Protein AF-A0A8H7D3N2-F1 (afdb_monomer_lite)

Foldseek 3Di:
DPPPVVVVVVVVVVVVVVVVPPPPDDLWWKAFQEFFAKWWDDPVQADDPPQPPPWFHQAQKKKKFKTFTLAWAQKKKFKFDLQAAPAWAKFPAKKKFAAVVQFFQGPHGDVVRIDTWAFVNHRIDTAGHNGMGMTDMDRRTDHHRTMMMMMTGGNGHGGDNTFIWGAFAGWIDIVNDTHGTDGGTGTMIHIDNQAAEEEEEEECQQSAPQEDHRPLLFLLSLLSVVLCVDPLRVRYGYYYHYWYLEAQADDDDIHDHCLVCLCPRAVPHIRHAEYEYEDDCNLLQVDDLDLVSLVVSLVVLLVSVLSSLLVCLLVLHAYEYEQHAAQADPPPDCLRVSHDPSSLVSSVSSSVCNVPVPSHPYYQHLLVQQADPVGSNFGHPQQDSPSRRHGHSSSSNSSSVRDDPCVCVVQVVGHDRPDDDDDDDDDDDDDDDDDDDDDDDDDDDDDDDDVVVVVVLLVVLLLCLLCLVVVVVVPCVVVVVVVVVVPPDDDDDDDDDPPPPPPDDDDDDDDDPDPDDDDDDDDDDDDDDDDDDDDDDDDDDDDDDDDDDDDDDPVVVVVVVVVVVVVVVVVVVVVVVVVVVVVVVVVVVVVVVVVVVSVVVCVVVVVDPLVSLLVSLLSSLPDFDDDDDDPSVVVVCVPPNDDRDHLVVSLVSQLPNDVVSVVSSVVNLSSCQAAEQDPPPVPDDPVVLVVVCVVCCVVCLVSLLSYQAYAHEHADDPPQQPDDECSNQNHQEYAYEAYDDDDAERNHALNHPNHAEYYYYYDPDADLLLRYNHQQQRYAYEHYEQHAVVSVVNSLLNHARHQEYEDHHQDAHPPVVDDDDDAAREHARHAEYAYEYPNDPQARLQVSVLVNLLRYAYQNYAYYEYHYDDADHDAHDLPSVLVSCVRHVRHQYYAYHNDCHALVRVQSNQQSNLNHAEYHYENNQHNQALVSLVLLADDPPDDDRRNQNHAYYHYEDDHLHYDLVSNVRNLVRQADAPPPDPDDDSHHHHAEHAYHYDPPPRDFDPPVSVVVCVVSVVSRHRYHGD

pLDDT: mean 71.09, std 23.99, range [22.64, 98.75]

Structure (mmCIF, N/CA/C/O backbone):
data_AF-A0A8H7D3N2-F1
#
_entry.id   AF-A0A8H7D3N2-F1
#
loop_
_atom_site.group_PDB
_atom_site.id
_atom_site.type_symbol
_atom_site.label_atom_id
_atom_site.label_alt_id
_atom_site.label_comp_id
_atom_site.label_asym_id
_atom_site.label_entity_id
_atom_site.label_seq_id
_atom_site.pdbx_PDB_ins_code
_atom_site.Cartn_x
_atom_site.Cartn_y
_atom_site.Cartn_z
_atom_site.occupancy
_atom_site.B_iso_or_equiv
_atom_site.auth_seq_id
_atom_site.auth_comp_id
_atom_site.auth_asym_id
_atom_site.auth_atom_id
_atom_site.pdbx_PDB_model_num
ATOM 1 N N . MET A 1 1 ? -32.401 -38.636 13.674 1.00 36.03 1 MET A N 1
ATOM 2 C CA . MET A 1 1 ? -32.809 -37.409 12.949 1.00 36.03 1 MET A CA 1
ATOM 3 C C . MET A 1 1 ? -31.724 -36.327 13.052 1.00 36.03 1 MET A C 1
ATOM 5 O O . MET A 1 1 ? -31.994 -35.237 13.523 1.00 36.03 1 MET A O 1
ATOM 9 N N . GLY A 1 2 ? -30.487 -36.609 12.626 1.00 30.80 2 GLY A N 1
ATOM 10 C CA . GLY A 1 2 ? -29.357 -35.678 12.810 1.00 30.80 2 GLY A CA 1
ATOM 11 C C . GLY A 1 2 ? -28.347 -35.682 11.664 1.00 30.80 2 GLY A C 1
ATOM 12 O O . GLY A 1 2 ? -27.210 -35.278 11.848 1.00 30.80 2 GLY A O 1
ATOM 13 N N . SER A 1 3 ? -28.742 -36.173 10.487 1.00 26.67 3 SER A N 1
ATOM 14 C CA . SER A 1 3 ? -27.810 -36.411 9.370 1.00 26.67 3 SER A CA 1
ATOM 15 C C . SER A 1 3 ? -28.340 -35.909 8.023 1.00 26.67 3 SER A C 1
ATOM 17 O O . SER A 1 3 ? -27.703 -36.121 7.002 1.00 26.67 3 SER A O 1
ATOM 19 N N . PHE A 1 4 ? -29.494 -35.231 8.012 1.00 27.12 4 PHE A N 1
ATOM 20 C CA . PHE A 1 4 ? -30.150 -34.748 6.787 1.00 27.12 4 PHE A CA 1
ATOM 21 C C . PHE A 1 4 ? -30.115 -33.217 6.609 1.00 27.12 4 PHE A C 1
ATOM 23 O O . PHE A 1 4 ? -30.433 -32.730 5.529 1.00 27.12 4 PHE A O 1
ATOM 30 N N . GLN A 1 5 ? -29.670 -32.442 7.609 1.00 32.38 5 GLN A N 1
ATOM 31 C CA . GLN A 1 5 ? -29.605 -30.972 7.507 1.00 32.38 5 GLN A CA 1
ATOM 32 C C . GLN A 1 5 ? -28.268 -30.423 6.970 1.00 32.38 5 GLN A C 1
ATOM 34 O O . GLN A 1 5 ? -28.254 -29.323 6.426 1.00 32.38 5 GLN A O 1
ATOM 39 N N . MET A 1 6 ? -27.168 -31.189 7.001 1.00 30.22 6 MET A N 1
ATOM 40 C CA . MET A 1 6 ? -25.884 -30.748 6.416 1.00 30.22 6 MET A CA 1
ATOM 41 C C . MET A 1 6 ? -25.867 -30.757 4.879 1.00 30.22 6 MET A C 1
ATOM 43 O O . MET A 1 6 ? -25.118 -29.999 4.271 1.00 30.22 6 MET A O 1
ATOM 47 N N . VAL A 1 7 ? -26.721 -31.558 4.237 1.00 31.61 7 VAL A N 1
ATOM 48 C CA . VAL A 1 7 ? -26.795 -31.624 2.764 1.00 31.61 7 VAL A CA 1
ATOM 49 C C . VAL A 1 7 ? -27.603 -30.450 2.187 1.00 31.61 7 VAL A C 1
ATOM 51 O O . VAL A 1 7 ? -27.397 -30.051 1.045 1.00 31.61 7 VAL A O 1
ATOM 54 N N . SER A 1 8 ? -28.457 -29.814 2.996 1.00 30.59 8 SER A N 1
ATOM 55 C CA . SER A 1 8 ? -29.285 -28.685 2.546 1.00 30.59 8 SER A CA 1
ATOM 56 C C . SER A 1 8 ? -28.495 -27.371 2.429 1.00 30.59 8 SER A C 1
ATOM 58 O O . SER A 1 8 ? -28.801 -26.556 1.566 1.00 30.59 8 SER A O 1
ATOM 60 N N . VAL A 1 9 ? -27.433 -27.181 3.224 1.00 35.06 9 VAL A N 1
ATOM 61 C CA . VAL A 1 9 ? -26.585 -25.970 3.166 1.00 35.06 9 VAL A CA 1
ATOM 62 C C . VAL A 1 9 ? -25.590 -26.026 1.998 1.00 35.06 9 VAL A C 1
ATOM 64 O O . VAL A 1 9 ? -25.320 -25.005 1.370 1.00 35.06 9 VAL A O 1
ATOM 67 N N . PHE A 1 10 ? -25.133 -27.222 1.610 1.00 31.75 10 PHE A N 1
ATOM 68 C CA . PHE A 1 10 ? -24.345 -27.393 0.383 1.00 31.75 10 PHE A CA 1
ATOM 69 C C . PHE A 1 10 ? -25.177 -27.163 -0.888 1.00 31.75 10 PHE A C 1
ATOM 71 O O . PHE A 1 10 ? -24.660 -26.618 -1.861 1.00 31.75 10 PHE A O 1
ATOM 78 N N . ALA A 1 11 ? -26.472 -27.495 -0.872 1.00 32.72 11 ALA A N 1
ATOM 79 C CA . ALA A 1 11 ? -27.364 -27.248 -2.005 1.00 32.72 11 ALA A CA 1
ATOM 80 C C . ALA A 1 11 ? -27.676 -25.752 -2.207 1.00 32.72 11 ALA A C 1
ATOM 82 O O . ALA A 1 11 ? -27.772 -25.303 -3.345 1.00 32.72 11 ALA A O 1
ATOM 83 N N . VAL A 1 12 ? -27.758 -24.950 -1.137 1.00 33.75 12 VAL A N 1
ATOM 84 C CA . VAL A 1 12 ? -27.983 -23.494 -1.256 1.00 33.75 12 VAL A CA 1
ATOM 85 C C . VAL A 1 12 ? -26.744 -22.772 -1.804 1.00 33.75 12 VAL A C 1
ATOM 87 O O . VAL A 1 12 ? -26.889 -21.883 -2.641 1.00 33.75 12 VAL A O 1
ATOM 90 N N . CYS A 1 13 ? -25.527 -23.209 -1.458 1.00 31.30 13 CYS A N 1
ATOM 91 C CA . CYS A 1 13 ? -24.305 -22.681 -2.080 1.00 31.30 13 CYS A CA 1
ATOM 92 C C . CYS A 1 13 ? -24.124 -23.132 -3.542 1.00 31.30 13 CYS A C 1
ATOM 94 O O . CYS A 1 13 ? -23.560 -22.380 -4.331 1.00 31.30 13 CYS A O 1
ATOM 96 N N . LEU A 1 14 ? -24.635 -24.306 -3.934 1.00 29.20 14 LEU A N 1
ATOM 97 C CA . LEU A 1 14 ? -24.616 -24.759 -5.335 1.00 29.20 14 LEU A CA 1
ATOM 98 C C . LEU A 1 14 ? -25.711 -24.118 -6.206 1.00 29.20 14 LEU A C 1
ATOM 100 O O . LEU A 1 14 ? -25.518 -23.964 -7.408 1.00 29.20 14 LEU A O 1
ATOM 104 N N . ILE A 1 15 ? -26.832 -23.689 -5.621 1.00 32.09 15 ILE A N 1
ATOM 105 C CA . ILE A 1 15 ? -27.876 -22.944 -6.347 1.00 32.09 15 ILE A CA 1
ATOM 106 C C . ILE A 1 15 ? -27.530 -21.442 -6.422 1.00 32.09 15 ILE A C 1
ATOM 108 O O . ILE A 1 15 ? -27.881 -20.778 -7.399 1.00 32.09 15 ILE A O 1
ATOM 112 N N . ALA A 1 16 ? -26.754 -20.908 -5.470 1.00 29.08 16 ALA A N 1
ATOM 113 C CA . ALA A 1 16 ? -26.210 -19.548 -5.547 1.00 29.08 16 ALA A CA 1
ATOM 114 C C . ALA A 1 16 ? -25.047 -19.407 -6.552 1.00 29.08 16 ALA A C 1
ATOM 116 O O . ALA A 1 16 ? -24.840 -18.319 -7.085 1.00 29.08 16 ALA A O 1
ATOM 117 N N . THR A 1 17 ? -24.327 -20.486 -6.881 1.00 30.50 17 THR A N 1
ATOM 118 C CA . THR A 1 17 ? -23.308 -20.461 -7.948 1.00 30.50 17 THR A CA 1
ATOM 119 C C . THR A 1 17 ? -23.880 -20.678 -9.351 1.00 30.50 17 THR A C 1
ATOM 121 O O . THR A 1 17 ? -23.206 -20.347 -10.324 1.00 30.50 17 THR A O 1
ATOM 124 N N . GLN A 1 18 ? -25.130 -21.135 -9.492 1.00 32.16 18 GLN A N 1
ATOM 125 C CA . GLN A 1 18 ? -25.783 -21.273 -10.804 1.00 32.16 18 GLN A CA 1
ATOM 126 C C . GLN A 1 18 ? -26.563 -20.028 -11.263 1.00 32.16 18 GLN A C 1
ATOM 128 O O . GLN A 1 18 ? -26.853 -19.915 -12.449 1.00 32.16 18 GLN A O 1
ATOM 133 N N . ASN A 1 19 ? -26.824 -19.050 -10.386 1.00 29.14 19 ASN A N 1
ATOM 134 C CA . ASN A 1 19 ? -27.532 -17.809 -10.749 1.00 29.14 19 ASN A CA 1
ATOM 135 C C . ASN A 1 19 ? -26.635 -16.565 -10.906 1.00 29.14 19 ASN A C 1
ATOM 137 O O . ASN A 1 19 ? -27.148 -15.468 -11.101 1.00 29.14 19 ASN A O 1
ATOM 141 N N . VAL A 1 20 ? -25.305 -16.715 -10.908 1.00 33.47 20 VAL A N 1
ATOM 142 C CA . VAL A 1 20 ? -24.390 -15.647 -11.379 1.00 33.47 20 VAL A CA 1
ATOM 143 C C . VAL A 1 20 ? -24.170 -15.716 -12.902 1.00 33.47 20 VAL A C 1
ATOM 145 O O . VAL A 1 20 ? -23.639 -14.790 -13.504 1.00 33.47 20 VAL A O 1
ATOM 148 N N . TRP A 1 21 ? -24.676 -16.754 -13.574 1.00 31.75 21 TRP A N 1
ATOM 149 C CA . TRP A 1 21 ? -24.583 -16.911 -15.033 1.00 31.75 21 TRP A CA 1
ATOM 150 C C . TRP A 1 21 ? -25.870 -16.498 -15.756 1.00 31.75 21 TRP A C 1
ATOM 152 O O . TRP A 1 21 ? -26.300 -17.132 -16.717 1.00 31.75 21 TRP A O 1
ATOM 162 N N . ALA A 1 22 ? -26.476 -15.403 -15.300 1.00 27.92 22 ALA A N 1
ATOM 163 C CA . ALA A 1 22 ? -27.526 -14.706 -16.033 1.00 27.92 22 ALA A CA 1
ATOM 164 C C . ALA A 1 22 ? -27.280 -13.188 -16.074 1.00 27.92 22 ALA A C 1
ATOM 166 O O . ALA A 1 22 ? -28.214 -12.399 -15.980 1.00 27.92 22 ALA A O 1
ATOM 167 N N . PHE A 1 23 ? -26.029 -12.761 -16.284 1.00 28.88 23 PHE A N 1
ATOM 168 C CA . PHE A 1 23 ? -25.829 -11.595 -17.143 1.00 28.88 23 PHE A CA 1
ATOM 169 C C . PHE A 1 23 ? -26.012 -12.084 -18.576 1.00 28.88 23 PHE A C 1
ATOM 171 O O . PHE A 1 23 ? -25.144 -12.751 -19.139 1.00 28.88 23 PHE A O 1
ATOM 178 N N . GLN A 1 24 ? -27.170 -11.793 -19.164 1.00 31.69 24 GLN A N 1
ATOM 179 C CA . GLN A 1 24 ? -27.292 -11.847 -20.611 1.00 31.69 24 GLN A CA 1
ATOM 180 C C . GLN A 1 24 ? -26.331 -10.811 -21.212 1.00 31.69 24 GLN A C 1
ATOM 182 O O . GLN A 1 24 ? -26.632 -9.627 -21.270 1.00 31.69 24 GLN A O 1
ATOM 187 N N . GLY A 1 25 ? -25.159 -11.293 -21.627 1.00 33.25 25 GLY A N 1
ATOM 188 C CA . GLY A 1 25 ? -24.578 -10.977 -22.927 1.00 33.25 25 GLY A CA 1
ATOM 189 C C . GLY A 1 25 ? -23.984 -9.588 -23.133 1.00 33.25 25 GLY A C 1
ATOM 190 O O . GLY A 1 25 ? -24.424 -8.882 -24.028 1.00 33.25 25 GLY A O 1
ATOM 191 N N . HIS A 1 26 ? -22.871 -9.293 -22.467 1.00 36.41 26 HIS A N 1
ATOM 192 C CA . HIS A 1 26 ? -21.740 -8.710 -23.190 1.00 36.41 26 HIS A CA 1
ATOM 193 C C . HIS A 1 26 ? -20.531 -9.612 -22.938 1.00 36.41 26 HIS A C 1
ATOM 195 O O . HIS A 1 26 ? -19.899 -9.538 -21.890 1.00 36.41 26 HIS A O 1
ATOM 201 N N . ASN A 1 27 ? -20.254 -10.532 -23.867 1.00 49.59 27 ASN A N 1
ATOM 202 C CA . ASN A 1 27 ? -19.016 -11.313 -23.869 1.00 49.59 27 ASN A CA 1
ATOM 203 C C . ASN A 1 27 ? -17.853 -10.342 -24.123 1.00 49.59 27 ASN A C 1
ATOM 205 O O . ASN A 1 27 ? -17.472 -10.196 -25.272 1.00 49.59 27 ASN A O 1
ATOM 209 N N . GLY A 1 28 ? -17.343 -9.632 -23.112 1.00 68.56 28 GLY A N 1
ATOM 210 C CA . GLY A 1 28 ? -16.212 -8.713 -23.265 1.00 68.56 28 GLY A CA 1
ATOM 211 C C . GLY A 1 28 ? -15.802 -7.969 -22.000 1.00 68.56 28 GLY A C 1
ATOM 212 O O . GLY A 1 28 ? -16.473 -8.041 -20.973 1.00 68.56 28 GLY A O 1
ATOM 213 N N . GLY A 1 29 ? -14.663 -7.284 -22.072 1.00 90.06 29 GLY A N 1
ATOM 214 C CA . GLY A 1 29 ? -14.077 -6.515 -20.980 1.00 90.06 29 GLY A CA 1
ATOM 215 C C . GLY A 1 29 ? -13.378 -5.252 -21.477 1.00 90.06 29 GLY A C 1
ATOM 216 O O . GLY A 1 29 ? -13.181 -5.051 -22.674 1.00 90.06 29 GLY A O 1
ATOM 217 N N . TRP A 1 30 ? -13.001 -4.382 -20.541 1.00 95.69 30 TRP A N 1
ATOM 218 C CA . TRP A 1 30 ? -12.192 -3.208 -20.857 1.00 95.69 30 TRP A CA 1
ATOM 219 C C . TRP A 1 30 ? -10.754 -3.624 -21.155 1.00 95.69 30 TRP A C 1
ATOM 221 O O . TRP A 1 30 ? -10.151 -4.398 -20.409 1.00 95.69 30 TRP A O 1
ATOM 231 N N . VAL A 1 31 ? -10.201 -3.066 -22.224 1.00 96.75 31 VAL A N 1
ATOM 232 C CA . VAL A 1 31 ? -8.812 -3.244 -22.642 1.00 96.75 31 VAL A CA 1
ATOM 233 C C . VAL A 1 31 ? -8.228 -1.865 -22.886 1.00 96.75 31 VAL A C 1
ATOM 235 O O . VAL A 1 31 ? -8.863 -1.006 -23.495 1.00 96.75 31 VAL A O 1
ATOM 238 N N . ASN A 1 32 ? -7.018 -1.621 -22.401 1.00 97.12 32 ASN A N 1
ATOM 239 C CA . ASN A 1 32 ? -6.323 -0.382 -22.727 1.00 97.12 32 ASN A CA 1
ATOM 240 C C . ASN A 1 32 ? -6.055 -0.318 -24.242 1.00 97.12 32 ASN A C 1
ATOM 242 O O . ASN A 1 32 ? -5.350 -1.169 -24.786 1.00 97.12 32 ASN A O 1
ATOM 246 N N . ALA A 1 33 ? -6.589 0.707 -24.901 1.00 96.25 33 ALA A N 1
ATOM 247 C CA . ALA A 1 33 ? -6.266 1.060 -26.278 1.00 96.25 33 ALA A CA 1
ATOM 248 C C . ALA A 1 33 ? -5.045 1.983 -26.348 1.00 96.25 33 ALA A C 1
ATOM 250 O O . ALA A 1 33 ? -4.346 1.996 -27.349 1.00 96.25 33 ALA A O 1
ATOM 251 N N . TRP A 1 34 ? -4.757 2.734 -25.288 1.00 96.50 34 TRP A N 1
ATOM 252 C CA . TRP A 1 34 ? -3.544 3.533 -25.162 1.00 96.50 34 TRP A CA 1
ATOM 253 C C . TRP A 1 34 ? -3.182 3.690 -23.691 1.00 96.50 34 TRP A C 1
ATOM 255 O O . TRP A 1 34 ? -4.069 3.805 -22.842 1.00 96.50 34 TRP A O 1
ATOM 265 N N . THR A 1 35 ? -1.889 3.725 -23.384 1.00 94.19 35 THR A N 1
ATOM 266 C CA . THR A 1 35 ? -1.385 3.996 -22.036 1.00 94.19 35 THR A CA 1
ATOM 267 C C . THR A 1 35 ? -0.157 4.872 -22.085 1.00 94.19 35 THR A C 1
ATOM 269 O O . THR A 1 35 ? 0.583 4.857 -23.065 1.00 94.19 35 THR A O 1
ATOM 272 N N . SER A 1 36 ? 0.105 5.533 -20.966 1.00 88.31 36 SER A N 1
ATOM 273 C CA . SER A 1 36 ? 1.416 6.081 -20.678 1.00 88.31 36 SER A CA 1
ATOM 274 C C . SER A 1 36 ? 1.669 6.083 -19.175 1.00 88.31 36 SER A C 1
ATOM 276 O O . SER A 1 36 ? 0.747 6.265 -18.375 1.00 88.31 36 SER A O 1
ATOM 278 N N . MET A 1 37 ? 2.931 5.901 -18.797 1.00 86.44 37 MET A N 1
ATOM 279 C CA . MET A 1 37 ? 3.371 5.885 -17.405 1.00 86.44 37 MET A CA 1
ATOM 280 C C . MET A 1 37 ? 3.227 7.287 -16.787 1.00 86.44 37 MET A C 1
ATOM 282 O O . MET A 1 37 ? 3.793 8.239 -17.325 1.00 86.44 37 MET A O 1
ATOM 286 N N . PRO A 1 38 ? 2.485 7.466 -15.675 1.00 84.06 38 PRO A N 1
ATOM 287 C CA . PRO A 1 38 ? 2.454 8.754 -14.985 1.00 84.06 38 PRO A CA 1
ATOM 288 C C . PRO A 1 38 ? 3.803 9.035 -14.312 1.00 84.06 38 PRO A C 1
ATOM 290 O O . PRO A 1 38 ? 4.242 8.227 -13.488 1.00 84.06 38 PRO A O 1
ATOM 293 N N . GLN A 1 39 ? 4.414 10.186 -14.601 1.00 76.25 39 GLN A N 1
ATOM 294 C CA . GLN A 1 39 ? 5.689 10.630 -14.025 1.00 76.25 39 GLN A CA 1
ATOM 295 C C . GLN A 1 39 ? 5.617 12.056 -13.458 1.00 76.25 39 GLN A C 1
ATOM 297 O O . GLN A 1 39 ? 4.784 12.868 -13.872 1.00 76.25 39 GLN A O 1
ATOM 302 N N . LEU A 1 40 ? 6.525 12.366 -12.525 1.00 72.62 40 LEU A N 1
ATOM 303 C CA . LEU A 1 40 ? 6.734 13.728 -12.030 1.00 72.62 40 LEU A CA 1
ATOM 304 C C . LEU A 1 40 ? 7.298 14.617 -13.146 1.00 72.62 40 LEU A C 1
ATOM 306 O O . LEU A 1 40 ? 8.223 14.228 -13.855 1.00 72.62 40 LEU A O 1
ATOM 310 N N . THR A 1 41 ? 6.760 15.825 -13.290 1.00 69.00 41 THR A N 1
ATOM 311 C CA . THR A 1 41 ? 7.247 16.806 -14.262 1.00 69.00 41 THR A CA 1
ATOM 312 C C . THR A 1 41 ? 8.521 17.486 -13.775 1.00 69.00 41 THR A C 1
ATOM 314 O O . THR A 1 41 ? 8.529 18.147 -12.737 1.00 69.00 41 THR A O 1
ATOM 317 N N . GLU A 1 42 ? 9.588 17.394 -14.563 1.00 68.69 42 GLU A N 1
ATOM 318 C CA . GLU A 1 42 ? 10.781 18.217 -14.364 1.00 68.69 42 GLU A CA 1
ATOM 319 C C . GLU A 1 42 ? 10.521 19.686 -14.724 1.00 68.69 42 GLU A C 1
ATOM 321 O O . GLU A 1 42 ? 9.701 19.993 -15.591 1.00 68.69 42 GLU A O 1
ATOM 326 N N . SER A 1 43 ? 11.285 20.610 -14.128 1.00 67.19 43 SER A N 1
ATOM 327 C CA . SER A 1 43 ? 11.127 22.053 -14.363 1.00 67.19 43 SER A CA 1
ATOM 328 C C . SER A 1 43 ? 11.232 22.456 -15.839 1.00 67.19 43 SER A C 1
ATOM 330 O O . SER A 1 43 ? 10.567 23.398 -16.257 1.00 67.19 43 SER A O 1
ATOM 332 N N . ALA A 1 44 ? 12.037 21.742 -16.635 1.00 64.88 44 ALA A N 1
ATOM 333 C CA . ALA A 1 44 ? 12.192 21.991 -18.071 1.00 64.88 44 ALA A CA 1
ATOM 334 C C . ALA A 1 44 ? 10.997 21.508 -18.915 1.00 64.88 44 ALA A C 1
ATOM 336 O O . ALA A 1 44 ? 10.822 21.972 -20.037 1.00 64.88 44 ALA A O 1
ATOM 337 N N . SER A 1 45 ? 10.182 20.601 -18.371 1.00 71.31 45 SER A N 1
ATOM 338 C CA . SER A 1 45 ? 9.008 20.018 -19.036 1.00 71.31 45 SER A CA 1
ATOM 339 C C . SER A 1 45 ? 7.685 20.607 -18.517 1.00 71.31 45 SER A C 1
ATOM 341 O O . SER A 1 45 ? 6.592 20.167 -18.893 1.00 71.31 45 SER A O 1
ATOM 343 N N . LEU A 1 46 ? 7.774 21.618 -17.642 1.00 75.19 46 LEU A N 1
ATOM 344 C CA . LEU A 1 46 ? 6.641 22.461 -17.277 1.00 75.19 46 LEU A CA 1
ATOM 345 C C . LEU A 1 46 ? 6.112 23.180 -18.520 1.00 75.19 46 LEU A C 1
ATOM 347 O O . LEU A 1 46 ? 6.895 23.540 -19.405 1.00 75.19 46 LEU A O 1
ATOM 351 N N . PRO A 1 47 ? 4.800 23.453 -18.585 1.00 78.69 47 PRO A N 1
ATOM 352 C CA . PRO A 1 47 ? 4.292 24.301 -19.647 1.00 78.69 47 PRO A CA 1
ATOM 353 C C . PRO A 1 47 ? 4.958 25.691 -19.563 1.00 78.69 47 PRO A C 1
ATOM 355 O O . PRO A 1 47 ? 5.326 26.137 -18.479 1.00 78.69 47 PRO A O 1
ATOM 358 N N . PRO A 1 48 ? 5.167 26.397 -20.681 1.00 80.31 48 PRO A N 1
ATOM 359 C CA . PRO A 1 48 ? 5.806 27.704 -20.671 1.00 80.31 48 PRO A CA 1
ATOM 360 C C . PRO A 1 48 ? 4.880 28.756 -20.054 1.00 80.31 48 PRO A C 1
ATOM 362 O O . PRO A 1 48 ? 3.662 28.577 -19.987 1.00 80.31 48 PRO A O 1
ATOM 365 N N . ALA A 1 49 ? 5.449 29.894 -19.654 1.00 76.56 49 ALA A N 1
ATOM 366 C CA . ALA A 1 49 ? 4.659 31.042 -19.217 1.00 76.56 49 ALA A CA 1
ATOM 367 C C . ALA A 1 49 ? 3.644 31.453 -20.309 1.00 76.56 49 ALA A C 1
ATOM 369 O O . ALA A 1 49 ? 3.996 31.432 -21.492 1.00 76.56 49 ALA A O 1
ATOM 370 N N . PRO A 1 50 ? 2.402 31.834 -19.946 1.00 77.94 50 PRO A N 1
ATOM 371 C CA . PRO A 1 50 ? 1.893 32.069 -18.587 1.00 77.94 50 PRO A CA 1
ATOM 372 C C . PRO A 1 50 ? 1.330 30.822 -17.876 1.00 77.94 50 PRO A C 1
ATOM 374 O O . PRO A 1 50 ? 0.786 30.940 -16.783 1.00 77.94 50 PRO A O 1
ATOM 377 N N . PHE A 1 51 ? 1.440 29.633 -18.470 1.00 80.50 51 PHE A N 1
ATOM 378 C CA . PHE A 1 51 ? 0.791 28.417 -17.975 1.00 80.50 51 PHE A CA 1
ATOM 379 C C . PHE A 1 51 ? 1.526 27.742 -16.805 1.00 80.50 51 PHE A C 1
ATOM 381 O O . PHE A 1 51 ? 0.979 26.813 -16.220 1.00 80.50 51 PHE A O 1
ATOM 388 N N . ASN A 1 52 ? 2.724 28.207 -16.437 1.00 79.56 52 ASN A N 1
ATOM 389 C CA . ASN A 1 52 ? 3.486 27.790 -15.251 1.00 79.56 52 ASN A CA 1
ATOM 390 C C . ASN A 1 52 ? 3.528 28.872 -14.156 1.00 79.56 52 ASN A C 1
ATOM 392 O O . ASN A 1 52 ? 4.601 29.254 -13.684 1.00 79.56 52 ASN A O 1
ATOM 396 N N . GLY A 1 53 ? 2.361 29.395 -13.773 1.00 68.69 53 GLY A N 1
ATOM 397 C CA . GLY A 1 53 ? 2.241 30.428 -12.743 1.00 68.69 53 GLY A CA 1
ATOM 398 C C . GLY A 1 53 ? 2.883 30.044 -11.402 1.00 68.69 53 GLY A C 1
ATOM 399 O O . GLY A 1 53 ? 3.075 28.873 -11.084 1.00 68.69 53 GLY A O 1
ATOM 400 N N . SER A 1 54 ? 3.203 31.052 -10.585 1.00 63.78 54 SER A N 1
ATOM 401 C CA . SER A 1 54 ? 3.881 30.864 -9.292 1.00 63.78 54 SER A CA 1
ATOM 402 C C . SER A 1 54 ? 3.028 30.165 -8.227 1.00 63.78 54 SER A C 1
ATOM 404 O O . SER A 1 54 ? 3.585 29.638 -7.266 1.00 63.78 54 SER A O 1
ATOM 406 N N . SER A 1 55 ? 1.700 30.179 -8.375 1.00 68.38 55 SER A N 1
ATOM 407 C CA . SER A 1 55 ? 0.747 29.539 -7.459 1.00 68.38 55 SER A CA 1
ATOM 408 C C . SER A 1 55 ? 0.100 28.285 -8.047 1.00 68.38 55 SER A C 1
ATOM 410 O O . SER A 1 55 ? -0.097 27.309 -7.325 1.00 68.38 55 SER A O 1
ATOM 412 N N . SER A 1 56 ? -0.200 28.297 -9.346 1.00 76.62 56 SER A N 1
ATOM 413 C CA . SER A 1 56 ? -0.875 27.201 -10.035 1.00 76.62 56 SER A CA 1
ATOM 414 C C . SER A 1 56 ? -0.423 27.082 -11.487 1.00 76.62 56 SER A C 1
ATOM 416 O O . SER A 1 56 ? -0.096 28.065 -12.159 1.00 76.62 56 SER A O 1
ATOM 418 N N . VAL A 1 57 ? -0.412 25.844 -11.970 1.00 83.31 57 VAL A N 1
ATOM 419 C CA . VAL A 1 57 ? -0.063 25.493 -13.348 1.00 83.31 57 VAL A CA 1
ATOM 420 C C . VAL A 1 57 ? -1.327 25.117 -14.100 1.00 83.31 57 VAL A C 1
ATOM 422 O O . VAL A 1 57 ? -2.243 24.527 -13.532 1.00 83.31 57 VAL A O 1
ATOM 425 N N . PHE A 1 58 ? -1.395 25.491 -15.377 1.00 86.25 58 PHE A N 1
ATOM 426 C CA . PHE A 1 58 ? -2.600 25.393 -16.203 1.00 86.25 58 PHE A CA 1
ATOM 427 C C . PHE A 1 58 ? -3.809 26.147 -15.629 1.00 86.25 58 PHE A C 1
ATOM 429 O O . PHE A 1 58 ? -4.952 25.737 -15.832 1.00 86.25 58 PHE A O 1
ATOM 436 N N . PHE A 1 59 ? -3.575 27.255 -14.919 1.00 86.62 59 PHE A N 1
ATOM 437 C CA . PHE A 1 59 ? -4.653 28.133 -14.468 1.00 86.62 59 PHE A CA 1
ATOM 438 C C . PHE A 1 59 ? -5.474 28.619 -15.665 1.00 86.62 59 PHE A C 1
ATOM 440 O O . PHE A 1 59 ? -4.909 29.128 -16.635 1.00 86.62 59 PHE A O 1
ATOM 447 N N . ASN A 1 60 ? -6.796 28.455 -15.596 1.00 86.31 60 ASN A N 1
ATOM 448 C CA . ASN A 1 60 ? -7.737 28.815 -16.653 1.00 86.31 60 ASN A CA 1
ATOM 449 C C . ASN A 1 60 ? -7.268 28.393 -18.060 1.00 86.31 60 ASN A C 1
ATOM 451 O O . ASN A 1 60 ? -7.188 29.216 -18.971 1.00 86.31 60 ASN A O 1
ATOM 455 N N . SER A 1 61 ? -6.885 27.124 -18.214 1.00 87.31 61 SER A N 1
ATOM 456 C CA . SER A 1 61 ? -6.237 26.624 -19.431 1.00 87.31 61 SER A CA 1
ATOM 457 C C . SER A 1 61 ? -6.980 25.447 -20.050 1.00 87.31 61 SER A C 1
ATOM 459 O O . SER A 1 61 ? -7.433 24.539 -19.348 1.00 87.31 61 SER A O 1
ATOM 461 N N . THR A 1 62 ? -7.039 25.432 -21.382 1.00 88.44 62 THR A N 1
ATOM 462 C CA . THR A 1 62 ? -7.519 24.288 -22.164 1.00 88.44 62 THR A CA 1
ATOM 463 C C . THR A 1 62 ? -6.343 23.488 -22.709 1.00 88.44 62 THR A C 1
ATOM 465 O O . THR A 1 62 ? -5.559 24.003 -23.496 1.00 88.44 62 THR A O 1
ATOM 468 N N . ILE A 1 63 ? -6.233 22.215 -22.338 1.00 89.38 63 ILE A N 1
ATOM 469 C CA . ILE A 1 63 ? -5.189 21.288 -22.779 1.00 89.38 63 ILE A CA 1
ATOM 470 C C . ILE A 1 63 ? -5.780 20.321 -23.799 1.00 89.38 63 ILE A C 1
ATOM 472 O O . ILE A 1 63 ? -6.527 19.412 -23.441 1.00 89.38 63 ILE A O 1
ATOM 476 N N . ARG A 1 64 ? -5.445 20.499 -25.077 1.00 89.81 64 ARG A N 1
ATOM 477 C CA . ARG A 1 64 ? -5.850 19.588 -26.156 1.00 89.81 64 ARG A CA 1
ATOM 478 C C . ARG A 1 64 ? -4.704 18.677 -26.546 1.00 89.81 64 ARG A C 1
ATOM 480 O O . ARG A 1 64 ? -3.662 19.203 -26.905 1.00 89.81 64 ARG A O 1
ATOM 487 N N . GLN A 1 65 ? -4.916 17.365 -26.534 1.00 90.81 65 GLN A N 1
ATOM 488 C CA . GLN A 1 65 ? -3.857 16.361 -26.672 1.00 90.81 65 GLN A CA 1
ATOM 489 C C . GLN A 1 65 ? -4.296 15.240 -27.613 1.00 90.81 65 GLN A C 1
ATOM 491 O O . GLN A 1 65 ? -5.461 14.840 -27.570 1.00 90.81 65 GLN A O 1
ATOM 496 N N . THR A 1 66 ? -3.388 14.724 -28.444 1.00 93.38 66 THR A N 1
ATOM 497 C CA . THR A 1 66 ? -3.695 13.626 -29.378 1.00 93.38 66 THR A CA 1
ATOM 498 C C . THR A 1 66 ? -3.116 12.299 -28.906 1.00 93.38 66 THR A C 1
ATOM 500 O O . THR A 1 66 ? -1.990 12.265 -28.419 1.00 93.38 66 THR A O 1
ATOM 503 N N . PHE A 1 67 ? -3.839 11.202 -29.108 1.00 94.56 67 PHE A N 1
ATOM 504 C CA . PHE A 1 67 ? -3.448 9.864 -28.666 1.00 94.56 67 PHE A CA 1
ATOM 505 C C . PHE A 1 67 ? -3.614 8.875 -29.817 1.00 94.56 67 PHE A C 1
ATOM 507 O O . PHE A 1 67 ? -4.683 8.820 -30.422 1.00 94.56 67 PHE A O 1
ATOM 514 N N . HIS A 1 68 ? -2.566 8.110 -30.120 1.00 94.75 68 HIS A N 1
ATOM 515 C CA . HIS A 1 68 ? -2.574 7.095 -31.173 1.00 94.75 68 HIS A CA 1
ATOM 516 C C . HIS A 1 68 ? -3.046 5.757 -30.591 1.00 94.75 68 HIS A C 1
ATOM 518 O O . HIS A 1 68 ? -2.360 5.180 -29.751 1.00 94.75 68 HIS A O 1
ATOM 524 N N . MET A 1 69 ? -4.242 5.303 -30.965 1.00 96.00 69 MET A N 1
ATOM 525 C CA . MET A 1 69 ? -4.872 4.122 -30.370 1.00 96.00 69 MET A CA 1
ATOM 526 C C . MET A 1 69 ? -4.260 2.833 -30.911 1.00 96.00 69 MET A C 1
ATOM 528 O O . MET A 1 69 ? -4.181 2.639 -32.117 1.00 96.00 69 MET A O 1
ATOM 532 N N . SER A 1 70 ? -3.897 1.906 -30.032 1.00 96.25 70 SER A N 1
ATOM 533 C CA . SER A 1 70 ? -3.389 0.587 -30.405 1.00 96.25 70 SER A CA 1
ATOM 534 C C . SER A 1 70 ? -4.467 -0.305 -31.019 1.00 96.25 70 SER A C 1
ATOM 536 O O . SER A 1 70 ? -4.235 -0.945 -32.043 1.00 96.25 70 SER A O 1
ATOM 538 N N . ILE A 1 71 ? -5.658 -0.329 -30.419 1.00 95.44 71 ILE A N 1
ATOM 539 C CA . ILE A 1 71 ? -6.799 -1.142 -30.860 1.00 95.44 71 ILE A CA 1
ATOM 540 C C . ILE A 1 71 ? -8.066 -0.295 -30.955 1.00 95.44 71 ILE A C 1
ATOM 542 O O . ILE A 1 71 ? -8.204 0.703 -30.246 1.00 95.44 71 ILE A O 1
ATOM 546 N N . GLY A 1 72 ? -8.980 -0.722 -31.823 1.00 93.25 72 GLY A N 1
ATOM 547 C CA . GLY A 1 72 ? -10.311 -0.142 -31.959 1.00 93.25 72 GLY A CA 1
ATOM 548 C C . GLY A 1 72 ? -11.371 -0.764 -31.042 1.00 93.25 72 GLY A C 1
ATOM 549 O O . GLY A 1 72 ? -11.146 -1.800 -30.413 1.00 93.25 72 GLY A O 1
ATOM 550 N N . GLY A 1 73 ? -12.548 -0.144 -31.030 1.00 93.50 73 GLY A N 1
ATOM 551 C CA . GLY A 1 73 ? -13.756 -0.617 -30.354 1.00 93.50 73 GLY A CA 1
ATOM 552 C C . GLY A 1 73 ? -14.869 0.433 -30.368 1.00 93.50 73 GLY A C 1
ATOM 553 O O . GLY A 1 73 ? -14.641 1.584 -30.740 1.00 93.50 73 GLY A O 1
ATOM 554 N N . ASP A 1 74 ? -16.086 0.025 -30.002 1.00 92.56 74 ASP A N 1
ATOM 555 C CA . ASP A 1 74 ? -17.300 0.846 -30.161 1.00 92.56 74 ASP A CA 1
ATOM 556 C C . ASP A 1 74 ? -17.522 1.843 -29.014 1.00 92.56 74 ASP A C 1
ATOM 558 O O . ASP A 1 74 ? -18.143 2.898 -29.184 1.00 92.56 74 ASP A O 1
ATOM 562 N N . GLU A 1 75 ? -17.000 1.508 -27.836 1.00 95.69 75 GLU A N 1
ATOM 563 C CA . GLU A 1 75 ? -17.072 2.330 -26.635 1.00 95.69 75 GLU A CA 1
ATOM 564 C C . GLU A 1 75 ? -15.677 2.594 -26.093 1.00 95.69 75 GLU A C 1
ATOM 566 O O . GLU A 1 75 ? -14.825 1.699 -26.070 1.00 95.69 75 GLU A O 1
ATOM 571 N N . ILE A 1 76 ? -15.464 3.817 -25.611 1.00 97.75 76 ILE A N 1
ATOM 572 C CA . ILE A 1 76 ? -14.232 4.199 -24.927 1.00 97.75 76 ILE A CA 1
ATOM 573 C C . ILE A 1 76 ? -14.521 4.841 -23.575 1.00 97.75 76 ILE A C 1
ATOM 575 O O . ILE A 1 76 ? -15.600 5.383 -23.332 1.00 97.75 76 ILE A O 1
ATOM 579 N N . ARG A 1 77 ? -13.509 4.841 -22.713 1.00 97.75 77 ARG A N 1
ATOM 580 C CA . ARG A 1 77 ? -13.436 5.684 -21.518 1.00 97.75 77 ARG A CA 1
ATOM 581 C C . ARG A 1 77 ? -12.006 6.160 -21.294 1.00 97.75 77 ARG A C 1
ATOM 583 O O . ARG A 1 77 ? -11.048 5.508 -21.711 1.00 97.75 77 ARG A O 1
ATOM 590 N N . VAL A 1 78 ? -11.857 7.307 -20.644 1.00 98.12 78 VAL A N 1
ATOM 591 C CA . VAL A 1 78 ? -10.561 7.970 -20.454 1.00 98.12 78 VAL A CA 1
ATOM 592 C C . VAL A 1 78 ? -10.187 7.955 -18.980 1.00 98.12 78 VAL A C 1
ATOM 594 O O . VAL A 1 78 ? -10.994 8.307 -18.121 1.00 98.12 78 VAL A O 1
ATOM 597 N N . ARG A 1 79 ? -8.950 7.557 -18.682 1.00 96.88 79 ARG A N 1
ATOM 598 C CA . ARG A 1 79 ? -8.395 7.542 -17.330 1.00 96.88 79 ARG A CA 1
ATOM 599 C C . ARG A 1 79 ? -7.483 8.745 -17.117 1.00 96.88 79 ARG A C 1
ATOM 601 O O . ARG A 1 79 ? -6.514 8.939 -17.853 1.00 96.88 79 ARG A O 1
ATOM 608 N N . PHE A 1 80 ? -7.772 9.504 -16.068 1.00 94.75 80 PHE A N 1
ATOM 609 C CA . PHE A 1 80 ? -6.974 10.631 -15.599 1.00 94.75 80 PHE A CA 1
ATOM 610 C C . PHE A 1 80 ? -6.267 10.256 -14.293 1.00 94.75 80 PHE A C 1
ATOM 612 O O . PHE A 1 80 ? -6.839 9.588 -13.431 1.00 94.75 80 PHE A O 1
ATOM 619 N N . SER A 1 81 ? -5.016 10.678 -14.137 1.00 91.38 81 SER A N 1
ATOM 620 C CA . SER A 1 81 ? -4.159 10.334 -13.004 1.00 91.38 81 SER A CA 1
ATOM 621 C C . SER A 1 81 ? -3.739 11.577 -12.229 1.00 91.38 81 SER A C 1
ATOM 623 O O . SER A 1 81 ? -3.187 12.513 -12.802 1.00 91.38 81 SER A O 1
ATOM 625 N N . ASN A 1 82 ? -3.930 11.525 -10.910 1.00 89.06 82 ASN A N 1
ATOM 626 C CA . ASN A 1 82 ? -3.355 12.441 -9.932 1.00 89.06 82 ASN A CA 1
ATOM 627 C C . ASN A 1 82 ? -2.369 11.719 -8.980 1.00 89.06 82 ASN A C 1
ATOM 629 O O . ASN A 1 82 ? -2.126 12.171 -7.864 1.00 89.06 82 ASN A O 1
ATOM 633 N N . ALA A 1 83 ? -1.771 10.603 -9.422 1.00 83.69 83 ALA A N 1
ATOM 634 C CA . ALA A 1 83 ? -0.950 9.702 -8.598 1.00 83.69 83 ALA A CA 1
ATOM 635 C C . ALA A 1 83 ? 0.241 10.367 -7.872 1.00 83.69 83 ALA A C 1
ATOM 637 O O . ALA A 1 83 ? 0.629 9.918 -6.798 1.00 83.69 83 ALA A O 1
ATOM 638 N N . PHE A 1 84 ? 0.811 11.431 -8.442 1.00 78.44 84 PHE A N 1
ATOM 639 C CA . PHE A 1 84 ? 1.900 12.222 -7.850 1.00 78.44 84 PHE A CA 1
ATOM 640 C C . PHE A 1 84 ? 1.479 13.627 -7.393 1.00 78.44 84 PHE A C 1
ATOM 642 O O . PHE A 1 84 ? 2.322 14.414 -6.965 1.00 78.44 84 PHE A O 1
ATOM 649 N N . GLY A 1 85 ? 0.193 13.968 -7.505 1.00 75.81 85 GLY A N 1
ATOM 650 C CA . GLY A 1 85 ? -0.292 15.283 -7.120 1.00 75.81 85 GLY A CA 1
ATOM 651 C C . GLY A 1 85 ? -0.302 15.413 -5.610 1.00 75.81 85 GLY A C 1
ATOM 652 O O . GLY A 1 85 ? -0.811 14.540 -4.910 1.00 75.81 85 GLY A O 1
ATOM 653 N N . VAL A 1 86 ? 0.251 16.514 -5.111 1.00 75.62 86 VAL A N 1
ATOM 654 C CA . VAL A 1 86 ? 0.215 16.853 -3.681 1.00 75.62 86 VAL A CA 1
ATOM 655 C C . VAL A 1 86 ? -1.112 17.499 -3.268 1.00 75.62 86 VAL A C 1
ATOM 657 O O . VAL A 1 86 ? -1.445 17.484 -2.087 1.00 75.62 86 VAL A O 1
ATOM 660 N N . ASN A 1 87 ? -1.877 17.995 -4.246 1.00 84.12 87 ASN A N 1
ATOM 661 C CA . ASN A 1 87 ? -3.197 18.606 -4.101 1.00 84.12 87 ASN A CA 1
ATOM 662 C C . ASN A 1 87 ? -4.209 17.928 -5.036 1.00 84.12 87 ASN A C 1
ATOM 664 O O . ASN A 1 87 ? -3.829 17.211 -5.970 1.00 84.12 87 ASN A O 1
ATOM 668 N N . ASP A 1 88 ? -5.491 18.188 -4.804 1.00 90.31 88 ASP A N 1
ATOM 669 C CA . ASP A 1 88 ? -6.573 17.692 -5.649 1.00 90.31 88 ASP A CA 1
ATOM 670 C C . ASP A 1 88 ? -6.512 18.298 -7.061 1.00 90.31 88 ASP A C 1
ATOM 672 O O . ASP A 1 88 ? -6.325 19.503 -7.235 1.00 90.31 88 ASP A O 1
ATOM 676 N N . LEU A 1 89 ? -6.693 17.463 -8.087 1.00 90.06 89 LEU A N 1
ATOM 677 C CA . LEU A 1 89 ? -6.768 17.898 -9.482 1.00 90.06 89 LEU A CA 1
ATOM 678 C C . LEU A 1 89 ? -8.226 18.176 -9.858 1.00 90.06 89 LEU A C 1
ATOM 680 O O . LEU A 1 89 ? -9.044 17.258 -9.919 1.00 90.06 89 LEU A O 1
ATOM 684 N N . GLN A 1 90 ? -8.545 19.435 -10.154 1.00 92.19 90 GLN A N 1
ATOM 685 C CA . GLN A 1 90 ? -9.900 19.857 -10.515 1.00 92.19 90 GLN A CA 1
ATOM 686 C C . GLN A 1 90 ? -10.118 19.824 -12.031 1.00 92.19 90 GLN A C 1
ATOM 688 O O . GLN A 1 90 ? -9.855 20.801 -12.736 1.00 92.19 90 GLN A O 1
ATOM 693 N N . ILE A 1 91 ? -10.651 18.715 -12.542 1.00 94.69 91 ILE A N 1
ATOM 694 C CA . ILE A 1 91 ? -11.100 18.625 -13.934 1.00 94.69 91 ILE A CA 1
ATOM 695 C C . ILE A 1 91 ? -12.411 19.402 -14.049 1.00 94.69 91 ILE A C 1
ATOM 697 O O . ILE A 1 91 ? -13.436 18.981 -13.513 1.00 94.69 91 ILE A O 1
ATOM 701 N N . THR A 1 92 ? -12.382 20.550 -14.732 1.00 95.44 92 THR A N 1
ATOM 702 C CA . THR A 1 92 ? -13.573 21.400 -14.891 1.00 95.44 92 THR A CA 1
ATOM 703 C C . THR A 1 92 ? -14.477 20.891 -16.007 1.00 95.44 92 THR A C 1
ATOM 705 O O . THR A 1 92 ? -15.690 20.868 -15.840 1.00 95.44 92 THR A O 1
ATOM 708 N N . ALA A 1 93 ? -13.888 20.480 -17.129 1.00 94.94 93 ALA A N 1
ATOM 709 C CA . ALA A 1 93 ? -14.585 19.804 -18.217 1.00 94.94 93 ALA A CA 1
ATOM 710 C C . ALA A 1 93 ? -13.592 18.966 -19.028 1.00 94.94 93 ALA A C 1
ATOM 712 O O . ALA A 1 93 ? -12.410 19.313 -19.119 1.00 94.94 93 ALA A O 1
ATOM 713 N N . ALA A 1 94 ? -14.063 17.892 -19.658 1.00 97.44 94 ALA A N 1
ATOM 714 C CA . ALA A 1 94 ? -13.265 17.125 -20.605 1.00 97.44 94 ALA A CA 1
ATOM 715 C C . ALA A 1 94 ? -14.107 16.663 -21.803 1.00 97.44 94 ALA A C 1
ATOM 717 O O . ALA A 1 94 ? -15.301 16.399 -21.685 1.00 97.44 94 ALA A O 1
ATOM 718 N N . THR A 1 95 ? -13.488 16.578 -22.979 1.00 97.50 95 THR A N 1
ATOM 719 C CA . THR A 1 95 ? -14.140 16.159 -24.230 1.00 97.50 95 THR A CA 1
ATOM 720 C C . THR A 1 95 ? -13.220 15.263 -25.049 1.00 97.50 95 THR A C 1
ATOM 722 O O . THR A 1 95 ? -11.996 15.332 -24.913 1.00 97.50 95 THR A O 1
ATOM 725 N N . VAL A 1 96 ? -13.804 14.457 -25.932 1.00 97.94 96 VAL A N 1
ATOM 726 C CA . VAL A 1 96 ? -13.093 13.705 -26.971 1.00 97.94 96 VAL A CA 1
ATOM 727 C C . VAL A 1 96 ? -13.615 14.087 -28.356 1.00 97.94 96 VAL A C 1
ATOM 729 O O . VAL A 1 96 ? -14.793 14.409 -28.513 1.00 97.94 96 VAL A O 1
ATOM 732 N N . ALA A 1 97 ? -12.745 14.071 -29.361 1.00 97.00 97 ALA A N 1
ATOM 733 C CA . ALA A 1 97 ? -13.099 14.264 -30.765 1.00 97.00 97 ALA A CA 1
ATOM 734 C C . ALA A 1 97 ? -12.050 13.617 -31.682 1.00 97.00 97 ALA A C 1
ATOM 736 O O . ALA A 1 97 ? -10.944 13.295 -31.246 1.00 97.00 97 ALA A O 1
ATOM 737 N N . LEU A 1 98 ? -12.363 13.478 -32.970 1.00 96.44 98 LEU A N 1
ATOM 738 C CA . LEU A 1 98 ? -11.368 13.113 -33.977 1.00 96.44 98 LEU A CA 1
ATOM 739 C C . LEU A 1 98 ? -10.575 14.355 -34.431 1.00 96.44 98 LEU A C 1
ATOM 741 O O . LEU A 1 98 ? -11.178 15.412 -34.649 1.00 96.44 98 LEU A O 1
ATOM 745 N N . PRO A 1 99 ? -9.243 14.264 -34.597 1.00 94.44 99 PRO A N 1
ATOM 746 C CA . PRO A 1 99 ? -8.436 15.340 -35.162 1.00 94.44 99 PRO A CA 1
ATOM 747 C C . PRO A 1 99 ? -8.683 15.510 -36.666 1.00 94.44 99 PRO A C 1
ATOM 749 O O . PRO A 1 99 ? -8.872 14.536 -37.400 1.00 94.44 99 PRO A O 1
ATOM 752 N N . VAL A 1 100 ? -8.608 16.749 -37.158 1.00 91.44 100 VAL A N 1
ATOM 753 C CA . VAL A 1 100 ? -8.618 17.018 -38.604 1.00 91.44 100 VAL A CA 1
ATOM 754 C C . VAL A 1 100 ? -7.400 16.357 -39.252 1.00 91.44 100 VAL A C 1
ATOM 756 O O . VAL A 1 100 ? -6.271 16.493 -38.783 1.00 91.44 100 VAL A O 1
ATOM 759 N N . GLY A 1 101 ? -7.635 15.615 -40.335 1.00 89.81 101 GLY A N 1
ATOM 760 C CA . GLY A 1 101 ? -6.593 14.877 -41.051 1.00 89.81 101 GLY A CA 1
ATOM 761 C C . GLY A 1 101 ? -6.129 13.586 -40.369 1.00 89.81 101 GLY A C 1
ATOM 762 O O . GLY A 1 101 ? -5.299 12.895 -40.946 1.00 89.81 101 GLY A O 1
ATOM 763 N N . GLY A 1 102 ? -6.649 13.238 -39.183 1.00 90.06 102 GLY A N 1
ATOM 764 C CA . GLY A 1 102 ? -6.341 11.964 -38.519 1.00 90.06 102 GLY A CA 1
ATOM 765 C C . GLY A 1 102 ? -4.895 11.820 -38.029 1.00 90.06 102 GLY A C 1
ATOM 766 O O . GLY A 1 102 ? -4.446 10.704 -37.792 1.00 90.06 102 GLY A O 1
ATOM 767 N N . VAL A 1 103 ? -4.147 12.920 -37.902 1.00 87.06 103 VAL A N 1
ATOM 768 C CA . VAL A 1 103 ? -2.714 12.900 -37.558 1.00 87.06 103 VAL A CA 1
ATOM 769 C C . VAL A 1 103 ? -2.458 13.283 -36.100 1.00 87.06 103 VAL A C 1
ATOM 771 O O . VAL A 1 103 ? -3.149 14.135 -35.536 1.00 87.06 103 VAL A O 1
ATOM 774 N N . SER A 1 104 ? -1.428 12.681 -35.497 1.00 88.69 104 SER A N 1
ATOM 775 C CA . SER A 1 104 ? -0.910 13.106 -34.192 1.00 88.69 104 SER A CA 1
ATOM 776 C C . SER A 1 104 ? -0.445 14.565 -34.247 1.00 88.69 104 SER A C 1
ATOM 778 O O . SER A 1 104 ? 0.105 15.032 -35.246 1.00 88.69 104 SER A O 1
ATOM 780 N N . GLY A 1 105 ? -0.710 15.304 -33.174 1.00 83.94 105 GLY A N 1
ATOM 781 C CA . GLY A 1 105 ? -0.339 16.704 -33.026 1.00 83.94 105 GLY A CA 1
ATOM 782 C C . GLY A 1 105 ? -1.190 17.718 -33.801 1.00 83.94 105 GLY A C 1
ATOM 783 O O . GLY A 1 105 ? -0.841 18.905 -33.852 1.00 83.94 105 GLY A O 1
ATOM 784 N N . ALA A 1 106 ? -2.303 17.284 -34.401 1.00 86.12 106 ALA A N 1
ATOM 785 C CA . ALA A 1 106 ? -3.277 18.172 -35.028 1.00 86.12 106 ALA A CA 1
ATOM 786 C C . ALA A 1 106 ? -3.909 19.136 -34.005 1.00 86.12 106 ALA A C 1
ATOM 788 O O . ALA A 1 106 ? -4.290 18.747 -32.901 1.00 86.12 106 ALA A O 1
ATOM 789 N N . SER A 1 107 ? -4.051 20.410 -34.384 1.00 82.38 107 SER A N 1
ATOM 790 C CA . SER A 1 107 ? -4.658 21.435 -33.522 1.00 82.38 107 SER A CA 1
ATOM 791 C C . SER A 1 107 ? -6.167 21.541 -33.633 1.00 82.38 107 SER A C 1
ATOM 793 O O . SER A 1 107 ? -6.840 21.940 -32.675 1.00 82.38 107 SER A O 1
ATOM 795 N N . GLU A 1 108 ? -6.687 21.181 -34.797 1.00 87.44 108 GLU A N 1
ATOM 796 C CA . GLU A 1 108 ? -8.101 21.241 -35.121 1.00 87.44 108 GLU A CA 1
ATOM 797 C C . GLU A 1 108 ? -8.753 19.878 -34.906 1.00 87.44 108 GLU A C 1
ATOM 799 O O . GLU A 1 108 ? -8.154 18.826 -35.140 1.00 87.44 108 GLU A O 1
ATOM 804 N N . ILE A 1 109 ? -10.006 19.915 -34.467 1.00 92.25 109 ILE A N 1
ATOM 805 C CA . ILE A 1 109 ? -10.863 18.743 -34.295 1.00 92.25 109 ILE A CA 1
ATOM 806 C C . ILE A 1 109 ? -12.003 18.799 -35.304 1.00 92.25 109 ILE A C 1
ATOM 808 O O . ILE A 1 109 ? -12.372 19.879 -35.760 1.00 92.25 109 ILE A O 1
ATOM 812 N N . ILE A 1 110 ? -12.593 17.651 -35.615 1.00 94.38 110 ILE A N 1
ATOM 813 C CA . ILE A 1 110 ? -13.811 17.552 -36.416 1.00 94.38 110 ILE A CA 1
ATOM 814 C C . ILE A 1 110 ? -15.003 17.819 -35.478 1.00 94.38 110 ILE A C 1
ATOM 816 O O . ILE A 1 110 ? -15.338 16.939 -34.678 1.00 94.38 110 ILE A O 1
ATOM 820 N N . PRO A 1 111 ? -15.672 18.991 -35.535 1.00 91.62 111 PRO A N 1
ATOM 821 C CA . PRO A 1 111 ? -16.619 19.399 -34.489 1.00 91.62 111 PRO A CA 1
ATOM 822 C C . PRO A 1 111 ? -17.827 18.470 -34.351 1.00 91.62 111 PRO A C 1
ATOM 824 O O . PRO A 1 111 ? -18.348 18.287 -33.257 1.00 91.62 111 PRO A O 1
ATOM 827 N N . THR A 1 112 ? -18.246 17.833 -35.447 1.00 94.94 112 THR A N 1
ATOM 828 C CA . THR A 1 112 ? -19.364 16.877 -35.465 1.00 94.94 112 THR A CA 1
ATOM 829 C C . THR A 1 112 ? -19.079 15.587 -34.697 1.00 94.94 112 THR A C 1
ATOM 831 O O . THR A 1 112 ? -20.011 14.854 -34.381 1.00 94.94 112 THR A O 1
ATOM 834 N N . THR A 1 113 ? -17.811 15.306 -34.385 1.00 96.00 113 THR A N 1
ATOM 835 C CA . THR A 1 113 ? -17.396 14.134 -33.601 1.00 96.00 113 THR A CA 1
ATOM 836 C C . THR A 1 113 ? -17.257 14.441 -32.113 1.00 96.00 113 THR A C 1
ATOM 838 O O . THR A 1 113 ? -17.055 13.525 -31.330 1.00 96.00 113 THR A O 1
ATOM 841 N N . LEU A 1 114 ? -17.372 15.705 -31.695 1.00 96.75 114 LEU A N 1
ATOM 842 C CA . LEU A 1 114 ? -17.133 16.091 -30.309 1.00 96.75 114 LEU A CA 1
ATOM 843 C C . LEU A 1 114 ? -18.141 15.433 -29.355 1.00 96.75 114 LEU A C 1
ATOM 845 O O . LEU A 1 114 ? -19.357 15.520 -29.546 1.00 96.75 114 LEU A O 1
ATOM 849 N N . LYS A 1 115 ? -17.621 14.804 -28.301 1.00 97.38 115 LYS A N 1
ATOM 850 C CA . LYS A 1 115 ? -18.388 14.216 -27.199 1.00 97.38 115 LYS A CA 1
ATOM 851 C C . LYS A 1 115 ? -17.850 14.709 -25.862 1.00 97.38 115 LYS A C 1
ATOM 853 O O . LYS A 1 115 ? -16.638 14.752 -25.654 1.00 97.38 115 LYS A O 1
ATOM 858 N N . THR A 1 116 ? -18.756 15.052 -24.953 1.00 97.38 116 THR A N 1
ATOM 859 C CA . THR A 1 116 ? -18.422 15.388 -23.565 1.00 97.38 116 THR A CA 1
ATOM 860 C C . THR A 1 116 ? -18.118 14.119 -22.778 1.00 97.38 116 THR A C 1
ATOM 862 O O . THR A 1 116 ? -18.838 13.128 -22.896 1.00 97.38 116 THR A O 1
ATOM 865 N N . LEU A 1 117 ? -17.052 14.155 -21.980 1.00 98.06 117 LEU A N 1
ATOM 866 C CA . LEU A 1 117 ? -16.736 13.123 -21.001 1.00 98.06 117 LEU A CA 1
ATOM 867 C C . LEU A 1 117 ? -17.409 13.481 -19.677 1.00 98.06 117 LEU A C 1
ATOM 869 O O . LEU A 1 117 ? -17.377 14.634 -19.252 1.00 98.06 117 LEU A O 1
ATOM 873 N N . THR A 1 118 ? -18.003 12.485 -19.030 1.00 97.75 118 THR A N 1
ATOM 874 C CA . THR A 1 118 ? -18.644 12.633 -17.719 1.00 97.75 118 THR A CA 1
ATOM 875 C C . THR A 1 118 ? -18.010 11.684 -16.707 1.00 97.75 118 THR A C 1
ATOM 877 O O . THR A 1 118 ? -17.271 10.774 -17.081 1.00 97.75 118 THR A O 1
ATOM 880 N N . PHE A 1 119 ? -18.240 11.934 -15.424 1.00 96.62 119 PHE A N 1
ATOM 881 C CA . PHE A 1 119 ? -17.721 11.178 -14.293 1.00 96.62 119 PHE A CA 1
ATOM 882 C C . PHE A 1 119 ? -18.865 10.942 -13.313 1.00 96.62 119 PHE A C 1
ATOM 884 O O . PHE A 1 119 ? -19.283 11.865 -12.609 1.00 96.62 119 PHE A O 1
ATOM 891 N N . SER A 1 120 ? -19.402 9.721 -13.275 1.00 93.75 120 SER A N 1
ATOM 892 C CA . SER A 1 120 ? -20.617 9.412 -12.508 1.00 93.75 120 SER A CA 1
ATOM 893 C C . SER A 1 120 ? -21.786 10.359 -12.840 1.00 93.75 120 SER A C 1
ATOM 895 O O . SER A 1 120 ? -22.520 10.796 -11.955 1.00 93.75 120 SER A O 1
ATOM 897 N N . GLY A 1 121 ? -21.935 10.713 -14.120 1.00 94.81 121 GLY A N 1
ATOM 898 C CA . GLY A 1 121 ? -22.951 11.626 -14.646 1.00 94.81 121 GLY A CA 1
ATOM 899 C C . GLY A 1 121 ? -22.621 13.123 -14.551 1.00 94.81 121 GLY A C 1
ATOM 900 O O . GLY A 1 121 ? -23.395 13.932 -15.059 1.00 94.81 121 GLY A O 1
ATOM 901 N N . SER A 1 122 ? -21.499 13.515 -13.936 1.00 96.44 122 SER A N 1
ATOM 902 C CA . SER A 1 122 ? -21.055 14.918 -13.824 1.00 96.44 122 SER A CA 1
ATOM 903 C C . SER A 1 122 ? -20.044 15.291 -14.913 1.00 96.44 122 SER A C 1
ATOM 905 O O . SER A 1 122 ? -19.160 14.501 -15.217 1.00 96.44 122 SER A O 1
ATOM 907 N N . GLU A 1 123 ? -20.102 16.501 -15.477 1.00 93.94 123 GLU A N 1
ATOM 908 C CA . GLU A 1 123 ? -19.101 16.986 -16.456 1.00 93.94 123 GLU A CA 1
ATOM 909 C C . GLU A 1 123 ? -17.754 17.373 -15.816 1.00 93.94 123 GLU A C 1
ATOM 911 O O . GLU A 1 123 ? -16.745 17.515 -16.510 1.00 93.94 123 GLU A O 1
ATOM 916 N N . SER A 1 124 ? -17.728 17.527 -14.491 1.00 94.38 124 SER A N 1
ATOM 917 C CA . SER A 1 124 ? -16.541 17.879 -13.710 1.00 94.38 124 SER A CA 1
ATOM 918 C C . SER A 1 124 ? -16.246 16.836 -12.637 1.00 94.38 124 SER A C 1
ATOM 920 O O . SER A 1 124 ? -17.147 16.135 -12.160 1.00 94.38 124 SER A O 1
ATOM 922 N N . PHE A 1 125 ? -14.975 16.742 -12.242 1.00 96.62 125 PHE A N 1
ATOM 923 C CA . PHE A 1 125 ? -14.533 15.844 -11.180 1.00 96.62 125 PHE A CA 1
ATOM 924 C C . PHE A 1 125 ? -13.300 16.388 -10.457 1.00 96.62 125 PHE A C 1
ATOM 926 O O . PHE A 1 125 ? -12.383 16.931 -11.076 1.00 96.62 125 PHE A O 1
ATOM 933 N N . ILE A 1 126 ? -13.260 16.200 -9.139 1.00 95.38 126 ILE A N 1
ATOM 934 C CA . ILE A 1 126 ? -12.099 16.512 -8.304 1.00 95.38 126 ILE A CA 1
ATOM 935 C C . ILE A 1 126 ? -11.366 15.201 -8.037 1.00 95.38 126 ILE A C 1
ATOM 937 O O . ILE A 1 126 ? -11.864 14.363 -7.289 1.00 95.38 126 ILE A O 1
ATOM 941 N N . VAL A 1 127 ? -10.208 15.000 -8.668 1.00 94.19 127 VAL A N 1
ATOM 942 C CA . VAL A 1 127 ? -9.384 13.802 -8.466 1.00 94.19 127 VAL A CA 1
ATOM 943 C C . VAL A 1 127 ? -8.555 13.996 -7.198 1.00 94.19 127 VAL A C 1
ATOM 945 O O . VAL A 1 127 ? -7.678 14.868 -7.202 1.00 94.19 127 VAL A O 1
ATOM 948 N N . PRO A 1 128 ? -8.773 13.198 -6.134 1.00 93.62 128 PRO A N 1
ATOM 949 C CA . PRO A 1 128 ? -8.013 13.347 -4.901 1.00 93.62 128 PRO A CA 1
ATOM 950 C C . PRO A 1 128 ? -6.509 13.200 -5.122 1.00 93.62 128 PRO A C 1
ATOM 952 O O . PRO A 1 128 ? -6.059 12.559 -6.081 1.00 93.62 128 PRO A O 1
ATOM 955 N N . ASN A 1 129 ? -5.720 13.780 -4.227 1.00 87.56 129 ASN A N 1
ATOM 956 C CA . ASN A 1 129 ? -4.275 13.579 -4.215 1.00 87.56 129 ASN A CA 1
ATOM 957 C C . ASN A 1 129 ? -3.895 12.080 -4.197 1.00 87.56 129 ASN A C 1
ATOM 959 O O . ASN A 1 129 ? -4.474 11.265 -3.479 1.00 87.56 129 ASN A O 1
ATOM 963 N N . GLY A 1 130 ? -2.937 11.684 -5.037 1.00 86.44 130 GLY A N 1
ATOM 964 C CA . GLY A 1 130 ? -2.504 10.287 -5.154 1.00 86.44 130 GLY A CA 1
ATOM 965 C C . GLY A 1 130 ? -3.501 9.332 -5.829 1.00 86.44 130 GLY A C 1
ATOM 966 O O . GLY A 1 130 ? -3.205 8.142 -5.947 1.00 86.44 130 GLY A O 1
ATOM 967 N N . ALA A 1 131 ? -4.660 9.816 -6.287 1.00 90.62 131 ALA A N 1
ATOM 968 C CA . ALA A 1 131 ? -5.714 8.986 -6.867 1.00 90.62 131 ALA A CA 1
ATOM 969 C C . ALA A 1 131 ? -5.724 9.003 -8.406 1.00 90.62 131 ALA A C 1
ATOM 971 O O . ALA A 1 131 ? -4.974 9.721 -9.068 1.00 90.62 131 ALA A O 1
ATOM 972 N N . LEU A 1 132 ? -6.611 8.198 -8.986 1.00 91.88 132 LEU A N 1
ATOM 973 C CA . LEU A 1 132 ? -6.958 8.203 -10.405 1.00 91.88 132 LEU A CA 1
ATOM 974 C C . LEU A 1 132 ? -8.481 8.219 -10.550 1.00 91.88 132 LEU A C 1
ATOM 976 O O . LEU A 1 132 ? -9.191 7.762 -9.655 1.00 91.88 132 LEU A O 1
ATOM 980 N N . VAL A 1 133 ? -8.975 8.715 -11.682 1.00 95.38 133 VAL A N 1
ATOM 981 C CA . VAL A 1 133 ? -10.396 8.666 -12.047 1.00 95.38 133 VAL A CA 1
ATOM 982 C C . VAL A 1 133 ? -10.547 8.146 -13.471 1.00 95.38 133 VAL A C 1
ATOM 984 O O . VAL A 1 133 ? -9.672 8.345 -14.314 1.00 95.38 133 VAL A O 1
ATOM 987 N N . VAL A 1 134 ? -11.663 7.482 -13.746 1.00 96.00 134 VAL A N 1
ATOM 988 C CA . VAL A 1 134 ? -12.046 7.026 -15.083 1.00 96.00 134 VAL A CA 1
ATOM 989 C C . VAL A 1 134 ? -13.356 7.711 -15.458 1.00 96.00 134 VAL A C 1
ATOM 991 O O . VAL A 1 134 ? -14.237 7.833 -14.608 1.00 96.00 134 VAL A O 1
ATOM 994 N N . SER A 1 135 ? -13.469 8.183 -16.699 1.00 98.19 135 SER A N 1
ATOM 995 C CA . SER A 1 135 ? -14.726 8.723 -17.217 1.00 98.19 135 SER A CA 1
ATOM 996 C C . SER A 1 135 ? -15.784 7.629 -17.352 1.00 98.19 135 SER A C 1
ATOM 998 O O . SER A 1 135 ? -15.470 6.442 -17.484 1.00 98.19 135 SER A O 1
ATOM 1000 N N . ASP A 1 136 ? -17.045 8.033 -17.405 1.00 97.75 136 ASP A N 1
ATOM 1001 C CA . ASP A 1 136 ? -18.126 7.153 -17.817 1.00 97.75 136 ASP A CA 1
ATOM 1002 C C . ASP A 1 136 ? -17.883 6.677 -19.268 1.00 97.75 136 ASP A C 1
ATOM 1004 O O . ASP A 1 136 ? -17.265 7.404 -20.063 1.00 97.75 136 ASP A O 1
ATOM 1008 N N . PRO A 1 137 ? -18.319 5.453 -19.623 1.00 97.19 137 PRO A N 1
ATOM 1009 C CA . PRO A 1 137 ? -18.251 4.950 -20.990 1.00 97.19 137 PRO A CA 1
ATOM 1010 C C . PRO A 1 137 ? -19.003 5.849 -21.969 1.00 97.19 137 PRO A C 1
ATOM 1012 O O . PRO A 1 137 ? -20.121 6.289 -21.695 1.00 97.19 137 PRO A O 1
ATOM 1015 N N . ILE A 1 138 ? -18.409 6.080 -23.136 1.00 96.62 138 ILE A N 1
ATOM 1016 C CA . ILE A 1 138 ? -19.041 6.812 -24.231 1.00 96.62 138 ILE A CA 1
ATOM 1017 C C . ILE A 1 138 ? -19.019 5.984 -25.513 1.00 96.62 138 ILE A C 1
ATOM 1019 O O . ILE A 1 138 ? -17.998 5.404 -25.880 1.00 96.62 138 ILE A O 1
ATOM 1023 N N . ALA A 1 139 ? -20.145 5.981 -26.228 1.00 96.12 139 ALA A N 1
ATOM 1024 C CA . ALA A 1 139 ? -20.225 5.444 -27.581 1.00 96.12 139 ALA A CA 1
ATOM 1025 C C . ALA A 1 139 ? -19.459 6.374 -28.534 1.00 96.12 139 ALA A C 1
ATOM 1027 O O . ALA A 1 139 ? -19.960 7.424 -28.960 1.00 96.12 139 ALA A O 1
ATOM 1028 N N . PHE A 1 140 ? -18.218 6.001 -28.816 1.00 96.31 140 PHE A N 1
ATOM 1029 C CA . PHE A 1 140 ? -17.298 6.721 -29.683 1.00 96.31 140 PHE A CA 1
ATOM 1030 C C . PHE A 1 140 ? -16.445 5.676 -30.410 1.00 96.31 140 PHE A C 1
ATOM 1032 O O . PHE A 1 140 ? -15.371 5.319 -29.923 1.00 96.31 140 PHE A O 1
ATOM 1039 N N . PRO A 1 141 ? -16.950 5.145 -31.539 1.00 94.81 141 PRO A N 1
ATOM 1040 C CA . PRO A 1 141 ? -16.262 4.097 -32.273 1.00 94.81 141 PRO A CA 1
ATOM 1041 C C . PRO A 1 141 ? -14.905 4.578 -32.776 1.00 94.81 141 PRO A C 1
ATOM 1043 O O . PRO A 1 141 ? -14.813 5.637 -33.403 1.00 94.81 141 PRO A O 1
ATOM 1046 N N . ILE A 1 142 ? -13.872 3.785 -32.505 1.00 94.56 142 ILE A N 1
ATOM 1047 C CA . ILE A 1 142 ? -12.502 4.026 -32.957 1.00 94.56 142 ILE A CA 1
ATOM 1048 C C . ILE A 1 142 ? -11.949 2.812 -33.700 1.00 94.56 142 ILE A C 1
ATOM 1050 O O . ILE A 1 142 ? -12.245 1.668 -33.360 1.00 94.56 142 ILE A O 1
ATOM 1054 N N . GLU A 1 143 ? -11.114 3.060 -34.701 1.00 94.69 143 GLU A N 1
ATOM 1055 C CA . GLU A 1 143 ? -10.369 2.033 -35.430 1.00 94.69 143 GLU A CA 1
ATOM 1056 C C . GLU A 1 143 ? -8.986 1.795 -34.794 1.00 94.69 143 GLU A C 1
ATOM 1058 O O . GLU A 1 143 ? -8.420 2.669 -34.130 1.00 94.69 143 GLU A O 1
ATOM 1063 N N . SER A 1 144 ? -8.402 0.612 -35.012 1.00 93.69 144 SER A N 1
ATOM 1064 C CA . SER A 1 144 ? -7.009 0.349 -34.625 1.00 93.69 144 SER A CA 1
ATOM 1065 C C . SER A 1 144 ? -6.058 1.309 -35.346 1.00 93.69 144 SER A C 1
ATOM 1067 O O . SER A 1 144 ? -6.225 1.569 -36.536 1.00 93.69 144 SER A O 1
ATOM 1069 N N . GLN A 1 145 ? -5.036 1.809 -34.648 1.00 94.50 145 GLN A N 1
ATOM 1070 C CA . GLN A 1 145 ? -4.110 2.851 -35.128 1.00 94.50 145 GLN A CA 1
ATOM 1071 C C . GLN A 1 145 ? -4.776 4.201 -35.447 1.00 94.50 145 GLN A C 1
ATOM 1073 O O . GLN A 1 145 ? -4.148 5.077 -36.048 1.00 94.50 145 GLN A O 1
ATOM 1078 N N . GLN A 1 146 ? -6.025 4.427 -35.030 1.00 95.38 146 GLN A N 1
ATOM 1079 C CA . GLN A 1 146 ? -6.655 5.732 -35.185 1.00 95.38 146 GLN A CA 1
ATOM 1080 C C . GLN A 1 146 ? -6.152 6.709 -34.120 1.00 95.38 146 GLN A C 1
ATOM 1082 O O . GLN A 1 146 ? -6.029 6.373 -32.943 1.00 95.38 146 GLN A O 1
ATOM 1087 N N . THR A 1 147 ? -5.892 7.952 -34.517 1.00 95.81 147 THR A N 1
ATOM 1088 C CA . THR A 1 147 ? -5.591 9.022 -33.564 1.00 95.81 147 THR A CA 1
ATOM 1089 C C . THR A 1 147 ? -6.877 9.705 -33.105 1.00 95.81 147 THR A C 1
ATOM 1091 O O . THR A 1 147 ? -7.695 10.112 -33.930 1.00 95.81 147 THR A O 1
ATOM 1094 N N . ILE A 1 148 ? -7.025 9.890 -31.794 1.00 96.69 148 ILE A N 1
ATOM 1095 C CA . ILE A 1 148 ? -8.100 10.683 -31.181 1.00 96.69 148 ILE A CA 1
ATOM 1096 C C . ILE A 1 148 ? -7.533 11.910 -30.474 1.00 96.69 148 ILE A C 1
ATOM 1098 O O . ILE A 1 148 ? -6.342 11.969 -30.173 1.00 96.69 148 ILE A O 1
ATOM 1102 N N . THR A 1 149 ? -8.398 12.864 -30.151 1.00 95.88 149 THR A N 1
ATOM 1103 C CA . THR A 1 149 ? -8.056 14.065 -29.392 1.00 95.88 149 THR A CA 1
ATOM 1104 C C . THR A 1 149 ? -8.857 14.116 -28.099 1.00 95.88 149 THR A C 1
ATOM 1106 O O . THR A 1 149 ? -10.083 14.145 -28.157 1.00 95.88 149 THR A O 1
ATOM 1109 N N . VAL A 1 150 ? -8.189 14.211 -26.947 1.00 96.31 150 VAL A N 1
ATOM 1110 C CA . VAL A 1 150 ? -8.830 14.537 -25.660 1.00 96.31 150 VAL A CA 1
ATOM 1111 C C . VAL A 1 150 ? -8.505 15.983 -25.306 1.00 96.31 150 VAL A C 1
ATOM 1113 O O . VAL A 1 150 ? -7.344 16.394 -25.329 1.00 96.31 150 VAL A O 1
ATOM 1116 N N . THR A 1 151 ? -9.533 16.766 -24.991 1.00 94.50 151 THR A N 1
ATOM 1117 C CA . THR A 1 151 ? -9.389 18.149 -24.527 1.00 94.50 151 THR A CA 1
ATOM 1118 C C . THR A 1 151 ? -9.848 18.252 -23.079 1.00 94.50 151 THR A C 1
ATOM 1120 O O . THR A 1 151 ? -10.966 17.851 -22.774 1.00 94.50 151 THR A O 1
ATOM 1123 N N . VAL A 1 152 ? -9.008 18.803 -22.206 1.00 94.38 152 VAL A N 1
ATOM 1124 C CA . VAL A 1 152 ? -9.276 19.003 -20.775 1.00 94.38 152 VAL A CA 1
ATOM 1125 C C . VAL A 1 152 ? -9.248 20.492 -20.472 1.00 94.38 152 VAL A C 1
ATOM 1127 O O . VAL A 1 152 ? -8.311 21.175 -20.870 1.00 94.38 152 VAL A O 1
ATOM 1130 N N . TYR A 1 153 ? -10.245 20.997 -19.758 1.00 92.38 153 TYR A N 1
ATOM 1131 C CA . TYR A 1 153 ? -10.271 22.368 -19.263 1.00 92.38 153 TYR A CA 1
ATOM 1132 C C . TYR A 1 153 ? -10.083 22.386 -17.745 1.00 92.38 153 TYR A C 1
ATOM 1134 O O . TYR A 1 153 ? -10.771 21.665 -17.014 1.00 92.38 153 TYR A O 1
ATOM 1142 N N . LEU A 1 154 ? -9.148 23.218 -17.284 1.00 91.69 154 LEU A N 1
ATOM 1143 C CA . LEU A 1 154 ? -8.832 23.426 -15.874 1.00 91.69 154 LEU A CA 1
ATOM 1144 C C . LEU A 1 154 ? -9.053 24.903 -15.535 1.00 91.69 154 LEU A C 1
ATOM 1146 O O . LEU A 1 154 ? -8.212 25.747 -15.838 1.00 91.69 154 LEU A O 1
ATOM 1150 N N . ALA A 1 155 ? -10.180 25.235 -14.900 1.00 89.06 155 ALA A N 1
ATOM 1151 C CA . ALA A 1 155 ? -10.474 26.615 -14.513 1.00 89.06 155 ALA A CA 1
ATOM 1152 C C . ALA A 1 155 ? -9.508 27.123 -13.431 1.00 89.06 155 ALA A C 1
ATOM 1154 O O . ALA A 1 155 ? -8.989 28.230 -13.539 1.00 89.06 155 ALA A O 1
ATOM 1155 N N . GLN A 1 156 ? -9.232 26.296 -12.418 1.00 86.44 156 GLN A N 1
ATOM 1156 C CA . GLN A 1 156 ? -8.333 26.639 -11.307 1.00 86.44 156 GLN A CA 1
ATOM 1157 C C . GLN A 1 156 ? -6.883 26.180 -11.532 1.00 86.44 156 GLN A C 1
ATOM 1159 O O . GLN A 1 156 ? -5.987 26.583 -10.796 1.00 86.44 156 GLN A O 1
ATOM 1164 N N . GLY A 1 157 ? -6.628 25.374 -12.568 1.00 84.31 157 GLY A N 1
ATOM 1165 C CA . GLY A 1 157 ? -5.338 24.708 -12.740 1.00 84.31 157 GLY A CA 1
ATOM 1166 C C . GLY A 1 157 ? -5.066 23.668 -11.648 1.00 84.31 157 GLY A C 1
ATOM 1167 O O . GLY A 1 157 ? -5.985 23.160 -11.006 1.00 84.31 157 GLY A O 1
ATOM 1168 N N . GLN A 1 158 ? -3.791 23.338 -11.463 1.00 82.31 158 GLN A N 1
ATOM 1169 C CA . GLN A 1 158 ? -3.298 22.485 -10.385 1.00 82.31 158 GLN A CA 1
ATOM 1170 C C . GLN A 1 158 ? -2.329 23.286 -9.505 1.00 82.31 158 GLN A C 1
ATOM 1172 O O . GLN A 1 158 ? -1.355 23.851 -10.011 1.00 82.31 158 GLN A O 1
ATOM 1177 N N . ASP A 1 159 ? -2.589 23.317 -8.198 1.00 71.44 159 ASP A N 1
ATOM 1178 C CA . ASP A 1 159 ? -1.771 24.041 -7.220 1.00 71.44 159 ASP A CA 1
ATOM 1179 C C . ASP A 1 159 ? -0.450 23.310 -6.913 1.00 71.44 159 ASP A C 1
ATOM 1181 O O . ASP A 1 159 ? -0.444 22.098 -6.669 1.00 71.44 159 ASP A O 1
ATOM 1185 N N . GLY A 1 160 ? 0.654 24.063 -6.823 1.00 55.78 160 GLY A N 1
ATOM 1186 C CA . GLY A 1 160 ? 1.987 23.576 -6.419 1.00 55.78 160 GLY A CA 1
ATOM 1187 C C . GLY A 1 160 ? 2.838 22.966 -7.546 1.00 55.78 160 GLY A C 1
ATOM 1188 O O . GLY A 1 160 ? 2.304 22.472 -8.521 1.00 55.78 160 GLY A O 1
ATOM 1189 N N . PHE A 1 161 ? 4.173 22.979 -7.400 1.00 48.34 161 PHE A N 1
ATOM 1190 C CA . PHE A 1 161 ? 5.176 22.692 -8.454 1.00 48.34 161 PHE A CA 1
ATOM 1191 C C . PHE A 1 161 ? 5.364 21.209 -8.868 1.00 48.34 161 PHE A C 1
ATOM 1193 O O . PHE A 1 161 ? 6.340 20.887 -9.549 1.00 48.34 161 PHE A O 1
ATOM 1200 N N . PHE A 1 162 ? 4.490 20.286 -8.452 1.00 46.25 162 PHE A N 1
ATOM 1201 C CA . PHE A 1 162 ? 4.620 18.849 -8.745 1.00 46.25 162 PHE A CA 1
ATOM 1202 C C . PHE A 1 162 ? 3.548 18.421 -9.743 1.00 46.25 162 PHE A C 1
ATOM 1204 O O . PHE A 1 162 ? 2.404 18.160 -9.371 1.00 46.25 162 PHE A O 1
ATOM 1211 N N . HIS A 1 163 ? 3.922 18.377 -11.019 1.00 51.53 163 HIS A N 1
ATOM 1212 C CA . HIS A 1 163 ? 2.979 18.137 -12.109 1.00 51.53 163 HIS A CA 1
ATOM 1213 C C . HIS A 1 163 ? 3.125 16.734 -12.691 1.00 51.53 163 HIS A C 1
ATOM 1215 O O . HIS A 1 163 ? 4.085 16.016 -12.399 1.00 51.53 163 HIS A O 1
ATOM 1221 N N . HIS A 1 164 ? 2.138 16.354 -13.502 1.00 51.59 164 HIS A N 1
ATOM 1222 C CA . HIS A 1 164 ? 2.078 15.067 -14.183 1.00 51.59 164 HIS A CA 1
ATOM 1223 C C . HIS A 1 164 ? 2.526 15.226 -15.623 1.00 51.59 164 HIS A C 1
ATOM 1225 O O . HIS A 1 164 ? 1.933 16.006 -16.365 1.00 51.59 164 HIS A O 1
ATOM 1231 N N . LEU A 1 165 ? 3.500 14.429 -16.038 1.00 45.66 165 LEU A N 1
ATOM 1232 C CA . LEU A 1 165 ? 3.664 14.102 -17.446 1.00 45.66 165 LEU A CA 1
ATOM 1233 C C . LEU A 1 165 ? 3.253 12.653 -17.659 1.00 45.66 165 LEU A C 1
ATOM 1235 O O . LEU A 1 165 ? 3.433 11.799 -16.793 1.00 45.66 165 LEU A O 1
ATOM 1239 N N . ALA A 1 166 ? 2.728 12.387 -18.836 1.00 42.69 166 ALA A N 1
ATOM 1240 C CA . ALA A 1 166 ? 2.986 11.148 -19.527 1.00 42.69 166 ALA A CA 1
ATOM 1241 C C . ALA A 1 166 ? 4.138 11.437 -20.524 1.00 42.69 166 ALA A C 1
ATOM 1243 O O . ALA A 1 166 ? 4.198 12.561 -21.041 1.00 42.69 166 ALA A O 1
ATOM 1244 N N . PRO A 1 167 ? 5.097 10.513 -20.710 1.00 40.41 167 PRO A N 1
ATOM 1245 C CA . PRO A 1 167 ? 6.268 10.701 -21.563 1.00 40.41 167 PRO A CA 1
ATOM 1246 C C . PRO A 1 167 ? 6.021 11.135 -23.020 1.00 40.41 167 PRO A C 1
ATOM 1248 O O . PRO A 1 167 ? 4.914 11.417 -23.444 1.00 40.41 167 PRO A O 1
ATOM 1251 N N . TRP A 1 168 ? 7.094 11.289 -23.787 1.00 40.88 168 TRP A N 1
ATOM 1252 C CA . TRP A 1 168 ? 7.150 12.136 -24.976 1.00 40.88 168 TRP A CA 1
ATOM 1253 C C . TRP A 1 168 ? 6.263 11.708 -26.163 1.00 40.88 168 TRP A C 1
ATOM 1255 O O . TRP A 1 168 ? 5.936 10.542 -26.373 1.00 40.88 168 TRP A O 1
ATOM 1265 N N . GLN A 1 169 ? 5.991 12.704 -27.016 1.00 40.66 169 GLN A N 1
ATOM 1266 C CA . GLN A 1 169 ? 5.411 12.624 -28.367 1.00 40.66 169 GLN A CA 1
ATOM 1267 C C . GLN A 1 169 ? 3.885 12.574 -28.492 1.00 40.66 169 GLN A C 1
ATOM 1269 O O . GLN A 1 169 ? 3.317 11.693 -29.136 1.00 40.66 169 GLN A O 1
ATOM 1274 N N . SER A 1 170 ? 3.240 13.652 -28.052 1.00 38.03 170 SER A N 1
ATOM 1275 C CA . SER A 1 170 ? 2.261 14.295 -28.931 1.00 38.03 170 SER A CA 1
ATOM 1276 C C . SER A 1 170 ? 2.271 15.811 -28.758 1.00 38.03 170 SER A C 1
ATOM 1278 O O . SER A 1 170 ? 2.572 16.299 -27.665 1.00 38.03 170 SER A O 1
ATOM 1280 N N . ARG A 1 171 ? 1.965 16.571 -29.819 1.00 40.50 171 ARG A N 1
ATOM 1281 C CA . ARG A 1 171 ? 1.718 18.013 -29.676 1.00 40.50 171 ARG A CA 1
ATOM 1282 C C . ARG A 1 171 ? 0.391 18.284 -28.982 1.00 40.50 171 ARG A C 1
ATOM 1284 O O . ARG A 1 171 ? -0.672 17.947 -29.502 1.00 40.50 171 ARG A O 1
ATOM 1291 N N . ASN A 1 172 ? 0.469 19.056 -27.908 1.00 44.78 172 ASN A N 1
ATOM 1292 C CA . ASN A 1 172 ? -0.688 19.676 -27.290 1.00 44.78 172 ASN A CA 1
ATOM 1293 C C . ASN A 1 172 ? -0.956 21.059 -27.863 1.00 44.78 172 ASN A C 1
ATOM 1295 O O . ASN A 1 172 ? -0.017 21.744 -28.256 1.00 44.78 172 ASN A O 1
ATOM 1299 N N . ASN A 1 173 ? -2.209 21.512 -27.842 1.00 47.59 173 ASN A N 1
ATOM 1300 C CA . ASN A 1 173 ? -2.512 22.938 -27.959 1.00 47.59 173 ASN A CA 1
ATOM 1301 C C . ASN A 1 173 ? -3.085 23.448 -26.643 1.00 47.59 173 ASN A C 1
ATOM 1303 O O . ASN A 1 173 ? -4.143 22.991 -26.211 1.00 47.59 173 ASN A O 1
ATOM 1307 N N . LEU A 1 174 ? -2.364 24.398 -26.049 1.00 56.03 174 LEU A N 1
ATOM 1308 C CA . LEU A 1 174 ? -2.785 25.218 -24.917 1.00 56.03 174 LEU A CA 1
ATOM 1309 C C . LEU A 1 174 ? -3.173 26.581 -25.454 1.00 56.03 174 LEU A C 1
ATOM 1311 O O . LEU A 1 174 ? -2.261 27.356 -25.712 1.00 56.03 174 LEU A O 1
ATOM 1315 N N . ASP A 1 175 ? -4.454 26.831 -25.733 1.00 49.19 175 ASP A N 1
ATOM 1316 C CA . ASP A 1 175 ? -4.966 28.114 -26.254 1.00 49.19 175 ASP A CA 1
ATOM 1317 C C . ASP A 1 175 ? -3.921 28.901 -27.090 1.00 49.19 175 ASP A C 1
ATOM 1319 O O . ASP A 1 175 ? -3.606 30.048 -26.794 1.00 49.19 175 ASP A O 1
ATOM 1323 N N . PHE A 1 176 ? -3.356 28.226 -28.116 1.00 56.28 176 PHE A N 1
ATOM 1324 C CA . PHE A 1 176 ? -2.323 28.666 -29.083 1.00 56.28 176 PHE A CA 1
ATOM 1325 C C . PHE A 1 176 ? -0.813 28.384 -28.819 1.00 56.28 176 PHE A C 1
ATOM 1327 O O . PHE A 1 176 ? 0.005 28.769 -29.656 1.00 56.28 176 PHE A O 1
ATOM 1334 N N . VAL A 1 177 ? -0.405 27.630 -27.785 1.00 61.19 177 VAL A N 1
ATOM 1335 C CA . VAL A 1 177 ? 0.996 27.174 -27.569 1.00 61.19 177 VAL A CA 1
ATOM 1336 C C . VAL A 1 177 ? 1.147 25.658 -27.743 1.00 61.19 177 VAL A C 1
ATOM 1338 O O . VAL A 1 177 ? 0.356 24.884 -27.202 1.00 61.19 177 VAL A O 1
ATOM 1341 N N . ARG A 1 178 ? 2.177 25.235 -28.497 1.00 69.00 178 ARG A N 1
ATOM 1342 C CA . ARG A 1 178 ? 2.454 23.824 -28.822 1.00 69.00 178 ARG A CA 1
ATOM 1343 C C . ARG A 1 178 ? 3.534 23.217 -27.926 1.00 69.00 178 ARG A C 1
ATOM 1345 O O . ARG A 1 178 ? 4.637 23.752 -27.890 1.00 69.00 178 ARG A O 1
ATOM 1352 N N . LEU A 1 179 ? 3.241 22.081 -27.286 1.00 71.56 179 LEU A N 1
ATOM 1353 C CA . LEU A 1 179 ? 4.168 21.333 -26.411 1.00 71.56 179 LEU A CA 1
ATOM 1354 C C . LEU A 1 179 ? 4.182 19.846 -26.748 1.00 71.56 179 LEU A C 1
ATOM 1356 O O . LEU A 1 179 ? 3.139 19.326 -27.109 1.00 71.56 179 LEU A O 1
ATOM 1360 N N . ALA A 1 180 ? 5.318 19.167 -26.592 1.00 74.81 180 ALA A N 1
ATOM 1361 C CA . ALA A 1 180 ? 5.499 17.761 -26.973 1.00 74.81 180 ALA A CA 1
ATOM 1362 C C . ALA A 1 180 ? 5.346 16.774 -25.791 1.00 74.81 180 ALA A C 1
ATOM 1364 O O . ALA A 1 180 ? 6.217 15.933 -25.572 1.00 74.81 180 ALA A O 1
ATOM 1365 N N . HIS A 1 181 ? 4.252 16.873 -25.031 1.00 78.19 181 HIS A N 1
ATOM 1366 C CA . HIS A 1 181 ? 4.024 16.110 -23.794 1.00 78.19 181 HIS A CA 1
ATOM 1367 C C . HIS A 1 181 ? 2.560 15.709 -23.636 1.00 78.19 181 HIS A C 1
ATOM 1369 O O . HIS A 1 181 ? 1.703 16.405 -24.157 1.00 78.19 181 HIS A O 1
ATOM 1375 N N . TRP A 1 182 ? 2.248 14.678 -22.851 1.00 85.94 182 TRP A N 1
ATOM 1376 C CA . TRP A 1 182 ? 0.887 14.471 -22.344 1.00 85.94 182 TRP A CA 1
ATOM 1377 C C . TRP A 1 182 ? 0.793 14.902 -20.876 1.00 85.94 182 TRP A C 1
ATOM 1379 O O . TRP A 1 182 ? 1.708 14.673 -20.094 1.00 85.94 182 TRP A O 1
ATOM 1389 N N . TYR A 1 183 ? -0.329 15.493 -20.484 1.00 86.62 183 TYR A N 1
ATOM 1390 C CA . TYR A 1 183 ? -0.652 15.915 -19.126 1.00 86.62 183 TYR A CA 1
ATOM 1391 C C . TYR A 1 183 ? -1.937 15.217 -18.669 1.00 86.62 183 TYR A C 1
ATOM 1393 O O . TYR A 1 183 ? -2.929 15.165 -19.404 1.00 86.62 183 TYR A O 1
ATOM 1401 N N . PHE A 1 184 ? -1.925 14.713 -17.433 1.00 89.19 184 PHE A N 1
ATOM 1402 C CA . PHE A 1 184 ? -3.055 14.133 -16.686 1.00 89.19 184 PHE A CA 1
ATOM 1403 C C . PHE A 1 184 ? -3.692 12.842 -17.226 1.00 89.19 184 PHE A C 1
ATOM 1405 O O . PHE A 1 184 ? -4.111 12.016 -16.420 1.00 89.19 184 PHE A O 1
ATOM 1412 N N . VAL A 1 185 ? -3.783 12.627 -18.540 1.00 93.50 185 VAL A N 1
ATOM 1413 C CA . VAL A 1 185 ? -4.340 11.392 -19.123 1.00 93.50 185 VAL A CA 1
ATOM 1414 C C . VAL A 1 185 ? -3.308 10.270 -19.015 1.00 93.50 185 VAL A C 1
ATOM 1416 O O . VAL A 1 185 ? -2.193 10.409 -19.510 1.00 93.50 185 VAL A O 1
ATOM 1419 N N . SER A 1 186 ? -3.679 9.154 -18.386 1.00 93.19 186 SER A N 1
ATOM 1420 C CA . SER A 1 186 ? -2.803 7.983 -18.223 1.00 93.19 186 SER A CA 1
ATOM 1421 C C . SER A 1 186 ? -3.238 6.774 -19.046 1.00 93.19 186 SER A C 1
ATOM 1423 O O . SER A 1 186 ? -2.423 5.885 -19.295 1.00 93.19 186 SER A O 1
ATOM 1425 N N . ALA A 1 187 ? -4.500 6.722 -19.489 1.00 95.94 187 ALA A N 1
ATOM 1426 C CA . ALA A 1 187 ? -4.943 5.729 -20.461 1.00 95.94 187 ALA A CA 1
ATOM 1427 C C . ALA A 1 187 ? -6.235 6.103 -21.188 1.00 95.94 187 ALA A C 1
ATOM 1429 O O . ALA A 1 187 ? -7.056 6.872 -20.685 1.00 95.94 187 ALA A O 1
ATOM 1430 N N . VAL A 1 188 ? -6.432 5.454 -22.331 1.00 97.88 188 VAL A N 1
ATOM 1431 C CA . VAL A 1 188 ? -7.716 5.339 -23.020 1.00 97.88 188 VAL A CA 1
ATOM 1432 C C . VAL A 1 188 ? -8.043 3.855 -23.103 1.00 97.88 188 VAL A C 1
ATOM 1434 O O . VAL A 1 188 ? -7.221 3.057 -23.552 1.00 97.88 188 VAL A O 1
ATOM 1437 N N . GLU A 1 189 ? -9.221 3.477 -22.629 1.00 97.75 189 GLU A N 1
ATOM 1438 C CA . GLU A 1 189 ? -9.695 2.096 -22.594 1.00 97.75 189 GLU A CA 1
ATOM 1439 C C . GLU A 1 189 ? -10.853 1.937 -23.568 1.00 97.75 189 GLU A C 1
ATOM 1441 O O . GLU A 1 189 ? -11.691 2.829 -23.671 1.00 97.75 189 GLU A O 1
ATOM 1446 N N . THR A 1 190 ? -10.913 0.799 -24.252 1.00 96.69 190 THR A N 1
ATOM 1447 C CA . THR A 1 190 ? -12.034 0.420 -25.109 1.00 96.69 190 THR A CA 1
ATOM 1448 C C . THR A 1 190 ? -12.636 -0.900 -24.650 1.00 96.69 190 THR A C 1
ATOM 1450 O O . THR A 1 190 ? -11.939 -1.748 -24.084 1.00 96.69 190 THR A O 1
ATOM 1453 N N . PHE A 1 191 ? -13.942 -1.062 -24.834 1.00 93.69 191 PHE A N 1
ATOM 1454 C CA . PHE A 1 191 ? -14.624 -2.305 -24.503 1.00 93.69 191 PHE A CA 1
ATOM 1455 C C . PHE A 1 191 ? -14.516 -3.286 -25.673 1.00 93.69 191 PHE A C 1
ATOM 1457 O O . PHE A 1 191 ? -14.887 -2.961 -26.799 1.00 93.69 191 PHE A O 1
ATOM 1464 N N . SER A 1 192 ? -14.018 -4.496 -25.416 1.00 90.00 192 SER A N 1
ATOM 1465 C CA . SER A 1 192 ? -13.855 -5.518 -26.450 1.00 90.00 192 SER A CA 1
ATOM 1466 C C . SER A 1 192 ? -14.088 -6.928 -25.920 1.00 90.00 192 SER A C 1
ATOM 1468 O O . SER A 1 192 ? -13.746 -7.268 -24.788 1.00 90.00 192 SER A O 1
ATOM 1470 N N . ALA A 1 193 ? -14.661 -7.766 -26.781 1.00 85.38 193 ALA A N 1
ATOM 1471 C CA . ALA A 1 193 ? -14.895 -9.185 -26.536 1.00 85.38 193 ALA A CA 1
ATOM 1472 C C . ALA A 1 193 ? -13.630 -10.040 -26.600 1.00 85.38 193 ALA A C 1
ATOM 1474 O O . ALA A 1 193 ? -13.519 -11.067 -25.932 1.00 85.38 193 ALA A O 1
ATOM 1475 N N . THR A 1 194 ? -12.712 -9.637 -27.471 1.00 88.50 194 THR A N 1
ATOM 1476 C CA . THR A 1 194 ? -11.635 -10.489 -27.979 1.00 88.50 194 THR A CA 1
ATOM 1477 C C . THR A 1 194 ? -10.264 -9.867 -27.796 1.00 88.50 194 THR A C 1
ATOM 1479 O O . THR A 1 194 ? -9.264 -10.574 -27.912 1.00 88.50 194 THR A O 1
ATOM 1482 N N . ALA A 1 195 ? -10.199 -8.557 -27.545 1.00 94.00 195 ALA A N 1
ATOM 1483 C CA . ALA A 1 195 ? -8.927 -7.878 -27.425 1.00 94.00 195 ALA A CA 1
ATOM 1484 C C . ALA A 1 195 ? -8.221 -8.193 -26.102 1.00 94.00 195 ALA A C 1
ATOM 1486 O O . ALA A 1 195 ? -8.835 -8.513 -25.085 1.00 94.00 195 ALA A O 1
ATOM 1487 N N . SER A 1 196 ? -6.900 -8.078 -26.124 1.00 95.88 196 SER A N 1
ATOM 1488 C CA . SER A 1 196 ? -6.038 -8.189 -24.947 1.00 95.88 196 SER A CA 1
ATOM 1489 C C . SER A 1 196 ? -4.902 -7.179 -25.041 1.00 95.88 196 SER A C 1
ATOM 1491 O O . SER A 1 196 ? -4.735 -6.544 -26.077 1.00 95.88 196 SER A O 1
ATOM 1493 N N . ALA A 1 197 ? -4.128 -7.013 -23.974 1.00 97.25 197 ALA A N 1
ATOM 1494 C CA . ALA A 1 197 ? -3.064 -6.026 -23.900 1.00 97.25 197 ALA A CA 1
ATOM 1495 C C . ALA A 1 197 ? -1.689 -6.648 -23.635 1.00 97.25 197 ALA A C 1
ATOM 1497 O O . ALA A 1 197 ? -1.518 -7.516 -22.772 1.00 97.25 197 ALA A O 1
ATOM 1498 N N . PHE A 1 198 ? -0.697 -6.130 -24.352 1.00 98.50 198 PHE A N 1
ATOM 1499 C CA . PHE A 1 198 ? 0.726 -6.363 -24.172 1.00 98.50 198 PHE A CA 1
ATOM 1500 C C . PHE A 1 198 ? 1.368 -5.125 -23.544 1.00 98.50 198 PHE A C 1
ATOM 1502 O O . PHE A 1 198 ? 1.448 -4.072 -24.173 1.00 98.50 198 PHE A O 1
ATOM 1509 N N . VAL A 1 199 ? 1.811 -5.238 -22.292 1.00 98.38 199 VAL A N 1
ATOM 1510 C CA . VAL A 1 199 ? 2.440 -4.137 -21.552 1.00 98.38 199 VAL A CA 1
ATOM 1511 C C . VAL A 1 199 ? 3.950 -4.177 -21.712 1.00 98.38 199 VAL A C 1
ATOM 1513 O O . VAL A 1 199 ? 4.577 -5.200 -21.445 1.00 98.38 199 VAL A O 1
ATOM 1516 N N . VAL A 1 200 ? 4.541 -3.041 -22.073 1.00 97.62 200 VAL A N 1
ATOM 1517 C CA . VAL A 1 200 ? 5.992 -2.880 -22.175 1.00 97.62 200 VAL A CA 1
ATOM 1518 C C . VAL A 1 200 ? 6.483 -1.958 -21.062 1.00 97.62 200 VAL A C 1
ATOM 1520 O O . VAL A 1 200 ? 6.189 -0.764 -21.057 1.00 97.62 200 VAL A O 1
ATOM 1523 N N . LEU A 1 201 ? 7.233 -2.519 -20.116 1.00 96.06 201 LEU A N 1
ATOM 1524 C CA . LEU A 1 201 ? 7.985 -1.779 -19.105 1.00 96.06 201 LEU A CA 1
ATOM 1525 C C . LEU A 1 201 ? 9.348 -1.405 -19.685 1.00 96.06 201 LEU A C 1
ATOM 1527 O O . LEU A 1 201 ? 10.065 -2.280 -20.181 1.00 96.06 201 LEU A O 1
ATOM 1531 N N . GLY A 1 202 ? 9.698 -0.125 -19.628 1.00 93.69 202 GLY A N 1
ATOM 1532 C CA . GLY A 1 202 ? 10.859 0.396 -20.331 1.00 93.69 202 GLY A CA 1
ATOM 1533 C C . GLY A 1 202 ? 11.403 1.709 -19.780 1.00 93.69 202 GLY A C 1
ATOM 1534 O O . GLY A 1 202 ? 10.759 2.421 -19.009 1.00 93.69 202 GLY A O 1
ATOM 1535 N N . ASP A 1 203 ? 12.603 2.043 -20.232 1.00 92.06 203 ASP A N 1
ATOM 1536 C CA . ASP A 1 203 ? 13.229 3.344 -20.026 1.00 92.06 203 ASP A CA 1
ATOM 1537 C C . ASP A 1 203 ? 13.129 4.201 -21.308 1.00 92.06 203 ASP A C 1
ATOM 1539 O O . ASP A 1 203 ? 12.307 3.916 -22.185 1.00 92.06 203 ASP A O 1
ATOM 1543 N N . SER A 1 204 ? 13.958 5.243 -21.447 1.00 91.25 204 SER A N 1
ATOM 1544 C CA . SER A 1 204 ? 13.961 6.146 -22.610 1.00 91.25 204 SER A CA 1
ATOM 1545 C C . SER A 1 204 ? 14.112 5.426 -23.956 1.00 91.25 204 SER A C 1
ATOM 1547 O O . SER A 1 204 ? 13.591 5.897 -24.969 1.00 91.25 204 SER A O 1
ATOM 1549 N N . LEU A 1 205 ? 14.742 4.243 -23.981 1.00 93.94 205 LEU A N 1
ATOM 1550 C CA . LEU A 1 205 ? 14.870 3.446 -25.198 1.00 93.94 205 LEU A CA 1
ATOM 1551 C C . LEU A 1 205 ? 13.520 2.910 -25.678 1.00 93.94 205 LEU A C 1
ATOM 1553 O O . LEU A 1 205 ? 13.324 2.742 -26.876 1.00 93.94 205 LEU A O 1
ATOM 1557 N N . THR A 1 206 ? 12.580 2.650 -24.774 1.00 94.69 206 THR A N 1
ATOM 1558 C CA . THR A 1 206 ? 11.211 2.244 -25.130 1.00 94.69 206 THR A CA 1
ATOM 1559 C C . THR A 1 206 ? 10.258 3.425 -25.189 1.00 94.69 206 THR A C 1
ATOM 1561 O O . THR A 1 206 ? 9.323 3.422 -25.991 1.00 94.69 206 THR A O 1
ATOM 1564 N N . ASP A 1 207 ? 10.520 4.446 -24.380 1.00 89.50 207 ASP A N 1
ATOM 1565 C CA . ASP A 1 207 ? 9.758 5.685 -24.369 1.00 89.50 207 ASP A CA 1
ATOM 1566 C C . ASP A 1 207 ? 9.745 6.372 -25.736 1.00 89.50 207 ASP A C 1
ATOM 1568 O O . ASP A 1 207 ? 8.701 6.840 -26.198 1.00 89.50 207 ASP A O 1
ATOM 1572 N N . GLY A 1 208 ? 10.898 6.332 -26.417 1.00 89.12 208 GLY A N 1
ATOM 1573 C CA . GLY A 1 208 ? 11.040 6.760 -27.802 1.00 89.12 208 GLY A CA 1
ATOM 1574 C C . GLY A 1 208 ? 12.087 7.837 -28.062 1.00 89.12 208 GLY A C 1
ATOM 1575 O O . GLY A 1 208 ? 12.013 8.465 -29.121 1.00 89.12 208 GLY A O 1
ATOM 1576 N N . ASP A 1 209 ? 13.025 8.090 -27.150 1.00 88.25 209 ASP A N 1
ATOM 1577 C CA . ASP A 1 209 ? 14.087 9.075 -27.382 1.00 88.25 209 ASP A CA 1
ATOM 1578 C C . ASP A 1 209 ? 14.891 8.713 -28.644 1.00 88.25 209 ASP A C 1
ATOM 1580 O O . ASP A 1 209 ? 15.348 7.589 -28.810 1.00 88.25 209 ASP A O 1
ATOM 1584 N N . GLY A 1 210 ? 15.038 9.660 -29.574 1.00 84.44 210 GLY A N 1
ATOM 1585 C CA . GLY A 1 210 ? 15.652 9.413 -30.890 1.00 84.44 210 GLY A CA 1
ATOM 1586 C C . GLY A 1 210 ? 14.670 9.066 -32.021 1.00 84.44 210 GLY A C 1
ATOM 1587 O O . GLY A 1 210 ? 15.095 8.905 -33.168 1.00 84.44 210 GLY A O 1
ATOM 1588 N N . SER A 1 211 ? 13.365 8.999 -31.734 1.00 90.00 211 SER A N 1
ATOM 1589 C CA . SER A 1 211 ? 12.298 8.926 -32.746 1.00 90.00 211 SER A CA 1
ATOM 1590 C C . SER A 1 211 ? 11.760 10.316 -33.136 1.00 90.00 211 SER A C 1
ATOM 1592 O O . SER A 1 211 ? 12.071 11.321 -32.492 1.00 90.00 211 SER A O 1
ATOM 1594 N N . ASP A 1 212 ? 10.954 10.398 -34.199 1.00 89.38 212 ASP A N 1
ATOM 1595 C CA . ASP A 1 212 ? 10.456 11.675 -34.721 1.00 89.38 212 ASP A CA 1
ATOM 1596 C C . ASP A 1 212 ? 9.145 12.093 -34.039 1.00 89.38 212 ASP A C 1
ATOM 1598 O O . ASP A 1 212 ? 8.171 11.339 -33.988 1.00 89.38 212 ASP A O 1
ATOM 1602 N N . THR A 1 213 ? 9.071 13.351 -33.597 1.00 84.75 213 THR A N 1
ATOM 1603 C CA . THR A 1 213 ? 7.869 13.904 -32.955 1.00 84.75 213 THR A CA 1
ATOM 1604 C C . THR A 1 213 ? 6.618 13.738 -33.826 1.00 84.75 213 THR A C 1
ATOM 1606 O O . THR A 1 213 ? 6.616 14.100 -35.004 1.00 84.75 213 THR A O 1
ATOM 1609 N N . ASP A 1 214 ? 5.536 13.238 -33.219 1.00 85.12 214 ASP A N 1
ATOM 1610 C CA . ASP A 1 214 ? 4.226 12.987 -33.841 1.00 85.12 214 ASP A CA 1
ATOM 1611 C C . ASP A 1 214 ? 4.229 11.957 -34.992 1.00 85.12 214 ASP A C 1
ATOM 1613 O O . ASP A 1 214 ? 3.237 11.844 -35.715 1.00 85.12 214 ASP A O 1
ATOM 1617 N N . LYS A 1 215 ? 5.319 11.204 -35.205 1.00 90.56 215 LYS A N 1
ATOM 1618 C CA . LYS A 1 215 ? 5.387 10.191 -36.276 1.00 90.56 215 LYS A CA 1
ATOM 1619 C C . LYS A 1 215 ? 5.012 8.783 -35.839 1.00 90.56 215 LYS A C 1
ATOM 1621 O O . LYS A 1 215 ? 4.854 7.940 -36.718 1.00 90.56 215 LYS A O 1
ATOM 1626 N N . ASN A 1 216 ? 4.854 8.542 -34.534 1.00 90.94 216 ASN A N 1
ATOM 1627 C CA . ASN A 1 216 ? 4.578 7.217 -33.965 1.00 90.94 216 ASN A CA 1
ATOM 1628 C C . ASN A 1 216 ? 5.553 6.161 -34.530 1.00 90.94 216 ASN A C 1
ATOM 1630 O O . ASN A 1 216 ? 5.148 5.119 -35.039 1.00 90.94 216 ASN A O 1
ATOM 1634 N N . ASN A 1 217 ? 6.852 6.483 -34.547 1.00 93.44 217 ASN A N 1
ATOM 1635 C CA . ASN A 1 217 ? 7.908 5.628 -35.101 1.00 93.44 217 ASN A CA 1
ATOM 1636 C C . ASN A 1 217 ? 8.889 5.133 -34.026 1.00 93.44 217 ASN A C 1
ATOM 1638 O O . ASN A 1 217 ? 10.059 4.858 -34.304 1.00 93.44 217 ASN A O 1
ATOM 1642 N N . ARG A 1 218 ? 8.384 4.983 -32.799 1.00 94.06 218 ARG A N 1
ATOM 1643 C CA . ARG A 1 218 ? 9.039 4.264 -31.702 1.00 94.06 218 ARG A CA 1
ATOM 1644 C C . ARG A 1 218 ? 8.938 2.765 -31.952 1.00 94.06 218 ARG A C 1
ATOM 1646 O O . ARG A 1 218 ? 8.031 2.309 -32.647 1.00 94.06 218 ARG A O 1
ATOM 1653 N N . TRP A 1 219 ? 9.820 1.962 -31.361 1.00 97.12 219 TRP A N 1
ATOM 1654 C CA . TRP A 1 219 ? 9.763 0.515 -31.592 1.00 97.12 219 TRP A CA 1
ATOM 1655 C C . TRP A 1 219 ? 8.430 -0.144 -31.168 1.00 97.12 219 TRP A C 1
ATOM 1657 O O . TRP A 1 219 ? 7.998 -1.031 -31.907 1.00 97.12 219 TRP A O 1
ATOM 1667 N N . PRO A 1 220 ? 7.723 0.272 -30.087 1.00 97.06 220 PRO A N 1
ATOM 1668 C CA . PRO A 1 220 ? 6.416 -0.300 -29.759 1.00 97.06 220 PRO A CA 1
ATOM 1669 C C . PRO A 1 220 ? 5.341 0.074 -30.789 1.00 97.06 220 PRO A C 1
ATOM 1671 O O . PRO A 1 220 ? 4.527 -0.776 -31.144 1.00 97.06 220 PRO A O 1
ATOM 1674 N N . ASP A 1 221 ? 5.381 1.297 -31.333 1.00 96.19 221 ASP A N 1
ATOM 1675 C CA . ASP A 1 221 ? 4.458 1.754 -32.385 1.00 96.19 221 ASP A CA 1
ATOM 1676 C C . ASP A 1 221 ? 4.694 0.985 -33.700 1.00 96.19 221 ASP A C 1
ATOM 1678 O O . ASP A 1 221 ? 3.764 0.518 -34.358 1.00 96.19 221 ASP A O 1
ATOM 1682 N N . LEU A 1 222 ? 5.963 0.784 -34.072 1.00 97.81 222 LEU A N 1
ATOM 1683 C CA . LEU A 1 222 ? 6.344 0.013 -35.258 1.00 97.81 222 LEU A CA 1
ATOM 1684 C C . LEU A 1 222 ? 6.013 -1.480 -35.100 1.00 97.81 222 LEU A C 1
ATOM 1686 O O . LEU A 1 222 ? 5.614 -2.135 -36.068 1.00 97.81 222 LEU A O 1
ATOM 1690 N N . LEU A 1 223 ? 6.151 -2.021 -33.884 1.00 98.06 223 LEU A N 1
ATOM 1691 C CA . LEU A 1 223 ? 5.721 -3.376 -33.549 1.00 98.06 223 LEU A CA 1
ATOM 1692 C C . LEU A 1 223 ? 4.201 -3.506 -33.684 1.00 98.06 223 LEU A C 1
ATOM 1694 O O . LEU A 1 223 ? 3.741 -4.437 -34.345 1.00 98.06 223 LEU A O 1
ATOM 1698 N N . LEU A 1 224 ? 3.438 -2.560 -33.133 1.00 97.81 224 LEU A N 1
ATOM 1699 C CA . LEU A 1 224 ? 1.985 -2.502 -33.271 1.00 97.81 224 LEU A CA 1
ATOM 1700 C C . LEU A 1 224 ? 1.569 -2.484 -34.749 1.00 97.81 224 LEU A C 1
ATOM 1702 O O . LEU A 1 224 ? 0.762 -3.312 -35.168 1.00 97.81 224 LEU A O 1
ATOM 1706 N N . ALA A 1 225 ? 2.156 -1.604 -35.564 1.00 96.69 225 ALA A N 1
ATOM 1707 C CA . ALA A 1 225 ? 1.848 -1.514 -36.992 1.00 96.69 225 ALA A CA 1
ATOM 1708 C C . ALA A 1 225 ? 2.114 -2.831 -37.745 1.00 96.69 225 ALA A C 1
ATOM 1710 O O . ALA A 1 225 ? 1.459 -3.131 -38.747 1.00 96.69 225 ALA A O 1
ATOM 1711 N N . ARG A 1 226 ? 3.076 -3.633 -37.270 1.00 97.19 226 ARG A N 1
ATOM 1712 C CA . ARG A 1 226 ? 3.337 -4.982 -37.778 1.00 97.19 226 ARG A CA 1
ATOM 1713 C C . ARG A 1 226 ? 2.319 -5.999 -37.255 1.00 97.19 226 ARG A C 1
ATOM 1715 O O . ARG A 1 226 ? 1.832 -6.788 -38.056 1.00 97.19 226 ARG A O 1
ATOM 1722 N N . MET A 1 227 ? 1.973 -5.960 -35.968 1.00 97.56 227 MET A N 1
ATOM 1723 C CA . MET A 1 227 ? 0.964 -6.835 -35.351 1.00 97.56 227 MET A CA 1
ATOM 1724 C C . MET A 1 227 ? -0.410 -6.678 -36.010 1.00 97.56 227 MET A C 1
ATOM 1726 O O . MET A 1 227 ? -1.090 -7.657 -36.291 1.00 97.56 227 MET A O 1
ATOM 1730 N N . GLN A 1 228 ? -0.793 -5.452 -36.368 1.00 96.38 228 GLN A N 1
ATOM 1731 C CA . GLN A 1 228 ? -2.067 -5.175 -37.040 1.00 96.38 228 GLN A CA 1
ATOM 1732 C C . GLN A 1 228 ? -2.183 -5.799 -38.444 1.00 96.38 228 GLN A C 1
ATOM 1734 O O . GLN A 1 228 ? -3.286 -5.915 -38.972 1.00 96.38 228 GLN A O 1
ATOM 1739 N N . LYS A 1 229 ? -1.071 -6.233 -39.054 1.00 95.75 229 LYS A N 1
ATOM 1740 C CA . LYS A 1 229 ? -1.071 -6.942 -40.348 1.00 95.75 229 LYS A CA 1
ATOM 1741 C C . LYS A 1 229 ? -1.270 -8.453 -40.208 1.00 95.75 229 LYS A C 1
ATOM 1743 O O . LYS A 1 229 ? -1.437 -9.125 -41.222 1.00 95.75 229 LYS A O 1
ATOM 1748 N N . ASP A 1 230 ? -1.236 -8.980 -38.987 1.00 93.50 230 ASP A N 1
ATOM 1749 C CA . ASP A 1 230 ? -1.390 -10.399 -38.686 1.00 93.50 230 ASP A CA 1
ATOM 1750 C C . ASP A 1 230 ? -2.675 -10.624 -37.880 1.00 93.50 230 ASP A C 1
ATOM 1752 O O . ASP A 1 230 ? -2.842 -10.098 -36.779 1.00 93.50 230 ASP A O 1
ATOM 1756 N N . SER A 1 231 ? -3.589 -11.443 -38.403 1.00 90.81 231 SER A N 1
ATOM 1757 C CA . SER A 1 231 ? -4.855 -11.752 -37.735 1.00 90.81 231 SER A CA 1
ATOM 1758 C C . SER A 1 231 ? -4.673 -12.315 -36.322 1.00 90.81 231 SER A C 1
ATOM 1760 O O . SER A 1 231 ? -5.494 -12.010 -35.461 1.00 90.81 231 SER A O 1
ATOM 1762 N N . ALA A 1 232 ? -3.596 -13.067 -36.059 1.00 90.19 232 ALA A N 1
ATOM 1763 C CA . ALA A 1 232 ? -3.326 -13.664 -34.749 1.00 90.19 232 ALA A CA 1
ATOM 1764 C C . ALA A 1 232 ? -2.954 -12.624 -33.677 1.00 90.19 232 ALA A C 1
ATOM 1766 O O . ALA A 1 232 ? -3.117 -12.879 -32.485 1.00 90.19 232 ALA A O 1
ATOM 1767 N N . THR A 1 233 ? -2.478 -11.444 -34.087 1.00 95.88 233 THR A N 1
ATOM 1768 C CA . THR A 1 233 ? -1.996 -10.399 -33.164 1.00 95.88 233 THR A CA 1
ATOM 1769 C C . THR A 1 233 ? -2.716 -9.057 -33.314 1.00 95.88 233 THR A C 1
ATOM 1771 O O . THR A 1 233 ? -2.571 -8.190 -32.457 1.00 95.88 233 THR A O 1
ATOM 1774 N N . SER A 1 234 ? -3.571 -8.901 -34.331 1.00 94.88 234 SER A N 1
ATOM 1775 C CA . SER A 1 234 ? -4.362 -7.687 -34.599 1.00 94.88 234 SER A CA 1
ATOM 1776 C C . SER A 1 234 ? -5.293 -7.258 -33.454 1.00 94.88 234 SER A C 1
ATOM 1778 O O . SER A 1 234 ? -5.664 -6.090 -33.360 1.00 94.88 234 SER A O 1
ATOM 1780 N N . GLN A 1 235 ? -5.645 -8.182 -32.556 1.00 94.56 235 GLN A N 1
ATOM 1781 C CA . GLN A 1 235 ? -6.481 -7.937 -31.374 1.00 94.56 235 GLN A CA 1
ATOM 1782 C C . GLN A 1 235 ? -5.661 -7.725 -30.088 1.00 94.56 235 GLN A C 1
ATOM 1784 O O . GLN A 1 235 ? -6.211 -7.728 -28.990 1.00 94.56 235 GLN A O 1
ATOM 1789 N N . ILE A 1 236 ? -4.341 -7.566 -30.191 1.00 97.56 236 ILE A N 1
ATOM 1790 C CA . ILE A 1 236 ? -3.467 -7.330 -29.041 1.00 97.56 236 ILE A CA 1
ATOM 1791 C C . ILE A 1 236 ? -3.016 -5.870 -29.071 1.00 97.56 236 ILE A C 1
ATOM 1793 O O . ILE A 1 236 ? -2.322 -5.443 -29.994 1.00 97.56 236 ILE A O 1
ATOM 1797 N N . SER A 1 237 ? -3.409 -5.097 -28.062 1.00 97.56 237 SER A N 1
ATOM 1798 C CA . SER A 1 237 ? -2.944 -3.725 -27.894 1.00 97.56 237 SER A CA 1
ATOM 1799 C C . SER A 1 237 ? -1.518 -3.690 -27.368 1.00 97.56 237 SER A C 1
ATOM 1801 O O . SER A 1 237 ? -1.118 -4.532 -26.566 1.00 97.56 237 SER A O 1
ATOM 1803 N N . VAL A 1 238 ? -0.740 -2.704 -27.812 1.00 98.00 238 VAL A N 1
ATOM 1804 C CA . VAL A 1 238 ? 0.584 -2.420 -27.257 1.00 98.00 238 VAL A CA 1
ATOM 1805 C C . VAL A 1 238 ? 0.446 -1.249 -26.291 1.00 98.00 238 VAL A C 1
ATOM 1807 O O . VAL A 1 238 ? 0.055 -0.151 -26.686 1.00 98.00 238 VAL A O 1
ATOM 1810 N N . ASN A 1 239 ? 0.751 -1.496 -25.022 1.00 96.62 239 ASN A N 1
ATOM 1811 C CA . ASN A 1 239 ? 0.662 -0.533 -23.934 1.00 96.62 239 ASN A CA 1
ATOM 1812 C C . ASN A 1 239 ? 2.070 -0.132 -23.508 1.00 96.62 239 ASN A C 1
ATOM 1814 O O . ASN A 1 239 ? 2.745 -0.871 -22.784 1.00 96.62 239 ASN A O 1
ATOM 1818 N N . ASN A 1 240 ? 2.516 1.039 -23.955 1.00 94.94 240 ASN A N 1
ATOM 1819 C CA . ASN A 1 240 ? 3.805 1.570 -23.547 1.00 94.94 240 ASN A CA 1
ATOM 1820 C C . ASN A 1 240 ? 3.707 2.133 -22.117 1.00 94.94 240 ASN A C 1
ATOM 1822 O O . ASN A 1 240 ? 2.990 3.101 -21.867 1.00 94.94 240 ASN A O 1
ATOM 1826 N N . GLN A 1 241 ? 4.388 1.488 -21.169 1.00 93.31 241 GLN A N 1
ATOM 1827 C CA . GLN A 1 241 ? 4.512 1.905 -19.765 1.00 93.31 241 GLN A CA 1
ATOM 1828 C C . GLN A 1 241 ? 5.965 2.281 -19.429 1.00 93.31 241 GLN A C 1
ATOM 1830 O O . GLN A 1 241 ? 6.396 2.225 -18.264 1.00 93.31 241 GLN A O 1
ATOM 1835 N N . ALA A 1 242 ? 6.727 2.638 -20.466 1.00 90.81 242 ALA A N 1
ATOM 1836 C CA . ALA A 1 242 ? 8.067 3.162 -20.331 1.00 90.81 242 ALA A CA 1
ATOM 1837 C C . ALA A 1 242 ? 8.066 4.599 -19.807 1.00 90.81 242 ALA A C 1
ATOM 1839 O O . ALA A 1 242 ? 7.055 5.296 -19.879 1.00 90.81 242 ALA A O 1
ATOM 1840 N N . ALA A 1 243 ? 9.198 5.005 -19.241 1.00 85.44 243 ALA A N 1
ATOM 1841 C CA . ALA A 1 243 ? 9.446 6.385 -18.855 1.00 85.44 243 ALA A CA 1
ATOM 1842 C C . ALA A 1 243 ? 10.917 6.743 -19.070 1.00 85.44 243 ALA A C 1
ATOM 1844 O O . ALA A 1 243 ? 11.818 5.954 -18.766 1.00 85.44 243 ALA A O 1
ATOM 1845 N N . ALA A 1 244 ? 11.174 7.945 -19.581 1.00 82.56 244 ALA A N 1
ATOM 1846 C CA . ALA A 1 244 ? 12.532 8.433 -19.782 1.00 82.56 244 ALA A CA 1
ATOM 1847 C C . ALA A 1 244 ? 13.342 8.372 -18.474 1.00 82.56 244 ALA A C 1
ATOM 1849 O O . ALA A 1 244 ? 12.834 8.664 -17.396 1.00 82.56 244 ALA A O 1
ATOM 1850 N N . GLY A 1 245 ? 14.607 7.944 -18.546 1.00 81.25 245 GLY A N 1
ATOM 1851 C CA . GLY A 1 245 ? 15.488 7.852 -17.373 1.00 81.25 245 GLY A CA 1
ATOM 1852 C C . GLY A 1 245 ? 15.046 6.877 -16.265 1.00 81.25 245 GLY A C 1
ATOM 1853 O O . GLY A 1 245 ? 15.672 6.861 -15.200 1.00 81.25 245 GLY A O 1
ATOM 1854 N N . ASN A 1 246 ? 14.003 6.067 -16.493 1.00 88.06 246 ASN A N 1
ATOM 1855 C CA . ASN A 1 246 ? 13.468 5.151 -15.493 1.00 88.06 246 ASN A CA 1
ATOM 1856 C C . ASN A 1 246 ? 14.477 4.064 -15.087 1.00 88.06 246 ASN A C 1
ATOM 1858 O O . ASN A 1 246 ? 15.373 3.701 -15.853 1.00 88.06 246 ASN A O 1
ATOM 1862 N N . ARG A 1 247 ? 14.340 3.576 -13.849 1.00 91.12 247 ARG A N 1
ATOM 1863 C CA . ARG A 1 247 ? 15.220 2.579 -13.229 1.00 91.12 247 ARG A CA 1
ATOM 1864 C C . ARG A 1 247 ? 14.424 1.468 -12.554 1.00 91.12 247 ARG A C 1
ATOM 1866 O O . ARG A 1 247 ? 13.331 1.698 -12.027 1.00 91.12 247 ARG A O 1
ATOM 1873 N N . LEU A 1 248 ? 15.031 0.289 -12.423 1.00 93.19 248 LEU A N 1
ATOM 1874 C CA . LEU A 1 248 ? 14.449 -0.809 -11.643 1.00 93.19 248 LEU A CA 1
ATOM 1875 C C . LEU A 1 248 ? 14.570 -0.596 -10.134 1.00 93.19 248 LEU A C 1
ATOM 1877 O O . LEU A 1 248 ? 13.691 -1.039 -9.393 1.00 93.19 248 LEU A O 1
ATOM 1881 N N . LEU A 1 249 ? 15.681 -0.010 -9.672 1.00 92.62 249 LEU A N 1
ATOM 1882 C CA . LEU A 1 249 ? 16.110 -0.119 -8.271 1.00 92.62 249 LEU A CA 1
ATOM 1883 C C . LEU A 1 249 ? 15.939 1.141 -7.425 1.00 92.62 249 LEU A C 1
ATOM 1885 O O . LEU A 1 249 ? 15.980 1.035 -6.195 1.00 92.62 249 LEU A O 1
ATOM 1889 N N . ALA A 1 250 ? 15.856 2.313 -8.049 1.00 86.50 250 ALA A N 1
ATOM 1890 C CA . ALA A 1 250 ? 15.933 3.593 -7.356 1.00 86.50 250 ALA A CA 1
ATOM 1891 C C . ALA A 1 250 ? 14.956 4.609 -7.938 1.00 86.50 250 ALA A C 1
ATOM 1893 O O . ALA A 1 250 ? 14.796 4.692 -9.154 1.00 86.50 250 ALA A O 1
ATOM 1894 N N . ASP A 1 251 ? 14.358 5.403 -7.056 1.00 83.94 251 ASP A N 1
ATOM 1895 C CA . ASP A 1 251 ? 13.571 6.571 -7.438 1.00 83.94 251 ASP A CA 1
ATOM 1896 C C . ASP A 1 251 ? 14.531 7.704 -7.799 1.00 83.94 251 ASP A C 1
ATOM 1898 O O . ASP A 1 251 ? 15.457 7.998 -7.036 1.00 83.94 251 ASP A O 1
ATOM 1902 N N . ARG A 1 252 ? 14.332 8.362 -8.944 1.00 64.31 252 ARG A N 1
ATOM 1903 C CA . ARG A 1 252 ? 15.052 9.602 -9.267 1.00 64.31 252 ARG A CA 1
ATOM 1904 C C . ARG A 1 252 ? 14.376 10.353 -10.405 1.00 64.31 252 ARG A C 1
ATOM 1906 O O . ARG A 1 252 ? 13.992 9.696 -11.357 1.00 64.31 252 ARG A O 1
ATOM 1913 N N . HIS A 1 253 ? 14.327 11.689 -10.289 1.00 52.28 253 HIS A N 1
ATOM 1914 C CA . HIS A 1 253 ? 13.979 12.778 -11.239 1.00 52.28 253 HIS A CA 1
ATOM 1915 C C . HIS A 1 253 ? 12.822 12.582 -12.250 1.00 52.28 253 HIS A C 1
ATOM 1917 O O . HIS A 1 253 ? 12.072 13.528 -12.452 1.00 52.28 253 HIS A O 1
ATOM 1923 N N . LEU A 1 254 ? 12.615 11.388 -12.803 1.00 59.44 254 LEU A N 1
ATOM 1924 C CA . LEU A 1 254 ? 11.656 11.052 -13.853 1.00 59.44 254 LEU A CA 1
ATOM 1925 C C . LEU A 1 254 ? 10.681 9.917 -13.469 1.00 59.44 254 LEU A C 1
ATOM 1927 O O . LEU A 1 254 ? 9.858 9.520 -14.283 1.00 59.44 254 LEU A O 1
ATOM 1931 N N . GLY A 1 255 ? 10.709 9.388 -12.237 1.00 67.12 255 GLY A N 1
ATOM 1932 C CA . GLY A 1 255 ? 9.686 8.429 -11.795 1.00 67.12 255 GLY A CA 1
ATOM 1933 C C . GLY A 1 255 ? 10.058 7.548 -10.604 1.00 67.12 255 GLY A C 1
ATOM 1934 O O . GLY A 1 255 ? 11.198 7.540 -10.134 1.00 67.12 255 GLY A O 1
ATOM 1935 N N . ALA A 1 256 ? 9.061 6.810 -10.108 1.00 82.19 256 ALA A N 1
ATOM 1936 C CA . ALA A 1 256 ? 9.243 5.760 -9.108 1.00 82.19 256 ALA A CA 1
ATOM 1937 C C . ALA A 1 256 ? 9.847 4.500 -9.750 1.00 82.19 256 ALA A C 1
ATOM 1939 O O . ALA A 1 256 ? 9.513 4.152 -10.883 1.00 82.19 256 ALA A O 1
ATOM 1940 N N . ASN A 1 257 ? 10.693 3.788 -9.007 1.00 90.12 257 ASN A N 1
ATOM 1941 C CA . ASN A 1 257 ? 11.356 2.574 -9.479 1.00 90.12 257 ASN A CA 1
ATOM 1942 C C . ASN A 1 257 ? 10.359 1.489 -9.940 1.00 90.12 257 ASN A C 1
ATOM 1944 O O . ASN A 1 257 ? 9.294 1.324 -9.332 1.00 90.12 257 ASN A O 1
ATOM 1948 N N . VAL A 1 258 ? 10.719 0.700 -10.966 1.00 91.19 258 VAL A N 1
ATOM 1949 C CA . VAL A 1 258 ? 9.835 -0.341 -11.546 1.00 91.19 258 VAL A CA 1
ATOM 1950 C C . VAL A 1 258 ? 9.293 -1.293 -10.485 1.00 91.19 258 VAL A C 1
ATOM 1952 O O . VAL A 1 258 ? 8.100 -1.594 -10.485 1.00 91.19 258 VAL A O 1
ATOM 1955 N N . LEU A 1 259 ? 10.140 -1.744 -9.550 1.00 90.62 259 LEU A N 1
ATOM 1956 C CA . LEU A 1 259 ? 9.739 -2.693 -8.506 1.00 90.62 259 LEU A CA 1
ATOM 1957 C C . LEU A 1 259 ? 8.554 -2.186 -7.675 1.00 90.62 259 LEU A C 1
ATOM 1959 O O . LEU A 1 259 ? 7.701 -2.986 -7.288 1.00 90.62 259 LEU A O 1
ATOM 1963 N N . SER A 1 260 ? 8.480 -0.882 -7.422 1.00 89.62 260 SER A N 1
ATOM 1964 C CA . SER A 1 260 ? 7.383 -0.267 -6.674 1.00 89.62 260 SER A CA 1
ATOM 1965 C C . SER A 1 260 ? 6.091 -0.104 -7.481 1.00 89.62 260 SER A C 1
ATOM 1967 O O . SER A 1 260 ? 5.018 -0.045 -6.886 1.00 89.62 260 SER A O 1
ATOM 1969 N N . ARG A 1 261 ? 6.173 -0.063 -8.821 1.00 88.31 261 ARG A N 1
ATOM 1970 C CA . ARG A 1 261 ? 5.045 0.273 -9.708 1.00 88.31 261 ARG A CA 1
ATOM 1971 C C . ARG A 1 261 ? 4.489 -0.893 -10.532 1.00 88.31 261 ARG A C 1
ATOM 1973 O O . ARG A 1 261 ? 3.525 -0.681 -11.257 1.00 88.31 261 ARG A O 1
ATOM 1980 N N . ILE A 1 262 ? 5.010 -2.120 -10.388 1.00 92.12 262 ILE A N 1
ATOM 1981 C CA . ILE A 1 262 ? 4.490 -3.312 -11.101 1.00 92.12 262 ILE A CA 1
ATOM 1982 C C . ILE A 1 262 ? 2.977 -3.495 -10.920 1.00 92.12 262 ILE A C 1
ATOM 1984 O O . ILE A 1 262 ? 2.287 -3.789 -11.893 1.00 92.12 262 ILE A O 1
ATOM 1988 N N . ASP A 1 263 ? 2.429 -3.319 -9.712 1.00 90.19 263 ASP A N 1
ATOM 1989 C CA . ASP A 1 263 ? 0.986 -3.520 -9.515 1.00 90.19 263 ASP A CA 1
ATOM 1990 C C . ASP A 1 263 ? 0.180 -2.492 -10.302 1.00 90.19 263 ASP A C 1
ATOM 1992 O O . ASP A 1 263 ? -0.825 -2.834 -10.912 1.00 90.19 263 ASP A O 1
ATOM 1996 N N . ARG A 1 264 ? 0.629 -1.235 -10.305 1.00 89.00 264 ARG A N 1
ATOM 1997 C CA . ARG A 1 264 ? -0.049 -0.123 -10.972 1.00 89.00 264 ARG A CA 1
ATOM 1998 C C . ARG A 1 264 ? 0.070 -0.220 -12.492 1.00 89.00 264 ARG A C 1
ATOM 2000 O O . ARG A 1 264 ? -0.928 -0.074 -13.190 1.00 89.00 264 ARG A O 1
ATOM 2007 N N . ASP A 1 265 ? 1.276 -0.470 -12.991 1.00 90.75 265 ASP A N 1
ATOM 2008 C CA . ASP A 1 265 ? 1.604 -0.340 -14.416 1.00 90.75 265 ASP A CA 1
ATOM 2009 C C . ASP A 1 265 ? 1.442 -1.645 -15.187 1.00 90.75 265 ASP A C 1
ATOM 2011 O O . ASP A 1 265 ? 1.409 -1.623 -16.411 1.00 90.75 265 ASP A O 1
ATOM 2015 N N . VAL A 1 266 ? 1.281 -2.770 -14.485 1.00 94.88 266 VAL A N 1
ATOM 2016 C CA . VAL A 1 266 ? 0.981 -4.070 -15.091 1.00 94.88 266 VAL A CA 1
ATOM 2017 C C . VAL A 1 266 ? -0.312 -4.644 -14.528 1.00 94.88 266 VAL A C 1
ATOM 2019 O O . VAL A 1 266 ? -1.290 -4.767 -15.253 1.00 94.88 266 VAL A O 1
ATOM 2022 N N . LEU A 1 267 ? -0.342 -4.996 -13.240 1.00 92.69 267 LEU A N 1
ATOM 2023 C CA . LEU A 1 267 ? -1.408 -5.857 -12.702 1.00 92.69 267 LEU A CA 1
ATOM 2024 C C . LEU A 1 267 ? -2.781 -5.169 -12.631 1.00 92.69 267 LEU A C 1
ATOM 2026 O O . LEU A 1 267 ? -3.807 -5.840 -12.649 1.00 92.69 267 LEU A O 1
ATOM 2030 N N . SER A 1 268 ? -2.799 -3.840 -12.557 1.00 91.19 268 SER A N 1
ATOM 2031 C CA . SER A 1 268 ? -4.014 -3.015 -12.496 1.00 91.19 268 SER A CA 1
ATOM 2032 C C . SER A 1 268 ? -4.412 -2.444 -13.860 1.00 91.19 268 SER A C 1
ATOM 2034 O O . SER A 1 268 ? -5.342 -1.642 -13.944 1.00 91.19 268 SER A O 1
ATOM 2036 N N . GLN A 1 269 ? -3.693 -2.801 -14.926 1.00 93.44 269 GLN A N 1
ATOM 2037 C CA . GLN A 1 269 ? -4.005 -2.364 -16.281 1.00 93.44 269 GLN A CA 1
ATOM 2038 C C . GLN A 1 269 ? -5.085 -3.257 -16.903 1.00 93.44 269 GLN A C 1
ATOM 2040 O O . GLN A 1 269 ? -5.144 -4.464 -16.670 1.00 93.44 269 GLN A O 1
ATOM 2045 N N . SER A 1 270 ? -5.952 -2.653 -17.711 1.00 94.75 270 SER A N 1
ATOM 2046 C CA . SER A 1 270 ? -7.116 -3.333 -18.275 1.00 94.75 270 SER A CA 1
ATOM 2047 C C . SER A 1 270 ? -6.715 -4.251 -19.432 1.00 94.75 270 SER A C 1
ATOM 2049 O O . SER A 1 270 ? -6.064 -3.819 -20.387 1.00 94.75 270 SER A O 1
ATOM 2051 N N . GLY A 1 271 ? -7.122 -5.520 -19.341 1.00 94.75 271 GLY A N 1
ATOM 2052 C CA . GLY A 1 271 ? -6.954 -6.523 -20.395 1.00 94.75 271 GLY A CA 1
ATOM 2053 C C . GLY A 1 271 ? -5.548 -7.114 -20.537 1.00 94.75 271 GLY A C 1
ATOM 2054 O O . GLY A 1 271 ? -5.270 -7.722 -21.568 1.00 94.75 271 GLY A O 1
ATOM 2055 N N . VAL A 1 272 ? -4.647 -6.936 -19.560 1.00 96.94 272 VAL A N 1
ATOM 2056 C CA . VAL A 1 272 ? -3.259 -7.425 -19.673 1.00 96.94 272 VAL A CA 1
ATOM 2057 C C . VAL A 1 272 ? -3.202 -8.938 -19.802 1.00 96.94 272 VAL A C 1
ATOM 2059 O O . VAL A 1 272 ? -3.715 -9.671 -18.961 1.00 96.94 272 VAL A O 1
ATOM 2062 N N . LYS A 1 273 ? -2.510 -9.383 -20.850 1.00 96.12 273 LYS A N 1
ATOM 2063 C CA . LYS A 1 273 ? -2.255 -10.792 -21.145 1.00 96.12 273 LYS A CA 1
ATOM 2064 C C . LYS A 1 273 ? -0.774 -11.098 -21.350 1.00 96.12 273 LYS A C 1
ATOM 2066 O O . LYS A 1 273 ? -0.366 -12.232 -21.149 1.00 96.12 273 LYS A O 1
ATOM 2071 N N . TYR A 1 274 ? 0.036 -10.100 -21.700 1.00 98.38 274 TYR A N 1
ATOM 2072 C CA . TYR A 1 274 ? 1.471 -10.267 -21.928 1.00 98.38 274 TYR A CA 1
ATOM 2073 C C . TYR A 1 274 ? 2.245 -9.093 -21.340 1.00 98.38 274 TYR A C 1
ATOM 2075 O O . TYR A 1 274 ? 1.769 -7.955 -21.368 1.00 98.38 274 TYR A O 1
ATOM 2083 N N . VAL A 1 275 ? 3.456 -9.352 -20.850 1.00 98.56 275 VAL A N 1
ATOM 2084 C CA . VAL A 1 275 ? 4.360 -8.322 -20.324 1.00 98.56 275 VAL A CA 1
ATOM 2085 C C . VAL A 1 275 ? 5.725 -8.458 -20.973 1.00 98.56 275 VAL A C 1
ATOM 2087 O O . VAL A 1 275 ? 6.203 -9.564 -21.196 1.00 98.56 275 VAL A O 1
ATOM 2090 N N . MET A 1 276 ? 6.385 -7.340 -21.238 1.00 98.19 276 MET A N 1
ATOM 2091 C CA . MET A 1 276 ? 7.802 -7.300 -21.568 1.00 98.19 276 MET A CA 1
ATOM 2092 C C . MET A 1 276 ? 8.521 -6.293 -20.685 1.00 98.19 276 MET A C 1
ATOM 2094 O O . MET A 1 276 ? 7.991 -5.219 -20.413 1.00 98.19 276 MET A O 1
ATOM 2098 N N . ILE A 1 277 ? 9.740 -6.629 -20.269 1.00 98.00 277 ILE A N 1
ATOM 2099 C CA . ILE A 1 277 ? 10.653 -5.698 -19.611 1.00 98.00 277 ILE A CA 1
ATOM 2100 C C . ILE A 1 277 ? 11.881 -5.435 -20.485 1.00 98.00 277 ILE A C 1
ATOM 2102 O O . ILE A 1 277 ? 12.580 -6.361 -20.901 1.00 98.00 277 ILE A O 1
ATOM 2106 N N . PHE A 1 278 ? 12.144 -4.161 -20.756 1.00 97.56 278 PHE A N 1
ATOM 2107 C CA . PHE A 1 278 ? 13.334 -3.685 -21.450 1.00 97.56 278 PHE A CA 1
ATOM 2108 C C . PHE A 1 278 ? 13.918 -2.489 -20.692 1.00 97.56 278 PHE A C 1
ATOM 2110 O O . PHE A 1 278 ? 13.678 -1.337 -21.037 1.00 97.56 278 PHE A O 1
ATOM 2117 N N . GLU A 1 279 ? 14.646 -2.787 -19.615 1.00 94.88 279 GLU A N 1
ATOM 2118 C CA . GLU A 1 279 ? 15.195 -1.786 -18.700 1.00 94.88 279 GLU A CA 1
ATOM 2119 C C . GLU A 1 279 ? 16.518 -2.235 -18.061 1.00 94.88 279 GLU A C 1
ATOM 2121 O O . GLU A 1 279 ? 16.903 -3.406 -18.110 1.00 94.88 279 GLU A O 1
ATOM 2126 N N . GLY A 1 280 ? 17.189 -1.287 -17.402 1.00 94.94 280 GLY A N 1
ATOM 2127 C CA . GLY A 1 280 ? 18.393 -1.498 -16.595 1.00 94.94 280 GLY A CA 1
ATOM 2128 C C . GLY A 1 280 ? 19.582 -0.658 -17.054 1.00 94.94 280 GLY A C 1
ATOM 2129 O O . GLY A 1 280 ? 20.593 -0.601 -16.351 1.00 94.94 280 GLY A O 1
ATOM 2130 N N . VAL A 1 281 ? 19.472 0.032 -18.198 1.00 95.69 281 VAL A N 1
ATOM 2131 C CA . VAL A 1 281 ? 20.554 0.884 -18.713 1.00 95.69 281 VAL A CA 1
ATOM 2132 C C . VAL A 1 281 ? 20.848 2.039 -17.757 1.00 95.69 281 VAL A C 1
ATOM 2134 O O . VAL A 1 281 ? 22.010 2.343 -17.505 1.00 95.69 281 VAL A O 1
ATOM 2137 N N . ASN A 1 282 ? 19.814 2.634 -17.157 1.00 94.12 282 ASN A N 1
ATOM 2138 C CA . ASN A 1 282 ? 19.945 3.785 -16.265 1.00 94.12 282 ASN A CA 1
ATOM 2139 C C . ASN A 1 282 ? 20.467 3.395 -14.881 1.00 94.12 282 ASN A C 1
ATOM 2141 O O . ASN A 1 282 ? 21.220 4.163 -14.280 1.00 94.12 282 ASN A O 1
ATOM 2145 N N . ASP A 1 283 ? 20.116 2.204 -14.384 1.00 95.12 283 ASP A N 1
ATOM 2146 C CA . ASP A 1 283 ? 20.678 1.654 -13.146 1.00 95.12 283 ASP A CA 1
ATOM 2147 C C . ASP A 1 283 ? 22.200 1.470 -13.266 1.00 95.12 283 ASP A C 1
ATOM 2149 O O . ASP A 1 283 ? 22.934 1.776 -12.330 1.00 95.12 283 ASP A O 1
ATOM 2153 N N . ILE A 1 284 ? 22.689 1.019 -14.428 1.00 96.44 284 ILE A N 1
ATOM 2154 C CA . ILE A 1 284 ? 24.125 0.837 -14.694 1.00 96.44 284 ILE A CA 1
ATOM 2155 C C . ILE A 1 284 ? 24.798 2.180 -15.022 1.00 96.44 284 ILE A C 1
ATOM 2157 O O . ILE A 1 284 ? 25.858 2.511 -14.480 1.00 96.44 284 ILE A O 1
ATOM 2161 N N . GLY A 1 285 ? 24.191 2.945 -15.929 1.00 92.62 285 GLY A N 1
ATOM 2162 C CA . GLY A 1 285 ? 24.757 4.130 -16.565 1.00 92.62 285 GLY A CA 1
ATOM 2163 C C . GLY A 1 285 ? 24.909 5.324 -15.634 1.00 92.62 285 GLY A C 1
ATOM 2164 O O . GLY A 1 285 ? 25.881 6.060 -15.751 1.00 92.62 285 GLY A O 1
ATOM 2165 N N . LEU A 1 286 ? 24.002 5.507 -14.676 1.00 90.38 286 LEU A N 1
ATOM 2166 C CA . LEU A 1 286 ? 23.980 6.712 -13.841 1.00 90.38 286 LEU A CA 1
ATOM 2167 C C . LEU A 1 286 ? 24.653 6.541 -12.471 1.00 90.38 286 LEU A C 1
ATOM 2169 O O . LEU A 1 286 ? 24.797 7.517 -11.734 1.00 90.38 286 LEU A O 1
ATOM 2173 N N . GLU A 1 287 ? 25.045 5.323 -12.111 1.00 91.38 287 GLU A N 1
ATOM 2174 C CA . GLU A 1 287 ? 25.750 5.029 -10.863 1.00 91.38 287 GLU A CA 1
ATOM 2175 C C . GLU A 1 287 ? 27.266 5.037 -11.052 1.00 91.38 287 GLU A C 1
ATOM 2177 O O . GLU A 1 287 ? 27.764 4.891 -12.170 1.00 91.38 287 GLU A O 1
ATOM 2182 N N . ALA A 1 288 ? 28.022 5.189 -9.961 1.00 92.94 288 ALA A N 1
ATOM 2183 C CA . ALA A 1 288 ? 29.480 5.278 -10.023 1.00 92.94 288 ALA A CA 1
ATOM 2184 C C . ALA A 1 288 ? 30.098 4.097 -10.794 1.00 92.94 288 ALA A C 1
ATOM 2186 O O . ALA A 1 288 ? 29.720 2.940 -10.611 1.00 92.94 288 ALA A O 1
ATOM 2187 N N . ALA A 1 289 ? 31.075 4.389 -11.654 1.00 94.44 289 ALA A N 1
ATOM 2188 C CA . ALA A 1 289 ? 31.743 3.402 -12.502 1.00 94.44 289 ALA A CA 1
ATOM 2189 C C . ALA A 1 289 ? 32.873 2.636 -11.776 1.00 94.44 289 ALA A C 1
ATOM 2191 O O . ALA A 1 289 ? 33.862 2.264 -12.403 1.00 94.44 289 ALA A O 1
ATOM 2192 N N . THR A 1 290 ? 32.758 2.427 -10.460 1.00 97.12 290 THR A N 1
ATOM 2193 C CA . THR A 1 290 ? 33.711 1.617 -9.684 1.00 97.12 290 THR A CA 1
ATOM 2194 C C . THR A 1 290 ? 33.273 0.158 -9.662 1.00 97.12 290 THR A C 1
ATOM 2196 O O . THR A 1 290 ? 32.077 -0.139 -9.684 1.00 97.12 290 THR A O 1
ATOM 2199 N N . THR A 1 291 ? 34.231 -0.769 -9.610 1.00 96.44 291 THR A N 1
ATOM 2200 C CA . THR A 1 291 ? 33.960 -2.214 -9.637 1.00 96.44 291 THR A CA 1
ATOM 2201 C C . THR A 1 291 ? 33.025 -2.641 -8.507 1.00 96.44 291 THR A C 1
ATOM 2203 O O . THR A 1 291 ? 32.127 -3.452 -8.725 1.00 96.44 291 THR A O 1
ATOM 2206 N N . GLU A 1 292 ? 33.192 -2.076 -7.312 1.00 96.94 292 GLU A N 1
ATOM 2207 C CA . GLU A 1 292 ? 32.398 -2.405 -6.129 1.00 96.94 292 GLU A CA 1
ATOM 2208 C C . GLU A 1 292 ? 30.926 -2.019 -6.322 1.00 96.94 292 GLU A C 1
ATOM 2210 O O . GLU A 1 292 ? 30.028 -2.840 -6.120 1.00 96.94 292 GLU A O 1
ATOM 2215 N N . VAL A 1 293 ? 30.674 -0.782 -6.768 1.00 96.31 293 VAL A N 1
ATOM 2216 C CA . VAL A 1 293 ? 29.318 -0.258 -6.989 1.00 96.31 293 VAL A CA 1
ATOM 2217 C C . VAL A 1 293 ? 28.641 -1.005 -8.133 1.00 96.31 293 VAL A C 1
ATOM 2219 O O . VAL A 1 293 ? 27.508 -1.460 -8.002 1.00 96.31 293 VAL A O 1
ATOM 2222 N N . GLN A 1 294 ? 29.361 -1.209 -9.230 1.00 97.88 294 GLN A N 1
ATOM 2223 C CA . GLN A 1 294 ? 28.857 -1.884 -10.420 1.00 97.88 294 GLN A CA 1
ATOM 2224 C C . GLN A 1 294 ? 28.557 -3.373 -10.174 1.00 97.88 294 GLN A C 1
ATOM 2226 O O . GLN A 1 294 ? 27.538 -3.884 -10.642 1.00 97.88 294 GLN A O 1
ATOM 2231 N N . THR A 1 295 ? 29.358 -4.053 -9.347 1.00 97.06 295 THR A N 1
ATOM 2232 C CA . THR A 1 295 ? 29.067 -5.425 -8.897 1.00 97.06 295 THR A CA 1
ATOM 2233 C C . THR A 1 295 ? 27.775 -5.477 -8.083 1.00 97.06 295 THR A C 1
ATOM 2235 O O . THR A 1 295 ? 26.907 -6.305 -8.368 1.00 97.06 295 THR A O 1
ATOM 2238 N N . MET A 1 296 ? 27.615 -4.558 -7.124 1.00 97.44 296 MET A N 1
ATOM 2239 C CA . MET A 1 296 ? 26.414 -4.461 -6.292 1.00 97.44 296 MET A CA 1
ATOM 2240 C C . MET A 1 296 ? 25.156 -4.178 -7.128 1.00 97.44 296 MET A C 1
ATOM 2242 O O . MET A 1 296 ? 24.114 -4.792 -6.903 1.00 97.44 296 MET A O 1
ATOM 2246 N N . ILE A 1 297 ? 25.236 -3.274 -8.107 1.00 96.69 297 ILE A N 1
ATOM 2247 C CA . ILE A 1 297 ? 24.115 -2.956 -9.003 1.00 96.69 297 ILE A CA 1
ATOM 2248 C C . ILE A 1 297 ? 23.734 -4.169 -9.838 1.00 96.69 297 ILE A C 1
ATOM 2250 O O . ILE A 1 297 ? 22.552 -4.499 -9.908 1.00 96.69 297 ILE A O 1
ATOM 2254 N N . GLY A 1 298 ? 24.716 -4.872 -10.410 1.00 97.88 298 GLY A N 1
ATOM 2255 C CA . GLY A 1 298 ? 24.469 -6.112 -11.142 1.00 97.88 298 GLY A CA 1
ATOM 2256 C C . GLY A 1 298 ? 23.728 -7.151 -10.294 1.00 97.88 298 GLY A C 1
ATOM 2257 O O . GLY A 1 298 ? 22.738 -7.723 -10.749 1.00 97.88 298 GLY A O 1
ATOM 2258 N N . ASP A 1 299 ? 24.142 -7.346 -9.037 1.00 97.75 299 ASP A N 1
ATOM 2259 C CA . ASP A 1 299 ? 23.474 -8.265 -8.103 1.00 97.75 299 ASP A CA 1
ATOM 2260 C C . ASP A 1 299 ? 22.028 -7.840 -7.815 1.00 97.75 299 ASP A C 1
ATOM 2262 O O . ASP A 1 299 ? 21.107 -8.665 -7.821 1.00 97.75 299 ASP A O 1
ATOM 2266 N N . ARG A 1 300 ? 21.817 -6.541 -7.583 1.00 97.88 300 ARG A N 1
ATOM 2267 C CA . ARG A 1 300 ? 20.496 -5.983 -7.282 1.00 97.88 300 ARG A CA 1
ATOM 2268 C C . ARG A 1 300 ? 19.559 -6.033 -8.485 1.00 97.88 300 ARG A C 1
ATOM 2270 O O . ARG A 1 300 ? 18.398 -6.380 -8.294 1.00 97.88 300 ARG A O 1
ATOM 2277 N N . LEU A 1 301 ? 20.043 -5.759 -9.697 1.00 98.19 301 LEU A N 1
ATOM 2278 C CA . LEU A 1 301 ? 19.264 -5.877 -10.934 1.00 98.19 301 LEU A CA 1
ATOM 2279 C C . LEU A 1 301 ? 18.796 -7.316 -11.152 1.00 98.19 301 LEU A C 1
ATOM 2281 O O . LEU A 1 301 ? 17.612 -7.557 -11.368 1.00 98.19 301 LEU A O 1
ATOM 2285 N N . ILE A 1 302 ? 19.697 -8.290 -11.005 1.00 98.19 302 ILE A N 1
ATOM 2286 C CA . ILE A 1 302 ? 19.356 -9.716 -11.110 1.00 98.19 302 ILE A CA 1
ATOM 2287 C C . ILE A 1 302 ? 18.290 -10.104 -10.075 1.00 98.19 302 ILE A C 1
ATOM 2289 O O . ILE A 1 302 ? 17.337 -10.820 -10.394 1.00 98.19 302 ILE A O 1
ATOM 2293 N N . ALA A 1 303 ? 18.426 -9.636 -8.832 1.00 97.50 303 ALA A N 1
ATOM 2294 C CA . ALA A 1 303 ? 17.428 -9.876 -7.794 1.00 97.50 303 ALA A CA 1
ATOM 2295 C C . ALA A 1 303 ? 16.077 -9.210 -8.119 1.00 97.50 303 ALA A C 1
ATOM 2297 O O . ALA A 1 303 ? 15.033 -9.830 -7.913 1.00 97.50 303 ALA A O 1
ATOM 2298 N N . ALA A 1 304 ? 16.089 -7.987 -8.655 1.00 96.81 304 ALA A N 1
ATOM 2299 C CA . ALA A 1 304 ? 14.893 -7.257 -9.059 1.00 96.81 304 ALA A CA 1
ATOM 2300 C C . ALA A 1 304 ? 14.145 -7.972 -10.187 1.00 96.81 304 ALA A C 1
ATOM 2302 O O . ALA A 1 304 ? 12.951 -8.223 -10.046 1.00 96.81 304 ALA A O 1
ATOM 2303 N N . PHE A 1 305 ? 14.844 -8.399 -11.244 1.00 98.19 305 PHE A N 1
ATOM 2304 C CA . PHE A 1 305 ? 14.244 -9.184 -12.324 1.00 98.19 305 PHE A CA 1
ATOM 2305 C C . PHE A 1 305 ? 13.540 -10.436 -11.792 1.00 98.19 305 PHE A C 1
ATOM 2307 O O . PHE A 1 305 ? 12.381 -10.668 -12.122 1.00 98.19 305 PHE A O 1
ATOM 2314 N N . LYS A 1 306 ? 14.176 -11.190 -10.885 1.00 97.00 306 LYS A N 1
ATOM 2315 C CA . LYS A 1 306 ? 13.546 -12.362 -10.248 1.00 97.00 306 LYS A CA 1
ATOM 2316 C C . LYS A 1 306 ? 12.252 -12.008 -9.510 1.00 97.00 306 LYS A C 1
ATOM 2318 O O . LYS A 1 306 ? 11.286 -12.763 -9.585 1.00 97.00 306 LYS A O 1
ATOM 2323 N N . GLN A 1 307 ? 12.221 -10.883 -8.794 1.00 95.56 307 GLN A N 1
ATOM 2324 C CA . GLN A 1 307 ? 11.022 -10.432 -8.079 1.00 95.56 307 GLN A CA 1
ATOM 2325 C C . GLN A 1 307 ? 9.911 -9.982 -9.031 1.00 95.56 307 GLN A C 1
ATOM 2327 O O . GLN A 1 307 ? 8.752 -10.311 -8.797 1.00 95.56 307 GLN A O 1
ATOM 2332 N N . ILE A 1 308 ? 10.254 -9.271 -10.108 1.00 96.06 308 ILE A N 1
ATOM 2333 C CA . ILE A 1 308 ? 9.290 -8.848 -11.131 1.00 96.06 308 ILE A CA 1
ATOM 2334 C C . ILE A 1 308 ? 8.651 -10.080 -11.772 1.00 96.06 308 ILE A C 1
ATOM 2336 O O . ILE A 1 308 ? 7.429 -10.206 -11.736 1.00 96.06 308 ILE A O 1
ATOM 2340 N N . VAL A 1 309 ? 9.466 -11.026 -12.249 1.00 96.44 309 VAL A N 1
ATOM 2341 C CA . VAL A 1 309 ? 8.983 -12.289 -12.826 1.00 96.44 309 VAL A CA 1
ATOM 2342 C C . VAL A 1 309 ? 8.068 -13.026 -11.849 1.00 96.44 309 VAL A C 1
ATOM 2344 O O . VAL A 1 309 ? 6.946 -13.363 -12.204 1.00 96.44 309 VAL A O 1
ATOM 2347 N N . THR A 1 310 ? 8.492 -13.183 -10.588 1.00 93.81 310 THR A N 1
ATOM 2348 C CA . THR A 1 310 ? 7.693 -13.866 -9.553 1.00 93.81 310 THR A CA 1
ATOM 2349 C C . THR A 1 310 ? 6.290 -13.267 -9.417 1.00 93.81 310 THR A C 1
ATOM 2351 O O . THR A 1 310 ? 5.318 -13.997 -9.246 1.00 93.81 310 THR A O 1
ATOM 2354 N N . ARG A 1 311 ? 6.170 -11.937 -9.474 1.00 93.31 311 ARG A N 1
ATOM 2355 C CA . ARG A 1 311 ? 4.894 -11.233 -9.289 1.00 93.31 311 ARG A CA 1
ATOM 2356 C C . ARG A 1 311 ? 4.007 -11.289 -10.526 1.00 93.31 311 ARG A C 1
ATOM 2358 O O . ARG A 1 311 ? 2.798 -11.416 -10.381 1.00 93.31 311 ARG A O 1
ATOM 2365 N N . VAL A 1 312 ? 4.599 -11.218 -11.716 1.00 94.75 312 VAL A N 1
ATOM 2366 C CA . VAL A 1 312 ? 3.862 -11.306 -12.984 1.00 94.75 312 VAL A CA 1
ATOM 2367 C C . VAL A 1 312 ? 3.371 -12.741 -13.224 1.00 94.75 312 VAL A C 1
ATOM 2369 O O . VAL A 1 312 ? 2.192 -12.943 -13.507 1.00 94.75 312 VAL A O 1
ATOM 2372 N N . HIS A 1 313 ? 4.206 -13.750 -12.952 1.00 94.56 313 HIS A N 1
ATOM 2373 C CA . HIS A 1 313 ? 3.810 -15.167 -12.982 1.00 94.56 313 HIS A CA 1
ATOM 2374 C C . HIS A 1 313 ? 2.752 -15.522 -11.936 1.00 94.56 313 HIS A C 1
ATOM 2376 O O . HIS A 1 313 ? 1.898 -16.366 -12.192 1.00 94.56 313 HIS A O 1
ATOM 2382 N N . ALA A 1 314 ? 2.749 -14.864 -10.772 1.00 90.06 314 ALA A N 1
ATOM 2383 C CA . ALA A 1 314 ? 1.690 -15.053 -9.776 1.00 90.06 314 ALA A CA 1
ATOM 2384 C C . ALA A 1 314 ? 0.300 -14.613 -10.280 1.00 90.06 314 ALA A C 1
ATOM 2386 O O . ALA A 1 314 ? -0.704 -15.045 -9.720 1.00 90.06 314 ALA A O 1
ATOM 2387 N N . ALA A 1 315 ? 0.240 -13.787 -11.328 1.00 88.62 315 ALA A N 1
ATOM 2388 C CA . ALA A 1 315 ? -0.991 -13.418 -12.022 1.00 88.62 315 ALA A CA 1
ATOM 2389 C C . ALA A 1 315 ? -1.275 -14.293 -13.264 1.00 88.62 315 ALA A C 1
ATOM 2391 O O . ALA A 1 315 ? -2.216 -14.008 -13.996 1.00 88.62 315 ALA A O 1
ATOM 2392 N N . GLY A 1 316 ? -0.471 -15.336 -13.519 1.00 92.56 316 GLY A N 1
ATOM 2393 C CA . GLY A 1 316 ? -0.588 -16.207 -14.698 1.00 92.56 316 GLY A CA 1
ATOM 2394 C C . GLY A 1 316 ? -0.158 -15.547 -16.013 1.00 92.56 316 GLY A C 1
ATOM 2395 O O . GLY A 1 316 ? -0.442 -16.073 -17.089 1.00 92.56 316 GLY A O 1
ATOM 2396 N N . ILE A 1 317 ? 0.508 -14.390 -15.943 1.00 96.81 317 ILE A N 1
ATOM 2397 C CA . ILE A 1 317 ? 0.866 -13.591 -17.114 1.00 96.81 317 ILE A CA 1
ATOM 2398 C C . ILE A 1 317 ? 2.289 -13.960 -17.575 1.00 96.81 317 ILE A C 1
ATOM 2400 O O . ILE A 1 317 ? 3.208 -13.917 -16.755 1.00 96.81 317 ILE A O 1
ATOM 2404 N N . PRO A 1 318 ? 2.513 -14.294 -18.859 1.00 97.62 318 PRO A N 1
ATOM 2405 C CA . PRO A 1 318 ? 3.851 -14.450 -19.426 1.00 97.62 318 PRO A CA 1
ATOM 2406 C C . PRO A 1 318 ? 4.626 -13.126 -19.423 1.00 97.62 318 PRO A C 1
ATOM 2408 O O . PRO A 1 318 ? 4.098 -12.072 -19.796 1.00 97.62 318 PRO A O 1
ATOM 2411 N N . ILE A 1 319 ? 5.908 -13.195 -19.064 1.00 98.19 319 ILE A N 1
ATOM 2412 C CA . ILE A 1 319 ? 6.850 -12.078 -19.085 1.00 98.19 319 ILE A CA 1
ATOM 2413 C C . ILE A 1 319 ? 8.049 -12.352 -19.998 1.00 98.19 319 ILE A C 1
ATOM 2415 O O . ILE A 1 319 ? 8.842 -13.277 -19.804 1.00 98.19 319 ILE A O 1
ATOM 2419 N N . PHE A 1 320 ? 8.212 -11.477 -20.983 1.00 98.56 320 PHE A N 1
ATOM 2420 C CA . PHE A 1 320 ? 9.343 -11.437 -21.899 1.00 98.56 320 PHE A CA 1
ATOM 2421 C C . PHE A 1 320 ? 10.396 -10.440 -21.406 1.00 98.56 320 PHE A C 1
ATOM 2423 O O . PHE A 1 320 ? 10.079 -9.470 -20.716 1.00 98.56 320 PHE A O 1
ATOM 2430 N N . ALA A 1 321 ? 11.654 -10.634 -21.787 1.00 98.38 321 ALA A N 1
ATOM 2431 C CA . ALA A 1 321 ? 12.724 -9.681 -21.500 1.00 98.38 321 ALA A CA 1
ATOM 2432 C C . ALA A 1 321 ? 13.510 -9.315 -22.756 1.00 98.38 321 ALA A C 1
ATOM 2434 O O . ALA A 1 321 ? 13.763 -10.169 -23.606 1.00 98.38 321 ALA A O 1
ATOM 2435 N N . ALA A 1 322 ? 13.960 -8.066 -22.844 1.00 98.44 322 ALA A N 1
ATOM 2436 C CA . ALA A 1 322 ? 15.020 -7.680 -23.765 1.00 98.44 322 ALA A CA 1
ATOM 2437 C C . ALA A 1 322 ? 16.354 -7.517 -23.038 1.00 98.44 322 ALA A C 1
ATOM 2439 O O . ALA A 1 322 ? 16.425 -7.043 -21.906 1.00 98.44 322 ALA A O 1
ATOM 2440 N N . THR A 1 323 ? 17.434 -7.892 -23.715 1.00 98.62 323 THR A N 1
ATOM 2441 C CA . THR A 1 323 ? 18.797 -7.564 -23.277 1.00 98.62 323 THR A CA 1
ATOM 2442 C C . THR A 1 323 ? 19.046 -6.057 -23.371 1.00 98.62 323 THR A C 1
ATOM 2444 O O . THR A 1 323 ? 18.654 -5.436 -24.357 1.00 98.62 323 THR A O 1
ATOM 2447 N N . ILE A 1 324 ? 19.771 -5.497 -22.405 1.00 98.44 324 ILE A N 1
ATOM 2448 C CA . ILE A 1 324 ? 20.172 -4.086 -22.354 1.00 98.44 324 ILE A CA 1
ATOM 2449 C C . ILE A 1 324 ? 21.103 -3.783 -23.535 1.00 98.44 324 ILE A C 1
ATOM 2451 O O . ILE A 1 324 ? 22.140 -4.437 -23.672 1.00 98.44 324 ILE A O 1
ATOM 2455 N N . THR A 1 325 ? 20.772 -2.806 -24.376 1.00 97.81 325 THR A N 1
ATOM 2456 C CA . THR A 1 325 ? 21.563 -2.459 -25.570 1.00 97.81 325 THR A CA 1
ATOM 2457 C C . THR A 1 325 ? 22.904 -1.807 -25.216 1.00 97.81 325 THR A C 1
ATOM 2459 O O . THR A 1 325 ? 23.083 -1.329 -24.091 1.00 97.81 325 THR A O 1
ATOM 2462 N N . PRO A 1 326 ? 23.882 -1.800 -26.137 1.00 97.50 326 PRO A N 1
ATOM 2463 C CA . PRO A 1 326 ? 25.160 -1.143 -25.896 1.00 97.50 326 PRO A CA 1
ATOM 2464 C C . PRO A 1 326 ? 24.998 0.370 -25.729 1.00 97.50 326 PRO A C 1
ATOM 2466 O O . PRO A 1 326 ? 24.178 0.978 -26.413 1.00 97.50 326 PRO A O 1
ATOM 2469 N N . PHE A 1 327 ? 25.799 0.967 -24.841 1.00 95.94 327 PHE A N 1
ATOM 2470 C CA . PHE A 1 327 ? 25.773 2.413 -24.591 1.00 95.94 327 PHE A CA 1
ATOM 2471 C C . PHE A 1 327 ? 27.162 3.053 -24.411 1.00 95.94 327 PHE A C 1
ATOM 2473 O O . PHE A 1 327 ? 27.285 4.137 -23.836 1.00 95.94 327 PHE A O 1
ATOM 2480 N N . ASN A 1 328 ? 28.238 2.402 -24.872 1.00 95.19 328 ASN A N 1
ATOM 2481 C CA . ASN A 1 328 ? 29.544 3.061 -24.917 1.00 95.19 328 ASN A CA 1
ATOM 2482 C C . ASN A 1 328 ? 29.686 3.902 -26.188 1.00 95.19 328 ASN A C 1
ATOM 2484 O O . ASN A 1 328 ? 29.201 3.548 -27.262 1.00 95.19 328 ASN A O 1
ATOM 2488 N N . ALA A 1 329 ? 30.450 4.982 -26.064 1.00 93.62 329 ALA A N 1
ATOM 2489 C CA . ALA A 1 329 ? 30.934 5.778 -27.183 1.00 93.62 329 ALA A CA 1
ATOM 2490 C C . ALA A 1 329 ? 32.444 5.557 -27.405 1.00 93.62 329 ALA A C 1
ATOM 2492 O O . ALA A 1 329 ? 33.136 5.074 -26.497 1.00 93.62 329 ALA A O 1
ATOM 2493 N N . PRO A 1 330 ? 32.983 5.917 -28.585 1.00 90.31 330 PRO A N 1
ATOM 2494 C CA . PRO A 1 330 ? 34.417 5.907 -28.847 1.00 90.31 330 PRO A CA 1
ATOM 2495 C C . PRO A 1 330 ? 35.211 6.667 -27.775 1.00 90.31 330 PRO A C 1
ATOM 2497 O O . PRO A 1 330 ? 34.800 7.724 -27.308 1.00 90.31 330 PRO A O 1
ATOM 2500 N N . ALA A 1 331 ? 36.389 6.157 -27.406 1.00 83.62 331 ALA A N 1
ATOM 2501 C CA . ALA A 1 331 ? 37.197 6.727 -26.319 1.00 83.62 331 ALA A CA 1
ATOM 2502 C C . ALA A 1 331 ? 37.659 8.182 -26.561 1.00 83.62 331 ALA A C 1
ATOM 2504 O O . ALA A 1 331 ? 38.114 8.846 -25.636 1.00 83.62 331 ALA A O 1
ATOM 2505 N N . ASN A 1 332 ? 37.563 8.676 -27.798 1.00 84.50 332 ASN A N 1
ATOM 2506 C CA . ASN A 1 332 ? 37.914 10.041 -28.188 1.00 84.50 332 ASN A CA 1
ATOM 2507 C C . ASN A 1 332 ? 36.735 11.031 -28.123 1.00 84.50 332 ASN A C 1
ATOM 2509 O O . ASN A 1 332 ? 36.897 12.173 -28.552 1.00 84.50 332 ASN A O 1
ATOM 2513 N N . THR A 1 333 ? 35.566 10.624 -27.617 1.00 84.75 333 THR A N 1
ATOM 2514 C CA . THR A 1 333 ? 34.401 11.501 -27.448 1.00 84.75 333 THR A CA 1
ATOM 2515 C C . THR A 1 333 ? 33.864 11.470 -26.019 1.00 84.75 333 THR A C 1
ATOM 2517 O O . THR A 1 333 ? 33.945 10.464 -25.319 1.00 84.75 333 THR A O 1
ATOM 2520 N N . THR A 1 334 ? 33.295 12.594 -25.589 1.00 83.75 334 THR A N 1
ATOM 2521 C CA . THR A 1 334 ? 32.601 12.758 -24.304 1.00 83.75 334 THR A CA 1
ATOM 2522 C C . THR A 1 334 ? 31.084 12.866 -24.466 1.00 83.75 334 THR A C 1
ATOM 2524 O O . THR A 1 334 ? 30.394 13.131 -23.486 1.00 83.75 334 THR A O 1
ATOM 2527 N N . ILE A 1 335 ? 30.562 12.666 -25.687 1.00 88.12 335 ILE A N 1
ATOM 2528 C CA . ILE A 1 335 ? 29.129 12.787 -26.013 1.00 88.12 335 ILE A CA 1
ATOM 2529 C C . ILE A 1 335 ? 28.282 11.865 -25.126 1.00 88.12 335 ILE A C 1
ATOM 2531 O O . ILE A 1 335 ? 27.236 12.282 -24.640 1.00 88.12 335 ILE A O 1
ATOM 2535 N N . GLN A 1 336 ? 28.765 10.646 -24.867 1.00 89.94 336 GLN A N 1
ATOM 2536 C CA . GLN A 1 336 ? 28.117 9.713 -23.952 1.00 89.94 336 GLN A CA 1
ATOM 2537 C C . GLN A 1 336 ? 28.853 9.680 -22.615 1.00 89.94 336 GLN A C 1
ATOM 2539 O O . GLN A 1 336 ? 29.800 8.915 -22.419 1.00 89.94 336 GLN A O 1
ATOM 2544 N N . THR A 1 337 ? 28.404 10.515 -21.682 1.00 86.81 337 THR A N 1
ATOM 2545 C CA . THR A 1 337 ? 29.007 10.660 -20.348 1.00 86.81 337 THR A CA 1
ATOM 2546 C C . THR A 1 337 ? 28.932 9.382 -19.518 1.00 86.81 337 THR A C 1
ATOM 2548 O O . THR A 1 337 ? 29.732 9.196 -18.597 1.00 86.81 337 THR A O 1
ATOM 2551 N N . ASN A 1 338 ? 28.013 8.472 -19.858 1.00 90.31 338 ASN A N 1
ATOM 2552 C CA . ASN A 1 338 ? 27.862 7.215 -19.145 1.00 90.31 338 ASN A CA 1
ATOM 2553 C C . ASN A 1 338 ? 28.763 6.081 -19.674 1.00 90.31 338 ASN A C 1
ATOM 2555 O O . ASN A 1 338 ? 28.814 5.019 -19.048 1.00 90.31 338 ASN A O 1
ATOM 2559 N N . SER A 1 339 ? 29.521 6.312 -20.752 1.00 93.25 339 SER A N 1
ATOM 2560 C CA . SER A 1 339 ? 30.449 5.336 -21.340 1.00 93.25 339 SER A CA 1
ATOM 2561 C C . SER A 1 339 ? 31.528 4.908 -20.336 1.00 93.25 339 SER A C 1
ATOM 2563 O O . SER A 1 339 ? 32.221 5.744 -19.752 1.00 93.25 339 SER A O 1
ATOM 2565 N N . SER A 1 340 ? 31.679 3.600 -20.102 1.00 94.50 340 SER A N 1
ATOM 2566 C CA . SER A 1 340 ? 32.721 3.065 -19.216 1.00 94.50 340 SER A CA 1
ATOM 2567 C C . SER A 1 340 ? 32.980 1.573 -19.452 1.00 94.50 340 SER A C 1
ATOM 2569 O O . SER A 1 340 ? 32.033 0.781 -19.456 1.00 94.50 340 SER A O 1
ATOM 2571 N N . PRO A 1 341 ? 34.255 1.139 -19.521 1.00 94.19 341 PRO A N 1
ATOM 2572 C CA . PRO A 1 341 ? 34.596 -0.282 -19.544 1.00 94.19 341 PRO A CA 1
ATOM 2573 C C . PRO A 1 341 ? 34.067 -1.059 -18.329 1.00 94.19 341 PRO A C 1
ATOM 2575 O O . PRO A 1 341 ? 33.678 -2.214 -18.465 1.00 94.19 341 PRO A O 1
ATOM 2578 N N . VAL A 1 342 ? 34.009 -0.435 -17.144 1.00 96.44 342 VAL A N 1
ATOM 2579 C CA . VAL A 1 342 ? 33.523 -1.093 -15.915 1.00 96.44 342 VAL A CA 1
ATOM 2580 C C . VAL A 1 342 ? 32.012 -1.324 -15.982 1.00 96.44 342 VAL A C 1
ATOM 2582 O O . VAL A 1 342 ? 31.527 -2.393 -15.619 1.00 96.44 342 VAL A O 1
ATOM 2585 N N . ARG A 1 343 ? 31.263 -0.345 -16.501 1.00 97.69 343 ARG A N 1
ATOM 2586 C CA . ARG A 1 343 ? 29.813 -0.469 -16.714 1.00 97.69 343 ARG A CA 1
ATOM 2587 C C . ARG A 1 343 ? 29.482 -1.508 -17.784 1.00 97.69 343 ARG A C 1
ATOM 2589 O O . ARG A 1 343 ? 28.520 -2.254 -17.621 1.00 97.69 343 ARG A O 1
ATOM 2596 N N . GLU A 1 344 ? 30.307 -1.620 -18.826 1.00 97.50 344 GLU A N 1
ATOM 2597 C CA . GLU A 1 344 ? 30.146 -2.648 -19.862 1.00 97.50 344 GLU A CA 1
ATOM 2598 C C . GLU A 1 344 ? 30.274 -4.067 -19.296 1.00 97.50 344 GLU A C 1
ATOM 2600 O O . GLU A 1 344 ? 29.480 -4.938 -19.647 1.00 97.50 344 GLU A O 1
ATOM 2605 N N . VAL A 1 345 ? 31.206 -4.302 -18.363 1.00 97.94 345 VAL A N 1
ATOM 2606 C CA . VAL A 1 345 ? 31.317 -5.599 -17.670 1.00 97.94 345 VAL A CA 1
ATOM 2607 C C . VAL A 1 345 ? 30.010 -5.945 -16.945 1.00 97.94 345 VAL A C 1
ATOM 2609 O O . VAL A 1 345 ? 29.518 -7.070 -17.060 1.00 97.94 345 VAL A O 1
ATOM 2612 N N . THR A 1 346 ? 29.403 -4.983 -16.246 1.00 98.38 346 THR A N 1
ATOM 2613 C CA . THR A 1 346 ? 28.108 -5.179 -15.573 1.00 98.38 346 THR A CA 1
ATOM 2614 C C . THR A 1 346 ? 26.978 -5.421 -16.560 1.00 98.38 346 THR A C 1
ATOM 2616 O O . THR A 1 346 ? 26.196 -6.350 -16.361 1.00 98.38 346 THR A O 1
ATOM 2619 N N . ARG A 1 347 ? 26.901 -4.639 -17.642 1.00 98.50 347 ARG A N 1
ATOM 2620 C CA . ARG A 1 347 ? 25.882 -4.808 -18.683 1.00 98.50 347 ARG A CA 1
ATOM 2621 C C . ARG A 1 347 ? 25.949 -6.203 -19.298 1.00 98.50 347 ARG A C 1
ATOM 2623 O O . ARG A 1 347 ? 24.932 -6.889 -19.355 1.00 98.50 347 ARG A O 1
ATOM 2630 N N . GLN A 1 348 ? 27.143 -6.664 -19.670 1.00 98.56 348 GLN A N 1
ATOM 2631 C CA . GLN A 1 348 ? 27.350 -8.012 -20.206 1.00 98.56 348 GLN A CA 1
ATOM 2632 C C . GLN A 1 348 ? 26.976 -9.097 -19.197 1.00 98.56 348 GLN A C 1
ATOM 2634 O O . GLN A 1 348 ? 26.328 -10.078 -19.560 1.00 98.56 348 GLN A O 1
ATOM 2639 N N . ARG A 1 349 ? 27.315 -8.911 -17.916 1.00 98.56 349 ARG A N 1
ATOM 2640 C CA . ARG A 1 349 ? 26.928 -9.831 -16.839 1.00 98.56 349 ARG A CA 1
ATOM 2641 C C . ARG A 1 349 ? 25.407 -9.928 -16.684 1.00 98.56 349 ARG A C 1
ATOM 2643 O O . ARG A 1 349 ? 24.874 -11.034 -16.589 1.00 98.56 349 ARG A O 1
ATOM 2650 N N . VAL A 1 350 ? 24.704 -8.795 -16.666 1.00 98.69 350 VAL A N 1
ATOM 2651 C CA . VAL A 1 350 ? 23.237 -8.754 -16.561 1.00 98.69 350 VAL A CA 1
ATOM 2652 C C . VAL A 1 350 ? 22.589 -9.335 -17.820 1.00 98.69 350 VAL A C 1
ATOM 2654 O O . VAL A 1 350 ? 21.689 -10.162 -17.705 1.00 98.69 350 VAL A O 1
ATOM 2657 N N . ASN A 1 351 ? 23.090 -9.018 -19.016 1.00 98.75 351 ASN A N 1
ATOM 2658 C CA . ASN A 1 351 ? 22.590 -9.606 -20.259 1.00 98.75 351 ASN A CA 1
ATOM 2659 C C . ASN A 1 351 ? 22.835 -11.117 -20.333 1.00 98.75 351 ASN A C 1
ATOM 2661 O O . ASN A 1 351 ? 21.977 -11.853 -20.815 1.00 98.75 351 ASN A O 1
ATOM 2665 N N . ALA A 1 352 ? 23.973 -11.610 -19.837 1.00 98.69 352 ALA A N 1
ATOM 2666 C CA . ALA A 1 352 ? 24.224 -13.043 -19.724 1.00 98.69 352 ALA A CA 1
ATOM 2667 C C . ALA A 1 352 ? 23.186 -13.716 -18.817 1.00 98.69 352 ALA A C 1
ATOM 2669 O O . ALA A 1 352 ? 22.650 -14.759 -19.188 1.00 98.69 352 ALA A O 1
ATOM 2670 N N . PHE A 1 353 ? 22.844 -13.101 -17.679 1.00 98.62 353 PHE A N 1
ATOM 2671 C CA . PHE A 1 353 ? 21.746 -13.564 -16.828 1.00 98.62 353 PHE A CA 1
ATOM 2672 C C . PHE A 1 353 ? 20.397 -13.545 -17.563 1.00 98.62 353 PHE A C 1
ATOM 2674 O O . PHE A 1 353 ? 19.701 -14.559 -17.552 1.00 98.62 353 PHE A O 1
ATOM 2681 N N . ILE A 1 354 ? 20.040 -12.446 -18.239 1.00 98.56 354 ILE A N 1
ATOM 2682 C CA . ILE A 1 354 ? 18.785 -12.344 -19.004 1.00 98.56 354 ILE A CA 1
ATOM 2683 C C . ILE A 1 354 ? 18.688 -13.493 -20.017 1.00 98.56 354 ILE A C 1
ATOM 2685 O O . ILE A 1 354 ? 17.684 -14.193 -20.041 1.00 98.56 354 ILE A O 1
ATOM 2689 N N . ARG A 1 355 ? 19.760 -13.763 -20.771 1.00 98.00 355 ARG A N 1
ATOM 2690 C CA . ARG A 1 355 ? 19.801 -14.820 -21.797 1.00 98.00 355 ARG A CA 1
ATOM 2691 C C . ARG A 1 355 ? 19.735 -16.245 -21.251 1.00 98.00 355 ARG A C 1
ATOM 2693 O O . ARG A 1 355 ? 19.215 -17.117 -21.936 1.00 98.00 355 ARG A O 1
ATOM 2700 N N . THR A 1 356 ? 20.326 -16.511 -20.085 1.00 96.56 356 THR A N 1
ATOM 2701 C CA . THR A 1 356 ? 20.614 -17.895 -19.647 1.00 96.56 356 THR A CA 1
ATOM 2702 C C . THR A 1 356 ? 19.846 -18.346 -18.411 1.00 96.56 356 THR A C 1
ATOM 2704 O O . THR A 1 356 ? 19.803 -19.538 -18.130 1.00 96.56 356 THR A O 1
ATOM 2707 N N . SER A 1 357 ? 19.234 -17.424 -17.666 1.00 96.31 357 SER A N 1
ATOM 2708 C CA . SER A 1 357 ? 18.588 -17.734 -16.384 1.00 96.31 357 SER A CA 1
ATOM 2709 C C . SER A 1 357 ? 17.375 -18.656 -16.491 1.00 96.31 357 SER A C 1
ATOM 2711 O O . SER A 1 357 ? 17.065 -19.342 -15.520 1.00 96.31 357 SER A O 1
ATOM 2713 N N . GLY A 1 358 ? 16.673 -18.637 -17.629 1.00 92.75 358 GLY A N 1
ATOM 2714 C CA . GLY A 1 358 ? 15.438 -19.393 -17.845 1.00 92.75 358 GLY A CA 1
ATOM 2715 C C . GLY A 1 358 ? 14.244 -18.912 -17.014 1.00 92.75 358 GLY A C 1
ATOM 2716 O O . GLY A 1 358 ? 13.248 -19.620 -16.950 1.00 92.75 358 GLY A O 1
ATOM 2717 N N . ILE A 1 359 ? 14.335 -17.746 -16.357 1.00 94.88 359 ILE A N 1
ATOM 2718 C CA . ILE A 1 359 ? 13.225 -17.216 -15.543 1.00 94.88 359 ILE A CA 1
ATOM 2719 C C . ILE A 1 359 ? 12.189 -16.462 -16.385 1.00 94.88 359 ILE A C 1
ATOM 2721 O O . ILE A 1 359 ? 11.053 -16.319 -15.958 1.00 94.88 359 ILE A O 1
ATOM 2725 N N . PHE A 1 360 ? 12.590 -15.945 -17.547 1.00 97.50 360 PHE A N 1
ATOM 2726 C CA . PHE A 1 360 ? 11.701 -15.259 -18.480 1.00 97.50 360 PHE A CA 1
ATOM 2727 C C . PHE A 1 360 ? 11.135 -16.258 -19.482 1.00 97.50 360 PHE A C 1
ATOM 2729 O O . PHE A 1 360 ? 11.852 -17.149 -19.939 1.00 97.50 360 PHE A O 1
ATOM 2736 N N . ASP A 1 361 ? 9.886 -16.055 -19.885 1.00 97.75 361 ASP A N 1
ATOM 2737 C CA . ASP A 1 361 ? 9.183 -16.951 -20.807 1.00 97.75 361 ASP A CA 1
ATOM 2738 C C . ASP A 1 361 ? 9.708 -16.823 -22.246 1.00 97.75 361 ASP A C 1
ATOM 2740 O O . ASP A 1 361 ? 9.678 -17.766 -23.043 1.00 97.75 361 ASP A O 1
ATOM 2744 N N . ALA A 1 362 ? 10.238 -15.646 -22.584 1.00 97.75 362 ALA A N 1
ATOM 2745 C CA . ALA A 1 362 ? 10.986 -15.402 -23.807 1.00 97.75 362 ALA A CA 1
ATOM 2746 C C . ALA A 1 362 ? 12.020 -14.290 -23.605 1.00 97.75 362 ALA A C 1
ATOM 2748 O O . ALA A 1 362 ? 11.829 -13.378 -22.801 1.00 97.75 362 ALA A O 1
ATOM 2749 N N . VAL A 1 363 ? 13.105 -14.350 -24.375 1.00 98.44 363 VAL A N 1
ATOM 2750 C CA . VAL A 1 363 ? 14.160 -13.333 -24.371 1.00 98.44 363 VAL A CA 1
ATOM 2751 C C . VAL A 1 363 ? 14.414 -12.867 -25.796 1.00 98.44 363 VAL A C 1
ATOM 2753 O O . VAL A 1 363 ? 14.631 -13.690 -26.684 1.00 98.44 363 VAL A O 1
ATOM 2756 N N . ILE A 1 364 ? 14.424 -11.552 -25.999 1.00 98.44 364 ILE A N 1
ATOM 2757 C CA . ILE A 1 364 ? 14.746 -10.916 -27.273 1.00 98.44 364 ILE A CA 1
ATOM 2758 C C . ILE A 1 364 ? 16.102 -10.214 -27.134 1.00 98.44 364 ILE A C 1
ATOM 2760 O O . ILE A 1 364 ? 16.298 -9.338 -26.293 1.00 98.44 364 ILE A O 1
ATOM 2764 N N . ASP A 1 365 ? 17.075 -10.621 -27.948 1.00 97.94 365 ASP A N 1
ATOM 2765 C CA . ASP A 1 365 ? 18.463 -10.155 -27.851 1.00 97.94 365 ASP A CA 1
ATOM 2766 C C . ASP A 1 365 ? 18.667 -8.815 -28.583 1.00 97.94 365 ASP A C 1
ATOM 2768 O O . ASP A 1 365 ? 19.394 -8.731 -29.572 1.00 97.94 365 ASP A O 1
ATOM 2772 N N . PHE A 1 366 ? 17.986 -7.764 -28.115 1.00 98.50 366 PHE A N 1
ATOM 2773 C CA . PHE A 1 366 ? 18.100 -6.405 -28.658 1.00 98.50 366 PHE A CA 1
ATOM 2774 C C . PHE A 1 366 ? 19.536 -5.872 -28.655 1.00 98.50 366 PHE A C 1
ATOM 2776 O O . PHE A 1 366 ? 19.900 -5.128 -29.558 1.00 98.50 366 PHE A O 1
ATOM 2783 N N . ASP A 1 367 ? 20.373 -6.315 -27.718 1.00 98.00 367 ASP A N 1
ATOM 2784 C CA . ASP A 1 367 ? 21.801 -6.007 -27.665 1.00 98.00 367 ASP A CA 1
ATOM 2785 C C . ASP A 1 367 ? 22.491 -6.399 -28.975 1.00 98.00 367 ASP A C 1
ATOM 2787 O O . ASP A 1 367 ? 23.083 -5.554 -29.640 1.00 98.00 367 ASP A O 1
ATOM 2791 N N . LYS A 1 368 ? 22.311 -7.646 -29.426 1.00 97.12 368 LYS A N 1
ATOM 2792 C CA . LYS A 1 368 ? 22.870 -8.101 -30.707 1.00 97.12 368 LYS A CA 1
ATOM 2793 C C . LYS A 1 368 ? 22.250 -7.434 -31.930 1.00 97.12 368 LYS A C 1
ATOM 2795 O O . LYS A 1 368 ? 22.924 -7.341 -32.949 1.00 97.12 368 LYS A O 1
ATOM 2800 N N . VAL A 1 369 ? 20.982 -7.025 -31.858 1.00 97.94 369 VAL A N 1
ATOM 2801 C CA . VAL A 1 369 ? 20.275 -6.419 -33.000 1.00 97.94 369 VAL A CA 1
ATOM 2802 C C . VAL A 1 369 ? 20.900 -5.083 -33.377 1.00 97.94 369 VAL A C 1
ATOM 2804 O O . VAL A 1 369 ? 21.062 -4.810 -34.565 1.00 97.94 369 VAL A O 1
ATOM 2807 N N . VAL A 1 370 ? 21.245 -4.259 -32.381 1.00 97.69 370 VAL A N 1
ATOM 2808 C CA . VAL A 1 370 ? 21.710 -2.886 -32.628 1.00 97.69 370 VAL A CA 1
ATOM 2809 C C . VAL A 1 370 ? 23.204 -2.663 -32.402 1.00 97.69 370 VAL A C 1
ATOM 2811 O O . VAL A 1 370 ? 23.700 -1.583 -32.725 1.00 97.69 370 VAL A O 1
ATOM 2814 N N . ALA A 1 371 ? 23.929 -3.651 -31.876 1.00 97.56 371 ALA A N 1
ATOM 2815 C CA . ALA A 1 371 ? 25.369 -3.560 -31.666 1.00 97.56 371 ALA A CA 1
ATOM 2816 C C . ALA A 1 371 ? 26.153 -3.377 -32.972 1.00 97.56 371 ALA A C 1
ATOM 2818 O O . ALA A 1 371 ? 25.833 -3.956 -34.013 1.00 97.56 371 ALA A O 1
ATOM 2819 N N . ASP A 1 372 ? 27.232 -2.601 -32.903 1.00 97.00 372 ASP A N 1
ATOM 2820 C CA . ASP A 1 372 ? 28.229 -2.561 -33.964 1.00 97.00 372 ASP A CA 1
ATOM 2821 C C . ASP A 1 372 ? 28.947 -3.929 -34.040 1.00 97.00 372 ASP A C 1
ATOM 2823 O O . ASP A 1 372 ? 29.493 -4.396 -33.035 1.00 97.00 372 ASP A O 1
ATOM 2827 N N . PRO A 1 373 ? 28.978 -4.599 -35.207 1.00 94.19 373 PRO A N 1
ATOM 2828 C CA . PRO A 1 373 ? 29.601 -5.915 -35.339 1.00 94.19 373 PRO A CA 1
ATOM 2829 C C . PRO A 1 373 ? 31.124 -5.896 -35.136 1.00 94.19 373 PRO A C 1
ATOM 2831 O O . PRO A 1 373 ? 31.701 -6.921 -34.776 1.00 94.19 373 PRO A O 1
ATOM 2834 N N . ALA A 1 374 ? 31.784 -4.758 -35.364 1.00 95.00 374 ALA A N 1
ATOM 2835 C CA . ALA A 1 374 ? 33.207 -4.573 -35.108 1.00 95.00 374 ALA A CA 1
ATOM 2836 C C . ALA A 1 374 ? 33.481 -4.135 -33.661 1.00 95.00 374 ALA A C 1
ATOM 2838 O O . ALA A 1 374 ? 34.517 -4.500 -33.102 1.00 95.00 374 ALA A O 1
ATOM 2839 N N . ILE A 1 375 ? 32.566 -3.376 -33.044 1.00 94.75 375 ILE A N 1
ATOM 2840 C CA . ILE A 1 375 ? 32.704 -2.886 -31.664 1.00 94.75 375 ILE A CA 1
ATOM 2841 C C . ILE A 1 375 ? 31.407 -3.132 -30.868 1.00 94.75 375 ILE A C 1
ATOM 2843 O O . ILE A 1 375 ? 30.650 -2.195 -30.619 1.00 94.75 375 ILE A O 1
ATOM 2847 N N . PRO A 1 376 ? 31.162 -4.364 -30.374 1.00 95.25 376 PRO A N 1
ATOM 2848 C CA . PRO A 1 376 ? 29.864 -4.745 -29.794 1.00 95.25 376 PRO A CA 1
ATOM 2849 C C . PRO A 1 376 ? 29.428 -3.993 -28.528 1.00 95.25 376 PRO A C 1
ATOM 2851 O O . PRO A 1 376 ? 28.304 -4.163 -28.064 1.00 95.25 376 PRO A O 1
ATOM 2854 N N . SER A 1 377 ? 30.308 -3.181 -27.936 1.00 95.38 377 SER A N 1
ATOM 2855 C CA . SER A 1 377 ? 29.973 -2.301 -26.812 1.00 95.38 377 SER A CA 1
ATOM 2856 C C . SER A 1 377 ? 29.359 -0.962 -27.245 1.00 95.38 377 SER A C 1
ATOM 2858 O O . SER A 1 377 ? 28.936 -0.190 -26.385 1.00 95.38 377 SER A O 1
ATOM 2860 N N . GLN A 1 378 ? 29.263 -0.695 -28.551 1.00 96.56 378 GLN A N 1
ATOM 2861 C CA . GLN A 1 378 ? 28.678 0.517 -29.129 1.00 96.56 378 GLN A CA 1
ATOM 2862 C C . GLN A 1 378 ? 27.478 0.181 -30.018 1.00 96.56 378 GLN A C 1
ATOM 2864 O O . GLN A 1 378 ? 27.379 -0.920 -30.564 1.00 96.56 378 GLN A O 1
ATOM 2869 N N . LEU A 1 379 ? 26.574 1.148 -30.188 1.00 96.81 379 LEU A N 1
ATOM 2870 C CA . LEU A 1 379 ? 25.533 1.070 -31.211 1.00 96.81 379 LEU A CA 1
ATOM 2871 C C . LEU A 1 379 ? 26.158 1.141 -32.607 1.00 96.81 379 LEU A C 1
ATOM 2873 O O . LEU A 1 379 ? 27.041 1.964 -32.854 1.00 96.81 379 LEU A O 1
ATOM 2877 N N . SER A 1 380 ? 25.646 0.329 -33.534 1.00 97.19 380 SER A N 1
ATOM 2878 C CA . SER A 1 380 ? 25.987 0.436 -34.951 1.00 97.19 380 SER A CA 1
ATOM 2879 C C . SER A 1 380 ? 25.705 1.859 -35.450 1.00 97.19 380 SER A C 1
ATOM 2881 O O . SER A 1 380 ? 24.638 2.401 -35.141 1.00 97.19 380 SER A O 1
ATOM 2883 N N . PRO A 1 381 ? 26.585 2.468 -36.268 1.00 95.19 381 PRO A N 1
ATOM 2884 C CA . PRO A 1 381 ? 26.386 3.823 -36.779 1.00 95.19 381 PRO A CA 1
ATOM 2885 C C . PRO A 1 381 ? 25.032 4.052 -37.464 1.00 95.19 381 PRO A C 1
ATOM 2887 O O . PRO A 1 381 ? 24.474 5.137 -37.362 1.00 95.19 381 PRO A O 1
ATOM 2890 N N . THR A 1 382 ? 24.469 3.035 -38.126 1.00 95.62 382 THR A N 1
ATOM 2891 C CA . THR A 1 382 ? 23.141 3.114 -38.764 1.00 95.62 382 THR A CA 1
ATOM 2892 C C . THR A 1 382 ? 22.006 3.246 -37.747 1.00 95.62 382 THR A C 1
ATOM 2894 O O . THR A 1 382 ? 20.986 3.880 -38.020 1.00 95.62 382 THR A O 1
ATOM 2897 N N . PHE A 1 383 ? 22.174 2.643 -36.573 1.00 97.31 383 PHE A N 1
ATOM 2898 C CA . PHE A 1 383 ? 21.161 2.582 -35.525 1.00 97.31 383 PHE A CA 1
ATOM 2899 C C . PHE A 1 383 ? 21.381 3.609 -34.420 1.00 97.31 383 PHE A C 1
ATOM 2901 O O . PHE A 1 383 ? 20.541 3.711 -33.541 1.00 97.31 383 PHE A O 1
ATOM 2908 N N . ASN A 1 384 ? 22.468 4.375 -34.450 1.00 94.06 384 ASN A N 1
ATOM 2909 C CA . ASN A 1 384 ? 22.768 5.393 -33.454 1.00 94.06 384 ASN A CA 1
ATOM 2910 C C . ASN A 1 384 ? 22.087 6.725 -33.815 1.00 94.06 384 ASN A C 1
ATOM 2912 O O . ASN A 1 384 ? 22.272 7.234 -34.919 1.00 94.06 384 ASN A O 1
ATOM 2916 N N . SER A 1 385 ? 21.331 7.311 -32.884 1.00 93.25 385 SER A N 1
ATOM 2917 C CA . SER A 1 385 ? 20.745 8.655 -33.040 1.00 93.25 385 SER A CA 1
ATOM 2918 C C . SER A 1 385 ? 21.784 9.789 -32.974 1.00 93.25 385 SER A C 1
ATOM 2920 O O . SER A 1 385 ? 21.505 10.917 -33.374 1.00 93.25 385 SER A O 1
ATOM 2922 N N . GLY A 1 386 ? 22.999 9.480 -32.509 1.00 92.50 386 GLY A N 1
ATOM 2923 C CA . GLY A 1 386 ? 24.136 10.395 -32.406 1.00 92.50 386 GLY A CA 1
ATOM 2924 C C . GLY A 1 386 ? 24.729 10.476 -30.998 1.00 92.50 386 GLY A C 1
ATOM 2925 O O . GLY A 1 386 ? 25.845 10.970 -30.839 1.00 92.50 386 GLY A O 1
ATOM 2926 N N . ASP A 1 387 ? 24.030 9.957 -29.988 1.00 92.31 387 ASP A N 1
ATOM 2927 C CA . ASP A 1 387 ? 24.432 10.022 -28.581 1.00 92.31 387 ASP A CA 1
ATOM 2928 C C . ASP A 1 387 ? 25.011 8.710 -28.023 1.00 92.31 387 ASP A C 1
ATOM 2930 O O . ASP A 1 387 ? 25.417 8.655 -26.861 1.00 92.31 387 ASP A O 1
ATOM 2934 N N . PHE A 1 388 ? 25.078 7.665 -28.854 1.00 94.06 388 PHE A N 1
ATOM 2935 C CA . PHE A 1 388 ? 25.556 6.325 -28.505 1.00 94.06 388 PHE A CA 1
ATOM 2936 C C . PHE A 1 388 ? 24.745 5.617 -27.409 1.00 94.06 388 PHE A C 1
ATOM 2938 O O . PHE A 1 388 ? 25.249 4.661 -26.834 1.00 94.06 388 PHE A O 1
ATOM 2945 N N . LEU A 1 389 ? 23.512 6.044 -27.130 1.00 95.00 389 LEU A N 1
ATOM 2946 C CA . LEU A 1 389 ? 22.595 5.394 -26.186 1.00 95.00 389 LEU A CA 1
ATOM 2947 C C . LEU A 1 389 ? 21.238 5.112 -26.832 1.00 95.00 389 LEU A C 1
ATOM 2949 O O . LEU A 1 389 ? 20.724 3.999 -26.724 1.00 95.00 389 LEU A O 1
ATOM 2953 N N . HIS A 1 390 ? 20.675 6.102 -27.518 1.00 96.06 390 HIS A N 1
ATOM 2954 C CA . HIS A 1 390 ? 19.338 6.020 -28.079 1.00 96.06 390 HIS A CA 1
ATOM 2955 C C . HIS A 1 390 ? 19.356 5.528 -29.532 1.00 96.06 390 HIS A C 1
ATOM 2957 O O . HIS A 1 390 ? 20.120 6.059 -30.356 1.00 96.06 390 HIS A O 1
ATOM 2963 N N . PRO A 1 391 ? 18.505 4.544 -29.883 1.00 96.19 391 PRO A N 1
ATOM 2964 C CA . PRO A 1 391 ? 18.335 4.130 -31.264 1.00 96.19 391 PRO A CA 1
ATOM 2965 C C . PRO A 1 391 ? 17.799 5.263 -32.153 1.00 96.19 391 PRO A C 1
ATOM 2967 O O . PRO A 1 391 ? 16.921 6.024 -31.762 1.00 96.19 391 PRO A O 1
ATOM 2970 N N . SER A 1 392 ? 18.285 5.347 -33.389 1.00 95.94 392 SER A N 1
ATOM 2971 C CA . SER A 1 392 ? 17.637 6.120 -34.451 1.00 95.94 392 SER A CA 1
ATOM 2972 C C . SER A 1 392 ? 16.332 5.439 -34.885 1.00 95.94 392 SER A C 1
ATOM 2974 O O . SER A 1 392 ? 16.095 4.271 -34.572 1.00 95.94 392 SER A O 1
ATOM 2976 N N . VAL A 1 393 ? 15.517 6.101 -35.713 1.00 95.44 393 VAL A N 1
ATOM 2977 C CA . VAL A 1 393 ? 14.327 5.481 -36.338 1.00 95.44 393 VAL A CA 1
ATOM 2978 C C . VAL A 1 393 ? 14.665 4.163 -37.056 1.00 95.44 393 VAL A C 1
ATOM 2980 O O . VAL A 1 393 ? 13.890 3.204 -37.005 1.00 95.44 393 VAL A O 1
ATOM 2983 N N . ALA A 1 394 ? 15.843 4.065 -37.683 1.00 97.31 394 ALA A N 1
ATOM 2984 C CA . ALA A 1 394 ? 16.311 2.819 -38.291 1.00 97.31 394 ALA A CA 1
ATOM 2985 C C . ALA A 1 394 ? 16.604 1.739 -37.233 1.00 97.31 394 ALA A C 1
ATOM 2987 O O . ALA A 1 394 ? 16.248 0.577 -37.429 1.00 97.31 394 ALA A O 1
ATOM 2988 N N . GLY A 1 395 ? 17.194 2.123 -36.097 1.00 97.31 395 GLY A N 1
ATOM 2989 C CA . GLY A 1 395 ? 17.394 1.240 -34.947 1.00 97.31 395 GLY A CA 1
ATOM 2990 C C . GLY A 1 395 ? 16.071 0.755 -34.356 1.00 97.31 395 GLY A C 1
ATOM 2991 O O . GLY A 1 395 ? 15.888 -0.445 -34.170 1.00 97.31 395 GLY A O 1
ATOM 2992 N N . TYR A 1 396 ? 15.098 1.646 -34.159 1.00 98.06 396 TYR A N 1
ATOM 2993 C CA . TYR A 1 396 ? 13.759 1.272 -33.698 1.00 98.06 396 TYR A CA 1
ATOM 2994 C C . TYR A 1 396 ? 13.016 0.356 -34.662 1.00 98.06 396 TYR A C 1
ATOM 2996 O O . TYR A 1 396 ? 12.363 -0.594 -34.225 1.00 98.06 396 TYR A O 1
ATOM 3004 N N . THR A 1 397 ? 13.176 0.574 -35.967 1.00 98.06 397 THR A N 1
ATOM 3005 C CA . THR A 1 397 ? 12.656 -0.337 -36.992 1.00 98.06 397 THR A CA 1
ATOM 3006 C C . THR A 1 397 ? 13.287 -1.725 -36.866 1.00 98.06 397 THR A C 1
ATOM 3008 O O . THR A 1 397 ? 12.576 -2.726 -36.946 1.00 98.06 397 THR A O 1
ATOM 3011 N N . ALA A 1 398 ? 14.598 -1.803 -36.613 1.00 98.19 398 ALA A N 1
ATOM 3012 C CA . ALA A 1 398 ? 15.293 -3.071 -36.406 1.00 98.19 398 ALA A CA 1
ATOM 3013 C C . ALA A 1 398 ? 14.830 -3.794 -35.127 1.00 98.19 398 ALA A C 1
ATOM 3015 O O . ALA A 1 398 ? 14.577 -4.997 -35.173 1.00 98.19 398 ALA A O 1
ATOM 3016 N N . LEU A 1 399 ? 14.648 -3.076 -34.010 1.00 98.25 399 LEU A N 1
ATOM 3017 C CA . LEU A 1 399 ? 14.123 -3.648 -32.761 1.00 98.25 399 LEU A CA 1
ATOM 3018 C C . LEU A 1 399 ? 12.704 -4.203 -32.942 1.00 98.25 399 LEU A C 1
ATOM 3020 O O . LEU A 1 399 ? 12.436 -5.351 -32.584 1.00 98.25 399 LEU A O 1
ATOM 3024 N N . ALA A 1 400 ? 11.814 -3.423 -33.563 1.00 98.12 400 ALA A N 1
ATOM 3025 C CA . ALA A 1 400 ? 10.455 -3.860 -33.866 1.00 98.12 400 ALA A CA 1
ATOM 3026 C C . ALA A 1 400 ? 10.451 -5.098 -34.775 1.00 98.12 400 ALA A C 1
ATOM 3028 O O . ALA A 1 400 ? 9.708 -6.043 -34.519 1.00 98.12 400 ALA A O 1
ATOM 3029 N N . ALA A 1 401 ? 11.312 -5.130 -35.799 1.00 97.62 401 ALA A N 1
ATOM 3030 C CA . ALA A 1 401 ? 11.450 -6.268 -36.705 1.00 97.62 401 ALA A CA 1
ATOM 3031 C C . ALA A 1 401 ? 11.985 -7.534 -36.009 1.00 97.62 401 ALA A C 1
ATOM 3033 O O . ALA A 1 401 ? 11.581 -8.638 -36.372 1.00 97.62 401 ALA A O 1
ATOM 3034 N N . ALA A 1 402 ? 12.847 -7.389 -35.000 1.00 97.88 402 ALA A N 1
ATOM 3035 C CA . ALA A 1 402 ? 13.452 -8.508 -34.279 1.00 97.88 402 ALA A CA 1
ATOM 3036 C C . ALA A 1 402 ? 12.510 -9.198 -33.276 1.00 97.88 402 ALA A C 1
ATOM 3038 O O . ALA A 1 402 ? 12.771 -10.335 -32.881 1.00 97.88 402 ALA A O 1
ATOM 3039 N N . PHE A 1 403 ? 11.426 -8.544 -32.848 1.00 98.25 403 PHE A N 1
ATOM 3040 C CA . PHE A 1 403 ? 10.468 -9.156 -31.926 1.00 98.25 403 PHE A CA 1
ATOM 3041 C C . PHE A 1 403 ? 9.719 -10.322 -32.618 1.00 98.25 403 PHE A C 1
ATOM 3043 O O . PHE A 1 403 ? 9.201 -10.112 -33.717 1.00 98.25 403 PHE A O 1
ATOM 3050 N N . PRO A 1 404 ? 9.606 -11.525 -32.032 1.00 96.69 404 PRO A N 1
ATOM 3051 C CA . PRO A 1 404 ? 8.857 -12.636 -32.629 1.00 96.69 404 PRO A CA 1
ATOM 3052 C C . PRO A 1 404 ? 7.356 -12.553 -32.310 1.00 96.69 404 PRO A C 1
ATOM 3054 O O . PRO A 1 404 ? 6.973 -12.537 -31.142 1.00 96.69 404 PRO A O 1
ATOM 3057 N N . LEU A 1 405 ? 6.489 -12.503 -33.329 1.00 97.62 405 LEU A N 1
ATOM 3058 C CA . LEU A 1 405 ? 5.032 -12.417 -33.121 1.00 97.62 405 LEU A CA 1
ATOM 3059 C C . LEU A 1 405 ? 4.402 -13.742 -32.659 1.00 97.62 405 LEU A C 1
ATOM 3061 O O . LEU A 1 405 ? 3.386 -13.720 -31.967 1.00 97.62 405 LEU A O 1
ATOM 3065 N N . ASP A 1 406 ? 5.032 -14.879 -32.964 1.00 95.81 406 ASP A N 1
ATOM 3066 C CA . ASP A 1 406 ? 4.588 -16.216 -32.548 1.00 95.81 406 ASP A CA 1
ATOM 3067 C C . ASP A 1 406 ? 4.601 -16.406 -31.022 1.00 95.81 406 ASP A C 1
ATOM 3069 O O . ASP A 1 406 ? 3.934 -17.300 -30.504 1.00 95.81 406 ASP A O 1
ATOM 3073 N N . LEU A 1 407 ? 5.291 -15.532 -30.276 1.00 96.31 407 LEU A N 1
ATOM 3074 C CA . LEU A 1 407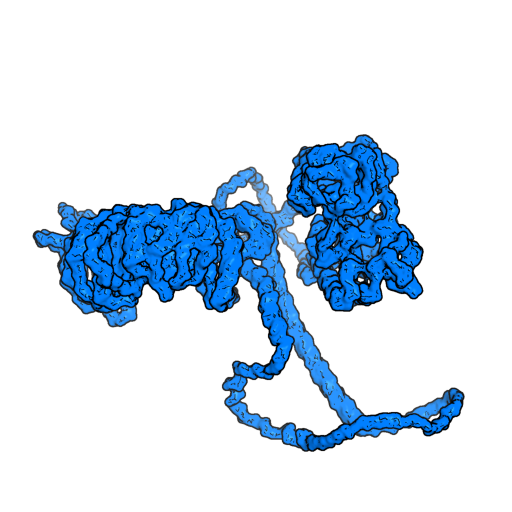 ? 5.245 -15.523 -28.812 1.00 96.31 407 LEU A CA 1
ATOM 3075 C C . LEU A 1 407 ? 3.819 -15.360 -28.274 1.00 96.31 407 LEU A C 1
ATOM 3077 O O . LEU A 1 407 ? 3.475 -15.979 -27.267 1.00 96.31 407 LEU A O 1
ATOM 3081 N N . PHE A 1 408 ? 2.990 -14.551 -28.937 1.00 96.31 408 PHE A N 1
ATOM 3082 C CA . PHE A 1 408 ? 1.614 -14.322 -28.503 1.00 96.31 408 PHE A CA 1
ATOM 3083 C C . PHE A 1 408 ? 0.731 -15.555 -28.708 1.00 96.31 408 PHE A C 1
ATOM 3085 O O . PHE A 1 408 ? -0.148 -15.822 -27.897 1.00 96.31 408 PHE A O 1
ATOM 3092 N N . GLU A 1 409 ? 0.986 -16.346 -29.749 1.00 93.25 409 GLU A N 1
ATOM 3093 C CA . GLU A 1 409 ? 0.304 -17.626 -29.945 1.00 93.25 409 GLU A CA 1
ATOM 3094 C C . GLU A 1 409 ? 0.813 -18.668 -28.940 1.00 93.25 409 GLU A C 1
ATOM 3096 O O . GLU A 1 409 ? 0.019 -19.322 -28.262 1.00 93.25 409 GLU A O 1
ATOM 3101 N N . ARG A 1 410 ? 2.140 -18.756 -28.769 1.00 93.44 410 ARG A N 1
ATOM 3102 C CA . ARG A 1 410 ? 2.800 -19.709 -27.866 1.00 93.44 410 ARG A CA 1
ATOM 3103 C C . ARG A 1 410 ? 2.347 -19.577 -26.413 1.00 93.44 410 ARG A C 1
ATOM 3105 O O . ARG A 1 410 ? 2.238 -20.588 -25.728 1.00 93.44 410 ARG A O 1
ATOM 3112 N N . PHE A 1 411 ? 2.099 -18.353 -25.949 1.00 94.31 411 PHE A N 1
ATOM 3113 C CA . PHE A 1 411 ? 1.654 -18.065 -24.581 1.00 94.31 411 PHE A CA 1
ATOM 3114 C C . PHE A 1 411 ? 0.204 -17.577 -24.508 1.00 94.31 411 PHE A C 1
ATOM 3116 O O . PHE A 1 411 ? -0.186 -16.902 -23.555 1.00 94.31 411 PHE A O 1
ATOM 3123 N N . SER A 1 412 ? -0.610 -17.913 -25.510 1.00 90.12 412 SER A N 1
ATOM 3124 C CA . SER A 1 412 ? -2.023 -17.525 -25.567 1.00 90.12 412 SER A CA 1
ATOM 3125 C C . SER A 1 412 ? -2.854 -18.048 -24.391 1.00 90.12 412 SER A C 1
ATOM 3127 O O . SER A 1 412 ? -3.837 -17.409 -24.021 1.00 90.12 412 SER A O 1
ATOM 3129 N N . GLU A 1 413 ? -2.431 -19.138 -23.755 1.00 87.38 413 GLU A N 1
ATOM 3130 C CA . GLU A 1 413 ? -3.075 -19.718 -22.569 1.00 87.38 413 GLU A CA 1
ATOM 3131 C C . GLU A 1 413 ? -2.464 -19.223 -21.242 1.00 87.38 413 GLU A C 1
ATOM 3133 O O . GLU A 1 413 ? -2.804 -19.718 -20.170 1.00 87.38 413 GLU A O 1
ATOM 3138 N N . GLY A 1 414 ? -1.566 -18.234 -21.296 1.00 90.00 414 GLY A N 1
ATOM 3139 C CA . GLY A 1 414 ? -0.825 -17.751 -20.134 1.00 90.00 414 GLY A CA 1
ATOM 3140 C C . GLY A 1 414 ? 0.345 -18.664 -19.756 1.00 90.00 414 GLY A C 1
ATOM 3141 O O . GLY A 1 414 ? 0.852 -19.433 -20.574 1.00 90.00 414 GLY A O 1
ATOM 3142 N N . VAL A 1 415 ? 0.799 -18.553 -18.508 1.00 87.38 415 VAL A N 1
ATOM 3143 C CA . VAL A 1 415 ? 1.823 -19.433 -17.921 1.00 87.38 415 VAL A CA 1
ATOM 3144 C C . VAL A 1 415 ? 1.279 -20.081 -16.660 1.00 87.38 415 VAL A C 1
ATOM 3146 O O . VAL A 1 415 ? 0.482 -19.472 -15.942 1.00 87.38 415 VAL A O 1
ATOM 3149 N N . GLU A 1 416 ? 1.701 -21.318 -16.387 1.00 65.62 416 GLU A N 1
ATOM 3150 C CA . GLU A 1 416 ? 1.307 -22.006 -15.162 1.00 65.62 416 GLU A CA 1
ATOM 3151 C C . GLU A 1 416 ? 1.714 -21.150 -13.962 1.00 65.62 416 GLU A C 1
ATOM 3153 O O . GLU A 1 416 ? 2.895 -20.905 -13.699 1.00 65.62 416 GLU A O 1
ATOM 3158 N N . SER A 1 417 ? 0.703 -20.686 -13.225 1.00 47.62 417 SER A N 1
ATOM 3159 C CA . SER A 1 417 ? 0.909 -20.194 -11.874 1.00 47.62 417 SER A CA 1
ATOM 3160 C C . SER A 1 417 ? 1.696 -21.281 -11.146 1.00 47.62 417 SER A C 1
ATOM 3162 O O . SER A 1 417 ? 1.304 -22.444 -11.147 1.00 47.62 417 SER A O 1
ATOM 3164 N N . ILE A 1 418 ? 2.789 -20.910 -10.484 1.00 40.41 418 ILE A N 1
ATOM 3165 C CA . ILE A 1 418 ? 3.638 -21.819 -9.688 1.00 40.41 418 ILE A CA 1
ATOM 3166 C C . ILE A 1 418 ? 2.875 -22.463 -8.495 1.00 40.41 418 ILE A C 1
ATOM 3168 O O . ILE A 1 418 ? 3.474 -23.090 -7.621 1.00 40.41 418 ILE A O 1
ATOM 3172 N N . TYR A 1 419 ? 1.552 -22.281 -8.451 1.00 34.19 419 TYR A N 1
ATOM 3173 C CA . TYR A 1 419 ? 0.554 -22.990 -7.670 1.00 34.19 419 TYR A CA 1
ATOM 3174 C C . TYR A 1 419 ? -0.387 -23.733 -8.639 1.00 34.19 419 TYR A C 1
ATOM 3176 O O . TYR A 1 419 ? -1.202 -23.100 -9.313 1.00 34.19 419 TYR A O 1
ATOM 3184 N N . GLU A 1 420 ? -0.280 -25.063 -8.709 1.00 30.08 420 GLU A N 1
ATOM 3185 C CA . GLU A 1 420 ? -1.264 -25.910 -9.396 1.00 30.08 420 GLU A CA 1
ATOM 3186 C C . GLU A 1 420 ? -2.640 -25.780 -8.716 1.00 30.08 420 GLU A C 1
ATOM 3188 O O . GLU A 1 420 ? -2.777 -26.053 -7.519 1.00 30.08 420 GLU A O 1
ATOM 3193 N N . GLU A 1 421 ? -3.679 -25.434 -9.480 1.00 26.59 421 GLU A N 1
ATOM 3194 C CA . GLU A 1 421 ? -5.047 -25.843 -9.146 1.00 26.59 421 GLU A CA 1
ATOM 3195 C C . GLU A 1 421 ? -5.258 -27.307 -9.582 1.00 26.59 421 GLU A C 1
ATOM 3197 O O . GLU A 1 421 ? -4.846 -27.690 -10.682 1.00 26.59 421 GLU A O 1
ATOM 3202 N N . PRO A 1 422 ? -5.914 -28.158 -8.772 1.00 29.08 422 PRO A N 1
ATOM 3203 C CA . PRO A 1 422 ? -6.208 -29.525 -9.179 1.00 29.08 422 PRO A CA 1
ATOM 3204 C C . PRO A 1 422 ? -7.261 -29.538 -10.299 1.00 29.08 422 PRO A C 1
ATOM 3206 O O . PRO A 1 422 ? -8.379 -29.052 -10.124 1.00 29.08 422 PRO A O 1
ATOM 3209 N N . LYS A 1 423 ? -6.924 -30.143 -11.448 1.00 27.16 423 LYS A N 1
ATOM 3210 C CA . LYS A 1 423 ? -7.856 -30.357 -12.572 1.00 27.16 423 LYS A CA 1
ATOM 3211 C C . LYS A 1 423 ? -9.126 -31.099 -12.113 1.00 27.16 423 LYS A C 1
ATOM 3213 O O . LYS A 1 423 ? -9.009 -32.117 -11.425 1.00 27.16 423 LYS A O 1
ATOM 3218 N N . PRO A 1 424 ? -10.334 -30.680 -12.540 1.00 28.70 424 PRO A N 1
ATOM 3219 C CA . PRO A 1 424 ? -11.555 -31.410 -12.231 1.00 28.70 424 PRO A CA 1
ATOM 3220 C C . PRO A 1 424 ? -11.611 -32.732 -13.010 1.00 28.70 424 PRO A C 1
ATOM 3222 O O . PRO A 1 424 ? -11.399 -32.779 -14.222 1.00 28.70 424 PRO A O 1
ATOM 3225 N N . LEU A 1 425 ? -11.912 -33.821 -12.299 1.00 26.52 425 LEU A N 1
ATOM 3226 C CA . LEU A 1 425 ? -12.194 -35.129 -12.894 1.00 26.52 425 LEU A CA 1
ATOM 3227 C C . LEU A 1 425 ? -13.516 -35.088 -13.690 1.00 26.52 425 LEU A C 1
ATOM 3229 O O . LEU A 1 425 ? -14.456 -34.404 -13.276 1.00 26.52 425 LEU A O 1
ATOM 3233 N N . PRO A 1 426 ? -13.637 -35.837 -14.803 1.00 26.03 426 PRO A N 1
ATOM 3234 C CA . PRO A 1 426 ? -14.851 -35.850 -15.610 1.00 26.03 426 PRO A CA 1
ATOM 3235 C C . PRO A 1 426 ? -15.987 -36.565 -14.866 1.00 26.03 426 PRO A C 1
ATOM 3237 O O . PRO A 1 426 ? -15.878 -37.742 -14.525 1.00 26.03 426 PRO A O 1
ATOM 3240 N N . VAL A 1 427 ? -17.099 -35.862 -14.636 1.00 29.17 427 VAL A N 1
ATOM 3241 C CA . VAL A 1 427 ? -18.313 -36.436 -14.037 1.00 29.17 427 VAL A CA 1
ATOM 3242 C C . VAL A 1 427 ? -19.249 -36.915 -15.147 1.00 29.17 427 VAL A C 1
ATOM 3244 O O . VAL A 1 427 ? -19.723 -36.128 -15.967 1.00 29.17 427 VAL A O 1
ATOM 3247 N N . SER A 1 428 ? -19.537 -38.217 -15.172 1.00 25.11 428 SER A N 1
ATOM 3248 C CA . SER A 1 428 ? -20.569 -38.806 -16.027 1.00 25.11 428 SER A CA 1
ATOM 3249 C C . SER A 1 428 ? -21.967 -38.430 -15.525 1.00 25.11 428 SER A C 1
ATOM 3251 O O . SER A 1 428 ? -22.297 -38.674 -14.365 1.00 25.11 428 SER A O 1
ATOM 3253 N N . ARG A 1 429 ? -22.799 -37.883 -16.419 1.00 32.59 429 ARG A N 1
ATOM 3254 C CA . ARG A 1 429 ? -24.234 -37.625 -16.208 1.00 32.59 429 ARG A CA 1
ATOM 3255 C C . ARG A 1 429 ? -24.967 -38.884 -15.755 1.00 32.59 429 ARG A C 1
ATOM 3257 O O . ARG A 1 429 ? -24.929 -39.862 -16.495 1.00 32.59 429 ARG A O 1
ATOM 3264 N N . HIS A 1 430 ? -25.743 -38.800 -14.676 1.00 26.36 430 HIS A N 1
ATOM 3265 C CA . HIS A 1 430 ? -26.986 -39.559 -14.507 1.00 26.36 430 HIS A CA 1
ATOM 3266 C C . HIS A 1 430 ? -28.073 -38.646 -13.919 1.00 26.36 430 HIS A C 1
ATOM 3268 O O . HIS A 1 430 ? -27.842 -37.933 -12.944 1.00 26.36 430 HIS A O 1
ATOM 3274 N N . ASP A 1 431 ? -29.223 -38.660 -14.594 1.00 34.16 431 ASP A N 1
ATOM 3275 C CA . ASP A 1 431 ? -30.478 -37.983 -14.266 1.00 34.16 431 ASP A CA 1
ATOM 3276 C C . ASP A 1 431 ? -31.016 -38.376 -12.888 1.00 34.16 431 ASP A C 1
ATOM 3278 O O . ASP A 1 431 ? -30.898 -39.532 -12.508 1.00 34.16 431 ASP A O 1
ATOM 3282 N N . TYR A 1 432 ? -31.693 -37.442 -12.210 1.00 26.12 432 TYR A N 1
ATOM 3283 C CA . TYR A 1 432 ? -33.084 -37.594 -11.753 1.00 26.12 432 TYR A CA 1
ATOM 3284 C C . TYR A 1 432 ? -33.628 -36.212 -11.363 1.00 26.12 432 TYR A C 1
ATOM 3286 O O . TYR A 1 432 ? -33.125 -35.554 -10.454 1.00 26.12 432 TYR A O 1
ATOM 3294 N N . GLY A 1 433 ? -34.660 -35.758 -12.075 1.00 31.39 433 GLY A N 1
ATOM 3295 C CA . GLY A 1 433 ? -35.368 -34.520 -11.770 1.00 31.39 433 GLY A CA 1
ATOM 3296 C C . GLY A 1 433 ? -36.429 -34.697 -10.686 1.00 31.39 433 GLY A C 1
ATOM 3297 O O . GLY A 1 433 ? -37.020 -35.763 -10.578 1.00 31.39 433 GLY A O 1
ATOM 3298 N N . THR A 1 434 ? -36.742 -33.618 -9.960 1.00 26.83 434 THR A N 1
ATOM 3299 C CA . THR A 1 434 ? -38.117 -33.330 -9.514 1.00 26.83 434 THR A CA 1
ATOM 3300 C C . THR A 1 434 ? -38.302 -31.859 -9.110 1.00 26.83 434 THR A C 1
ATOM 3302 O O . THR A 1 434 ? -37.463 -31.261 -8.452 1.00 26.83 434 THR A O 1
ATOM 3305 N N . ARG A 1 435 ? -39.440 -31.328 -9.570 1.00 29.06 435 ARG A N 1
ATOM 3306 C CA . ARG A 1 435 ? -40.112 -30.022 -9.406 1.00 29.06 435 ARG A CA 1
ATOM 3307 C C . ARG A 1 435 ? -39.867 -29.227 -8.104 1.00 29.06 435 ARG A C 1
ATOM 3309 O O . ARG A 1 435 ? -40.053 -29.762 -7.017 1.00 29.06 435 ARG A O 1
ATOM 3316 N N . TYR A 1 436 ? -39.678 -27.907 -8.245 1.00 23.70 436 TYR A N 1
ATOM 3317 C CA . TYR A 1 436 ? -39.860 -26.894 -7.186 1.00 23.70 436 TYR A CA 1
ATOM 3318 C C . TYR A 1 436 ? -41.100 -26.015 -7.449 1.00 23.70 436 TYR A C 1
ATOM 3320 O O . TYR A 1 436 ? -41.388 -25.720 -8.613 1.00 23.70 436 TYR A O 1
ATOM 3328 N N . PRO A 1 437 ? -41.825 -25.560 -6.406 1.00 26.25 437 PRO A N 1
ATOM 3329 C CA . PRO A 1 437 ? -42.834 -24.515 -6.522 1.00 26.25 437 PRO A CA 1
ATOM 3330 C C . PRO A 1 437 ? -42.203 -23.115 -6.414 1.00 26.25 437 PRO A C 1
ATOM 3332 O O . PRO A 1 437 ? -41.265 -22.886 -5.653 1.00 26.25 437 PRO A O 1
ATOM 3335 N N . VAL A 1 438 ? -42.757 -22.178 -7.182 1.00 29.36 438 VAL A N 1
ATOM 3336 C CA . VAL A 1 438 ? -42.398 -20.754 -7.228 1.00 29.36 438 VAL A CA 1
ATOM 3337 C C . VAL A 1 438 ? -42.812 -20.055 -5.928 1.00 29.36 438 VAL A C 1
ATOM 3339 O O . VAL A 1 438 ? -43.978 -20.142 -5.544 1.00 29.36 438 VAL A O 1
ATOM 3342 N N . PHE A 1 439 ? -41.902 -19.305 -5.296 1.00 23.81 439 PHE A N 1
ATOM 3343 C CA . PHE A 1 439 ? -42.238 -18.330 -4.251 1.00 23.81 439 PHE A CA 1
ATOM 3344 C C . PHE A 1 439 ? -41.679 -16.939 -4.582 1.00 23.81 439 PHE A C 1
ATOM 3346 O O . PHE A 1 439 ? -40.546 -16.796 -5.031 1.00 23.81 439 PHE A O 1
ATOM 3353 N N . LYS A 1 440 ? -42.551 -15.940 -4.396 1.00 28.17 440 LYS A N 1
ATOM 3354 C CA . LYS A 1 440 ? -42.392 -14.505 -4.680 1.00 28.17 440 LYS A CA 1
ATOM 3355 C C . LYS A 1 440 ? -41.317 -13.833 -3.815 1.00 28.17 440 LYS A C 1
ATOM 3357 O O . LYS A 1 440 ? -41.163 -14.180 -2.647 1.00 28.17 440 LYS A O 1
ATOM 3362 N N . GLU A 1 441 ? -40.683 -12.810 -4.388 1.00 33.47 441 GLU A N 1
ATOM 3363 C CA . GLU A 1 441 ? -39.824 -11.824 -3.712 1.00 33.47 441 GLU A CA 1
ATOM 3364 C C . GLU A 1 441 ? -40.483 -11.184 -2.478 1.00 33.47 441 GLU A C 1
ATOM 3366 O O . GLU A 1 441 ? -41.702 -10.963 -2.464 1.00 33.47 441 GLU A O 1
ATOM 3371 N N . PRO A 1 442 ? -39.660 -10.750 -1.504 1.00 29.67 442 PRO A N 1
ATOM 3372 C CA . PRO A 1 442 ? -39.938 -9.473 -0.863 1.00 29.67 442 PRO A CA 1
ATOM 3373 C C . PRO A 1 442 ? -38.720 -8.542 -0.750 1.00 29.67 442 PRO A C 1
ATOM 3375 O O . PRO A 1 442 ? -37.564 -8.947 -0.639 1.00 29.67 442 PRO A O 1
ATOM 3378 N N . ALA A 1 443 ? -39.067 -7.258 -0.765 1.00 30.42 443 ALA A N 1
ATOM 3379 C CA . ALA A 1 443 ? -38.235 -6.069 -0.745 1.00 30.42 443 ALA A CA 1
ATOM 3380 C C . ALA A 1 443 ? -37.478 -5.807 0.574 1.00 30.42 443 ALA A C 1
ATOM 3382 O O . ALA A 1 443 ? -37.885 -6.254 1.643 1.00 30.42 443 ALA A O 1
ATOM 3383 N N . SER A 1 444 ? -36.434 -4.973 0.447 1.00 36.12 444 SER A N 1
ATOM 3384 C CA . SER A 1 444 ? -35.819 -4.068 1.441 1.00 36.12 444 SER A CA 1
ATOM 3385 C C . SER A 1 444 ? -35.597 -4.596 2.867 1.00 36.12 444 SER A C 1
ATOM 3387 O O . SER A 1 444 ? -36.536 -4.688 3.657 1.00 36.12 444 SER A O 1
ATOM 3389 N N . LEU A 1 445 ? -34.331 -4.785 3.260 1.00 27.09 445 LEU A N 1
ATOM 3390 C CA . LEU A 1 445 ? -33.952 -5.055 4.650 1.00 27.09 445 LEU A CA 1
ATOM 3391 C C . LEU A 1 445 ? -33.000 -3.987 5.197 1.00 27.09 445 LEU A C 1
ATOM 3393 O O . LEU A 1 445 ? -31.853 -3.852 4.778 1.00 27.09 445 LEU A O 1
ATOM 3397 N N . SER A 1 446 ? -33.531 -3.234 6.159 1.00 25.27 446 SER A N 1
ATOM 3398 C CA . SER A 1 446 ? -32.805 -2.390 7.097 1.00 25.27 446 SER A CA 1
ATOM 3399 C C . SER A 1 446 ? -32.032 -3.247 8.104 1.00 25.27 446 SER A C 1
ATOM 3401 O O . SER A 1 446 ? -32.465 -4.327 8.509 1.00 25.27 446 SER A O 1
ATOM 3403 N N . VAL A 1 447 ? -30.870 -2.748 8.525 1.00 30.58 447 VAL A N 1
ATOM 3404 C CA . VAL A 1 447 ? -29.981 -3.399 9.492 1.00 30.58 447 VAL A CA 1
ATOM 3405 C C . VAL A 1 447 ? -30.625 -3.378 10.884 1.00 30.58 447 VAL A C 1
ATOM 3407 O O . VAL A 1 447 ? -30.516 -2.407 11.629 1.00 30.58 447 VAL A O 1
ATOM 3410 N N . ARG A 1 448 ? -31.291 -4.473 11.259 1.00 28.31 448 ARG A N 1
ATOM 3411 C CA . ARG A 1 448 ? -31.497 -4.865 12.661 1.00 28.31 448 ARG A CA 1
ATOM 3412 C C . ARG A 1 448 ? -30.849 -6.228 12.884 1.00 28.31 448 ARG A C 1
ATOM 3414 O O . ARG A 1 448 ? -31.095 -7.170 12.139 1.00 28.31 448 ARG A O 1
ATOM 3421 N N . ALA A 1 449 ? -29.986 -6.271 13.897 1.00 39.66 449 ALA A N 1
ATOM 3422 C CA . ALA A 1 449 ? -29.087 -7.363 14.245 1.00 39.66 449 ALA A CA 1
ATOM 3423 C C . ALA A 1 449 ? -29.778 -8.736 14.285 1.00 39.66 449 ALA A C 1
ATOM 3425 O O . ALA A 1 449 ? -30.650 -8.978 15.118 1.00 39.66 449 ALA A O 1
ATOM 3426 N N . GLN A 1 450 ? -29.333 -9.643 13.413 1.00 32.53 450 GLN A N 1
ATOM 3427 C CA . GLN A 1 450 ? -29.629 -11.067 13.533 1.00 32.53 450 GLN A CA 1
ATOM 3428 C C . GLN A 1 450 ? -28.538 -11.756 14.380 1.00 32.53 450 GLN A C 1
ATOM 3430 O O . GLN A 1 450 ? -27.351 -11.495 14.154 1.00 32.53 450 GLN A O 1
ATOM 3435 N N . PRO A 1 451 ? -28.893 -12.645 15.330 1.00 35.41 451 PRO A N 1
ATOM 3436 C CA . PRO A 1 451 ? -27.935 -13.374 16.175 1.00 35.41 451 PRO A CA 1
ATOM 3437 C C . PRO A 1 451 ? -26.890 -14.164 15.375 1.00 35.41 451 PRO A C 1
ATOM 3439 O O . PRO A 1 451 ? -25.746 -14.304 15.803 1.00 35.41 451 PRO A O 1
ATOM 3442 N N . GLU A 1 452 ? -27.273 -14.631 14.188 1.00 34.75 452 GLU A N 1
ATOM 3443 C CA . GLU A 1 452 ? -26.432 -15.402 13.270 1.00 34.75 452 GLU A CA 1
ATOM 3444 C C . GLU A 1 452 ? -25.304 -14.552 12.668 1.00 34.75 452 GLU A C 1
ATOM 3446 O O . GLU A 1 452 ? -24.168 -15.013 12.588 1.00 34.75 452 GLU A O 1
ATOM 3451 N N . VAL A 1 453 ? -25.577 -13.279 12.353 1.00 36.47 453 VAL A N 1
ATOM 3452 C CA . VAL A 1 453 ? -24.574 -12.308 11.878 1.00 36.47 453 VAL A CA 1
ATOM 3453 C C . VAL A 1 453 ? -23.601 -11.954 13.002 1.00 36.47 453 VAL A C 1
ATOM 3455 O O . VAL A 1 453 ? -22.398 -11.870 12.780 1.00 36.47 453 VAL A O 1
ATOM 3458 N N . TYR A 1 454 ? -24.093 -11.820 14.236 1.00 39.41 454 TYR A N 1
ATOM 3459 C CA . TYR A 1 454 ? -23.252 -11.531 15.399 1.00 39.41 454 TYR A CA 1
ATOM 3460 C C . TYR A 1 454 ? -22.347 -12.718 15.779 1.00 39.41 454 TYR A C 1
ATOM 3462 O O . TYR A 1 454 ? -21.187 -12.522 16.146 1.00 39.41 454 TYR A O 1
ATOM 3470 N N . ALA A 1 455 ? -22.836 -13.955 15.637 1.00 37.88 455 ALA A N 1
ATOM 3471 C CA . ALA A 1 455 ? -22.035 -15.169 15.800 1.00 37.88 455 ALA A CA 1
ATOM 3472 C C . ALA A 1 455 ? -20.960 -15.298 14.706 1.00 37.88 455 ALA A C 1
ATOM 3474 O O . ALA A 1 455 ? -19.813 -15.629 15.009 1.00 37.88 455 ALA A O 1
ATOM 3475 N N . TRP A 1 456 ? -21.302 -14.955 13.461 1.00 39.09 456 TRP A N 1
ATOM 3476 C CA . TRP A 1 456 ? -20.363 -14.908 12.338 1.00 39.09 456 TRP A CA 1
ATOM 3477 C C . TRP A 1 456 ? -19.266 -13.854 12.526 1.00 39.09 456 TRP A C 1
ATOM 3479 O O . TRP A 1 456 ? -18.087 -14.144 12.332 1.00 39.09 456 TRP A O 1
ATOM 3489 N N . ILE A 1 457 ? -19.635 -12.647 12.962 1.00 40.25 457 ILE A N 1
ATOM 3490 C CA . ILE A 1 457 ? -18.694 -11.554 13.238 1.00 40.25 457 ILE A CA 1
ATOM 3491 C C . ILE A 1 457 ? -17.757 -11.922 14.400 1.00 40.25 457 ILE A C 1
ATOM 3493 O O . ILE A 1 457 ? -16.552 -11.686 14.313 1.00 40.25 457 ILE A O 1
ATOM 3497 N N . LYS A 1 458 ? -18.271 -12.562 15.460 1.00 40.91 458 LYS A N 1
ATOM 3498 C CA . LYS A 1 458 ? -17.446 -13.081 16.566 1.00 40.91 458 LYS A CA 1
ATOM 3499 C C . LYS A 1 458 ? -16.478 -14.175 16.115 1.00 40.91 458 LYS A C 1
ATOM 3501 O O . LYS A 1 458 ? -15.312 -14.142 16.502 1.00 40.91 458 LYS A O 1
ATOM 3506 N N . PHE A 1 459 ? -16.937 -15.116 15.289 1.00 43.47 459 PHE A N 1
ATOM 3507 C CA . PHE A 1 459 ? -16.096 -16.177 14.732 1.00 43.47 459 PHE A CA 1
ATOM 3508 C C . PHE A 1 459 ? -14.966 -15.603 13.868 1.00 43.47 459 PHE A C 1
ATOM 3510 O O . PHE A 1 459 ? -13.809 -15.984 14.038 1.00 43.47 459 PHE A O 1
ATOM 3517 N N . LEU A 1 460 ? -15.277 -14.629 13.008 1.00 45.81 460 LEU A N 1
ATOM 3518 C CA . LEU A 1 460 ? -14.296 -13.965 12.152 1.00 45.81 460 LEU A CA 1
ATOM 3519 C C . LEU A 1 460 ? -13.284 -13.140 12.968 1.00 45.81 460 LEU A C 1
ATOM 3521 O O . LEU A 1 460 ? -12.088 -13.200 12.696 1.00 45.81 460 LEU A O 1
ATOM 3525 N N . GLY A 1 461 ? -13.736 -12.427 14.006 1.00 42.53 461 GLY A N 1
ATOM 3526 C CA . GLY A 1 461 ? -12.863 -11.676 14.917 1.00 42.53 461 GLY A CA 1
ATOM 3527 C C . GLY A 1 461 ? -11.884 -12.569 15.692 1.00 42.53 461 GLY A C 1
ATOM 3528 O O . GLY A 1 461 ? -10.697 -12.253 15.779 1.00 42.53 461 GLY A O 1
ATOM 3529 N N . LEU A 1 462 ? -12.351 -13.721 16.191 1.00 46.59 462 LEU A N 1
ATOM 3530 C CA . LEU A 1 462 ? -11.502 -14.737 16.827 1.00 46.59 462 LEU A CA 1
ATOM 3531 C C . LEU A 1 462 ? -10.520 -15.361 15.825 1.00 46.59 462 LEU A C 1
ATOM 3533 O O . LEU A 1 462 ? -9.336 -15.492 16.126 1.00 46.59 462 LEU A O 1
ATOM 3537 N N . PHE A 1 463 ? -10.979 -15.689 14.616 1.00 45.84 463 PHE A N 1
ATOM 3538 C CA . PHE A 1 463 ? -10.145 -16.254 13.556 1.00 45.84 463 PHE A CA 1
ATOM 3539 C C . PHE A 1 463 ? -9.005 -15.305 13.142 1.00 45.84 463 PHE A C 1
ATOM 3541 O O . PHE A 1 463 ? -7.852 -15.725 13.050 1.00 45.84 463 PHE A O 1
ATOM 3548 N N . ILE A 1 464 ? -9.291 -14.009 12.974 1.00 51.12 464 ILE A N 1
ATOM 3549 C CA . ILE A 1 464 ? -8.277 -12.991 12.654 1.00 51.12 464 ILE A CA 1
ATOM 3550 C C . ILE A 1 464 ? -7.229 -12.893 13.771 1.00 51.12 464 ILE A C 1
ATOM 3552 O O . ILE A 1 464 ? -6.039 -12.857 13.477 1.00 51.12 464 ILE A O 1
ATOM 3556 N N . LEU A 1 465 ? -7.632 -12.901 15.045 1.00 49.44 465 LEU A N 1
ATOM 3557 C CA . LEU A 1 465 ? -6.698 -12.803 16.175 1.00 49.44 465 LEU A CA 1
ATOM 3558 C C . LEU A 1 465 ? -5.794 -14.028 16.342 1.00 49.44 465 LEU A C 1
ATOM 3560 O O . LEU A 1 465 ? -4.631 -13.872 16.702 1.00 49.44 465 LEU A O 1
ATOM 3564 N N . PHE A 1 466 ? -6.296 -15.233 16.063 1.00 46.78 466 PHE A N 1
ATOM 3565 C CA . PHE A 1 466 ? -5.494 -16.457 16.161 1.00 46.78 466 PHE A CA 1
ATOM 3566 C C . PHE A 1 466 ? -4.456 -16.586 15.033 1.00 46.78 466 PHE A C 1
ATOM 3568 O O . PHE A 1 466 ? -3.395 -17.172 15.251 1.00 46.78 466 PHE A O 1
ATOM 3575 N N . PHE A 1 467 ? -4.726 -16.031 13.846 1.00 44.34 467 PHE A N 1
ATOM 3576 C CA . PHE A 1 467 ? -3.868 -16.194 12.664 1.00 44.34 467 PHE A CA 1
ATOM 3577 C C . PHE A 1 467 ? -3.099 -14.929 12.240 1.00 44.34 467 PHE A C 1
ATOM 3579 O O . PHE A 1 467 ? -2.102 -15.044 11.526 1.00 44.34 467 PHE A O 1
ATOM 3586 N N . ALA A 1 468 ? -3.473 -13.732 12.705 1.00 41.78 468 ALA A N 1
ATOM 3587 C CA . ALA A 1 468 ? -2.715 -12.500 12.452 1.00 41.78 468 ALA A CA 1
ATOM 3588 C C . ALA A 1 468 ? -1.278 -12.542 13.018 1.00 41.78 468 ALA A C 1
ATOM 3590 O O . ALA A 1 468 ? -0.361 -12.102 12.324 1.00 41.78 468 ALA A O 1
ATOM 3591 N N . PRO A 1 469 ? -1.008 -13.143 14.192 1.00 40.12 469 PRO A N 1
ATOM 3592 C CA . PRO A 1 469 ? 0.362 -13.308 14.680 1.00 40.12 469 PRO A CA 1
ATOM 3593 C C . PRO A 1 469 ? 1.175 -14.269 13.812 1.00 40.12 469 PRO A C 1
ATOM 3595 O O . PRO A 1 469 ? 2.343 -14.005 13.559 1.00 40.12 469 PRO A O 1
ATOM 3598 N N . ALA A 1 470 ? 0.559 -15.310 13.238 1.00 37.41 470 ALA A N 1
ATOM 3599 C CA . ALA A 1 470 ? 1.223 -16.174 12.259 1.00 37.41 470 ALA A CA 1
ATOM 3600 C C . ALA A 1 470 ? 1.596 -15.419 10.966 1.00 37.41 470 ALA A C 1
ATOM 3602 O O . ALA A 1 470 ? 2.594 -15.759 10.343 1.00 37.41 470 ALA A O 1
ATOM 3603 N N . LEU A 1 471 ? 0.861 -14.363 10.593 1.00 36.41 471 LEU A N 1
ATOM 3604 C CA . LEU A 1 471 ? 1.225 -13.458 9.492 1.00 36.41 471 LEU A CA 1
ATOM 3605 C C . LEU A 1 471 ? 2.377 -12.504 9.868 1.00 36.41 471 LEU A C 1
ATOM 3607 O O . LEU A 1 471 ? 3.200 -12.183 9.013 1.00 36.41 471 LEU A O 1
ATOM 3611 N N . VAL A 1 472 ? 2.479 -12.099 11.140 1.00 36.12 472 VAL A N 1
ATOM 3612 C CA . VAL A 1 472 ? 3.552 -11.227 11.659 1.00 36.12 472 VAL A CA 1
ATOM 3613 C C . VAL A 1 472 ? 4.855 -12.000 11.923 1.00 36.12 472 VAL A C 1
ATOM 3615 O O . VAL A 1 472 ? 5.930 -11.467 11.661 1.00 36.12 472 VAL A O 1
ATOM 3618 N N . VAL A 1 473 ? 4.797 -13.271 12.347 1.00 35.22 473 VAL A N 1
ATOM 3619 C CA . VAL A 1 473 ? 5.966 -14.135 12.655 1.00 35.22 473 VAL A CA 1
ATOM 3620 C C . VAL A 1 473 ? 6.860 -14.402 11.431 1.00 35.22 473 VAL A C 1
ATOM 3622 O O . VAL A 1 473 ? 8.044 -14.702 11.585 1.00 35.22 473 VAL A O 1
ATOM 3625 N N . PHE A 1 474 ? 6.372 -14.192 10.206 1.00 34.69 474 PHE A N 1
ATOM 3626 C CA . PHE A 1 474 ? 7.209 -14.294 9.004 1.00 34.69 474 PHE A CA 1
ATOM 3627 C C . PHE A 1 474 ? 8.012 -13.027 8.675 1.00 34.69 474 PHE A C 1
ATOM 3629 O O . PHE A 1 474 ? 8.848 -13.067 7.770 1.00 34.69 474 PHE A O 1
ATOM 3636 N N . TRP A 1 475 ? 7.843 -11.928 9.423 1.00 28.41 475 TRP A N 1
ATOM 3637 C CA . TRP A 1 475 ? 8.619 -10.700 9.216 1.00 28.41 475 TRP A CA 1
ATOM 3638 C C . TRP A 1 475 ? 9.885 -10.554 10.096 1.00 28.41 475 TRP A C 1
ATOM 3640 O O . TRP A 1 475 ? 10.900 -10.088 9.566 1.00 28.41 475 TRP A O 1
ATOM 3650 N N . PRO A 1 476 ? 9.949 -11.020 11.366 1.00 31.12 476 PRO A N 1
ATOM 3651 C CA . PRO A 1 476 ? 11.161 -10.910 12.181 1.00 31.12 476 PRO A CA 1
ATOM 3652 C C . PRO A 1 476 ? 12.174 -12.054 11.993 1.00 31.12 476 PRO A C 1
ATOM 3654 O O . PRO A 1 476 ? 13.195 -12.070 12.677 1.00 31.12 476 PRO A O 1
ATOM 3657 N N . VAL A 1 477 ? 12.009 -12.958 11.016 1.00 28.91 477 VAL A N 1
ATOM 3658 C CA . VAL A 1 477 ? 13.101 -13.885 10.628 1.00 28.91 477 VAL A CA 1
ATOM 3659 C C . VAL A 1 477 ? 14.311 -13.109 10.076 1.00 28.91 477 VAL A C 1
ATOM 3661 O O . VAL A 1 477 ? 15.449 -13.568 10.160 1.00 28.91 477 VAL A O 1
ATOM 3664 N N . ARG A 1 478 ? 14.108 -11.870 9.607 1.00 30.30 478 ARG A N 1
ATOM 3665 C CA . ARG A 1 478 ? 15.197 -10.984 9.173 1.00 30.30 478 ARG A CA 1
ATOM 3666 C C . ARG A 1 478 ? 16.078 -10.501 10.335 1.00 30.30 478 ARG A C 1
ATOM 3668 O O . ARG A 1 478 ? 17.266 -10.303 10.115 1.00 30.30 478 ARG A O 1
ATOM 3675 N N . PHE A 1 479 ? 15.542 -10.361 11.554 1.00 28.39 479 PHE A N 1
ATOM 3676 C CA . PHE A 1 479 ? 16.297 -9.875 12.721 1.00 28.39 479 PHE A CA 1
ATOM 3677 C C . PHE A 1 479 ? 17.119 -10.995 13.384 1.00 28.39 479 PHE A C 1
ATOM 3679 O O . PHE A 1 479 ? 18.296 -10.805 13.685 1.00 28.39 479 PHE A O 1
ATOM 3686 N N . LEU A 1 480 ? 16.553 -12.206 13.484 1.00 27.91 480 LEU A N 1
ATOM 3687 C CA . LEU A 1 480 ? 17.277 -13.404 13.938 1.00 27.91 480 LEU A CA 1
ATOM 3688 C C . LEU A 1 480 ? 18.352 -13.861 12.932 1.00 27.91 480 LEU A C 1
ATOM 3690 O O . LEU A 1 480 ? 19.440 -14.262 13.342 1.00 27.91 480 LEU A O 1
ATOM 3694 N N . MET A 1 481 ? 18.123 -13.717 11.618 1.00 29.41 481 MET A N 1
ATOM 3695 C CA . MET A 1 481 ? 19.174 -13.975 10.619 1.00 29.41 481 MET A CA 1
ATOM 3696 C C . MET A 1 481 ? 20.274 -12.900 10.589 1.00 29.41 481 MET A C 1
ATOM 3698 O O . MET A 1 481 ? 21.404 -13.205 10.202 1.00 29.41 481 MET A O 1
ATOM 3702 N N . LEU A 1 482 ? 19.985 -11.662 11.009 1.00 29.50 482 LEU A N 1
ATOM 3703 C CA . LEU A 1 482 ? 20.992 -10.598 11.110 1.00 29.50 482 LEU A CA 1
ATOM 3704 C C . LEU A 1 482 ? 21.926 -10.796 12.314 1.00 29.50 482 LEU A C 1
ATOM 3706 O O . LEU A 1 482 ? 23.122 -10.551 12.172 1.00 29.50 482 LEU A O 1
ATOM 3710 N N . GLN A 1 483 ? 21.443 -11.345 13.437 1.00 27.89 483 GLN A N 1
ATOM 3711 C CA . GLN A 1 483 ? 22.324 -11.772 14.537 1.00 27.89 483 GLN A CA 1
ATOM 3712 C C . GLN A 1 483 ? 23.085 -13.076 14.241 1.00 27.89 483 GLN A C 1
ATOM 3714 O O . GLN A 1 483 ? 24.204 -13.250 14.720 1.00 27.89 483 GLN A O 1
ATOM 3719 N N . ALA A 1 484 ? 22.542 -13.969 13.405 1.00 29.08 484 ALA A N 1
ATOM 3720 C CA . ALA A 1 484 ? 23.266 -15.165 12.962 1.00 29.08 484 ALA A CA 1
ATOM 3721 C C . ALA A 1 484 ? 24.397 -14.849 11.959 1.00 29.08 484 ALA A C 1
ATOM 3723 O O . ALA A 1 484 ? 25.381 -15.582 11.888 1.00 29.08 484 ALA A O 1
ATOM 3724 N N . ARG A 1 485 ? 24.302 -13.744 11.202 1.00 27.92 485 ARG A N 1
ATOM 3725 C CA . ARG A 1 485 ? 25.350 -13.311 10.255 1.00 27.92 485 ARG A CA 1
ATOM 3726 C C . ARG A 1 485 ? 26.491 -12.513 10.886 1.00 27.92 485 ARG A C 1
ATOM 3728 O O . ARG A 1 485 ? 27.546 -12.429 10.269 1.00 27.92 485 ARG A O 1
ATOM 3735 N N . SER A 1 486 ? 26.328 -11.971 12.093 1.00 26.89 486 SER A N 1
ATOM 3736 C CA . SER A 1 486 ? 27.390 -11.214 12.775 1.00 26.89 486 SER A CA 1
ATOM 3737 C C . SER A 1 486 ? 28.328 -12.078 13.635 1.00 26.89 486 SER A C 1
ATOM 3739 O O . SER A 1 486 ? 29.160 -11.531 14.351 1.00 26.89 486 SER A O 1
ATOM 3741 N N . LYS A 1 487 ? 28.200 -13.413 13.594 1.00 27.48 487 LYS A N 1
ATOM 3742 C CA . LYS A 1 487 ? 29.058 -14.370 14.323 1.00 27.48 487 LYS A CA 1
ATOM 3743 C C . LYS A 1 487 ? 29.627 -15.485 13.432 1.00 27.48 487 LYS A C 1
ATOM 3745 O O . LYS A 1 487 ? 29.807 -16.612 13.879 1.00 27.48 487 LYS A O 1
ATOM 3750 N N . VAL A 1 488 ? 29.928 -15.177 12.170 1.00 29.23 488 VAL A N 1
ATOM 3751 C CA . VAL A 1 488 ? 30.706 -16.072 11.292 1.00 29.23 488 VAL A CA 1
ATOM 3752 C C . VAL A 1 488 ? 31.950 -15.337 10.802 1.00 29.23 488 VAL A C 1
ATOM 3754 O O . VAL A 1 488 ? 32.097 -15.016 9.628 1.00 29.23 488 VAL A O 1
ATOM 3757 N N . SER A 1 489 ? 32.837 -15.041 11.745 1.00 29.88 489 SER A N 1
ATOM 3758 C CA . SER A 1 489 ? 34.261 -14.845 11.494 1.00 29.88 489 SER A CA 1
ATOM 3759 C C . SER A 1 489 ? 35.003 -15.194 12.784 1.00 29.88 489 SER A C 1
ATOM 3761 O O . SER A 1 489 ? 34.760 -14.570 13.815 1.00 29.88 489 SER A O 1
ATOM 3763 N N . ASP A 1 490 ? 35.865 -16.203 12.664 1.00 26.00 490 ASP A N 1
ATOM 3764 C CA . ASP A 1 490 ? 36.899 -16.673 13.596 1.00 26.00 490 ASP A CA 1
ATOM 3765 C C . ASP A 1 490 ? 36.516 -17.723 14.676 1.00 26.00 490 ASP A C 1
ATOM 3767 O O . ASP A 1 490 ? 36.049 -17.409 15.767 1.00 26.00 490 ASP A O 1
ATOM 3771 N N . GLU A 1 491 ? 36.865 -18.985 14.348 1.00 24.39 491 GLU A N 1
ATOM 3772 C CA . GLU A 1 491 ? 37.314 -20.096 15.230 1.00 24.39 491 GLU A CA 1
ATOM 3773 C C . GLU A 1 491 ? 36.302 -21.080 15.909 1.00 24.39 491 GLU A C 1
ATOM 3775 O O . GLU A 1 491 ? 35.099 -20.830 15.928 1.00 24.39 491 GLU A O 1
ATOM 3780 N N . PRO A 1 492 ? 36.743 -22.319 16.280 1.00 27.80 492 PRO A N 1
ATOM 3781 C CA . PRO A 1 492 ? 36.169 -23.587 15.794 1.00 27.80 492 PRO A CA 1
ATOM 3782 C C . PRO A 1 492 ? 35.091 -24.253 16.672 1.00 27.80 492 PRO A C 1
ATOM 3784 O O . PRO A 1 492 ? 35.006 -24.074 17.883 1.00 27.80 492 PRO A O 1
ATOM 3787 N N . PHE A 1 493 ? 34.316 -25.123 16.015 1.00 27.48 493 PHE A N 1
ATOM 3788 C CA . PHE A 1 493 ? 33.302 -26.030 16.563 1.00 27.48 493 PHE A CA 1
ATOM 3789 C C . PHE A 1 493 ? 33.756 -26.811 17.814 1.00 27.48 493 PHE A C 1
ATOM 3791 O O . PHE A 1 493 ? 34.622 -27.680 17.726 1.00 27.48 493 PHE A O 1
ATOM 3798 N N . PHE A 1 494 ? 33.046 -26.619 18.930 1.00 24.89 494 PHE A N 1
ATOM 3799 C CA . PHE A 1 494 ? 32.899 -27.618 19.991 1.00 24.89 494 PHE A CA 1
ATOM 3800 C C . PHE A 1 494 ? 31.417 -27.766 20.351 1.00 24.89 494 PHE A C 1
ATOM 3802 O O . PHE A 1 494 ? 30.792 -26.850 20.878 1.00 24.89 494 PHE A O 1
ATOM 3809 N N . ILE A 1 495 ? 30.861 -28.937 20.039 1.00 24.83 495 ILE A N 1
ATOM 3810 C CA . ILE A 1 495 ? 29.544 -29.396 20.488 1.00 24.83 495 ILE A CA 1
ATOM 3811 C C . ILE A 1 495 ? 29.780 -30.282 21.721 1.00 24.83 495 ILE A C 1
ATOM 3813 O O . ILE A 1 495 ? 30.392 -31.342 21.620 1.00 24.83 495 ILE A O 1
ATOM 3817 N N . HIS A 1 496 ? 29.298 -29.834 22.875 1.00 25.09 496 HIS A N 1
ATOM 3818 C CA . HIS A 1 496 ? 29.138 -30.562 24.140 1.00 25.09 496 HIS A CA 1
ATOM 3819 C C . HIS A 1 496 ? 27.869 -29.925 24.742 1.00 25.09 496 HIS A C 1
ATOM 3821 O O . HIS A 1 496 ? 27.820 -28.709 24.839 1.00 25.09 496 HIS A O 1
ATOM 3827 N N . GLU A 1 497 ? 26.751 -30.592 25.013 1.00 23.77 497 GLU A N 1
ATOM 3828 C CA . GLU A 1 497 ? 26.550 -31.825 25.760 1.00 23.77 497 GLU A CA 1
ATOM 3829 C C . GLU A 1 497 ? 25.281 -32.545 25.268 1.00 23.77 497 GLU A C 1
ATOM 3831 O O . GLU A 1 497 ? 24.171 -32.112 25.531 1.00 23.77 497 GLU A O 1
ATOM 3836 N N . ASP A 1 498 ? 25.447 -33.684 24.603 1.00 25.81 498 ASP A N 1
ATOM 3837 C CA . ASP A 1 498 ? 24.496 -34.813 24.686 1.00 25.81 498 ASP A CA 1
ATOM 3838 C C . ASP A 1 498 ? 25.247 -36.167 24.666 1.00 25.81 498 ASP A C 1
ATOM 3840 O O . ASP A 1 498 ? 24.681 -37.258 24.590 1.00 25.81 498 ASP A O 1
ATOM 3844 N N . ALA A 1 499 ? 26.575 -36.110 24.826 1.00 24.33 499 ALA A N 1
ATOM 3845 C CA . ALA A 1 499 ? 27.497 -37.242 24.797 1.00 24.33 499 ALA A CA 1
ATOM 3846 C C . ALA A 1 499 ? 27.717 -37.912 26.172 1.00 24.33 499 ALA A C 1
ATOM 3848 O O . ALA A 1 499 ? 28.722 -38.593 26.364 1.00 24.33 499 ALA A O 1
ATOM 3849 N N . GLN A 1 500 ? 26.797 -37.761 27.135 1.00 27.55 500 GLN A N 1
ATOM 3850 C CA . GLN A 1 500 ? 26.913 -38.418 28.450 1.00 27.55 500 GLN A CA 1
ATOM 3851 C C . GLN A 1 500 ? 25.868 -39.500 28.754 1.00 27.55 500 GLN A C 1
ATOM 3853 O O . GLN A 1 500 ? 25.894 -40.073 29.842 1.00 27.55 500 GLN A O 1
ATOM 3858 N N . ARG A 1 501 ? 24.994 -39.882 27.813 1.00 26.41 501 ARG A N 1
ATOM 3859 C CA . ARG A 1 501 ? 23.992 -40.939 28.081 1.00 26.41 501 ARG A CA 1
ATOM 3860 C C . ARG A 1 501 ? 24.187 -42.290 27.397 1.00 26.41 501 ARG A C 1
ATOM 3862 O O . ARG A 1 501 ? 23.459 -43.217 27.736 1.00 26.41 501 ARG A O 1
ATOM 3869 N N . LEU A 1 502 ? 25.199 -42.476 26.548 1.00 24.91 502 LEU A N 1
ATOM 3870 C CA . LEU A 1 502 ? 25.411 -43.754 25.839 1.00 24.91 502 LEU A CA 1
ATOM 3871 C C . LEU A 1 502 ? 26.830 -44.335 25.986 1.00 24.91 502 LEU A C 1
ATOM 3873 O O . LEU A 1 502 ? 27.383 -44.919 25.061 1.00 24.91 502 LEU A O 1
ATOM 3877 N N . LEU A 1 503 ? 27.395 -44.247 27.195 1.00 25.17 503 LEU A N 1
ATOM 3878 C CA . LEU A 1 503 ? 28.523 -45.078 27.645 1.00 25.17 503 LEU A CA 1
ATOM 3879 C C . LEU A 1 503 ? 28.059 -46.129 28.667 1.00 25.17 503 LEU A C 1
ATOM 3881 O O . LEU A 1 503 ? 28.444 -46.099 29.834 1.00 25.17 503 LEU A O 1
ATOM 3885 N N . ARG A 1 504 ? 27.266 -47.111 28.223 1.00 25.78 504 ARG A N 1
ATOM 3886 C CA . ARG A 1 504 ? 27.194 -48.424 28.886 1.00 25.78 504 ARG A CA 1
ATOM 3887 C C . ARG A 1 504 ? 27.233 -49.543 27.839 1.00 25.78 504 ARG A C 1
ATOM 3889 O O . ARG A 1 504 ? 26.338 -49.638 27.013 1.00 25.78 504 ARG A O 1
ATOM 3896 N N . HIS A 1 505 ? 28.289 -50.365 27.945 1.00 26.56 505 HIS A N 1
ATOM 3897 C CA . HIS A 1 505 ? 28.644 -51.584 27.183 1.00 26.56 505 HIS A CA 1
ATOM 3898 C C . HIS A 1 505 ? 29.276 -51.339 25.795 1.00 26.56 505 HIS A C 1
ATOM 3900 O O . HIS A 1 505 ? 28.580 -51.162 24.811 1.00 26.56 505 HIS A O 1
ATOM 3906 N N . ARG A 1 506 ? 30.605 -51.199 25.629 1.00 24.38 506 ARG A N 1
ATOM 3907 C CA . ARG A 1 506 ? 31.704 -52.193 25.777 1.00 24.38 506 ARG A CA 1
ATOM 3908 C C . ARG A 1 506 ? 31.387 -53.587 25.203 1.00 24.38 506 ARG A C 1
ATOM 3910 O O . ARG A 1 506 ? 31.015 -54.465 25.973 1.00 24.38 506 ARG A O 1
ATOM 3917 N N . HIS A 1 507 ? 31.700 -53.822 23.923 1.00 24.36 507 HIS A N 1
ATOM 3918 C CA . HIS A 1 507 ? 32.709 -54.821 23.517 1.00 24.36 507 HIS A CA 1
ATOM 3919 C C . HIS A 1 507 ? 33.100 -54.708 22.030 1.00 24.36 507 HIS A C 1
ATOM 3921 O O . HIS A 1 507 ? 32.252 -54.551 21.162 1.00 24.36 507 HIS A O 1
ATOM 3927 N N . ASN A 1 508 ? 34.407 -54.875 21.795 1.00 25.41 508 ASN A N 1
ATOM 3928 C CA . ASN A 1 508 ? 35.088 -55.200 20.534 1.00 25.41 508 ASN A CA 1
ATOM 3929 C C . ASN A 1 508 ? 35.525 -54.054 19.606 1.00 25.41 508 ASN A C 1
ATOM 3931 O O . ASN A 1 508 ? 35.208 -54.006 18.424 1.00 25.41 508 ASN A O 1
ATOM 3935 N N . PHE A 1 509 ? 36.424 -53.226 20.145 1.00 23.75 509 PHE A N 1
ATOM 3936 C CA . PHE A 1 509 ? 37.553 -52.669 19.395 1.00 23.75 509 PHE A CA 1
ATOM 3937 C C . PHE A 1 509 ? 38.719 -53.673 19.426 1.00 23.75 509 PHE A C 1
ATOM 3939 O O . PHE A 1 509 ? 39.454 -53.756 20.406 1.00 23.75 509 PHE A O 1
ATOM 3946 N N . ALA A 1 510 ? 38.888 -54.441 18.355 1.00 26.33 510 ALA A N 1
ATOM 3947 C CA . ALA A 1 510 ? 40.149 -55.071 17.975 1.00 26.33 510 ALA A CA 1
ATOM 3948 C C . ALA A 1 510 ? 40.059 -55.385 16.476 1.00 26.33 510 ALA A C 1
ATOM 3950 O O . ALA A 1 510 ? 39.070 -55.967 16.043 1.00 26.33 510 ALA A O 1
ATOM 3951 N N . THR A 1 511 ? 41.099 -55.044 15.707 1.00 26.12 511 THR A N 1
ATOM 3952 C CA . THR A 1 511 ? 41.305 -55.357 14.266 1.00 26.12 511 THR A CA 1
ATOM 3953 C C . THR A 1 511 ? 41.040 -54.257 13.218 1.00 26.12 511 THR A C 1
ATOM 3955 O O . THR A 1 511 ? 40.711 -54.571 12.083 1.00 26.12 511 THR A O 1
ATOM 3958 N N . ALA A 1 512 ? 41.293 -52.973 13.511 1.00 24.23 512 ALA A N 1
ATOM 3959 C CA . ALA A 1 512 ? 41.525 -51.985 12.431 1.00 24.23 512 ALA A CA 1
ATOM 3960 C C . ALA A 1 512 ? 42.586 -50.903 12.740 1.00 24.23 512 ALA A C 1
ATOM 3962 O O . ALA A 1 512 ? 42.784 -49.982 11.957 1.00 24.23 512 ALA A O 1
ATOM 3963 N N . ALA A 1 513 ? 43.323 -51.026 13.850 1.00 25.77 513 ALA A N 1
ATOM 3964 C CA . ALA A 1 513 ? 44.430 -50.134 14.214 1.00 25.77 513 ALA A CA 1
ATOM 3965 C C . ALA A 1 513 ? 45.790 -50.815 13.975 1.00 25.77 513 ALA A C 1
ATOM 3967 O O . ALA A 1 513 ? 46.555 -51.047 14.909 1.00 25.77 513 ALA A O 1
ATOM 3968 N N . LYS A 1 514 ? 46.075 -51.197 12.721 1.00 28.28 514 LYS A N 1
ATOM 3969 C CA . LYS A 1 514 ? 47.376 -51.789 12.356 1.00 28.28 514 LYS A CA 1
ATOM 3970 C C . LYS A 1 514 ? 47.996 -51.315 11.035 1.00 28.28 514 LYS A C 1
ATOM 3972 O O . LYS A 1 514 ? 48.972 -51.927 10.623 1.00 28.28 514 LYS A O 1
ATOM 3977 N N . MET A 1 515 ? 47.511 -50.249 10.382 1.00 25.28 515 MET A N 1
ATOM 3978 C CA . MET A 1 515 ? 48.077 -49.853 9.073 1.00 25.28 515 MET A CA 1
ATOM 3979 C C . MET A 1 515 ? 48.451 -48.386 8.824 1.00 25.28 515 MET A C 1
ATOM 3981 O O . MET A 1 515 ? 48.905 -48.110 7.724 1.00 25.28 515 MET A O 1
ATOM 3985 N N . TRP A 1 516 ? 48.437 -47.465 9.796 1.00 25.02 516 TRP A N 1
ATOM 3986 C CA . TRP A 1 516 ? 49.077 -46.151 9.568 1.00 25.02 516 TRP A CA 1
ATOM 3987 C C . TRP A 1 516 ? 49.842 -45.594 10.768 1.00 25.02 516 TRP A C 1
ATOM 3989 O O . TRP A 1 516 ? 49.492 -44.584 11.366 1.00 25.02 516 TRP A O 1
ATOM 3999 N N . GLY A 1 517 ? 50.959 -46.251 11.073 1.00 23.19 517 GLY A N 1
ATOM 4000 C CA . GLY A 1 517 ? 52.097 -45.620 11.728 1.00 23.19 517 GLY A CA 1
ATOM 4001 C C . GLY A 1 517 ? 53.310 -45.696 10.806 1.00 23.19 517 GLY A C 1
ATOM 4002 O O . GLY A 1 517 ? 53.916 -46.756 10.729 1.00 23.19 517 GLY A O 1
ATOM 4003 N N . ALA A 1 518 ? 53.628 -44.603 10.103 1.00 24.97 518 ALA A N 1
ATOM 4004 C CA . ALA A 1 518 ? 54.981 -44.252 9.640 1.00 24.97 518 ALA A CA 1
ATOM 4005 C C . ALA A 1 518 ? 54.973 -42.895 8.896 1.00 24.97 518 ALA A C 1
ATOM 4007 O O . ALA A 1 518 ? 54.880 -42.823 7.676 1.00 24.97 518 ALA A O 1
ATOM 4008 N N . LEU A 1 519 ? 55.078 -41.806 9.656 1.00 22.72 519 LEU A N 1
ATOM 4009 C CA . LEU A 1 519 ? 55.740 -40.551 9.245 1.00 22.72 519 LEU A CA 1
ATOM 4010 C C . LEU A 1 519 ? 57.284 -40.750 9.436 1.00 22.72 519 LEU A C 1
ATOM 4012 O O . LEU A 1 519 ? 57.617 -41.764 10.058 1.00 22.72 519 LEU A O 1
ATOM 4016 N N . PRO A 1 520 ? 58.254 -39.842 9.106 1.00 37.22 520 PRO A N 1
ATOM 4017 C CA . PRO A 1 520 ? 58.182 -38.490 8.493 1.00 37.22 520 PRO A CA 1
ATOM 4018 C C . PRO A 1 520 ? 59.431 -37.995 7.657 1.00 37.22 520 PRO A C 1
ATOM 4020 O O . PRO A 1 520 ? 60.422 -38.705 7.528 1.00 37.22 520 PRO A O 1
ATOM 4023 N N . ARG A 1 521 ? 59.431 -36.678 7.301 1.00 26.09 521 ARG A N 1
ATOM 4024 C CA . ARG A 1 521 ? 60.575 -35.715 7.072 1.00 26.09 521 ARG A CA 1
ATOM 4025 C C . ARG A 1 521 ? 61.257 -35.723 5.674 1.00 26.09 521 ARG A C 1
ATOM 4027 O O . ARG A 1 521 ? 61.438 -36.784 5.113 1.00 26.09 521 ARG A O 1
ATOM 4034 N N . ARG A 1 522 ? 61.752 -34.625 5.062 1.00 23.58 522 ARG A N 1
ATOM 4035 C CA . ARG A 1 522 ? 61.953 -33.188 5.396 1.00 23.58 522 ARG A CA 1
ATOM 4036 C C . ARG A 1 522 ? 62.503 -32.426 4.150 1.00 23.58 522 ARG A C 1
ATOM 4038 O O . ARG A 1 522 ? 63.215 -33.037 3.370 1.00 23.58 522 ARG A O 1
ATOM 4045 N N . LEU A 1 523 ? 62.325 -31.091 4.148 1.00 24.20 523 LEU A N 1
ATOM 4046 C CA . LEU A 1 523 ? 63.224 -30.003 3.661 1.00 24.20 523 LEU A CA 1
ATOM 4047 C C . LEU A 1 523 ? 63.327 -29.611 2.159 1.00 24.20 523 LEU A C 1
ATOM 4049 O O . LEU A 1 523 ? 63.890 -30.326 1.346 1.00 24.20 523 LEU A O 1
ATOM 4053 N N . ALA A 1 524 ? 62.849 -28.384 1.880 1.00 23.50 524 ALA A N 1
ATOM 4054 C CA . ALA A 1 524 ? 63.523 -27.208 1.281 1.00 23.50 524 ALA A CA 1
ATOM 4055 C C . ALA A 1 524 ? 64.616 -27.366 0.194 1.00 23.50 524 ALA A C 1
ATOM 4057 O O . ALA A 1 524 ? 65.648 -27.961 0.471 1.00 23.50 524 ALA A O 1
ATOM 4058 N N . PHE A 1 525 ? 64.481 -26.659 -0.946 1.00 25.02 525 PHE A N 1
ATOM 4059 C CA . PHE A 1 525 ? 65.273 -25.456 -1.312 1.00 25.02 525 PHE A CA 1
ATOM 4060 C C . PHE A 1 525 ? 64.915 -24.890 -2.708 1.00 25.02 525 PHE A C 1
ATOM 4062 O O . PHE A 1 525 ? 64.431 -25.600 -3.584 1.00 25.02 525 PHE A O 1
ATOM 4069 N N . GLN A 1 526 ? 65.159 -23.585 -2.866 1.00 24.39 526 GLN A N 1
ATOM 4070 C CA . GLN A 1 526 ? 65.055 -22.755 -4.076 1.00 24.39 526 GLN A CA 1
ATOM 4071 C C . GLN A 1 526 ? 66.212 -22.964 -5.082 1.00 24.39 526 GLN A C 1
ATOM 4073 O O . GLN A 1 526 ? 67.270 -23.457 -4.708 1.00 24.39 526 GLN A O 1
ATOM 4078 N N . HIS A 1 527 ? 66.006 -22.394 -6.284 1.00 25.17 527 HIS A N 1
ATOM 4079 C CA . HIS A 1 527 ? 66.961 -21.826 -7.264 1.00 25.17 527 HIS A CA 1
ATOM 4080 C C . HIS A 1 527 ? 67.221 -22.541 -8.615 1.00 25.17 527 HIS A C 1
ATOM 4082 O O . HIS A 1 527 ? 67.926 -23.534 -8.711 1.00 25.17 527 HIS A O 1
ATOM 4088 N N . SER A 1 528 ? 66.689 -21.881 -9.659 1.00 22.64 528 SER A N 1
ATOM 4089 C CA . SER A 1 528 ? 67.356 -21.347 -10.869 1.00 22.64 528 SER A CA 1
ATOM 4090 C C . SER A 1 528 ? 67.963 -22.255 -11.961 1.00 22.64 528 SER A C 1
ATOM 4092 O O . SER A 1 528 ? 68.966 -22.924 -11.756 1.00 22.64 528 SER A O 1
ATOM 4094 N N . SER A 1 529 ? 67.434 -22.047 -13.180 1.00 23.56 529 SER A N 1
ATOM 4095 C CA . SER A 1 529 ? 68.131 -21.813 -14.468 1.00 23.56 529 SER A CA 1
ATOM 4096 C C . SER A 1 529 ? 69.172 -22.815 -14.997 1.00 23.56 529 SER A C 1
ATOM 4098 O O . SER A 1 529 ? 70.303 -22.845 -14.525 1.00 23.56 529 SER A O 1
ATOM 4100 N N . SER A 1 530 ? 68.848 -23.481 -16.116 1.00 24.12 530 SER A N 1
ATOM 4101 C CA . SER A 1 530 ? 69.658 -23.526 -17.360 1.00 24.12 530 SER A CA 1
ATOM 4102 C C . SER A 1 530 ? 69.021 -24.444 -18.427 1.00 24.12 530 SER A C 1
ATOM 4104 O O . SER A 1 530 ? 68.736 -25.611 -18.188 1.00 24.12 530 SER A O 1
ATOM 4106 N N . MET A 1 531 ? 68.781 -23.879 -19.612 1.00 22.83 531 MET A N 1
ATOM 4107 C CA . MET A 1 531 ? 68.645 -24.546 -20.927 1.00 22.83 531 MET A CA 1
ATOM 4108 C C . MET A 1 531 ? 70.061 -24.676 -21.564 1.00 22.83 531 MET A C 1
ATOM 4110 O O . MET A 1 531 ? 70.976 -24.055 -21.017 1.00 22.83 531 MET A O 1
ATOM 4114 N N . PRO A 1 532 ? 70.270 -25.182 -22.806 1.00 42.50 532 PRO A N 1
ATOM 4115 C CA . PRO A 1 532 ? 69.757 -26.364 -23.539 1.00 42.50 532 PRO A CA 1
ATOM 4116 C C . PRO A 1 532 ? 70.888 -27.095 -24.342 1.00 42.50 532 PRO A C 1
ATOM 4118 O O . PRO A 1 532 ? 72.017 -26.621 -24.331 1.00 42.50 532 PRO A O 1
ATOM 4121 N N . LEU A 1 533 ? 70.579 -28.192 -25.068 1.00 24.08 533 LEU A N 1
ATOM 4122 C CA . LEU A 1 533 ? 71.236 -28.769 -26.287 1.00 24.08 533 LEU A CA 1
ATOM 4123 C C . LEU A 1 533 ? 70.764 -30.245 -26.392 1.00 24.08 533 LEU A C 1
ATOM 4125 O O . LEU A 1 533 ? 70.817 -30.950 -25.396 1.00 24.08 533 LEU A O 1
ATOM 4129 N N . GLU A 1 534 ? 70.161 -30.778 -27.459 1.00 25.22 534 GLU A N 1
ATOM 4130 C CA . GLU A 1 534 ? 70.564 -30.784 -28.867 1.00 25.22 534 GLU A CA 1
ATOM 4131 C C . GLU A 1 534 ? 69.382 -31.086 -29.820 1.00 25.22 534 GLU A C 1
ATOM 4133 O O . GLU A 1 534 ? 68.396 -31.727 -29.463 1.00 25.22 534 GLU A O 1
ATOM 4138 N N . TYR A 1 535 ? 69.557 -30.601 -31.050 1.00 27.05 535 TYR A N 1
ATOM 4139 C CA . TYR A 1 535 ? 68.865 -30.870 -32.313 1.00 27.05 535 TYR A CA 1
ATOM 4140 C C . TYR A 1 535 ? 68.222 -32.261 -32.490 1.00 27.05 535 TYR A C 1
ATOM 4142 O O . TYR A 1 535 ? 68.902 -33.268 -32.355 1.00 27.05 535 TYR A O 1
ATOM 4150 N N . PHE A 1 536 ? 66.987 -32.299 -33.004 1.00 25.88 536 PHE A N 1
ATOM 4151 C CA . PHE A 1 536 ? 66.709 -32.917 -34.311 1.00 25.88 536 PHE A CA 1
ATOM 4152 C C . PHE A 1 536 ? 65.409 -32.350 -34.902 1.00 25.88 536 PHE A C 1
ATOM 4154 O O . PHE A 1 536 ? 64.321 -32.490 -34.346 1.00 25.88 536 PHE A O 1
ATOM 4161 N N . ASP A 1 537 ? 65.584 -31.669 -36.030 1.00 26.19 537 ASP A N 1
ATOM 4162 C CA . ASP A 1 537 ? 64.565 -31.219 -36.971 1.00 26.19 537 ASP A CA 1
ATOM 4163 C C . ASP A 1 537 ? 64.316 -32.319 -38.023 1.00 26.19 537 ASP A C 1
ATOM 4165 O O . ASP A 1 537 ? 65.164 -33.189 -38.231 1.00 26.19 537 ASP A O 1
ATOM 4169 N N . CYS A 1 538 ? 63.201 -32.188 -38.745 1.00 24.97 538 CYS A N 1
ATOM 4170 C CA . CYS A 1 538 ? 62.788 -32.945 -39.928 1.00 24.97 538 CYS A CA 1
ATOM 4171 C C . CYS A 1 538 ? 62.303 -34.379 -39.637 1.00 24.97 538 CYS A C 1
ATOM 4173 O O . CYS A 1 538 ? 62.987 -35.197 -39.045 1.00 24.97 538 CYS A O 1
ATOM 4175 N N . GLY A 1 539 ? 61.120 -34.817 -40.045 1.00 25.75 539 GLY A N 1
ATOM 4176 C CA . GLY A 1 539 ? 60.301 -34.395 -41.164 1.00 25.75 539 GLY A CA 1
ATOM 4177 C C . GLY A 1 539 ? 59.696 -35.663 -41.766 1.00 25.75 539 GLY A C 1
ATOM 4178 O O . GLY A 1 539 ? 60.311 -36.727 -41.764 1.00 25.75 539 GLY A O 1
ATOM 4179 N N . THR A 1 540 ? 58.506 -35.521 -42.340 1.00 27.23 540 THR A N 1
ATOM 4180 C CA . THR A 1 540 ? 57.790 -36.528 -43.144 1.00 27.23 540 THR A CA 1
ATOM 4181 C C . THR A 1 540 ? 57.012 -37.599 -42.371 1.00 27.23 540 THR A C 1
ATOM 4183 O O . THR A 1 540 ? 57.498 -38.656 -41.984 1.00 27.23 540 THR A O 1
ATOM 4186 N N . CYS A 1 541 ? 55.705 -37.336 -42.276 1.00 32.47 541 CYS A N 1
ATOM 4187 C CA . CYS A 1 541 ? 54.679 -38.203 -42.853 1.00 32.47 541 CYS A CA 1
ATOM 4188 C C . CYS A 1 541 ? 55.228 -39.426 -43.609 1.00 32.47 541 CYS A C 1
ATOM 4190 O O . CYS A 1 541 ? 55.911 -39.252 -44.609 1.00 32.47 541 CYS A O 1
ATOM 4192 N N . LEU A 1 542 ? 54.768 -40.627 -43.268 1.00 29.02 542 LEU A N 1
ATOM 4193 C CA . LEU A 1 542 ? 53.987 -41.459 -44.188 1.00 29.02 542 LEU A CA 1
ATOM 4194 C C . LEU A 1 542 ? 53.541 -42.732 -43.465 1.00 29.02 542 LEU A C 1
ATOM 4196 O O . LEU A 1 542 ? 54.318 -43.445 -42.845 1.00 29.02 542 LEU A O 1
ATOM 4200 N N . ARG A 1 543 ? 52.226 -42.935 -43.531 1.00 39.66 543 ARG A N 1
ATOM 4201 C CA . ARG A 1 543 ? 51.419 -44.078 -43.096 1.00 39.66 543 ARG A CA 1
ATOM 4202 C C . ARG A 1 543 ? 52.190 -45.403 -43.097 1.00 39.66 543 ARG A C 1
ATOM 4204 O O . ARG A 1 543 ? 52.799 -45.724 -44.109 1.00 39.66 543 ARG A O 1
ATOM 4211 N N . LEU A 1 544 ? 51.985 -46.222 -42.061 1.00 31.72 544 LEU A N 1
ATOM 4212 C CA . LEU A 1 544 ? 51.357 -47.551 -42.169 1.00 31.72 544 LEU A CA 1
ATOM 4213 C C . LEU A 1 544 ? 51.405 -48.313 -40.825 1.00 31.72 544 LEU A C 1
ATOM 4215 O O . LEU A 1 544 ? 52.463 -48.557 -40.270 1.00 31.72 544 LEU A O 1
ATOM 4219 N N . ASN A 1 545 ? 50.215 -48.756 -40.408 1.00 28.84 545 ASN A N 1
ATOM 4220 C CA . ASN A 1 545 ? 49.905 -50.111 -39.938 1.00 28.84 545 ASN A CA 1
ATOM 4221 C C . ASN A 1 545 ? 50.457 -50.695 -38.611 1.00 28.84 545 ASN A C 1
ATOM 4223 O O . ASN A 1 545 ? 51.641 -50.932 -38.442 1.00 28.84 545 ASN A O 1
ATOM 4227 N N . GLN A 1 546 ? 49.475 -51.175 -37.823 1.00 32.09 546 GLN A N 1
ATOM 4228 C CA . GLN A 1 546 ? 49.420 -52.472 -37.110 1.00 32.09 546 GLN A CA 1
ATOM 4229 C C . GLN A 1 546 ? 50.035 -52.632 -35.694 1.00 32.09 546 GLN A C 1
ATOM 4231 O O . GLN A 1 546 ? 51.153 -53.098 -35.557 1.00 32.09 546 GLN A O 1
ATOM 4236 N N . ARG A 1 547 ? 49.161 -52.462 -34.673 1.00 31.48 547 ARG A N 1
ATOM 4237 C CA . ARG A 1 547 ? 49.046 -53.179 -33.361 1.00 31.48 547 ARG A CA 1
ATOM 4238 C C . ARG A 1 547 ? 50.321 -53.296 -32.457 1.00 31.48 547 ARG A C 1
ATOM 4240 O O . ARG A 1 547 ? 51.364 -52.768 -32.788 1.00 31.48 547 ARG A O 1
ATOM 4247 N N . PRO A 1 548 ? 50.229 -53.835 -31.219 1.00 38.88 548 PRO A N 1
ATOM 4248 C CA . PRO A 1 548 ? 49.994 -53.064 -29.995 1.00 38.88 548 PRO A CA 1
ATOM 4249 C C . PRO A 1 548 ? 51.153 -53.174 -28.975 1.00 38.88 548 PRO A C 1
ATOM 4251 O O . PRO A 1 548 ? 51.793 -54.216 -28.860 1.00 38.88 548 PRO A O 1
ATOM 4254 N N . LEU A 1 549 ? 51.363 -52.152 -28.141 1.00 32.78 549 LEU A N 1
ATOM 4255 C CA . LEU A 1 549 ? 52.197 -52.269 -26.937 1.00 32.78 549 LEU A CA 1
ATOM 4256 C C . LEU A 1 549 ? 51.303 -52.278 -25.694 1.00 32.78 549 LEU A C 1
ATOM 4258 O O . LEU A 1 549 ? 50.690 -51.276 -25.336 1.00 32.78 549 LEU A O 1
ATOM 4262 N N . VAL A 1 550 ? 51.220 -53.449 -25.065 1.00 39.41 550 VAL A N 1
ATOM 4263 C CA . VAL A 1 550 ? 50.620 -53.671 -23.747 1.00 39.41 550 VAL A CA 1
ATOM 4264 C C . VAL A 1 550 ? 51.661 -53.315 -22.687 1.00 39.41 550 VAL A C 1
ATOM 4266 O O . VAL A 1 550 ? 52.714 -53.941 -22.636 1.00 39.41 550 VAL A O 1
ATOM 4269 N N . PHE A 1 551 ? 51.344 -52.373 -21.798 1.00 38.62 551 PHE A N 1
ATOM 4270 C CA . PHE A 1 551 ? 51.994 -52.253 -20.490 1.00 38.62 551 PHE A CA 1
ATOM 4271 C C . PHE A 1 551 ? 50.916 -52.163 -19.406 1.00 38.62 551 PHE A C 1
ATOM 4273 O O . PHE A 1 551 ? 50.384 -51.095 -19.116 1.00 38.62 551 PHE A O 1
ATOM 4280 N N . GLY A 1 552 ? 50.579 -53.311 -18.815 1.00 36.16 552 GLY A N 1
ATOM 4281 C CA . GLY A 1 552 ? 49.809 -53.386 -17.576 1.00 36.16 552 GLY A CA 1
ATOM 4282 C C . GLY A 1 552 ? 50.749 -53.298 -16.374 1.00 36.16 552 GLY A C 1
ATOM 4283 O O . GLY A 1 552 ? 51.575 -54.182 -16.171 1.00 36.16 552 GLY A O 1
ATOM 4284 N N . SER A 1 553 ? 50.621 -52.240 -15.571 1.00 41.22 553 SER A N 1
ATOM 4285 C CA . SER A 1 553 ? 51.236 -52.143 -14.242 1.00 41.22 553 SER A CA 1
ATOM 4286 C C . SER A 1 553 ? 50.177 -52.485 -13.181 1.00 41.22 553 SER A C 1
ATOM 4288 O O . SER A 1 553 ? 49.179 -51.766 -13.098 1.00 41.22 553 SER A O 1
ATOM 4290 N N . PRO A 1 554 ? 50.373 -53.515 -12.332 1.00 51.12 554 PRO A N 1
ATOM 4291 C CA . PRO A 1 554 ? 49.414 -53.921 -11.290 1.00 51.12 554 PRO A CA 1
ATOM 4292 C C . PRO A 1 554 ? 49.049 -52.817 -10.280 1.00 51.12 554 PRO A C 1
ATOM 4294 O O . PRO A 1 554 ? 48.036 -52.905 -9.588 1.00 51.12 554 PRO A O 1
ATOM 4297 N N . ARG A 1 555 ? 49.866 -51.756 -10.186 1.00 46.38 555 ARG A N 1
ATOM 4298 C CA . ARG A 1 555 ? 49.605 -50.601 -9.313 1.00 46.38 555 ARG A CA 1
ATOM 4299 C C . ARG A 1 555 ? 48.511 -49.683 -9.858 1.00 46.38 555 ARG A C 1
ATOM 4301 O O . ARG A 1 555 ? 47.748 -49.147 -9.065 1.00 46.38 555 ARG A O 1
ATOM 4308 N N . LEU A 1 556 ? 48.398 -49.538 -11.181 1.00 45.91 556 LEU A N 1
ATOM 4309 C CA . LEU A 1 556 ? 47.372 -48.691 -11.802 1.00 45.91 556 LEU A CA 1
ATOM 4310 C C . LEU A 1 556 ? 45.978 -49.301 -11.643 1.00 45.91 556 LEU A C 1
ATOM 4312 O O . LEU A 1 556 ? 45.055 -48.594 -11.261 1.00 45.91 556 LEU A O 1
ATOM 4316 N N . SER A 1 557 ? 45.850 -50.621 -11.805 1.00 53.91 557 SER A N 1
ATOM 4317 C CA . SER A 1 557 ? 44.586 -51.334 -11.573 1.00 53.91 557 SER A CA 1
ATOM 4318 C C . SER A 1 557 ? 44.123 -51.280 -10.113 1.00 53.91 557 SER A C 1
ATOM 4320 O O . SER A 1 557 ? 42.926 -51.267 -9.846 1.00 53.91 557 SER A O 1
ATOM 4322 N N . SER A 1 558 ? 45.057 -51.227 -9.157 1.00 50.44 558 SER A N 1
ATOM 4323 C CA . SER A 1 558 ? 44.724 -51.090 -7.732 1.00 50.44 558 SER A CA 1
ATOM 4324 C C . SER A 1 558 ? 44.185 -49.697 -7.405 1.00 50.44 558 SER A C 1
ATOM 4326 O O . SER A 1 558 ? 43.169 -49.584 -6.727 1.00 50.44 558 SER A O 1
ATOM 4328 N N . VAL A 1 559 ? 44.835 -48.647 -7.920 1.00 55.31 559 VAL A N 1
ATOM 4329 C CA . VAL A 1 559 ? 44.393 -47.254 -7.735 1.00 55.31 559 VAL A CA 1
ATOM 4330 C C . VAL A 1 559 ? 43.069 -47.009 -8.458 1.00 55.31 559 VAL A C 1
ATOM 4332 O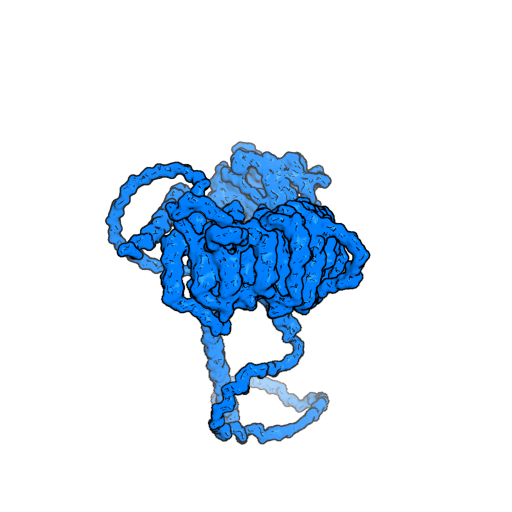 O . VAL A 1 559 ? 42.175 -46.373 -7.911 1.00 55.31 559 VAL A O 1
ATOM 4335 N N . GLU A 1 560 ? 42.899 -47.563 -9.658 1.00 59.66 560 GLU A N 1
ATOM 4336 C CA . GLU A 1 560 ? 41.644 -47.481 -10.405 1.00 59.66 560 GLU A CA 1
ATOM 4337 C C . GLU A 1 560 ? 40.483 -48.128 -9.632 1.00 59.66 560 GLU A C 1
ATOM 4339 O O . GLU A 1 560 ? 39.383 -47.579 -9.598 1.00 59.66 560 GLU A O 1
ATOM 4344 N N . ASN A 1 561 ? 40.725 -49.254 -8.955 1.00 70.56 561 ASN A N 1
ATOM 4345 C CA . ASN A 1 561 ? 39.715 -49.898 -8.117 1.00 70.56 561 ASN A CA 1
ATOM 4346 C C . ASN A 1 561 ? 39.397 -49.094 -6.845 1.00 70.56 561 ASN A C 1
ATOM 4348 O O . ASN A 1 561 ? 38.223 -48.976 -6.502 1.00 70.56 561 ASN A O 1
ATOM 4352 N N . GLU A 1 562 ? 40.386 -48.493 -6.175 1.00 66.44 562 GLU A N 1
ATOM 4353 C CA . GLU A 1 562 ? 40.132 -47.599 -5.030 1.00 66.44 562 GLU A CA 1
ATOM 4354 C C . GLU A 1 562 ? 39.324 -46.358 -5.432 1.00 66.44 562 GLU A C 1
ATOM 4356 O O . GLU A 1 562 ? 38.359 -45.999 -4.756 1.00 66.44 562 GLU A O 1
ATOM 4361 N N . VAL A 1 563 ? 39.658 -45.737 -6.568 1.00 64.06 563 VAL A N 1
ATOM 4362 C CA . VAL A 1 563 ? 38.917 -44.580 -7.091 1.00 64.06 563 VAL A CA 1
ATOM 4363 C C . VAL A 1 563 ? 37.483 -44.970 -7.459 1.00 64.06 563 VAL A C 1
ATOM 4365 O O . VAL A 1 563 ? 36.555 -44.235 -7.127 1.00 64.06 563 VAL A O 1
ATOM 4368 N N . LYS A 1 564 ? 37.266 -46.147 -8.062 1.00 72.44 564 LYS A N 1
ATOM 4369 C CA . LYS A 1 564 ? 35.915 -46.661 -8.356 1.00 72.44 564 LYS A CA 1
ATOM 4370 C C . LYS A 1 564 ? 35.076 -46.865 -7.093 1.00 72.44 564 LYS A C 1
ATOM 4372 O O . LYS A 1 564 ? 33.894 -46.533 -7.097 1.00 72.44 564 LYS A O 1
ATOM 4377 N N . VAL A 1 565 ? 35.675 -47.360 -6.009 1.00 80.00 565 VAL A N 1
ATOM 4378 C CA . VAL A 1 565 ? 34.981 -47.526 -4.718 1.00 80.00 565 VAL A CA 1
ATOM 4379 C C . VAL A 1 565 ? 34.602 -46.171 -4.112 1.00 80.00 565 VAL A C 1
ATOM 4381 O O . VAL A 1 565 ? 33.493 -46.019 -3.603 1.00 80.00 565 VAL A O 1
ATOM 4384 N N . LEU A 1 566 ? 35.481 -45.167 -4.203 1.00 70.12 566 LEU A N 1
ATOM 4385 C CA . LEU A 1 566 ? 35.189 -43.812 -3.724 1.00 70.12 566 LEU A CA 1
ATOM 4386 C C . LEU A 1 566 ? 34.089 -43.122 -4.543 1.00 70.12 566 LEU A C 1
ATOM 4388 O O . LEU A 1 566 ? 33.232 -42.462 -3.956 1.00 70.12 566 LEU A O 1
ATOM 4392 N N . ILE A 1 567 ? 34.074 -43.306 -5.867 1.00 72.19 567 ILE A N 1
ATOM 4393 C CA . ILE A 1 567 ? 33.004 -42.798 -6.740 1.00 72.19 567 ILE A CA 1
ATOM 4394 C C . ILE A 1 567 ? 31.666 -43.438 -6.359 1.00 72.19 567 ILE A C 1
ATOM 4396 O O . ILE A 1 567 ? 30.711 -42.712 -6.104 1.00 72.19 567 ILE A O 1
ATOM 4400 N N . ALA A 1 568 ? 31.614 -44.764 -6.206 1.00 76.69 568 ALA A N 1
ATOM 4401 C CA . ALA A 1 568 ? 30.390 -45.461 -5.809 1.00 76.69 568 ALA A CA 1
ATOM 4402 C C . ALA A 1 568 ? 29.869 -45.003 -4.429 1.00 76.69 568 ALA A C 1
ATOM 4404 O O . ALA A 1 568 ? 28.666 -44.844 -4.228 1.00 76.69 568 ALA A O 1
ATOM 4405 N N . ALA A 1 569 ? 30.769 -44.736 -3.475 1.00 70.56 569 ALA A N 1
ATOM 4406 C CA . ALA A 1 569 ? 30.397 -44.191 -2.169 1.00 70.56 569 ALA A CA 1
ATOM 4407 C C . ALA A 1 569 ? 29.872 -42.744 -2.258 1.00 70.56 569 ALA A C 1
ATOM 4409 O O . ALA A 1 569 ? 28.942 -42.375 -1.537 1.00 70.56 569 ALA A O 1
ATOM 4410 N N . ALA A 1 570 ? 30.447 -41.921 -3.140 1.00 62.00 570 ALA A N 1
ATOM 4411 C CA . ALA A 1 570 ? 29.972 -40.564 -3.394 1.00 62.00 570 ALA A CA 1
ATOM 4412 C C . ALA A 1 570 ? 28.596 -40.563 -4.080 1.00 62.00 570 ALA A C 1
ATOM 4414 O O . ALA A 1 570 ? 27.715 -39.818 -3.656 1.00 62.00 570 ALA A O 1
ATOM 4415 N N . GLU A 1 571 ? 28.377 -41.434 -5.067 1.00 76.56 571 GLU A N 1
ATOM 4416 C CA . GLU A 1 571 ? 27.090 -41.609 -5.753 1.00 76.56 571 GLU A CA 1
ATOM 4417 C C . GLU A 1 571 ? 25.985 -42.055 -4.783 1.00 76.56 571 GLU A C 1
ATOM 4419 O O . GLU A 1 571 ? 24.914 -41.450 -4.758 1.00 76.56 571 GLU A O 1
ATOM 4424 N N . ALA A 1 572 ? 26.269 -43.011 -3.891 1.00 75.69 572 ALA A N 1
ATOM 4425 C CA . ALA A 1 572 ? 25.324 -43.432 -2.852 1.00 75.69 572 ALA A CA 1
ATOM 4426 C C . ALA A 1 572 ? 24.981 -42.301 -1.859 1.00 75.69 572 ALA A C 1
ATOM 4428 O O . ALA A 1 572 ? 23.839 -42.173 -1.408 1.00 75.69 572 ALA A O 1
ATOM 4429 N N . ASN A 1 573 ? 25.951 -41.442 -1.521 1.00 70.94 573 ASN A N 1
ATOM 4430 C CA . ASN A 1 573 ? 25.703 -40.265 -0.684 1.00 70.94 573 ASN A CA 1
ATOM 4431 C C . ASN A 1 573 ? 24.866 -39.204 -1.409 1.00 70.94 573 ASN A C 1
ATOM 4433 O O . ASN A 1 573 ? 23.990 -38.602 -0.788 1.00 70.94 573 ASN A O 1
ATOM 4437 N N . ILE A 1 574 ? 25.101 -38.990 -2.707 1.00 70.00 574 ILE A N 1
ATOM 4438 C CA . ILE A 1 574 ? 24.278 -38.104 -3.540 1.00 70.00 574 ILE A CA 1
ATOM 4439 C C . ILE A 1 574 ? 22.837 -38.617 -3.573 1.00 70.00 574 ILE A C 1
ATOM 4441 O O . ILE A 1 574 ? 21.910 -37.835 -3.368 1.00 70.00 574 ILE A O 1
ATOM 4445 N N . GLU A 1 575 ? 22.629 -39.921 -3.754 1.00 78.31 575 GLU A N 1
ATOM 4446 C CA . GLU A 1 575 ? 21.293 -40.521 -3.764 1.00 78.31 575 GLU A CA 1
ATOM 4447 C C . GLU A 1 575 ? 20.586 -40.345 -2.409 1.00 78.31 575 GLU A C 1
ATOM 4449 O O . GLU A 1 575 ? 19.446 -39.878 -2.350 1.00 78.31 575 GLU A O 1
ATOM 4454 N N . ARG A 1 576 ? 21.294 -40.585 -1.298 1.00 78.38 576 ARG A N 1
ATOM 4455 C CA . ARG A 1 576 ? 20.770 -40.359 0.059 1.00 78.38 576 ARG A CA 1
ATOM 4456 C C . ARG A 1 576 ? 20.386 -38.897 0.309 1.00 78.38 576 ARG A C 1
ATOM 4458 O O . ARG A 1 576 ? 19.314 -38.633 0.855 1.00 78.38 576 ARG A O 1
ATOM 4465 N N . LEU A 1 577 ? 21.236 -37.950 -0.088 1.00 70.00 577 LEU A N 1
ATOM 4466 C CA . LEU A 1 577 ? 20.952 -36.516 0.028 1.00 70.00 577 LEU A CA 1
ATOM 4467 C C . LEU A 1 577 ? 19.784 -36.103 -0.873 1.00 70.00 577 LEU A C 1
ATOM 4469 O O . LEU A 1 577 ? 18.968 -35.278 -0.473 1.00 70.00 577 LEU A O 1
ATOM 4473 N N . THR A 1 578 ? 19.650 -36.716 -2.048 1.00 74.38 578 THR A N 1
ATOM 4474 C CA . THR A 1 578 ? 18.527 -36.478 -2.964 1.00 74.38 578 THR A CA 1
ATOM 4475 C C . THR A 1 578 ? 17.200 -36.907 -2.334 1.00 74.38 578 THR A C 1
ATOM 4477 O O . THR A 1 578 ? 16.215 -36.173 -2.425 1.00 74.38 578 THR A O 1
ATOM 4480 N N . VAL A 1 579 ? 17.171 -38.042 -1.625 1.00 78.19 579 VAL A N 1
ATOM 4481 C CA . VAL A 1 579 ? 15.989 -38.485 -0.862 1.00 78.19 579 VAL A CA 1
ATOM 4482 C C . VAL A 1 579 ? 15.664 -37.512 0.276 1.00 78.19 579 VAL A C 1
ATOM 4484 O O . VAL A 1 579 ? 14.513 -37.099 0.401 1.00 78.19 579 VAL A O 1
ATOM 4487 N N . GLN A 1 580 ? 16.661 -37.062 1.046 1.00 66.25 580 GLN A N 1
ATOM 4488 C CA . GLN A 1 580 ? 16.445 -36.078 2.120 1.00 66.25 580 GLN A CA 1
ATOM 4489 C C . GLN A 1 580 ? 15.939 -34.727 1.594 1.00 66.25 580 GLN A C 1
ATOM 4491 O O . GLN A 1 580 ? 15.034 -34.130 2.175 1.00 66.25 580 GLN A O 1
ATOM 4496 N N . ILE A 1 581 ? 16.477 -34.249 0.469 1.00 70.62 581 ILE A N 1
ATOM 4497 C CA . ILE A 1 581 ? 15.996 -33.031 -0.200 1.00 70.62 581 ILE A CA 1
ATOM 4498 C C . ILE A 1 581 ? 14.546 -33.211 -0.653 1.00 70.62 581 ILE A C 1
ATOM 4500 O O . ILE A 1 581 ? 13.754 -32.271 -0.554 1.00 70.62 581 ILE A O 1
ATOM 4504 N N . ARG A 1 582 ? 14.172 -34.408 -1.119 1.00 70.81 582 ARG A N 1
ATOM 4505 C CA . ARG A 1 582 ? 12.800 -34.720 -1.530 1.00 70.81 582 ARG A CA 1
ATOM 4506 C C . ARG A 1 582 ? 11.836 -34.708 -0.345 1.00 70.81 582 ARG A C 1
ATOM 4508 O O . ARG A 1 582 ? 10.779 -34.099 -0.460 1.00 70.81 582 ARG A O 1
ATOM 4515 N N . GLU A 1 583 ? 12.211 -35.295 0.790 1.00 66.94 583 GLU A N 1
ATOM 4516 C CA . GLU A 1 583 ? 11.419 -35.255 2.031 1.00 66.94 583 GLU A CA 1
ATOM 4517 C C . GLU A 1 583 ? 11.240 -33.823 2.549 1.00 66.94 583 GLU A C 1
ATOM 4519 O O . GLU A 1 583 ? 10.118 -33.397 2.826 1.00 66.94 583 GLU A O 1
ATOM 4524 N N . LEU A 1 584 ? 12.323 -33.040 2.599 1.00 56.50 584 LEU A N 1
ATOM 4525 C CA . LEU A 1 584 ? 12.276 -31.631 2.999 1.00 56.50 584 LEU A CA 1
ATOM 4526 C C . LEU A 1 584 ? 11.451 -30.777 2.028 1.00 56.50 584 LEU A C 1
ATOM 4528 O O . LEU A 1 584 ? 10.739 -29.870 2.458 1.00 56.50 584 LEU A O 1
ATOM 4532 N N . SER A 1 585 ? 11.506 -31.074 0.727 1.00 55.47 585 SER A N 1
ATOM 4533 C CA . SER A 1 585 ? 10.664 -30.416 -0.278 1.00 55.47 585 SER A CA 1
ATOM 4534 C C . SER A 1 585 ? 9.187 -30.738 -0.051 1.00 55.47 585 SER A C 1
ATOM 4536 O O . SER A 1 585 ? 8.368 -29.828 -0.053 1.00 55.47 585 SER A O 1
ATOM 4538 N N . LEU A 1 586 ? 8.856 -31.992 0.264 1.00 62.50 586 LEU A N 1
ATOM 4539 C CA . LEU A 1 586 ? 7.493 -32.425 0.588 1.00 62.50 586 LEU A CA 1
ATOM 4540 C C . LEU A 1 586 ? 6.955 -31.746 1.856 1.00 62.50 586 LEU A C 1
ATOM 4542 O O . LEU A 1 586 ? 5.806 -31.308 1.890 1.00 62.50 586 LEU A O 1
ATOM 4546 N N . MET A 1 587 ? 7.796 -31.600 2.884 1.00 51.53 587 MET A N 1
ATOM 4547 C CA . MET A 1 587 ? 7.458 -30.830 4.085 1.00 51.53 587 MET A CA 1
ATOM 4548 C C . MET A 1 587 ? 7.233 -29.350 3.759 1.00 51.53 587 MET A C 1
ATOM 4550 O O . MET A 1 587 ? 6.214 -28.789 4.152 1.00 51.53 587 MET A O 1
ATOM 4554 N N . ARG A 1 588 ? 8.132 -28.721 2.991 1.00 68.62 588 ARG A N 1
ATOM 4555 C CA . ARG A 1 588 ? 7.978 -27.333 2.525 1.00 68.62 588 ARG A CA 1
ATOM 4556 C C . ARG A 1 588 ? 6.671 -27.143 1.753 1.00 68.62 588 ARG A C 1
ATOM 4558 O O . ARG A 1 588 ? 5.992 -26.141 1.957 1.00 68.62 588 ARG A O 1
ATOM 4565 N N . ASP A 1 589 ? 6.326 -28.074 0.872 1.00 52.00 589 ASP A N 1
ATOM 4566 C CA . ASP A 1 589 ? 5.143 -27.974 0.018 1.00 52.00 589 ASP A CA 1
ATOM 4567 C C . ASP A 1 589 ? 3.850 -28.178 0.829 1.00 52.00 589 ASP A C 1
ATOM 4569 O O . ASP A 1 589 ? 2.875 -27.452 0.626 1.00 52.00 589 ASP A O 1
ATOM 4573 N N . ARG A 1 590 ? 3.875 -29.051 1.848 1.00 52.06 590 ARG A N 1
ATOM 4574 C CA . ARG A 1 590 ? 2.804 -29.165 2.853 1.00 52.06 590 ARG A CA 1
ATOM 4575 C C . ARG A 1 590 ? 2.593 -27.853 3.615 1.00 52.06 590 ARG A C 1
ATOM 4577 O O . ARG A 1 590 ? 1.460 -27.387 3.711 1.00 52.06 590 ARG A O 1
ATOM 4584 N N . GLU A 1 591 ? 3.663 -27.236 4.115 1.00 50.78 591 GLU A N 1
ATOM 4585 C CA . GLU A 1 591 ? 3.577 -25.949 4.824 1.00 50.78 591 GLU A CA 1
ATOM 4586 C C . GLU A 1 591 ? 3.096 -24.813 3.899 1.00 50.78 591 GLU A C 1
ATOM 4588 O O . GLU A 1 591 ? 2.280 -23.979 4.294 1.00 50.78 591 GLU A O 1
ATOM 4593 N N . ARG A 1 592 ? 3.518 -24.806 2.626 1.00 46.00 592 ARG A N 1
ATOM 4594 C CA . ARG A 1 592 ? 3.025 -23.860 1.607 1.00 46.00 592 ARG A CA 1
ATOM 4595 C C . ARG A 1 592 ? 1.537 -24.036 1.306 1.00 46.00 592 ARG A C 1
ATOM 4597 O O . ARG A 1 592 ? 0.845 -23.037 1.131 1.00 46.00 592 ARG A O 1
ATOM 4604 N N . SER A 1 593 ? 1.037 -25.269 1.272 1.00 42.59 593 SER A N 1
ATOM 4605 C CA . SER A 1 593 ? -0.389 -25.566 1.077 1.00 42.59 593 SER A CA 1
ATOM 4606 C C . SER A 1 593 ? -1.244 -25.071 2.251 1.00 42.59 593 SER A C 1
ATOM 4608 O O . SER A 1 593 ? -2.298 -24.459 2.045 1.00 42.59 593 SER A O 1
ATOM 4610 N N . ILE A 1 594 ? -0.753 -25.233 3.485 1.00 44.22 594 ILE A N 1
ATOM 4611 C CA . ILE A 1 594 ? -1.386 -24.659 4.683 1.00 44.22 594 ILE A CA 1
ATOM 4612 C C . ILE A 1 594 ? -1.404 -23.126 4.583 1.00 44.22 594 ILE A C 1
ATOM 4614 O O . ILE A 1 594 ? -2.450 -22.509 4.781 1.00 44.22 594 ILE A O 1
ATOM 4618 N N . LEU A 1 595 ? -0.287 -22.503 4.191 1.00 41.72 595 LEU A N 1
ATOM 4619 C CA . LEU A 1 595 ? -0.195 -21.052 3.998 1.00 41.72 595 LEU A CA 1
ATOM 4620 C C . LEU A 1 595 ? -1.150 -20.533 2.906 1.00 41.72 595 LEU A C 1
ATOM 4622 O O . LEU A 1 595 ? -1.777 -19.490 3.087 1.00 41.72 595 LEU A O 1
ATOM 4626 N N . ALA A 1 596 ? -1.286 -21.245 1.786 1.00 42.38 596 ALA A N 1
ATOM 4627 C CA . ALA A 1 596 ? -2.216 -20.901 0.710 1.00 42.38 596 ALA A CA 1
ATOM 4628 C C . ALA A 1 596 ? -3.680 -21.002 1.170 1.00 42.38 596 ALA A C 1
ATOM 4630 O O . ALA A 1 596 ? -4.473 -20.097 0.910 1.00 42.38 596 ALA A O 1
ATOM 4631 N N . SER A 1 597 ? -4.012 -22.041 1.942 1.00 41.66 597 SER A N 1
ATOM 4632 C CA . SER A 1 597 ? -5.341 -22.226 2.541 1.00 41.66 597 SER A CA 1
ATOM 4633 C C . SER A 1 597 ? -5.684 -21.100 3.525 1.00 41.66 597 SER A C 1
ATOM 4635 O O . SER A 1 597 ? -6.795 -20.574 3.513 1.00 41.66 597 SER A O 1
ATOM 4637 N N . LEU A 1 598 ? -4.711 -20.666 4.335 1.00 41.88 598 LEU A N 1
ATOM 4638 C CA . LEU A 1 598 ? -4.854 -19.510 5.225 1.00 41.88 598 LEU A CA 1
ATOM 4639 C C . LEU A 1 598 ? -5.045 -18.201 4.449 1.00 41.88 598 LEU A C 1
ATOM 4641 O O . LEU A 1 598 ? -5.880 -17.385 4.826 1.00 41.88 598 LEU A O 1
ATOM 4645 N N . ARG A 1 599 ? -4.332 -18.008 3.332 1.00 43.50 599 ARG A N 1
ATOM 4646 C CA . ARG A 1 599 ? -4.499 -16.827 2.468 1.00 43.50 599 ARG A CA 1
ATOM 4647 C C . ARG A 1 599 ? -5.878 -16.776 1.819 1.00 43.50 599 ARG A C 1
ATOM 4649 O O . ARG A 1 599 ? -6.500 -15.720 1.847 1.00 43.50 599 ARG A O 1
ATOM 4656 N N . LEU A 1 600 ? -6.386 -17.902 1.317 1.00 41.09 600 LEU A N 1
ATOM 4657 C CA . LEU A 1 600 ? -7.734 -18.001 0.740 1.00 41.09 600 LEU A CA 1
ATOM 4658 C C . LEU A 1 600 ? -8.835 -17.643 1.752 1.00 41.09 600 LEU A C 1
ATOM 4660 O O . LEU A 1 600 ? -9.842 -17.053 1.373 1.00 41.09 600 LEU A O 1
ATOM 4664 N N . MET A 1 601 ? -8.616 -17.913 3.043 1.00 40.56 601 MET A N 1
ATOM 4665 C CA . MET A 1 601 ? -9.528 -17.503 4.119 1.00 40.56 601 MET A CA 1
ATOM 4666 C C . MET A 1 601 ? -9.452 -16.002 4.468 1.00 40.56 601 MET A C 1
ATOM 4668 O O . MET A 1 601 ? -10.411 -15.460 5.011 1.00 40.56 601 MET A O 1
ATOM 4672 N N . VAL A 1 602 ? -8.354 -15.306 4.143 1.00 42.69 602 VAL A N 1
ATOM 4673 C CA . VAL A 1 602 ? -8.140 -13.870 4.441 1.00 42.69 602 VAL A CA 1
ATOM 4674 C C . VAL A 1 602 ? -8.597 -12.951 3.295 1.00 42.69 602 VAL A C 1
ATOM 4676 O O . VAL A 1 602 ? -8.983 -11.806 3.537 1.00 42.69 602 VAL A O 1
ATOM 4679 N N . VAL A 1 603 ? -8.630 -13.450 2.054 1.00 44.00 603 VAL A N 1
ATOM 4680 C CA . VAL A 1 603 ? -9.064 -12.707 0.849 1.00 44.00 603 VAL A CA 1
ATOM 4681 C C . VAL A 1 603 ? -10.444 -12.021 0.973 1.00 44.00 603 VAL A C 1
ATOM 4683 O O . VAL A 1 603 ? -10.572 -10.897 0.482 1.00 44.00 603 VAL A O 1
ATOM 4686 N N . PRO A 1 604 ? -11.470 -12.586 1.647 1.00 48.66 604 PRO A N 1
ATOM 4687 C CA . PRO A 1 604 ? -12.761 -11.907 1.807 1.00 48.66 604 PRO A CA 1
ATOM 4688 C C . PRO A 1 604 ? -12.699 -10.672 2.718 1.00 48.66 604 PRO A C 1
ATOM 4690 O O . PRO A 1 604 ? -13.511 -9.762 2.580 1.00 48.66 604 PRO A O 1
ATOM 4693 N N . ILE A 1 605 ? -11.737 -10.617 3.643 1.00 49.84 605 ILE A N 1
ATOM 4694 C CA . ILE A 1 605 ? -11.701 -9.631 4.732 1.00 49.84 605 ILE A CA 1
ATOM 4695 C C . ILE A 1 605 ? -11.153 -8.285 4.237 1.00 49.84 605 ILE A C 1
ATOM 4697 O O . ILE A 1 605 ? -11.602 -7.232 4.676 1.00 49.84 605 ILE A O 1
ATOM 4701 N N . GLY A 1 606 ? -10.246 -8.299 3.253 1.00 49.66 606 GLY A N 1
ATOM 4702 C CA . GLY A 1 606 ? -9.740 -7.084 2.600 1.00 49.66 606 GLY A CA 1
ATOM 4703 C C . GLY A 1 606 ? -10.760 -6.361 1.710 1.00 49.66 606 GLY A C 1
ATOM 4704 O O . GLY A 1 606 ? -10.495 -5.241 1.291 1.00 49.66 606 GLY A O 1
ATOM 4705 N N . LYS A 1 607 ? -11.912 -6.987 1.422 1.00 56.50 607 LYS A N 1
ATOM 4706 C CA . LYS A 1 607 ? -13.019 -6.412 0.635 1.00 56.50 607 LYS A CA 1
ATOM 4707 C C . LYS A 1 607 ? -14.193 -5.936 1.497 1.00 56.50 607 LYS A C 1
ATOM 4709 O O . LYS A 1 607 ? -15.202 -5.491 0.954 1.00 56.50 607 LYS A O 1
ATOM 4714 N N . LEU A 1 608 ? -14.096 -6.068 2.820 1.00 61.62 608 LEU A N 1
ATOM 4715 C CA . LEU A 1 608 ? -15.141 -5.603 3.723 1.00 61.62 608 LEU A CA 1
ATOM 4716 C C . LEU A 1 608 ? -15.124 -4.066 3.803 1.00 61.62 608 LEU A C 1
ATOM 4718 O O . LEU A 1 608 ? -14.043 -3.482 3.885 1.00 61.62 608 LEU A O 1
ATOM 4722 N N . PRO A 1 609 ? -16.299 -3.412 3.815 1.00 73.62 609 PRO A N 1
ATOM 4723 C CA . PRO A 1 609 ? -16.417 -1.988 4.101 1.00 73.62 609 PRO A CA 1
ATOM 4724 C C . PRO A 1 609 ? -15.681 -1.591 5.383 1.00 73.62 609 PRO A C 1
ATOM 4726 O O . PRO A 1 609 ? -15.684 -2.333 6.373 1.00 73.62 609 PRO A O 1
ATOM 4729 N N . THR A 1 610 ? -15.088 -0.398 5.371 1.00 74.56 610 THR A N 1
ATOM 4730 C CA . THR A 1 610 ? -14.295 0.159 6.475 1.00 74.56 610 THR A CA 1
ATOM 4731 C C . THR A 1 610 ? -15.060 0.144 7.802 1.00 74.56 610 THR A C 1
ATOM 4733 O O . THR A 1 610 ? -14.484 -0.140 8.850 1.00 74.56 610 THR A O 1
ATOM 4736 N N . GLU A 1 611 ? -16.371 0.379 7.760 1.00 73.31 611 GLU A N 1
ATOM 4737 C CA . GLU A 1 611 ? -17.257 0.413 8.923 1.00 73.31 611 GLU A CA 1
ATOM 4738 C C . GLU A 1 611 ? -17.420 -0.980 9.544 1.00 73.31 611 GLU A C 1
ATOM 4740 O O . GLU A 1 611 ? -17.374 -1.126 10.765 1.00 73.31 611 GLU A O 1
ATOM 4745 N N . LEU A 1 612 ? -17.545 -2.022 8.714 1.00 70.25 612 LEU A N 1
ATOM 4746 C CA . LEU A 1 612 ? -17.646 -3.404 9.188 1.00 70.25 612 LEU A CA 1
ATOM 4747 C C . LEU A 1 612 ? -16.308 -3.898 9.738 1.00 70.25 612 LEU A C 1
ATOM 4749 O O . LEU A 1 612 ? -16.289 -4.563 10.770 1.00 70.25 612 LEU A O 1
ATOM 4753 N N . LEU A 1 613 ? -15.190 -3.536 9.102 1.00 74.69 613 LEU A N 1
ATOM 4754 C CA . LEU A 1 613 ? -13.853 -3.838 9.618 1.00 74.69 613 LEU A CA 1
ATOM 4755 C C . LEU A 1 613 ? -13.586 -3.154 10.957 1.00 74.69 613 LEU A C 1
ATOM 4757 O O . LEU A 1 613 ? -13.057 -3.792 11.864 1.00 74.69 613 LEU A O 1
ATOM 4761 N N . ALA A 1 614 ? -13.997 -1.895 11.114 1.00 75.06 614 ALA A N 1
ATOM 4762 C CA . ALA A 1 614 ? -13.883 -1.184 12.380 1.00 75.06 614 ALA A CA 1
ATOM 4763 C C . ALA A 1 614 ? -14.692 -1.873 13.495 1.00 75.06 614 ALA A C 1
ATOM 4765 O O . ALA A 1 614 ? -14.175 -2.046 14.598 1.00 75.06 614 ALA A O 1
ATOM 4766 N N . GLU A 1 615 ? -15.921 -2.325 13.221 1.00 73.38 615 GLU A N 1
ATOM 4767 C CA . GLU A 1 615 ? -16.720 -3.095 14.189 1.00 73.38 615 GLU A CA 1
ATOM 4768 C C . GLU A 1 615 ? -16.109 -4.470 14.501 1.00 73.38 615 GLU A C 1
ATOM 4770 O O . GLU A 1 615 ? -16.051 -4.876 15.664 1.00 73.38 615 GLU A O 1
ATOM 4775 N N . ILE A 1 616 ? -15.565 -5.161 13.495 1.00 70.19 616 ILE A N 1
ATOM 4776 C CA . ILE A 1 616 ? -14.833 -6.421 13.687 1.00 70.19 616 ILE A CA 1
ATOM 4777 C C . ILE A 1 616 ? -13.604 -6.196 14.575 1.00 70.19 616 ILE A C 1
ATOM 4779 O O . ILE A 1 616 ? -13.371 -6.981 15.492 1.00 70.19 616 ILE A O 1
ATOM 4783 N N . PHE A 1 617 ? -12.839 -5.122 14.358 1.00 78.69 617 PHE A N 1
ATOM 4784 C CA . PHE A 1 617 ? -11.671 -4.789 15.178 1.00 78.69 617 PHE A CA 1
ATOM 4785 C C . PHE A 1 617 ? -12.067 -4.458 16.614 1.00 78.69 617 PHE A C 1
ATOM 4787 O O . PHE A 1 617 ? -11.411 -4.928 17.543 1.00 78.69 617 PHE A O 1
ATOM 4794 N N . LYS A 1 618 ? -13.168 -3.721 16.818 1.00 71.25 618 LYS A N 1
ATOM 4795 C CA . LYS A 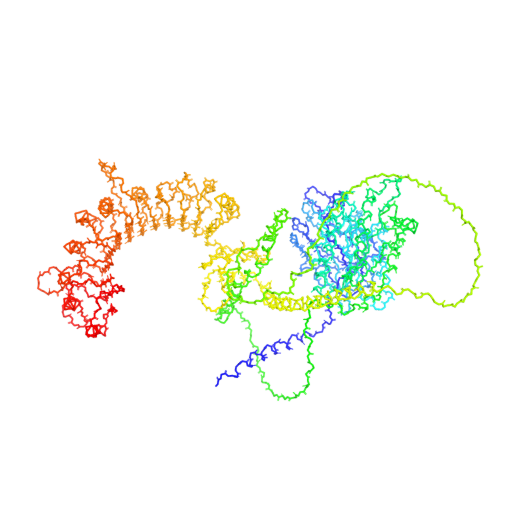1 618 ? -13.691 -3.433 18.162 1.00 71.25 618 LYS A CA 1
ATOM 4796 C C . LYS A 1 618 ? -14.033 -4.729 18.889 1.00 71.25 618 LYS A C 1
ATOM 4798 O O . LYS A 1 618 ? -13.598 -4.921 20.021 1.00 71.25 618 LYS A O 1
ATOM 4803 N N . ILE A 1 619 ? -14.742 -5.644 18.230 1.00 67.81 619 ILE A N 1
ATOM 4804 C CA . ILE A 1 619 ? -15.112 -6.938 18.815 1.00 67.81 619 ILE A CA 1
ATOM 4805 C C . ILE A 1 619 ? -13.868 -7.786 19.085 1.00 67.81 619 ILE A C 1
ATOM 4807 O O . ILE A 1 619 ? -13.750 -8.359 20.165 1.00 67.81 619 ILE A O 1
ATOM 4811 N N . ALA A 1 620 ? -12.918 -7.835 18.153 1.00 65.00 620 ALA A N 1
ATOM 4812 C CA . ALA A 1 620 ? -11.679 -8.589 18.303 1.00 65.00 620 ALA A CA 1
ATOM 4813 C C . ALA A 1 620 ? -10.893 -8.131 19.544 1.00 65.00 620 ALA A C 1
ATOM 4815 O O . ALA A 1 620 ? -10.583 -8.939 20.422 1.00 65.00 620 ALA A O 1
ATOM 4816 N N . VAL A 1 621 ? -10.634 -6.829 19.671 1.00 64.94 621 VAL A N 1
ATOM 4817 C CA . VAL A 1 621 ? -9.858 -6.267 20.789 1.00 64.94 621 VAL A CA 1
ATOM 4818 C C . VAL A 1 621 ? -10.493 -6.607 22.148 1.00 64.94 621 VAL A C 1
ATOM 4820 O O . VAL A 1 621 ? -9.779 -7.041 23.057 1.00 64.94 621 VAL A O 1
ATOM 4823 N N . HIS A 1 622 ? -11.827 -6.539 22.248 1.00 61.72 622 HIS A N 1
ATOM 4824 C CA . HIS A 1 622 ? -12.581 -6.726 23.496 1.00 61.72 622 HIS A CA 1
ATOM 4825 C C . HIS A 1 622 ? -13.057 -8.170 23.756 1.00 61.72 622 HIS A C 1
ATOM 4827 O O . HIS A 1 622 ? -13.679 -8.431 24.784 1.00 61.72 622 HIS A O 1
ATOM 4833 N N . THR A 1 623 ? -12.783 -9.133 22.865 1.00 52.78 623 THR A N 1
ATOM 4834 C CA . THR A 1 623 ? -13.153 -10.541 23.101 1.00 52.78 623 THR A CA 1
ATOM 4835 C C . THR A 1 623 ? -12.090 -11.226 23.980 1.00 52.78 623 THR A C 1
ATOM 4837 O O . THR A 1 623 ? -10.913 -11.262 23.591 1.00 52.78 623 THR A O 1
ATOM 4840 N N . PRO A 1 624 ? -12.457 -11.784 25.153 1.00 45.19 624 PRO A N 1
ATOM 4841 C CA . PRO A 1 624 ? -11.542 -12.572 25.971 1.00 45.19 624 PRO A CA 1
ATOM 4842 C C . PRO A 1 624 ? -11.233 -13.896 25.265 1.00 45.19 624 PRO A C 1
ATOM 4844 O O . PRO A 1 624 ? -12.138 -14.621 24.848 1.00 45.19 624 PRO A O 1
ATOM 4847 N N . VAL A 1 625 ? -9.946 -14.205 25.096 1.00 45.72 625 VAL A N 1
ATOM 4848 C CA . VAL A 1 625 ? -9.512 -15.452 24.455 1.00 45.72 625 VAL A CA 1
ATOM 4849 C C . VAL A 1 625 ? -9.738 -16.597 25.440 1.00 45.72 625 VAL A C 1
ATOM 4851 O O . VAL A 1 625 ? -8.991 -16.754 26.401 1.00 45.72 625 VAL A O 1
ATOM 4854 N N . PHE A 1 626 ? -10.772 -17.404 25.206 1.00 30.59 626 PHE A N 1
ATOM 4855 C CA . PHE A 1 626 ? -10.929 -18.696 25.871 1.00 30.59 626 PHE A CA 1
ATOM 4856 C C . PHE A 1 626 ? -9.839 -19.652 25.356 1.00 30.59 626 PHE A C 1
ATOM 4858 O O . PHE A 1 626 ? -9.842 -20.028 24.185 1.00 30.59 626 PHE A O 1
ATOM 4865 N N . SER A 1 627 ? -8.911 -20.054 26.223 1.00 32.56 627 SER A N 1
ATOM 4866 C CA . SER A 1 627 ? -8.070 -21.243 26.021 1.00 32.56 627 SER A CA 1
ATOM 4867 C C . SER A 1 627 ? -8.663 -22.350 26.888 1.00 32.56 627 SER A C 1
ATOM 4869 O O . SER A 1 627 ? -8.803 -22.129 28.092 1.00 32.56 627 SER A O 1
ATOM 4871 N N . PRO A 1 628 ? -9.102 -23.489 26.316 1.00 34.84 628 PRO A N 1
ATOM 4872 C CA . PRO A 1 628 ? -8.162 -24.606 26.150 1.00 34.84 628 PRO A CA 1
ATOM 4873 C C . PRO A 1 628 ? -8.493 -25.545 24.964 1.00 34.84 628 PRO A C 1
ATOM 4875 O O . PRO A 1 628 ? -9.659 -25.812 24.702 1.00 34.84 628 PRO A O 1
ATOM 4878 N N . THR A 1 629 ? -7.477 -26.081 24.263 1.00 27.22 629 THR A N 1
ATOM 4879 C CA . THR A 1 629 ? -7.389 -27.473 23.704 1.00 27.22 629 THR A CA 1
ATOM 4880 C C . THR A 1 629 ? -6.465 -27.626 22.489 1.00 27.22 629 THR A C 1
ATOM 4882 O O . THR A 1 629 ? -6.055 -28.746 22.188 1.00 27.22 629 THR A O 1
ATOM 4885 N N . TYR A 1 630 ? -6.057 -26.558 21.799 1.00 29.20 630 TYR A N 1
ATOM 4886 C CA . TYR A 1 630 ? -5.222 -26.707 20.600 1.00 29.20 630 TYR A CA 1
ATOM 4887 C C . TYR A 1 630 ? -3.726 -26.511 20.874 1.00 29.20 630 TYR A C 1
ATOM 4889 O O . TYR A 1 630 ? -3.297 -25.480 21.386 1.00 29.20 630 TYR A O 1
ATOM 4897 N N . LYS A 1 631 ? -2.913 -27.479 20.423 1.00 29.56 631 LYS A N 1
ATOM 4898 C CA . LYS A 1 631 ? -1.432 -27.450 20.409 1.00 29.56 631 LYS A CA 1
ATOM 4899 C C . LYS A 1 631 ? -0.820 -26.210 19.722 1.00 29.56 631 LYS A C 1
ATOM 4901 O O . LYS A 1 631 ? 0.374 -25.984 19.865 1.00 29.56 631 LYS A O 1
ATOM 4906 N N . ALA A 1 632 ? -1.616 -25.384 19.038 1.00 30.89 632 ALA A N 1
ATOM 4907 C CA . ALA A 1 632 ? -1.208 -24.071 18.529 1.00 30.89 632 ALA A CA 1
ATOM 4908 C C . ALA A 1 632 ? -0.868 -23.055 19.645 1.00 30.89 632 ALA A C 1
ATOM 4910 O O . ALA A 1 632 ? -0.144 -22.094 19.395 1.00 30.89 632 ALA A O 1
ATOM 4911 N N . ALA A 1 633 ? -1.323 -23.289 20.883 1.00 28.25 633 ALA A N 1
ATOM 4912 C CA . ALA A 1 633 ? -1.010 -22.446 22.036 1.00 28.25 633 ALA A CA 1
ATOM 4913 C C . ALA A 1 633 ? 0.490 -22.425 22.397 1.00 28.25 633 ALA A C 1
ATOM 4915 O O . ALA A 1 633 ? 0.952 -21.447 22.979 1.00 28.25 633 ALA A O 1
ATOM 4916 N N . SER A 1 634 ? 1.272 -23.448 22.016 1.00 30.34 634 SER A N 1
ATOM 4917 C CA . SER A 1 634 ? 2.690 -23.516 22.398 1.00 30.34 634 SER A CA 1
ATOM 4918 C C . SER A 1 634 ? 3.571 -22.524 21.636 1.00 30.34 634 SER A C 1
ATOM 4920 O O . SER A 1 634 ? 4.569 -22.063 22.175 1.00 30.34 634 SER A O 1
ATOM 4922 N N . LEU A 1 635 ? 3.231 -22.161 20.395 1.00 33.31 635 LEU A N 1
ATOM 4923 C CA . LEU A 1 635 ? 3.994 -21.157 19.636 1.00 33.31 635 LEU A CA 1
ATOM 4924 C C . LEU A 1 635 ? 3.724 -19.737 20.151 1.00 33.31 635 LEU A C 1
ATOM 4926 O O . LEU A 1 635 ? 4.641 -18.923 20.213 1.00 33.31 635 LEU A O 1
ATOM 4930 N N . TYR A 1 636 ? 2.490 -19.474 20.590 1.00 32.88 636 TYR A N 1
ATOM 4931 C CA . TYR A 1 636 ? 2.092 -18.203 21.194 1.00 32.88 636 TYR A CA 1
ATOM 4932 C C . TYR A 1 636 ? 2.735 -18.004 22.576 1.00 32.88 636 TYR A C 1
ATOM 4934 O O . TYR A 1 636 ? 3.306 -16.949 22.846 1.00 32.88 636 TYR A O 1
ATOM 4942 N N . SER A 1 637 ? 2.734 -19.047 23.417 1.00 33.12 637 SER A N 1
ATOM 4943 C CA . SER A 1 637 ? 3.333 -19.002 24.759 1.00 33.12 637 SER A CA 1
ATOM 4944 C C . SER A 1 637 ? 4.858 -18.869 24.738 1.00 33.12 637 SER A C 1
ATOM 4946 O O . SER A 1 637 ? 5.435 -18.316 25.670 1.00 33.12 637 SER A O 1
ATOM 4948 N N . THR A 1 638 ? 5.519 -19.376 23.689 1.00 34.69 638 THR A N 1
ATOM 4949 C CA . THR A 1 638 ? 6.989 -19.352 23.564 1.00 34.69 638 THR A CA 1
ATOM 4950 C C . THR A 1 638 ? 7.512 -18.006 23.049 1.00 34.69 638 THR A C 1
ATOM 4952 O O . THR A 1 638 ? 8.648 -17.650 23.346 1.00 34.69 638 THR A O 1
ATOM 4955 N N . LEU A 1 639 ? 6.702 -17.242 22.303 1.00 34.28 639 LEU A N 1
ATOM 4956 C CA . LEU A 1 639 ? 7.088 -15.926 21.774 1.00 34.28 639 LEU A CA 1
ATOM 4957 C C . LEU A 1 639 ? 6.661 -14.747 22.664 1.00 34.28 639 LEU A C 1
ATOM 4959 O O . LEU A 1 639 ? 7.347 -13.730 22.641 1.00 34.28 639 LEU A O 1
ATOM 4963 N N . TYR A 1 640 ? 5.575 -14.871 23.440 1.00 34.44 640 TYR A N 1
ATOM 4964 C CA . TYR A 1 640 ? 4.977 -13.732 24.164 1.00 34.44 640 TYR A CA 1
ATOM 4965 C C . TYR A 1 640 ? 4.634 -13.997 25.641 1.00 34.44 640 TYR A C 1
ATOM 4967 O O . TYR A 1 640 ? 4.037 -13.151 26.298 1.00 34.44 640 TYR A O 1
ATOM 4975 N N . GLY A 1 641 ? 5.038 -15.139 26.204 1.00 32.88 641 GLY A N 1
ATOM 4976 C CA . GLY A 1 641 ? 4.739 -15.472 27.597 1.00 32.88 641 GLY A CA 1
ATOM 4977 C C . GLY A 1 641 ? 3.259 -15.801 27.842 1.00 32.88 641 GLY A C 1
ATOM 4978 O O . GLY A 1 641 ? 2.373 -15.541 27.034 1.00 32.88 641 GLY A O 1
ATOM 4979 N N . ASN A 1 642 ? 2.980 -16.447 28.972 1.00 29.09 642 ASN A N 1
ATOM 4980 C CA . ASN A 1 642 ? 1.668 -17.004 29.330 1.00 29.09 642 ASN A CA 1
ATOM 4981 C C . ASN A 1 642 ? 0.651 -15.951 29.833 1.00 29.09 642 ASN A C 1
ATOM 4983 O O . ASN A 1 642 ? -0.072 -16.205 30.796 1.00 29.09 642 ASN A O 1
ATOM 4987 N N . LYS A 1 643 ? 0.571 -14.768 29.216 1.00 39.28 643 LYS A N 1
ATOM 4988 C CA . LYS A 1 643 ? -0.438 -13.757 29.567 1.00 39.28 643 LYS A CA 1
ATOM 4989 C C . LYS A 1 643 ? -1.363 -13.495 28.379 1.00 39.28 643 LYS A C 1
ATOM 4991 O O . LYS A 1 643 ? -0.934 -13.387 27.236 1.00 39.28 643 LYS A O 1
ATOM 4996 N N . SER A 1 644 ? -2.662 -13.439 28.655 1.00 41.88 644 SER A N 1
ATOM 4997 C CA . SER A 1 644 ? -3.687 -12.982 27.717 1.00 41.88 644 SER A CA 1
ATOM 4998 C C . SER A 1 644 ? -3.316 -11.589 27.201 1.00 41.88 644 SER A C 1
ATOM 5000 O O . SER A 1 644 ? -3.320 -10.649 27.992 1.00 41.88 644 SER A O 1
ATOM 5002 N N . GLY A 1 645 ? -2.978 -11.466 25.916 1.00 46.47 645 GLY A N 1
ATOM 5003 C CA . GLY A 1 645 ? -2.443 -10.217 25.367 1.00 46.47 645 GLY A CA 1
ATOM 5004 C C . GLY A 1 645 ? -3.354 -9.005 25.588 1.00 46.47 645 GLY A C 1
ATOM 5005 O O . GLY A 1 645 ? -4.587 -9.119 25.508 1.00 46.47 645 GLY A O 1
ATOM 5006 N N . THR A 1 646 ? -2.747 -7.857 25.884 1.00 54.62 646 THR A N 1
ATOM 5007 C CA . THR A 1 646 ? -3.451 -6.609 26.214 1.00 54.62 646 THR A CA 1
ATOM 5008 C C . THR A 1 646 ? -4.218 -6.065 25.001 1.00 54.62 646 THR A C 1
ATOM 5010 O O . THR A 1 646 ? -3.954 -6.420 23.848 1.00 54.62 646 THR A O 1
ATOM 5013 N N . ALA A 1 647 ? -5.203 -5.189 25.231 1.00 58.34 647 ALA A N 1
ATOM 5014 C CA . ALA A 1 647 ? -5.953 -4.545 24.148 1.00 58.34 647 ALA A CA 1
ATOM 5015 C C . ALA A 1 647 ? -5.021 -3.812 23.159 1.00 58.34 647 ALA A C 1
ATOM 5017 O O . ALA A 1 647 ? -5.221 -3.904 21.946 1.00 58.34 647 ALA A O 1
ATOM 5018 N N . LEU A 1 648 ? -3.957 -3.171 23.663 1.00 56.47 648 LEU A N 1
ATOM 5019 C CA . LEU A 1 648 ? -2.971 -2.463 22.848 1.00 56.47 648 LEU A CA 1
ATOM 5020 C C . LEU A 1 648 ? -2.178 -3.411 21.938 1.00 56.47 648 LEU A C 1
ATOM 5022 O O . LEU A 1 648 ? -1.991 -3.105 20.763 1.00 56.47 648 LEU A O 1
ATOM 5026 N N . GLU A 1 649 ? -1.756 -4.577 22.430 1.00 56.75 649 GLU A N 1
ATOM 5027 C CA . GLU A 1 649 ? -1.053 -5.572 21.609 1.00 56.75 649 GLU A CA 1
ATOM 5028 C C . GLU A 1 649 ? -1.915 -6.050 20.442 1.00 56.75 649 GLU A C 1
ATOM 5030 O O . GLU A 1 649 ? -1.450 -6.110 19.304 1.00 56.75 649 GLU A O 1
ATOM 5035 N N . LYS A 1 650 ? -3.203 -6.312 20.694 1.00 64.06 650 LYS A N 1
ATOM 5036 C CA . LYS A 1 650 ? -4.157 -6.698 19.646 1.00 64.06 650 LYS A CA 1
ATOM 5037 C C . LYS A 1 650 ? -4.320 -5.585 18.605 1.00 64.06 650 LYS A C 1
ATOM 5039 O O . LYS A 1 650 ? -4.305 -5.866 17.408 1.00 64.06 650 LYS A O 1
ATOM 5044 N N . VAL A 1 651 ? -4.422 -4.326 19.039 1.00 63.84 651 VAL A N 1
ATOM 5045 C CA . VAL A 1 651 ? -4.497 -3.146 18.156 1.00 63.84 651 VAL A CA 1
ATOM 5046 C C . VAL A 1 651 ? -3.223 -2.992 17.319 1.00 63.84 651 VAL A C 1
ATOM 5048 O O . VAL A 1 651 ? -3.299 -2.781 16.104 1.00 63.84 651 VAL A O 1
ATOM 5051 N N . LEU A 1 652 ? -2.048 -3.159 17.932 1.00 61.66 652 LEU A N 1
ATOM 5052 C CA . LEU A 1 652 ? -0.764 -3.115 17.238 1.00 61.66 652 LEU A CA 1
ATOM 5053 C C . LEU A 1 652 ? -0.656 -4.254 16.220 1.00 61.66 652 LEU A C 1
ATOM 5055 O O . LEU A 1 652 ? -0.310 -3.977 15.074 1.00 61.66 652 LEU A O 1
ATOM 5059 N N . CYS A 1 653 ? -1.037 -5.488 16.564 1.00 57.84 653 CYS A N 1
ATOM 5060 C CA . CYS A 1 653 ? -1.076 -6.609 15.622 1.00 57.84 653 CYS A CA 1
ATOM 5061 C C . CYS A 1 653 ? -1.960 -6.305 14.406 1.00 57.84 653 CYS A C 1
ATOM 5063 O O . CYS A 1 653 ? -1.511 -6.491 13.276 1.00 57.84 653 CYS A O 1
ATOM 5065 N N . LEU A 1 654 ? -3.168 -5.767 14.614 1.00 64.94 654 LEU A N 1
ATOM 5066 C CA . LEU A 1 654 ? -4.063 -5.359 13.523 1.00 64.94 654 LEU A CA 1
ATOM 5067 C C . LEU A 1 654 ? -3.427 -4.273 12.635 1.00 64.94 654 LEU A C 1
ATOM 5069 O O . LEU A 1 654 ? -3.528 -4.338 11.410 1.00 64.94 654 LEU A O 1
ATOM 5073 N N . SER A 1 655 ? -2.694 -3.323 13.228 1.00 63.62 655 SER A N 1
ATOM 5074 C CA . SER A 1 655 ? -1.979 -2.266 12.496 1.00 63.62 655 SER A CA 1
ATOM 5075 C C . SER A 1 655 ? -0.782 -2.763 11.662 1.00 63.62 655 SER A C 1
ATOM 5077 O O . SER A 1 655 ? -0.293 -2.046 10.783 1.00 63.62 655 SER A O 1
ATOM 5079 N N . GLN A 1 656 ? -0.285 -3.977 11.924 1.00 56.19 656 GLN A N 1
ATOM 5080 C CA . GLN A 1 656 ? 0.833 -4.579 11.190 1.00 56.19 656 GLN A CA 1
ATOM 5081 C C . GLN A 1 656 ? 0.387 -5.436 9.997 1.00 56.19 656 GLN A C 1
ATOM 5083 O O . GLN A 1 656 ? 1.226 -5.788 9.173 1.00 56.19 656 GLN A O 1
ATOM 5088 N N . VAL A 1 657 ? -0.912 -5.735 9.858 1.00 58.19 657 VAL A N 1
ATOM 5089 C CA . VAL A 1 657 ? -1.432 -6.613 8.791 1.00 58.19 657 VAL A CA 1
ATOM 5090 C C . VAL A 1 657 ? -1.326 -5.972 7.402 1.00 58.19 657 VAL A C 1
ATOM 5092 O O . VAL A 1 657 ? -0.908 -6.625 6.450 1.00 58.19 657 VAL A O 1
ATOM 5095 N N . SER A 1 658 ? -1.704 -4.699 7.256 1.00 60.16 658 SER A N 1
ATOM 5096 C CA . SER A 1 658 ? -1.590 -3.957 5.991 1.00 60.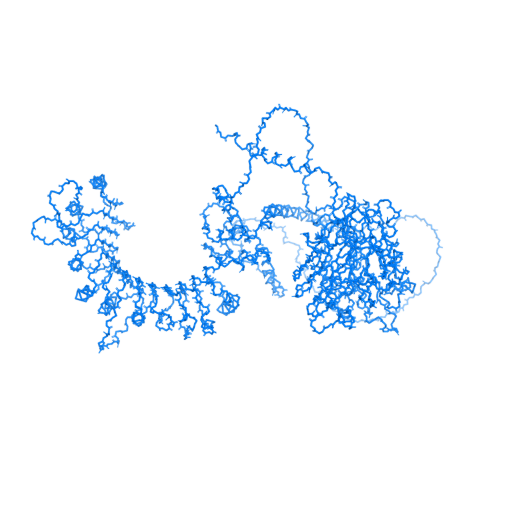16 658 SER A CA 1
ATOM 5097 C C . SER A 1 658 ? -1.648 -2.441 6.215 1.00 60.16 658 SER A C 1
ATOM 5099 O O . SER A 1 658 ? -2.151 -2.000 7.253 1.00 60.16 658 SER A O 1
ATOM 5101 N N . PRO A 1 659 ? -1.201 -1.613 5.249 1.00 65.62 659 PRO A N 1
ATOM 5102 C CA . PRO A 1 659 ? -1.395 -0.163 5.312 1.00 65.62 659 PRO A CA 1
ATOM 5103 C C . PRO A 1 659 ? -2.873 0.247 5.431 1.00 65.62 659 PRO A C 1
ATOM 5105 O O . PRO A 1 659 ? -3.184 1.161 6.189 1.00 65.62 659 PRO A O 1
ATOM 5108 N N . TYR A 1 660 ? -3.783 -0.469 4.759 1.00 73.69 660 TYR A N 1
ATOM 5109 C CA . TYR A 1 660 ? -5.229 -0.224 4.831 1.00 73.69 660 TYR A CA 1
ATOM 5110 C C . TYR A 1 660 ? -5.776 -0.483 6.242 1.00 73.69 660 TYR A C 1
ATOM 5112 O O . TYR A 1 660 ? -6.433 0.374 6.825 1.00 73.69 660 TYR A O 1
ATOM 5120 N N . TRP A 1 661 ? -5.422 -1.615 6.859 1.00 74.94 661 TRP A N 1
ATOM 5121 C CA . TRP A 1 661 ? -5.840 -1.929 8.232 1.00 74.94 661 TRP A CA 1
ATOM 5122 C C . TRP A 1 661 ? -5.230 -0.967 9.244 1.00 74.94 661 TRP A C 1
ATOM 5124 O O . TRP A 1 661 ? -5.915 -0.532 10.163 1.00 74.94 661 TRP A O 1
ATOM 5134 N N . ARG A 1 662 ? -3.970 -0.567 9.043 1.00 76.25 662 ARG A N 1
ATOM 5135 C CA . ARG A 1 662 ? -3.319 0.469 9.849 1.00 76.25 662 ARG A CA 1
ATOM 5136 C C . ARG A 1 662 ? -4.094 1.779 9.808 1.00 76.25 662 ARG A C 1
ATOM 5138 O O . ARG A 1 662 ? -4.300 2.383 10.854 1.00 76.25 662 ARG A O 1
ATOM 5145 N N . GLN A 1 663 ? -4.551 2.194 8.630 1.00 74.69 663 GLN A N 1
ATOM 5146 C CA . GLN A 1 663 ? -5.345 3.408 8.473 1.00 74.69 663 GLN A CA 1
ATOM 5147 C C . GLN A 1 663 ? -6.701 3.296 9.184 1.00 74.69 663 GLN A C 1
ATOM 5149 O O . GLN A 1 663 ? -7.073 4.215 9.908 1.00 74.69 663 GLN A O 1
ATOM 5154 N N . ILE A 1 664 ? -7.403 2.163 9.060 1.00 76.94 664 ILE A N 1
ATOM 5155 C CA . ILE A 1 664 ? -8.665 1.912 9.783 1.00 76.94 664 ILE A CA 1
ATOM 5156 C C . ILE A 1 664 ? -8.437 1.950 11.294 1.00 76.94 664 ILE A C 1
ATOM 5158 O O . ILE A 1 664 ? -9.191 2.597 12.019 1.00 76.94 664 ILE A O 1
ATOM 5162 N N . VAL A 1 665 ? -7.376 1.296 11.768 1.00 73.25 665 VAL A N 1
ATOM 5163 C CA . VAL A 1 665 ? -7.012 1.272 13.182 1.00 73.25 665 VAL A CA 1
ATOM 5164 C C . VAL A 1 665 ? -6.733 2.691 13.691 1.00 73.25 665 VAL A C 1
ATOM 5166 O O . VAL A 1 665 ? -7.311 3.091 14.697 1.00 73.25 665 VAL A O 1
ATOM 5169 N N . LEU A 1 666 ? -5.925 3.493 12.989 1.00 70.94 666 LEU A N 1
ATOM 5170 C CA . LEU A 1 666 ? -5.626 4.888 13.364 1.00 70.94 666 LEU A CA 1
ATOM 5171 C C . LEU A 1 666 ? -6.868 5.803 13.327 1.00 70.94 666 LEU A C 1
ATOM 5173 O O . LEU A 1 666 ? -7.002 6.717 14.151 1.00 70.94 666 LEU A O 1
ATOM 5177 N N . ASN A 1 667 ? -7.795 5.530 12.405 1.00 73.06 667 ASN A N 1
ATOM 5178 C CA . ASN A 1 667 ? -9.020 6.302 12.191 1.00 73.06 667 ASN A CA 1
ATOM 5179 C C . ASN A 1 667 ? -10.225 5.812 13.008 1.00 73.06 667 ASN A C 1
ATOM 5181 O O . ASN A 1 667 ? -11.300 6.390 12.877 1.00 73.06 667 ASN A O 1
ATOM 5185 N N . THR A 1 668 ? -10.066 4.795 13.864 1.00 73.56 668 THR A N 1
ATOM 5186 C CA . THR A 1 668 ? -11.130 4.297 14.753 1.00 73.56 668 THR A CA 1
ATOM 5187 C C . THR A 1 668 ? -10.772 4.608 16.212 1.00 73.56 668 THR A C 1
ATOM 5189 O O . THR A 1 668 ? -10.155 3.778 16.883 1.00 73.56 668 THR A O 1
ATOM 5192 N N . PRO A 1 669 ? -11.139 5.793 16.746 1.00 64.81 669 PRO A N 1
ATOM 5193 C CA . PRO A 1 669 ? -10.729 6.239 18.080 1.00 64.81 669 PRO A CA 1
ATOM 5194 C C . PRO A 1 669 ? -11.120 5.283 19.209 1.00 64.81 669 PRO A C 1
ATOM 5196 O O . PRO A 1 669 ? -10.397 5.180 20.191 1.00 64.81 669 PRO A O 1
ATOM 5199 N N . GLN A 1 670 ? -12.228 4.549 19.060 1.00 68.44 670 GLN A N 1
ATOM 5200 C CA . GLN A 1 670 ? -12.713 3.608 20.072 1.00 68.44 670 GLN A CA 1
ATOM 5201 C C . GLN A 1 670 ? -11.769 2.416 20.288 1.00 68.44 670 GLN A C 1
ATOM 5203 O O . GLN A 1 670 ? -11.804 1.820 21.356 1.00 68.44 670 GLN A O 1
ATOM 5208 N N . LEU A 1 671 ? -10.909 2.082 19.316 1.00 67.06 671 LEU A N 1
ATOM 5209 C CA . LEU A 1 671 ? -9.875 1.051 19.488 1.00 67.06 671 LEU A CA 1
ATOM 5210 C C . LEU A 1 671 ? -8.746 1.506 20.418 1.00 67.06 671 LEU A C 1
ATOM 5212 O O . LEU A 1 671 ? -8.040 0.675 20.972 1.00 67.06 671 LEU A O 1
ATOM 5216 N N . TRP A 1 672 ? -8.589 2.819 20.583 1.00 64.00 672 TRP A N 1
ATOM 5217 C CA . TRP A 1 672 ? -7.548 3.448 21.392 1.00 64.00 672 TRP A CA 1
ATOM 5218 C C . TRP A 1 672 ? -8.098 4.048 22.689 1.00 64.00 672 TRP A C 1
ATOM 5220 O O . TRP A 1 672 ? -7.357 4.710 23.404 1.00 64.00 672 TRP A O 1
ATOM 5230 N N . ALA A 1 673 ? -9.388 3.864 22.988 1.00 57.66 673 ALA A N 1
ATOM 5231 C CA . ALA A 1 673 ? -10.025 4.445 24.172 1.00 57.66 673 ALA A CA 1
ATOM 5232 C C . ALA A 1 673 ? -9.429 3.903 25.489 1.00 57.66 673 ALA A C 1
ATOM 5234 O O . ALA A 1 673 ? -9.401 4.613 26.498 1.00 57.66 673 ALA A O 1
ATOM 5235 N N . GLU A 1 674 ? -8.907 2.674 25.457 1.00 55.41 674 GLU A N 1
ATOM 5236 C CA . GLU A 1 674 ? -8.115 2.057 26.520 1.00 55.41 674 GLU A CA 1
ATOM 5237 C C . GLU A 1 674 ? -6.633 2.072 26.119 1.00 55.41 674 GLU A C 1
ATOM 5239 O O . GLU A 1 674 ? -6.179 1.277 25.295 1.00 55.41 674 GLU A O 1
ATOM 5244 N N . GLY A 1 675 ? -5.871 3.014 26.672 1.00 53.78 675 GLY A N 1
ATOM 5245 C CA . GLY A 1 675 ? -4.429 3.113 26.483 1.00 53.78 675 GLY A CA 1
ATOM 5246 C C . GLY A 1 675 ? -3.701 2.324 27.565 1.00 53.78 675 GLY A C 1
ATOM 5247 O O . GLY A 1 675 ? -3.300 2.878 28.582 1.00 53.78 675 GLY A O 1
ATOM 5248 N N . VAL A 1 676 ? -3.510 1.022 27.375 1.00 50.06 676 VAL A N 1
ATOM 5249 C CA . VAL A 1 676 ? -2.624 0.247 28.258 1.00 50.06 676 VAL A CA 1
ATOM 5250 C C . VAL A 1 676 ? -1.196 0.378 27.731 1.00 50.06 676 VAL A C 1
ATOM 5252 O O . VAL A 1 676 ? -0.828 -0.319 26.793 1.00 50.06 676 VAL A O 1
ATOM 5255 N N . LEU A 1 677 ? -0.395 1.287 28.295 1.00 52.78 677 LEU A N 1
ATOM 5256 C CA . LEU A 1 677 ? 1.051 1.366 28.068 1.00 52.78 677 LEU A CA 1
ATOM 5257 C C . LEU A 1 677 ? 1.757 0.339 28.974 1.00 52.78 677 LEU A C 1
ATOM 5259 O O . LEU A 1 677 ? 2.483 0.683 29.904 1.00 52.78 677 LEU A O 1
ATOM 5263 N N . ASP A 1 678 ? 1.497 -0.933 28.693 1.00 46.62 678 ASP A N 1
ATOM 5264 C CA . ASP A 1 678 ? 2.193 -2.071 29.289 1.00 46.62 678 ASP A CA 1
ATOM 5265 C C . ASP A 1 678 ? 3.420 -2.356 28.418 1.00 46.62 678 ASP A C 1
ATOM 5267 O O . ASP A 1 678 ? 3.307 -2.853 27.294 1.00 46.62 678 ASP A O 1
ATOM 5271 N N . ILE A 1 679 ? 4.590 -1.905 28.869 1.00 47.28 679 ILE A N 1
ATOM 5272 C CA . ILE A 1 679 ? 5.856 -2.209 28.207 1.00 47.28 679 ILE A CA 1
ATOM 5273 C C . ILE A 1 679 ? 6.570 -3.212 29.113 1.00 47.28 679 ILE A C 1
ATOM 5275 O O . ILE A 1 679 ? 7.483 -2.858 29.857 1.00 47.28 679 ILE A O 1
ATOM 5279 N N . ASP A 1 680 ? 6.127 -4.472 29.049 1.00 39.91 680 ASP A N 1
ATOM 5280 C CA . ASP A 1 680 ? 6.697 -5.601 29.791 1.00 39.91 680 ASP A CA 1
ATOM 5281 C C . ASP A 1 680 ? 8.130 -5.886 29.279 1.00 39.91 680 ASP A C 1
ATOM 5283 O O . ASP A 1 680 ? 8.379 -6.655 28.348 1.00 39.91 680 ASP A O 1
ATOM 5287 N N . LEU A 1 681 ? 9.118 -5.176 29.835 1.00 44.12 681 LEU A N 1
ATOM 5288 C CA . LEU A 1 681 ? 10.530 -5.240 29.429 1.00 44.12 681 LEU A CA 1
ATOM 5289 C C . LEU A 1 681 ? 11.308 -6.300 30.220 1.00 44.12 681 LEU A C 1
ATOM 5291 O O . LEU A 1 681 ? 12.487 -6.099 30.535 1.00 44.12 681 LEU A O 1
ATOM 5295 N N . VAL A 1 682 ? 10.679 -7.413 30.596 1.00 40.03 682 VAL A N 1
ATOM 5296 C CA . VAL A 1 682 ? 11.299 -8.431 31.467 1.00 40.03 682 VAL A CA 1
ATOM 5297 C C . VAL A 1 682 ? 12.556 -9.071 30.845 1.00 40.03 682 VAL A C 1
ATOM 5299 O O . VAL A 1 682 ? 13.414 -9.551 31.581 1.00 40.03 682 VAL A O 1
ATOM 5302 N N . SER A 1 683 ? 12.764 -8.979 29.524 1.00 37.03 683 SER A N 1
ATOM 5303 C CA . SER A 1 683 ? 13.901 -9.604 28.822 1.00 37.03 683 SER A CA 1
ATOM 5304 C C . SER A 1 683 ? 15.023 -8.667 28.336 1.00 37.03 683 SER A C 1
ATOM 5306 O O . SER A 1 683 ? 15.934 -9.138 27.657 1.00 37.03 683 SER A O 1
ATOM 5308 N N . LEU A 1 684 ? 14.983 -7.358 28.622 1.00 38.97 684 LEU A N 1
ATOM 5309 C CA . LEU A 1 684 ? 15.932 -6.375 28.058 1.00 38.97 684 LEU A CA 1
ATOM 5310 C C . LEU A 1 684 ? 16.912 -5.805 29.098 1.00 38.97 684 LEU A C 1
ATOM 5312 O O . LEU A 1 684 ? 16.579 -5.673 30.277 1.00 38.97 684 LEU A O 1
ATOM 5316 N N . THR A 1 685 ? 18.129 -5.445 28.672 1.00 43.16 685 THR A N 1
ATOM 5317 C CA . THR A 1 685 ? 19.123 -4.789 29.544 1.00 43.16 685 THR A CA 1
ATOM 5318 C C . THR A 1 685 ? 18.679 -3.364 29.903 1.00 43.16 685 THR A C 1
ATOM 5320 O O . THR A 1 685 ? 17.913 -2.748 29.166 1.00 43.16 685 THR A O 1
ATOM 5323 N N . ARG A 1 686 ? 19.131 -2.810 31.039 1.00 47.25 686 ARG A N 1
ATOM 5324 C CA . ARG A 1 686 ? 18.662 -1.503 31.558 1.00 47.25 686 ARG A CA 1
ATOM 5325 C C . ARG A 1 686 ? 18.808 -0.348 30.544 1.00 47.25 686 ARG A C 1
ATOM 5327 O O . ARG A 1 686 ? 17.938 0.521 30.505 1.00 47.25 686 ARG A O 1
ATOM 5334 N N . ASP A 1 687 ? 19.837 -0.378 29.697 1.00 44.62 687 ASP A N 1
ATOM 5335 C CA . ASP A 1 687 ? 20.076 0.627 28.648 1.00 44.62 687 ASP A CA 1
ATOM 5336 C C . ASP A 1 687 ? 19.157 0.441 27.424 1.00 44.62 687 ASP A C 1
ATOM 5338 O O . ASP A 1 687 ? 18.645 1.421 26.867 1.00 44.62 687 ASP A O 1
ATOM 5342 N N . ASP A 1 688 ? 18.851 -0.808 27.058 1.00 44.12 688 ASP A N 1
ATOM 5343 C CA . ASP A 1 688 ? 17.889 -1.130 25.995 1.00 44.12 688 ASP A CA 1
ATOM 5344 C C . ASP A 1 688 ? 16.455 -0.745 26.398 1.00 44.12 688 ASP A C 1
ATOM 5346 O O . ASP A 1 688 ? 15.682 -0.253 25.570 1.00 44.12 688 ASP A O 1
ATOM 5350 N N . LYS A 1 689 ? 16.119 -0.876 27.693 1.00 48.75 689 LYS A N 1
ATOM 5351 C CA . LYS A 1 689 ? 14.827 -0.447 28.259 1.00 48.75 689 LYS A CA 1
ATOM 5352 C C . LYS A 1 689 ? 14.588 1.057 28.090 1.00 48.75 689 LYS A C 1
ATOM 5354 O O . LYS A 1 689 ? 13.490 1.457 27.712 1.00 48.75 689 LYS A O 1
ATOM 5359 N N . SER A 1 690 ? 15.612 1.887 28.322 1.00 49.44 690 SER A N 1
ATOM 5360 C CA . SER A 1 690 ? 15.526 3.352 28.167 1.00 49.44 690 SER A CA 1
ATOM 5361 C C . SER A 1 690 ? 15.411 3.784 26.703 1.00 49.44 690 SER A C 1
ATOM 5363 O O . SER A 1 690 ? 14.708 4.740 26.380 1.00 49.44 690 SER A O 1
ATOM 5365 N N . SER A 1 691 ? 16.097 3.095 25.790 1.00 50.69 691 SER A N 1
ATOM 5366 C CA . SER A 1 691 ? 16.050 3.429 24.363 1.00 50.69 691 SER A CA 1
ATOM 5367 C C . SER A 1 691 ? 14.713 3.048 23.722 1.00 50.69 691 SER A C 1
ATOM 5369 O O . SER A 1 691 ? 14.160 3.822 22.935 1.00 50.69 691 SER A O 1
ATOM 5371 N N . LEU A 1 692 ? 14.160 1.888 24.090 1.00 48.72 692 LEU A N 1
ATOM 5372 C CA . LEU A 1 692 ? 12.870 1.427 23.587 1.00 48.72 692 LEU A CA 1
ATOM 5373 C C . LEU A 1 692 ? 11.719 2.258 24.167 1.00 48.72 692 LEU A C 1
ATOM 5375 O O . LEU A 1 692 ? 10.844 2.674 23.410 1.00 48.72 692 LEU A O 1
ATOM 5379 N N . SER A 1 693 ? 11.758 2.600 25.460 1.00 50.53 693 SER A N 1
ATOM 5380 C CA . SER A 1 693 ? 10.743 3.471 26.067 1.00 50.53 693 SER A CA 1
ATOM 5381 C C . SER A 1 693 ? 10.702 4.857 25.407 1.00 50.53 693 SER A C 1
ATOM 5383 O O . SER A 1 693 ? 9.616 5.352 25.115 1.00 50.53 693 SER A O 1
ATOM 5385 N N . LYS A 1 694 ? 11.857 5.444 25.047 1.00 55.59 694 LYS A N 1
ATOM 5386 C CA . LYS A 1 694 ? 11.946 6.695 24.259 1.00 55.59 694 LYS A CA 1
ATOM 5387 C C . LYS A 1 694 ? 11.292 6.581 22.885 1.00 55.59 694 LYS A C 1
ATOM 5389 O O . LYS A 1 694 ? 10.604 7.506 22.451 1.00 55.59 694 LYS A O 1
ATOM 5394 N N . ALA A 1 695 ? 11.536 5.480 22.178 1.00 52.84 695 ALA A N 1
ATOM 5395 C CA . ALA A 1 695 ? 10.995 5.259 20.841 1.00 52.84 695 ALA A CA 1
ATOM 5396 C C . ALA A 1 695 ? 9.475 5.042 20.879 1.00 52.84 695 ALA A C 1
ATOM 5398 O O . ALA A 1 695 ? 8.745 5.659 20.104 1.00 52.84 695 ALA A O 1
ATOM 5399 N N . VAL A 1 696 ? 9.000 4.229 21.825 1.00 52.66 696 VAL A N 1
ATOM 5400 C CA . VAL A 1 696 ? 7.575 3.949 22.026 1.00 52.66 696 VAL A CA 1
ATOM 5401 C C . VAL A 1 696 ? 6.833 5.213 22.471 1.00 52.66 696 VAL A C 1
ATOM 5403 O O . VAL A 1 696 ? 5.813 5.559 21.880 1.00 52.66 696 VAL A O 1
ATOM 5406 N N . ALA A 1 697 ? 7.394 5.982 23.408 1.00 56.88 697 ALA A N 1
ATOM 5407 C CA . ALA A 1 697 ? 6.858 7.276 23.825 1.00 56.88 697 ALA A CA 1
ATOM 5408 C C . ALA A 1 697 ? 6.687 8.247 22.639 1.00 56.88 697 ALA A C 1
ATOM 5410 O O . ALA A 1 697 ? 5.625 8.841 22.483 1.00 56.88 697 ALA A O 1
ATOM 5411 N N . ARG A 1 698 ? 7.677 8.363 21.739 1.00 58.66 698 ARG A N 1
ATOM 5412 C CA . ARG A 1 698 ? 7.583 9.239 20.550 1.00 58.66 698 ARG A CA 1
ATOM 5413 C C . ARG A 1 698 ? 6.474 8.845 19.574 1.00 58.66 698 ARG A C 1
ATOM 5415 O O . ARG A 1 698 ? 5.932 9.718 18.904 1.00 58.66 698 ARG A O 1
ATOM 5422 N N . ILE A 1 699 ? 6.169 7.555 19.471 1.00 55.94 699 ILE A N 1
ATOM 5423 C CA . ILE A 1 699 ? 5.166 7.035 18.532 1.00 55.94 699 ILE A CA 1
ATOM 5424 C C . ILE A 1 699 ? 3.762 7.133 19.128 1.00 55.94 699 ILE A C 1
ATOM 5426 O O . ILE A 1 699 ? 2.809 7.447 18.420 1.00 55.94 699 ILE A O 1
ATOM 5430 N N . ILE A 1 700 ? 3.635 6.863 20.426 1.00 58.75 700 ILE A N 1
ATOM 5431 C CA . ILE A 1 700 ? 2.338 6.637 21.056 1.00 58.75 700 ILE A CA 1
ATOM 5432 C C . ILE A 1 700 ? 1.776 7.916 21.707 1.00 58.75 700 ILE A C 1
ATOM 5434 O O . ILE A 1 700 ? 0.576 8.170 21.602 1.00 58.75 700 ILE A O 1
ATOM 5438 N N . ILE A 1 701 ? 2.618 8.773 22.302 1.00 66.50 701 ILE A N 1
ATOM 5439 C CA . ILE A 1 701 ? 2.186 10.018 22.971 1.00 66.50 701 ILE A CA 1
ATOM 5440 C C . ILE A 1 701 ? 1.379 10.968 22.062 1.00 66.50 701 ILE A C 1
ATOM 5442 O O . ILE A 1 701 ? 0.425 11.563 22.563 1.00 66.50 701 ILE A O 1
ATOM 5446 N N . PRO A 1 702 ? 1.636 11.089 20.740 1.00 68.06 702 PRO A N 1
ATOM 5447 C CA . PRO A 1 702 ? 0.775 11.878 19.852 1.00 68.06 702 PRO A CA 1
ATOM 5448 C C . PRO A 1 702 ? -0.702 11.436 19.826 1.00 68.06 702 PRO A C 1
ATOM 5450 O O . PRO A 1 702 ? -1.563 12.221 19.440 1.00 68.06 702 PRO A O 1
ATOM 5453 N N . SER A 1 703 ? -1.011 10.204 20.252 1.00 66.12 703 SER A N 1
ATOM 5454 C CA . SER A 1 703 ? -2.382 9.673 20.345 1.00 66.12 703 SER A CA 1
ATOM 5455 C C . SER A 1 703 ? -3.004 9.790 21.746 1.00 66.12 703 SER A C 1
ATOM 5457 O O . SER A 1 703 ? -4.165 9.419 21.922 1.00 66.12 703 SER A O 1
ATOM 5459 N N . ALA A 1 704 ? -2.273 10.326 22.733 1.00 67.19 704 ALA A N 1
ATOM 5460 C CA . ALA A 1 704 ? -2.673 10.365 24.145 1.00 67.19 704 ALA A CA 1
ATOM 5461 C C . ALA A 1 704 ? -3.977 11.139 24.422 1.00 67.19 704 ALA A C 1
ATOM 5463 O O . ALA A 1 704 ? -4.678 10.840 25.387 1.00 67.19 704 ALA A O 1
ATOM 5464 N N . GLN A 1 705 ? -4.361 12.057 23.527 1.00 69.00 705 GLN A N 1
ATOM 5465 C CA . GLN A 1 705 ? -5.613 12.827 23.593 1.00 69.00 705 GLN A CA 1
ATOM 5466 C C . GLN A 1 705 ? -6.890 11.968 23.539 1.00 69.00 705 GLN A C 1
ATOM 5468 O O . GLN A 1 705 ? -7.994 12.484 23.684 1.00 69.00 705 GLN A O 1
ATOM 5473 N N . ARG A 1 706 ? -6.772 10.661 23.278 1.00 70.50 706 ARG A N 1
ATOM 5474 C CA . ARG A 1 706 ? -7.910 9.745 23.100 1.00 70.50 706 ARG A CA 1
ATOM 5475 C C . ARG A 1 706 ? -8.078 8.744 24.247 1.00 70.50 706 ARG A C 1
ATOM 5477 O O . ARG A 1 706 ? -9.000 7.934 24.197 1.00 70.50 706 ARG A O 1
ATOM 5484 N N . TRP A 1 707 ? -7.200 8.764 25.247 1.00 74.25 707 TRP A N 1
ATOM 5485 C CA . TRP A 1 707 ? -7.113 7.711 26.262 1.00 74.25 707 TRP A CA 1
ATOM 5486 C C . TRP A 1 707 ? -7.935 8.033 27.500 1.00 74.25 707 TRP A C 1
ATOM 5488 O O . TRP A 1 707 ? -7.651 9.009 28.185 1.00 74.25 707 TRP A O 1
ATOM 5498 N N . LYS A 1 708 ? -8.915 7.185 27.819 1.00 74.94 708 LYS A N 1
ATOM 5499 C CA . LYS A 1 708 ? -9.691 7.284 29.065 1.00 74.94 708 LYS A CA 1
ATOM 5500 C C . LYS A 1 708 ? -9.062 6.484 30.197 1.00 74.94 708 LYS A C 1
ATOM 5502 O O . LYS A 1 708 ? -8.991 6.962 31.324 1.00 74.94 708 LYS A O 1
ATOM 5507 N N . ASN A 1 709 ? -8.583 5.285 29.885 1.00 73.56 709 ASN A N 1
ATOM 5508 C CA . ASN A 1 709 ? -7.878 4.413 30.819 1.00 73.56 709 ASN A CA 1
ATOM 5509 C C . ASN A 1 709 ? -6.403 4.392 30.438 1.00 73.56 709 ASN A C 1
ATOM 5511 O O . ASN A 1 709 ? -6.088 4.010 29.313 1.00 73.56 709 ASN A O 1
ATOM 5515 N N . LEU A 1 710 ? -5.525 4.804 31.349 1.00 75.50 710 LEU A N 1
ATOM 5516 C CA . LEU A 1 710 ? -4.083 4.811 31.151 1.00 75.50 710 LEU A CA 1
ATOM 5517 C C . LEU A 1 710 ? -3.402 3.929 32.193 1.00 75.50 710 LEU A C 1
ATOM 5519 O O . LEU A 1 710 ? -3.392 4.266 33.373 1.00 75.50 710 LEU A O 1
ATOM 5523 N N . HIS A 1 711 ? -2.813 2.823 31.750 1.00 75.12 711 HIS A N 1
ATOM 5524 C CA . HIS A 1 711 ? -1.956 1.971 32.576 1.00 75.12 711 HIS A CA 1
ATOM 5525 C C . HIS A 1 711 ? -0.505 2.157 32.132 1.00 75.12 711 HIS A C 1
ATOM 5527 O O . HIS A 1 711 ? -0.235 2.068 30.941 1.00 75.12 711 HIS A O 1
ATOM 5533 N N . ILE A 1 712 ? 0.404 2.448 33.061 1.00 71.31 712 ILE A N 1
ATOM 5534 C CA . ILE A 1 712 ? 1.835 2.595 32.811 1.00 71.31 712 ILE A CA 1
ATOM 5535 C C . ILE A 1 712 ? 2.624 1.614 33.689 1.00 71.31 712 ILE A C 1
ATOM 5537 O O . ILE A 1 712 ? 2.656 1.788 34.905 1.00 71.31 712 ILE A O 1
ATOM 5541 N N . ASP A 1 713 ? 3.291 0.640 33.066 1.00 67.94 713 ASP A N 1
ATOM 5542 C CA . ASP A 1 713 ? 4.264 -0.262 33.710 1.00 67.94 713 ASP A CA 1
ATOM 5543 C C . ASP A 1 713 ? 5.659 0.023 33.124 1.00 67.94 713 ASP A C 1
ATOM 5545 O O . ASP A 1 713 ? 5.995 -0.433 32.028 1.00 67.94 713 ASP A O 1
ATOM 5549 N N . LEU A 1 714 ? 6.434 0.903 33.777 1.00 59.22 714 LEU A N 1
ATOM 5550 C CA . LEU A 1 714 ? 7.729 1.371 33.268 1.00 59.22 714 LEU A CA 1
ATOM 5551 C C . LEU A 1 714 ? 8.741 1.673 34.387 1.00 59.22 714 LEU A C 1
ATOM 5553 O O . LEU A 1 714 ? 8.427 2.416 35.315 1.00 59.22 714 LEU A O 1
ATOM 5557 N N . PRO A 1 715 ? 10.017 1.254 34.237 1.00 51.94 715 PRO A N 1
ATOM 5558 C CA . PRO A 1 715 ? 11.036 1.468 35.265 1.00 51.94 715 PRO A CA 1
ATOM 5559 C C . PRO A 1 715 ? 11.555 2.920 35.380 1.00 51.94 715 PRO A C 1
ATOM 5561 O O . PRO A 1 715 ? 12.183 3.249 36.386 1.00 51.94 715 PRO A O 1
ATOM 5564 N N . SER A 1 716 ? 11.351 3.796 34.380 1.00 54.94 716 SER A N 1
ATOM 5565 C CA . SER A 1 716 ? 11.706 5.235 34.418 1.00 54.94 716 SER A CA 1
ATOM 5566 C C . SER A 1 716 ? 10.676 6.090 33.664 1.00 54.94 716 SER A C 1
ATOM 5568 O O . SER A 1 716 ? 10.185 5.694 32.604 1.00 54.94 716 SER A O 1
ATOM 5570 N N . PHE A 1 717 ? 10.392 7.278 34.215 1.00 57.94 717 PHE A N 1
ATOM 5571 C CA . PHE A 1 717 ? 9.366 8.224 33.760 1.00 57.94 717 PHE A CA 1
ATOM 5572 C C . PHE A 1 717 ? 9.915 9.553 33.213 1.00 57.94 717 PHE A C 1
ATOM 5574 O O . PHE A 1 717 ? 9.132 10.463 32.938 1.00 57.94 717 PHE A O 1
ATOM 5581 N N . ASP A 1 718 ? 11.225 9.667 32.966 1.00 58.19 718 ASP A N 1
ATOM 5582 C CA . ASP A 1 718 ? 11.873 10.927 32.545 1.00 58.19 718 ASP A CA 1
ATOM 5583 C C . ASP A 1 718 ? 11.229 11.575 31.298 1.00 58.19 718 ASP A C 1
ATOM 5585 O O . ASP A 1 718 ? 11.308 12.784 31.086 1.00 58.19 718 ASP A O 1
ATOM 5589 N N . HIS A 1 719 ? 10.556 10.784 30.459 1.00 58.09 719 HIS A N 1
ATOM 5590 C CA . HIS A 1 719 ? 9.908 11.241 29.225 1.00 58.09 719 HIS A CA 1
ATOM 5591 C C . HIS A 1 719 ? 8.546 11.912 29.426 1.00 58.09 719 HIS A C 1
ATOM 5593 O O . HIS A 1 719 ? 8.117 12.659 28.547 1.00 58.09 719 HIS A O 1
ATOM 5599 N N . PHE A 1 720 ? 7.881 11.696 30.564 1.00 61.56 720 PHE A N 1
ATOM 5600 C CA . PHE A 1 720 ? 6.597 12.335 30.879 1.00 61.56 720 PHE A CA 1
ATOM 5601 C C . PHE A 1 720 ? 6.770 13.714 31.532 1.00 61.56 720 PHE A C 1
ATOM 5603 O O . PHE A 1 720 ? 5.840 14.521 31.521 1.00 61.56 720 PHE A O 1
ATOM 5610 N N . ASN A 1 721 ? 7.969 14.016 32.039 1.00 61.12 721 ASN A N 1
ATOM 5611 C CA . ASN A 1 721 ? 8.266 15.252 32.769 1.00 61.12 721 ASN A CA 1
ATOM 5612 C C . ASN A 1 721 ? 8.286 16.505 31.870 1.00 61.12 721 ASN A C 1
ATOM 5614 O O . ASN A 1 721 ? 8.186 17.624 32.368 1.00 61.12 721 ASN A O 1
ATOM 5618 N N . HIS A 1 722 ? 8.375 16.332 30.545 1.00 62.00 722 HIS A N 1
ATOM 5619 C CA . HIS A 1 722 ? 8.440 17.424 29.562 1.00 62.00 722 HIS A CA 1
ATOM 5620 C C . HIS A 1 722 ? 7.203 17.529 28.660 1.00 62.00 722 HIS A C 1
ATOM 5622 O O . HIS A 1 722 ? 7.236 18.243 27.656 1.00 62.00 722 HIS A O 1
ATOM 5628 N N . LEU A 1 723 ? 6.123 16.810 28.977 1.00 66.75 723 LEU A N 1
ATOM 5629 C CA . LEU A 1 723 ? 4.904 16.878 28.177 1.00 66.75 723 LEU A CA 1
ATOM 5630 C C . LEU A 1 723 ? 4.148 18.186 28.437 1.00 66.75 723 LEU A C 1
ATOM 5632 O O . LEU A 1 723 ? 4.053 18.614 29.590 1.00 66.75 723 LEU A O 1
ATOM 5636 N N . PRO A 1 724 ? 3.598 18.829 27.390 1.00 67.94 724 PRO A N 1
ATOM 5637 C CA . PRO A 1 724 ? 2.806 20.033 27.569 1.00 67.94 724 PRO A CA 1
ATOM 5638 C C . PRO A 1 724 ? 1.563 19.745 28.435 1.00 67.94 724 PRO A C 1
ATOM 5640 O O . PRO A 1 724 ? 0.976 18.656 28.334 1.00 67.94 724 PRO A O 1
ATOM 5643 N N . PRO A 1 725 ? 1.130 20.706 29.274 1.00 67.62 725 PRO A N 1
ATOM 5644 C CA . PRO A 1 725 ? -0.121 20.595 30.018 1.00 67.62 725 PRO A CA 1
ATOM 5645 C C . PRO A 1 725 ? -1.288 20.296 29.070 1.00 67.62 725 PRO A C 1
ATOM 5647 O O . PRO A 1 725 ? -1.350 20.849 27.973 1.00 67.62 725 PRO A O 1
ATOM 5650 N N . GLY A 1 726 ? -2.202 19.414 29.477 1.00 68.44 726 GLY A N 1
ATOM 5651 C CA . GLY A 1 726 ? -3.354 19.027 28.653 1.00 68.44 726 GLY A CA 1
ATOM 5652 C C . GLY A 1 726 ? -3.080 17.912 27.638 1.00 68.44 726 GLY A C 1
ATOM 5653 O O . GLY A 1 726 ? -3.948 17.608 26.831 1.00 68.44 726 GLY A O 1
ATOM 5654 N N . THR A 1 727 ? -1.915 17.251 27.682 1.00 75.56 727 THR A N 1
ATOM 5655 C CA . THR A 1 727 ? -1.646 16.048 26.857 1.00 75.56 727 THR A CA 1
ATOM 5656 C C . THR A 1 727 ? -2.641 14.906 27.136 1.00 75.56 727 THR A C 1
ATOM 5658 O O . THR A 1 727 ? -2.952 14.118 26.245 1.00 75.56 727 THR A O 1
ATOM 5661 N N . PHE A 1 728 ? -3.159 14.836 28.365 1.00 78.12 728 PHE A N 1
ATOM 5662 C CA . PHE A 1 728 ? -4.042 13.781 28.865 1.00 78.12 728 PHE A CA 1
ATOM 5663 C C . PHE A 1 728 ? -5.411 14.351 29.267 1.00 78.12 728 PHE A C 1
ATOM 5665 O O . PHE A 1 728 ? -5.827 14.226 30.420 1.00 78.12 728 PHE A O 1
ATOM 5672 N N . GLU A 1 729 ? -6.088 15.041 28.346 1.00 79.94 729 GLU A N 1
ATOM 5673 C CA . GLU A 1 729 ? -7.320 15.789 28.646 1.00 79.94 729 GLU A CA 1
ATOM 5674 C C . GLU A 1 729 ? -8.496 14.878 29.051 1.00 79.94 729 GLU A C 1
ATOM 5676 O O . GLU A 1 729 ? -9.236 15.190 29.984 1.00 79.94 729 GLU A O 1
ATOM 5681 N N . VAL A 1 730 ? -8.623 13.713 28.406 1.00 82.44 730 VAL A N 1
ATOM 5682 C CA . VAL A 1 730 ? -9.761 12.787 28.572 1.00 82.44 730 VAL A CA 1
ATOM 5683 C C . VAL A 1 730 ? -9.491 11.597 29.503 1.00 82.44 730 VAL A C 1
ATOM 5685 O O . VAL A 1 730 ? -10.352 10.729 29.628 1.00 82.44 730 VAL A O 1
ATOM 5688 N N . VAL A 1 731 ? -8.324 11.537 30.161 1.00 83.75 731 VAL A N 1
ATOM 5689 C CA . VAL A 1 731 ? -7.980 10.428 31.071 1.00 83.75 731 VAL A CA 1
ATOM 5690 C C . VAL A 1 731 ? -8.883 10.466 32.301 1.00 83.75 731 VAL A C 1
ATOM 5692 O O . VAL A 1 731 ? -8.906 11.455 33.027 1.00 83.75 731 VAL A O 1
ATOM 5695 N N . GLU A 1 732 ? -9.593 9.367 32.543 1.00 86.75 732 GLU A N 1
ATOM 5696 C CA . GLU A 1 732 ? -10.495 9.126 33.674 1.00 86.75 732 GLU A CA 1
ATOM 5697 C C . GLU A 1 732 ? -9.847 8.204 34.724 1.00 86.75 732 GLU A C 1
ATOM 5699 O O . GLU A 1 732 ? -9.992 8.441 35.929 1.00 86.75 732 GLU A O 1
ATOM 5704 N N . HIS A 1 733 ? -9.068 7.208 34.282 1.00 84.69 733 HIS A N 1
ATOM 5705 C CA . HIS A 1 733 ? -8.406 6.221 35.137 1.00 84.69 733 HIS A CA 1
ATOM 5706 C C . HIS A 1 733 ? -6.901 6.168 34.855 1.00 84.69 733 HIS A C 1
ATOM 5708 O O . HIS A 1 733 ? -6.494 5.946 33.716 1.00 84.69 733 HIS A O 1
ATOM 5714 N N . LEU A 1 734 ? -6.078 6.330 35.892 1.00 85.12 734 LEU A N 1
ATOM 5715 C CA . LEU A 1 734 ? -4.618 6.252 35.817 1.00 85.12 734 LEU A CA 1
ATOM 5716 C C . LEU A 1 734 ? -4.101 5.137 36.731 1.00 85.12 734 LEU A C 1
ATOM 5718 O O . LEU A 1 734 ? -4.324 5.182 37.939 1.00 85.12 734 LEU A O 1
ATOM 5722 N N . PHE A 1 735 ? -3.383 4.173 36.164 1.00 82.56 735 PHE A N 1
ATOM 5723 C CA . PHE A 1 735 ? -2.736 3.070 36.871 1.00 82.56 735 PHE A CA 1
ATOM 5724 C C . PHE A 1 735 ? -1.228 3.111 36.623 1.00 82.56 735 PHE A C 1
ATOM 5726 O O . PHE A 1 735 ? -0.796 3.217 35.477 1.00 82.56 735 PHE A O 1
ATOM 5733 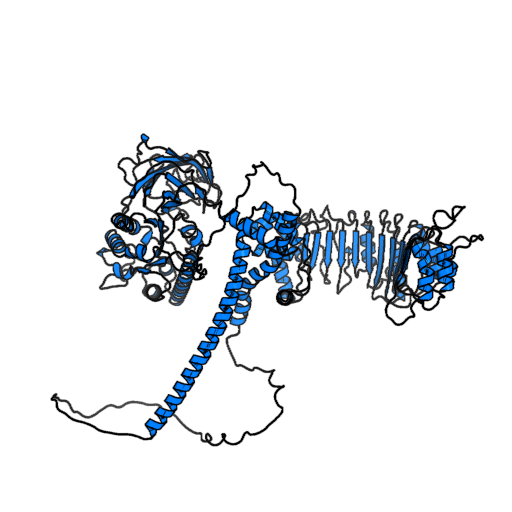N N . ILE A 1 736 ? -0.428 3.023 37.685 1.00 77.75 736 ILE A N 1
ATOM 5734 C CA . ILE A 1 736 ? 1.037 3.038 37.618 1.00 77.75 736 ILE A CA 1
ATOM 5735 C C . ILE A 1 736 ? 1.602 1.821 38.362 1.00 77.75 736 ILE A C 1
ATOM 5737 O O . ILE A 1 736 ? 1.285 1.626 39.538 1.00 77.75 736 ILE A O 1
ATOM 5741 N N . GLU A 1 737 ? 2.460 1.050 37.689 1.00 73.38 737 GLU A N 1
ATOM 5742 C CA . GLU A 1 737 ? 3.176 -0.121 38.218 1.00 73.38 737 GLU A CA 1
ATOM 5743 C C . GLU A 1 737 ? 4.707 0.021 38.065 1.00 73.38 737 GLU A C 1
ATOM 5745 O O . GLU A 1 737 ? 5.195 0.767 37.218 1.00 73.38 737 GLU A O 1
ATOM 5750 N N . ASP A 1 738 ? 5.462 -0.668 38.931 1.00 60.62 738 ASP A N 1
ATOM 5751 C CA . ASP A 1 738 ? 6.932 -0.828 38.887 1.00 60.62 738 ASP A CA 1
ATOM 5752 C C . ASP A 1 738 ? 7.790 0.452 39.003 1.00 60.62 738 ASP A C 1
ATOM 5754 O O . ASP A 1 738 ? 8.780 0.666 38.300 1.00 60.62 738 ASP A O 1
ATOM 5758 N N . PHE A 1 739 ? 7.435 1.316 39.955 1.00 59.53 739 PHE A N 1
ATOM 5759 C CA . PHE A 1 739 ? 8.122 2.587 40.197 1.00 59.53 739 PHE A CA 1
ATOM 5760 C C . PHE A 1 739 ? 9.530 2.429 40.823 1.00 59.53 739 PHE A C 1
ATOM 5762 O O . PHE A 1 739 ? 9.670 1.945 41.952 1.00 59.53 739 PHE A O 1
ATOM 5769 N N . SER A 1 740 ? 10.579 2.916 40.137 1.00 52.72 740 SER A N 1
ATOM 5770 C CA . SER A 1 740 ? 11.959 2.960 40.659 1.00 52.72 740 SER A CA 1
ATOM 5771 C C . SER A 1 740 ? 12.349 4.341 41.235 1.00 52.72 740 SER A C 1
ATOM 5773 O O . SER A 1 740 ? 11.908 5.389 40.776 1.00 52.72 740 SER A O 1
ATOM 5775 N N . LYS A 1 741 ? 13.174 4.327 42.293 1.00 51.81 741 LYS A N 1
ATOM 5776 C CA . LYS A 1 741 ? 13.344 5.338 43.368 1.00 51.81 741 LYS A CA 1
ATOM 5777 C C . LYS A 1 741 ? 13.658 6.817 43.047 1.00 51.81 741 LYS A C 1
ATOM 5779 O O . LYS A 1 741 ? 13.864 7.562 44.003 1.00 51.81 741 LYS A O 1
ATOM 5784 N N . GLN A 1 742 ? 13.726 7.304 41.813 1.00 49.66 742 GLN A N 1
ATOM 5785 C CA . GLN A 1 742 ? 14.111 8.706 41.570 1.00 49.66 742 GLN A CA 1
ATOM 5786 C C . GLN A 1 742 ? 13.444 9.285 40.325 1.00 49.66 742 GLN A C 1
ATOM 5788 O O . GLN A 1 742 ? 13.725 8.818 39.228 1.00 49.66 742 GLN A O 1
ATOM 5793 N N . THR A 1 743 ? 12.623 10.328 40.499 1.00 48.12 743 THR A N 1
ATOM 5794 C CA . THR A 1 743 ? 12.738 11.639 39.819 1.00 48.12 743 THR A CA 1
ATOM 5795 C C . THR A 1 743 ? 11.531 12.539 40.115 1.00 48.12 743 THR A C 1
ATOM 5797 O O . THR A 1 743 ? 10.402 12.089 40.296 1.00 48.12 743 THR A O 1
ATOM 5800 N N . ASP A 1 744 ? 11.821 13.833 40.213 1.00 49.06 744 ASP A N 1
ATOM 5801 C CA . ASP A 1 744 ? 10.899 14.929 40.482 1.00 49.06 744 ASP A CA 1
ATOM 5802 C C . ASP A 1 744 ? 9.873 15.151 39.347 1.00 49.06 744 ASP A C 1
ATOM 5804 O O . ASP A 1 744 ? 10.231 15.293 38.182 1.00 49.06 744 ASP A O 1
ATOM 5808 N N . VAL A 1 745 ? 8.604 15.269 39.757 1.00 52.88 745 VAL A N 1
ATOM 5809 C CA . VAL A 1 745 ? 7.502 16.043 39.145 1.00 52.88 745 VAL A CA 1
ATOM 5810 C C . VAL A 1 745 ? 7.029 15.646 37.733 1.00 52.88 745 VAL A C 1
ATOM 5812 O O . VAL A 1 745 ? 7.481 16.156 36.709 1.00 52.88 745 VAL A O 1
ATOM 5815 N N . ILE A 1 746 ? 5.940 14.867 37.701 1.00 58.66 746 ILE A N 1
ATOM 5816 C CA . ILE A 1 746 ? 5.132 14.613 36.501 1.00 58.66 746 ILE A CA 1
ATOM 5817 C C . ILE A 1 746 ? 4.228 15.830 36.217 1.00 58.66 746 ILE A C 1
ATOM 5819 O O . ILE A 1 746 ? 3.115 15.931 36.732 1.00 58.66 746 ILE A O 1
ATOM 5823 N N . LEU A 1 747 ? 4.690 16.756 35.372 1.00 53.84 747 LEU A N 1
ATOM 5824 C CA . LEU A 1 747 ? 3.926 17.941 34.943 1.00 53.84 747 LEU A CA 1
ATOM 5825 C C . LEU A 1 747 ? 2.782 17.627 33.951 1.00 53.84 747 LEU A C 1
ATOM 5827 O O . LEU A 1 747 ? 2.046 18.529 33.572 1.00 53.84 747 LEU A O 1
ATOM 5831 N N . GLY A 1 748 ? 2.561 16.372 33.548 1.00 64.44 748 GLY A N 1
ATOM 5832 C CA . GLY A 1 748 ? 1.547 16.028 32.536 1.00 64.44 748 GLY A CA 1
ATOM 5833 C C . GLY A 1 748 ? 0.110 15.870 33.053 1.00 64.44 748 GLY A C 1
ATOM 5834 O O . GLY A 1 748 ? -0.830 16.299 32.386 1.00 64.44 748 GLY A O 1
ATOM 5835 N N . PHE A 1 749 ? -0.074 15.269 34.235 1.00 75.25 749 PHE A N 1
ATOM 5836 C CA . PHE A 1 749 ? -1.399 14.831 34.714 1.00 75.25 749 PHE A CA 1
ATOM 5837 C C . PHE A 1 749 ? -2.115 15.835 35.618 1.00 75.25 749 PHE A C 1
ATOM 5839 O O . PHE A 1 749 ? -3.328 15.743 35.785 1.00 75.25 749 PHE A O 1
ATOM 5846 N N . HIS A 1 750 ? -1.403 16.818 36.180 1.00 75.31 750 HIS A N 1
ATOM 5847 C CA . HIS A 1 750 ? -2.013 17.868 37.009 1.00 75.31 750 HIS A CA 1
ATOM 5848 C C . HIS A 1 750 ? -3.133 18.630 36.273 1.00 75.31 750 HIS A C 1
ATOM 5850 O O . HIS A 1 750 ? -4.057 19.133 36.905 1.00 75.31 750 HIS A O 1
ATOM 5856 N N . ALA A 1 751 ? -3.049 18.686 34.939 1.00 74.31 751 ALA A N 1
ATOM 5857 C CA . ALA A 1 751 ? -3.988 19.345 34.038 1.00 74.31 751 ALA A CA 1
ATOM 5858 C C . ALA A 1 751 ? -4.963 18.364 33.348 1.00 74.31 751 ALA A C 1
ATOM 5860 O O . ALA A 1 751 ? -5.467 18.674 32.272 1.00 74.31 751 ALA A O 1
ATOM 5861 N N . SER A 1 752 ? -5.217 17.184 33.928 1.00 85.31 752 SER A N 1
ATOM 5862 C CA . SER A 1 752 ? -6.206 16.212 33.432 1.00 85.31 752 SER A CA 1
ATOM 5863 C C . SER A 1 752 ? -7.586 16.437 34.074 1.00 85.31 752 SER A C 1
ATOM 5865 O O . SER A 1 752 ? -7.823 15.945 35.179 1.00 85.31 752 SER A O 1
ATOM 5867 N N . PRO A 1 753 ? -8.537 17.142 33.426 1.00 84.00 753 PRO A N 1
ATOM 5868 C CA . PRO A 1 753 ? -9.825 17.501 34.038 1.00 84.00 753 PRO A CA 1
ATOM 5869 C C . PRO A 1 753 ? -10.760 16.301 34.277 1.00 84.00 753 PRO A C 1
ATOM 5871 O O . PRO A 1 753 ? -11.626 16.333 35.159 1.00 84.00 753 PRO A O 1
ATOM 5874 N N . CYS A 1 754 ? -10.591 15.217 33.518 1.00 87.31 754 CYS A N 1
ATOM 5875 C CA . CYS A 1 754 ? -11.439 14.029 33.605 1.00 87.31 754 CYS A CA 1
ATOM 5876 C C . CYS A 1 754 ? -10.974 12.999 34.644 1.00 87.31 754 CYS A C 1
ATOM 5878 O O . CYS A 1 754 ? -11.735 12.082 34.937 1.00 87.31 754 CYS A O 1
ATOM 5880 N N . LEU A 1 755 ? -9.789 13.149 35.249 1.00 89.56 755 LEU A N 1
ATOM 5881 C CA . LEU A 1 755 ? -9.211 12.106 36.101 1.00 89.56 755 LEU A CA 1
ATOM 5882 C C . LEU A 1 755 ? -10.041 11.906 37.377 1.00 89.56 755 LEU A C 1
ATOM 5884 O O . LEU A 1 755 ? -10.263 12.858 38.131 1.00 89.56 755 LEU A O 1
ATOM 5888 N N . ARG A 1 756 ? -10.505 10.674 37.616 1.00 92.12 756 ARG A N 1
ATOM 5889 C CA . ARG A 1 756 ? -11.324 10.283 38.778 1.00 92.12 756 ARG A CA 1
ATOM 5890 C C . ARG A 1 756 ? -10.729 9.128 39.573 1.00 92.12 756 ARG A C 1
ATOM 5892 O O . ARG A 1 756 ? -10.967 9.070 40.781 1.00 92.12 756 ARG A O 1
ATOM 5899 N N . ASN A 1 757 ? -9.961 8.246 38.937 1.00 91.44 757 ASN A N 1
ATOM 5900 C CA . ASN A 1 757 ? -9.447 7.033 39.564 1.00 91.44 757 ASN A CA 1
ATOM 5901 C C . ASN A 1 757 ? -7.925 6.986 39.455 1.00 91.44 757 ASN A C 1
ATOM 5903 O O . ASN A 1 757 ? -7.377 7.111 38.359 1.00 91.44 757 ASN A O 1
ATOM 5907 N N . PHE A 1 758 ? -7.256 6.764 40.583 1.00 90.69 758 PHE A N 1
ATOM 5908 C CA . PHE A 1 758 ? -5.806 6.627 40.633 1.00 90.69 758 PHE A CA 1
ATOM 5909 C C . PHE A 1 758 ? -5.400 5.331 41.330 1.00 90.69 758 PHE A C 1
ATOM 5911 O O . PHE A 1 758 ? -5.839 5.061 42.451 1.00 90.69 758 PHE A O 1
ATOM 5918 N N . THR A 1 759 ? -4.543 4.552 40.673 1.00 87.94 759 THR A N 1
ATOM 5919 C CA . THR A 1 759 ? -3.976 3.318 41.210 1.00 87.94 759 THR A CA 1
ATOM 5920 C C . THR A 1 759 ? -2.455 3.327 41.129 1.00 87.94 759 THR A C 1
ATOM 5922 O O . THR A 1 759 ? -1.885 3.628 40.083 1.00 87.94 759 THR A O 1
ATOM 5925 N N . LEU A 1 760 ? -1.797 2.963 42.229 1.00 84.19 760 LEU A N 1
ATOM 5926 C CA . LEU A 1 760 ? -0.344 2.884 42.342 1.00 84.19 760 LEU A CA 1
ATOM 5927 C C . LEU A 1 760 ? 0.074 1.545 42.958 1.00 84.19 760 LEU A C 1
ATOM 5929 O O . LEU A 1 760 ? -0.328 1.219 44.079 1.00 84.19 760 LEU A O 1
ATOM 5933 N N . ARG A 1 761 ? 0.912 0.791 42.244 1.00 78.94 761 ARG A N 1
ATOM 5934 C CA . ARG A 1 761 ? 1.541 -0.457 42.697 1.00 78.94 761 ARG A CA 1
ATOM 5935 C C . ARG A 1 761 ? 3.064 -0.329 42.586 1.00 78.94 761 ARG A C 1
ATOM 5937 O O . ARG A 1 761 ? 3.577 0.055 41.543 1.00 78.94 761 ARG A O 1
ATOM 5944 N N . SER A 1 762 ? 3.800 -0.646 43.648 1.00 68.44 762 SER A N 1
ATOM 5945 C CA . SER A 1 762 ? 5.272 -0.629 43.654 1.00 68.44 762 SER A CA 1
ATOM 5946 C C . SER A 1 762 ? 5.808 -2.015 44.011 1.00 68.44 762 SER A C 1
ATOM 5948 O O . SER A 1 762 ? 5.199 -2.697 44.827 1.00 68.44 762 SER A O 1
ATOM 5950 N N . ARG A 1 763 ? 6.919 -2.453 43.398 1.00 60.91 763 ARG A N 1
ATOM 5951 C CA . ARG A 1 763 ? 7.563 -3.751 43.697 1.00 60.91 763 ARG A CA 1
ATOM 5952 C C . ARG A 1 763 ? 8.756 -3.630 44.655 1.00 60.91 763 ARG A C 1
ATOM 5954 O O . ARG A 1 763 ? 8.923 -4.494 45.512 1.00 60.91 763 ARG A O 1
ATOM 5961 N N . ASP A 1 764 ? 9.527 -2.540 44.563 1.00 54.75 764 ASP A N 1
ATOM 5962 C CA . ASP A 1 764 ? 10.870 -2.459 45.167 1.00 54.75 764 ASP A CA 1
ATOM 5963 C C . ASP A 1 764 ? 11.088 -1.281 46.145 1.00 54.75 764 ASP A C 1
ATOM 5965 O O . ASP A 1 764 ? 12.127 -1.206 46.814 1.00 54.75 764 ASP A O 1
ATOM 5969 N N . SER A 1 765 ? 10.162 -0.313 46.249 1.00 56.44 765 SER A N 1
ATOM 5970 C CA . SER A 1 765 ? 10.366 0.875 47.101 1.00 56.44 765 SER A CA 1
ATOM 5971 C C . SER A 1 765 ? 9.096 1.611 47.524 1.00 56.44 765 SER A C 1
ATOM 5973 O O . SER A 1 765 ? 8.148 1.634 46.752 1.00 56.44 765 SER A O 1
ATOM 5975 N N . ALA A 1 766 ? 9.112 2.274 48.693 1.00 57.34 766 ALA A N 1
ATOM 5976 C CA . ALA A 1 766 ? 8.023 3.126 49.179 1.00 57.34 766 ALA A CA 1
ATOM 5977 C C . ALA A 1 766 ? 7.929 4.366 48.291 1.00 57.34 766 ALA A C 1
ATOM 5979 O O . ALA A 1 766 ? 8.765 5.269 48.437 1.00 57.34 766 ALA A O 1
ATOM 5980 N N . PRO A 1 767 ? 6.961 4.470 47.371 1.00 61.28 767 PRO A N 1
ATOM 5981 C CA . PRO A 1 767 ? 6.845 5.682 46.597 1.00 61.28 767 PRO A CA 1
ATOM 5982 C C . PRO A 1 767 ? 6.306 6.779 47.521 1.00 61.28 767 PRO A C 1
ATOM 5984 O O . PRO A 1 767 ? 5.315 6.607 48.239 1.00 61.28 767 PRO A O 1
ATOM 5987 N N . LEU A 1 768 ? 6.956 7.941 47.509 1.00 66.50 768 LEU A N 1
ATOM 5988 C CA . LEU A 1 768 ? 6.430 9.136 48.159 1.00 66.50 768 LEU A CA 1
ATOM 5989 C C . LEU A 1 768 ? 5.278 9.680 47.305 1.00 66.50 768 LEU A C 1
ATOM 5991 O O . LEU A 1 768 ? 5.461 10.599 46.514 1.00 66.50 768 LEU A O 1
ATOM 5995 N N . ILE A 1 769 ? 4.083 9.100 47.461 1.00 75.06 769 ILE A N 1
ATOM 5996 C CA . ILE A 1 769 ? 2.877 9.455 46.692 1.00 75.06 769 ILE A CA 1
ATOM 5997 C C . ILE A 1 769 ? 2.568 10.968 46.685 1.00 75.06 769 ILE A C 1
ATOM 5999 O O . ILE A 1 769 ? 2.036 11.487 45.711 1.00 75.06 769 ILE A O 1
ATOM 6003 N N . HIS A 1 770 ? 2.961 11.711 47.723 1.00 70.56 770 HIS A N 1
ATOM 6004 C CA . HIS A 1 770 ? 2.772 13.163 47.791 1.00 70.56 770 HIS A CA 1
ATOM 6005 C C . HIS A 1 770 ? 3.635 13.968 46.803 1.00 70.56 770 HIS A C 1
ATOM 6007 O O . HIS A 1 770 ? 3.402 15.162 46.646 1.00 70.56 770 HIS A O 1
ATOM 6013 N N . LEU A 1 771 ? 4.631 13.350 46.161 1.00 72.75 771 LEU A N 1
ATOM 6014 C CA . LEU A 1 771 ? 5.434 13.981 45.108 1.00 72.75 771 LEU A CA 1
ATOM 6015 C C . LEU A 1 771 ? 4.725 13.972 43.744 1.00 72.75 771 LEU A C 1
ATOM 6017 O O . LEU A 1 771 ? 5.123 14.698 42.829 1.00 72.75 771 LEU A O 1
ATOM 6021 N N . PHE A 1 772 ? 3.658 13.181 43.594 1.00 76.44 772 PHE A N 1
ATOM 6022 C CA . PHE A 1 772 ? 2.859 13.170 42.376 1.00 76.44 772 PHE A CA 1
ATOM 6023 C C . PHE A 1 772 ? 2.024 14.454 42.289 1.00 76.44 772 PHE A C 1
ATOM 6025 O O . PHE A 1 772 ? 1.282 14.813 43.205 1.00 76.44 772 PHE A O 1
ATOM 6032 N N . HIS A 1 773 ? 2.135 15.145 41.157 1.00 78.62 773 HIS A N 1
ATOM 6033 C CA . HIS A 1 773 ? 1.368 16.352 40.868 1.00 78.62 773 HIS A CA 1
ATOM 6034 C C . HIS A 1 773 ? 0.090 15.955 40.119 1.00 78.62 773 HIS A C 1
ATOM 6036 O O . HIS A 1 773 ? 0.042 15.968 38.891 1.00 78.62 773 HIS A O 1
ATOM 6042 N N . LEU A 1 774 ? -0.931 15.542 40.873 1.00 84.94 774 LEU A N 1
ATOM 6043 C CA . LEU A 1 774 ? -2.238 15.123 40.359 1.00 84.94 774 LEU A CA 1
ATOM 6044 C C . LEU A 1 774 ? -3.340 16.105 40.783 1.00 84.94 774 LEU A C 1
ATOM 6046 O O . LEU A 1 774 ? -3.186 16.816 41.779 1.00 84.94 774 LEU A O 1
ATOM 6050 N N . PRO A 1 775 ? -4.480 16.138 40.072 1.00 87.62 775 PRO A N 1
ATOM 6051 C CA . PRO A 1 775 ? -5.656 16.890 40.485 1.00 87.62 775 PRO A CA 1
ATOM 6052 C C . PRO A 1 775 ? -6.378 16.139 41.620 1.00 87.62 775 PRO A C 1
ATOM 6054 O O . PRO A 1 775 ? -7.455 15.573 41.446 1.00 87.62 775 PRO A O 1
ATOM 6057 N N . TRP A 1 776 ? -5.761 16.098 42.802 1.00 89.44 776 TRP A N 1
ATOM 6058 C CA . TRP A 1 776 ? -6.209 15.303 43.952 1.00 89.44 776 TRP A CA 1
ATOM 6059 C C . TRP A 1 776 ? -7.657 15.588 44.381 1.00 89.44 776 TRP A C 1
ATOM 6061 O O . TRP A 1 776 ? -8.381 14.676 44.777 1.00 89.44 776 TRP A O 1
ATOM 6071 N N . SER A 1 777 ? -8.118 16.833 44.241 1.00 88.75 777 SER A N 1
ATOM 6072 C CA . SER A 1 777 ? -9.442 17.270 44.699 1.00 88.75 777 SER A CA 1
ATOM 6073 C C . SER A 1 777 ? -10.616 16.662 43.932 1.00 88.75 777 SER A C 1
ATOM 6075 O O . SER A 1 777 ? -11.703 16.564 44.496 1.00 88.75 777 SER A O 1
ATOM 6077 N N . GLN A 1 778 ? -10.429 16.240 42.679 1.00 91.00 778 GLN A N 1
ATOM 6078 C CA . GLN A 1 778 ? -11.483 15.646 41.840 1.00 91.00 778 GLN A CA 1
ATOM 6079 C C . GLN A 1 778 ? -11.477 14.110 41.839 1.00 91.00 778 GLN A C 1
ATOM 6081 O O . GLN A 1 778 ? -12.366 13.504 41.240 1.00 91.00 778 GLN A O 1
ATOM 6086 N N . LEU A 1 779 ? -10.496 13.467 42.484 1.00 92.62 779 LEU A N 1
ATOM 6087 C CA . LEU A 1 779 ? -10.449 12.010 42.562 1.00 92.62 779 LEU A CA 1
ATOM 6088 C C . LEU A 1 779 ? -11.597 11.465 43.417 1.00 92.62 779 LEU A C 1
ATOM 6090 O O . LEU A 1 779 ? -11.928 12.013 44.467 1.00 92.62 779 LEU A O 1
ATOM 6094 N N . THR A 1 780 ? -12.164 10.350 42.962 1.00 93.88 780 THR A N 1
ATOM 6095 C CA . THR A 1 780 ? -13.234 9.601 43.638 1.00 93.88 780 THR A CA 1
ATOM 6096 C C . THR A 1 780 ? -12.758 8.238 44.135 1.00 93.88 780 THR A C 1
ATOM 6098 O O . THR A 1 780 ? -13.271 7.747 45.139 1.00 93.88 780 THR A O 1
ATOM 6101 N N . HIS A 1 781 ? -11.762 7.642 43.469 1.00 94.62 781 HIS A N 1
ATOM 6102 C CA . HIS A 1 781 ? -11.209 6.332 43.811 1.00 94.62 781 HIS A CA 1
ATOM 6103 C C . HIS A 1 781 ? -9.687 6.402 43.929 1.00 94.62 781 HIS A C 1
ATOM 6105 O O . HIS A 1 781 ? -9.011 6.888 43.018 1.00 94.62 781 HIS A O 1
ATOM 6111 N N . LEU A 1 782 ? -9.158 5.873 45.031 1.00 93.12 782 LEU A N 1
ATOM 6112 C CA . LEU A 1 782 ? -7.727 5.823 45.317 1.00 93.12 782 LEU A CA 1
ATOM 6113 C C . LEU A 1 782 ? -7.316 4.401 45.711 1.00 93.12 782 LEU A C 1
ATOM 6115 O O . LEU A 1 782 ? -7.808 3.887 46.708 1.00 93.12 782 LEU A O 1
ATOM 6119 N N . ASP A 1 783 ? -6.410 3.772 44.964 1.00 91.12 783 ASP A N 1
ATOM 6120 C CA . ASP A 1 783 ? -5.860 2.448 45.290 1.00 91.12 783 ASP A CA 1
ATOM 6121 C C . ASP A 1 783 ? -4.332 2.492 45.333 1.00 91.12 783 ASP A C 1
ATOM 6123 O O . ASP A 1 783 ? -3.680 2.625 44.302 1.00 91.12 783 ASP A O 1
ATOM 6127 N N . VAL A 1 784 ? -3.731 2.401 46.511 1.00 88.06 784 VAL A N 1
ATOM 6128 C CA . VAL A 1 784 ? -2.286 2.592 46.673 1.00 88.06 784 VAL A CA 1
ATOM 6129 C C . VAL A 1 784 ? -1.688 1.433 47.451 1.00 88.06 784 VAL A C 1
ATOM 6131 O O . VAL A 1 784 ? -2.229 1.039 48.481 1.00 88.06 784 VAL A O 1
ATOM 6134 N N . LYS A 1 785 ? -0.585 0.875 46.943 1.00 83.12 785 LYS A N 1
ATOM 6135 C CA . LYS A 1 785 ? 0.133 -0.252 47.548 1.00 83.12 785 LYS A CA 1
ATOM 6136 C C . LYS A 1 785 ? 1.574 0.088 47.888 1.00 83.12 785 LYS A C 1
ATOM 6138 O O . LYS A 1 785 ? 2.222 0.807 47.130 1.00 83.12 785 LYS A O 1
ATOM 6143 N N . ASP A 1 786 ? 2.050 -0.474 48.998 1.00 75.56 786 ASP A N 1
ATOM 6144 C CA . ASP A 1 786 ? 3.407 -0.327 49.517 1.00 75.56 786 ASP A CA 1
ATOM 6145 C C . ASP A 1 786 ? 3.789 1.162 49.713 1.00 75.56 786 ASP A C 1
ATOM 6147 O O . ASP A 1 786 ? 4.906 1.585 49.425 1.00 75.56 786 ASP A O 1
ATOM 6151 N N . VAL A 1 787 ? 2.850 1.996 50.191 1.00 75.44 787 VAL A N 1
ATOM 6152 C CA . VAL A 1 787 ? 3.061 3.444 50.426 1.00 75.44 787 VAL A CA 1
ATOM 6153 C C . VAL A 1 787 ? 3.314 3.777 51.894 1.00 75.44 787 VAL A C 1
ATOM 6155 O O . VAL A 1 787 ? 2.786 3.120 52.783 1.00 75.44 787 VAL A O 1
ATOM 6158 N N . SER A 1 788 ? 4.053 4.859 52.174 1.00 73.00 788 SER A N 1
ATOM 6159 C CA . SER A 1 788 ? 4.159 5.371 53.547 1.00 73.00 788 SER A CA 1
ATOM 6160 C C . SER A 1 788 ? 2.891 6.130 53.962 1.00 73.00 788 SER A C 1
ATOM 6162 O O . SER A 1 788 ? 2.416 7.030 53.257 1.00 73.00 788 SER A O 1
ATOM 6164 N N . LEU A 1 789 ? 2.355 5.818 55.146 1.00 69.62 789 LEU A N 1
ATOM 6165 C CA . LEU A 1 789 ? 1.131 6.443 55.669 1.00 69.62 789 LEU A CA 1
ATOM 6166 C C . LEU A 1 789 ? 1.258 7.968 55.827 1.00 69.62 789 LEU A C 1
ATOM 6168 O O . LEU A 1 789 ? 0.314 8.700 55.533 1.00 69.62 789 LEU A O 1
ATOM 6172 N N . GLY A 1 790 ? 2.440 8.479 56.194 1.00 70.81 790 GLY A N 1
ATOM 6173 C CA . GLY A 1 790 ? 2.695 9.923 56.270 1.00 70.81 790 GLY A CA 1
ATOM 6174 C C . GLY A 1 790 ? 2.588 10.636 54.915 1.00 70.81 790 GLY A C 1
ATOM 6175 O O . GLY A 1 790 ? 2.077 11.755 54.833 1.00 70.81 790 GLY A O 1
ATOM 6176 N N . SER A 1 791 ? 3.015 9.977 53.834 1.00 74.38 791 SER A N 1
ATOM 6177 C CA . SER A 1 791 ? 2.832 10.473 52.468 1.00 74.38 791 SER A CA 1
ATOM 6178 C C . SER A 1 791 ? 1.364 10.399 52.041 1.00 74.38 791 SER A C 1
ATOM 6180 O O . SER A 1 791 ? 0.845 11.352 51.462 1.00 74.38 791 SER A O 1
ATOM 6182 N N . CYS A 1 792 ? 0.681 9.300 52.372 1.00 78.50 792 CYS A N 1
ATOM 6183 C CA . CYS A 1 792 ? -0.740 9.116 52.088 1.00 78.50 792 CYS A CA 1
ATOM 6184 C C . CYS A 1 792 ? -1.600 10.189 52.774 1.00 78.50 792 CYS A C 1
ATOM 6186 O O . CYS A 1 792 ? -2.441 10.817 52.136 1.00 78.50 792 CYS A O 1
ATOM 6188 N N . ARG A 1 793 ? -1.316 10.509 54.041 1.00 77.69 793 ARG A N 1
ATOM 6189 C CA . ARG A 1 793 ? -2.011 11.565 54.788 1.00 77.69 793 ARG A CA 1
ATOM 6190 C C . ARG A 1 793 ? -1.957 12.925 54.084 1.00 77.69 793 ARG A C 1
ATOM 6192 O O . ARG A 1 793 ? -2.969 13.618 54.019 1.00 77.69 793 ARG A O 1
ATOM 6199 N N . ARG A 1 794 ? -0.794 13.320 53.548 1.00 78.56 794 ARG A N 1
ATOM 6200 C CA . ARG A 1 794 ? -0.647 14.591 52.807 1.00 78.56 794 ARG A CA 1
ATOM 6201 C C . ARG A 1 794 ? -1.513 14.633 51.550 1.00 78.56 794 ARG A C 1
ATOM 6203 O O . ARG A 1 794 ? -2.004 15.700 51.201 1.00 78.56 794 ARG A O 1
ATOM 6210 N N . VAL A 1 795 ? -1.691 13.486 50.901 1.00 83.19 795 VAL A N 1
ATOM 6211 C CA . VAL A 1 795 ? -2.531 13.333 49.710 1.00 83.19 795 VAL A CA 1
ATOM 6212 C C . VAL A 1 795 ? -4.012 13.373 50.074 1.00 83.19 795 VAL A C 1
ATOM 6214 O O . VAL A 1 795 ? -4.765 14.121 49.458 1.00 83.19 795 VAL A O 1
ATOM 6217 N N . LEU A 1 796 ? -4.430 12.645 51.113 1.00 84.00 796 LEU A N 1
ATOM 6218 C CA . LEU A 1 796 ? -5.831 12.607 51.543 1.00 84.00 796 LEU A CA 1
ATOM 6219 C C . LEU A 1 796 ? -6.358 13.987 51.964 1.00 84.00 796 LEU A C 1
ATOM 6221 O O . LEU A 1 796 ? -7.515 14.291 51.701 1.00 84.00 796 LEU A O 1
ATOM 6225 N N . LEU A 1 797 ? -5.506 14.860 52.521 1.00 83.12 797 LEU A N 1
ATOM 6226 C CA . LEU A 1 797 ? -5.854 16.264 52.808 1.00 83.12 797 LEU A CA 1
ATOM 6227 C C . LEU A 1 797 ? -6.277 17.066 51.569 1.00 83.12 797 LEU A C 1
ATOM 6229 O O . LEU A 1 797 ? -6.932 18.096 51.700 1.00 83.12 797 LEU A O 1
ATOM 6233 N N . GLN A 1 798 ? -5.873 16.630 50.380 1.00 86.81 798 GLN A N 1
ATOM 6234 C CA . GLN A 1 798 ? -6.184 17.292 49.116 1.00 86.81 798 GLN A CA 1
ATOM 6235 C C . GLN A 1 798 ? -7.380 16.639 48.407 1.00 86.81 798 GLN A C 1
ATOM 6237 O O . GLN A 1 798 ? -7.847 17.156 47.395 1.00 86.81 798 GLN A O 1
ATOM 6242 N N . CYS A 1 799 ? -7.884 15.517 48.927 1.00 88.38 799 CYS A N 1
ATOM 6243 C CA . CYS A 1 799 ? -8.861 14.657 48.274 1.00 88.38 799 CYS A CA 1
ATOM 6244 C C . CYS A 1 799 ? -10.277 14.850 48.837 1.00 88.38 799 CYS A C 1
ATOM 6246 O O . CYS A 1 799 ? -10.756 14.064 49.651 1.00 88.38 799 CYS A O 1
ATOM 6248 N N . ASN A 1 800 ? -10.984 15.879 48.372 1.00 85.75 800 ASN A N 1
ATOM 6249 C CA . ASN A 1 800 ? -12.296 16.238 48.929 1.00 85.75 800 ASN A CA 1
ATOM 6250 C C . ASN A 1 800 ? -13.461 15.359 48.439 1.00 85.75 800 ASN A C 1
ATOM 6252 O O . ASN A 1 800 ? -14.508 15.338 49.081 1.00 85.75 800 ASN A O 1
ATOM 6256 N N . ASN A 1 801 ? -13.296 14.652 47.314 1.00 91.38 801 ASN A N 1
ATOM 6257 C CA . ASN A 1 801 ? -14.366 13.914 46.628 1.00 91.38 801 ASN A CA 1
ATOM 6258 C C . ASN A 1 801 ? -14.178 12.386 46.634 1.00 91.38 801 ASN A C 1
ATOM 6260 O O . ASN A 1 801 ? -14.863 11.684 45.889 1.00 91.38 801 ASN A O 1
ATOM 6264 N N . ILE A 1 802 ? -13.264 11.857 47.457 1.00 93.38 802 ILE A N 1
ATOM 6265 C CA . ILE A 1 802 ? -13.030 10.411 47.534 1.00 93.38 802 ILE A CA 1
ATOM 6266 C C . ILE A 1 802 ? -14.264 9.700 48.099 1.00 93.38 802 ILE A C 1
ATOM 6268 O O . ILE A 1 802 ? -14.767 10.059 49.161 1.00 93.38 802 ILE A O 1
ATOM 6272 N N . VAL A 1 803 ? -14.684 8.650 47.394 1.00 94.25 803 VAL A N 1
ATOM 6273 C CA . VAL A 1 803 ? -15.765 7.723 47.757 1.00 94.25 803 VAL A CA 1
ATOM 6274 C C . VAL A 1 803 ? -15.204 6.359 48.153 1.00 94.25 803 VAL A C 1
ATOM 6276 O O . VAL A 1 803 ? -15.727 5.704 49.052 1.00 94.25 803 VAL A O 1
ATOM 6279 N N . TRP A 1 804 ? -14.108 5.937 47.523 1.00 94.94 804 TRP A N 1
ATOM 6280 C CA . TRP A 1 804 ? -13.491 4.638 47.761 1.00 94.94 804 TRP A CA 1
ATOM 6281 C C . TRP A 1 804 ? -11.977 4.778 47.898 1.00 94.94 804 TRP A C 1
ATOM 6283 O O . TRP A 1 804 ? -11.326 5.402 47.055 1.00 94.94 804 TRP A O 1
ATOM 6293 N N . ALA A 1 805 ? -11.409 4.178 48.943 1.00 93.00 805 ALA A N 1
ATOM 6294 C CA . ALA A 1 805 ? -9.971 4.176 49.164 1.00 93.00 805 ALA A CA 1
ATOM 6295 C C . ALA A 1 805 ? -9.462 2.800 49.602 1.00 93.00 805 ALA A C 1
ATOM 6297 O O . ALA A 1 805 ? -9.987 2.197 50.539 1.00 93.00 805 ALA A O 1
ATOM 6298 N N . ARG A 1 806 ? -8.386 2.341 48.967 1.00 91.31 806 ARG A N 1
ATOM 6299 C CA . ARG A 1 806 ? -7.549 1.238 49.430 1.00 91.31 806 ARG A CA 1
ATOM 6300 C C . ARG A 1 806 ? -6.138 1.748 49.664 1.00 91.31 806 ARG A C 1
ATOM 6302 O O . ARG A 1 806 ? -5.518 2.293 48.756 1.00 91.31 806 ARG A O 1
ATOM 6309 N N . ILE A 1 807 ? -5.645 1.553 50.879 1.00 88.19 807 ILE A N 1
ATOM 6310 C CA . ILE A 1 807 ? -4.309 1.953 51.298 1.00 88.19 807 ILE A CA 1
ATOM 6311 C C . ILE A 1 807 ? -3.629 0.726 51.871 1.00 88.19 807 ILE A C 1
ATOM 6313 O O . ILE A 1 807 ? -4.073 0.149 52.859 1.00 88.19 807 ILE A O 1
ATOM 6317 N N . ASP A 1 808 ? -2.557 0.333 51.216 1.00 84.56 808 ASP A N 1
ATOM 6318 C CA . ASP A 1 808 ? -1.752 -0.814 51.568 1.00 84.56 808 ASP A CA 1
ATOM 6319 C C . ASP A 1 808 ? -0.323 -0.312 51.848 1.00 84.56 808 ASP A C 1
ATOM 6321 O O . ASP A 1 808 ? 0.264 0.420 51.042 1.00 84.56 808 ASP A O 1
ATOM 6325 N N . THR A 1 809 ? 0.180 -0.597 53.051 1.00 77.00 809 THR A N 1
ATOM 6326 C CA . THR A 1 809 ? 1.448 -0.081 53.579 1.00 77.00 809 THR A CA 1
ATOM 6327 C C . THR A 1 809 ? 2.369 -1.220 53.992 1.00 77.00 809 THR A C 1
ATOM 6329 O O . THR A 1 809 ? 1.964 -2.129 54.717 1.00 77.00 809 THR A O 1
ATOM 6332 N N . SER A 1 810 ? 3.637 -1.111 53.591 1.00 69.94 810 SER A N 1
ATOM 6333 C CA . SER A 1 810 ? 4.702 -2.051 53.955 1.00 69.94 810 SER A CA 1
ATOM 6334 C C . SER A 1 810 ? 5.916 -1.407 54.619 1.00 69.94 810 SER A C 1
ATOM 6336 O O . SER A 1 810 ? 6.985 -2.012 54.690 1.00 69.94 810 SER A O 1
ATOM 6338 N N . TYR A 1 811 ? 5.788 -0.147 55.036 1.00 63.00 811 TYR A N 1
ATOM 6339 C CA . TYR A 1 811 ? 6.895 0.664 55.534 1.00 63.00 811 TYR A CA 1
ATOM 6340 C C . TYR A 1 811 ? 6.639 1.148 56.957 1.00 63.00 811 TYR A C 1
ATOM 6342 O O . TYR A 1 811 ? 5.503 1.458 57.319 1.00 63.00 811 TYR A O 1
ATOM 6350 N N . GLU A 1 812 ? 7.718 1.218 57.741 1.00 56.50 812 GLU A N 1
ATOM 6351 C CA . GLU A 1 812 ? 7.687 1.670 59.130 1.00 56.50 812 GLU A CA 1
ATOM 6352 C C . GLU A 1 812 ? 7.124 3.093 59.238 1.00 56.50 812 GLU A C 1
ATOM 6354 O O . GLU A 1 812 ? 7.370 3.971 58.402 1.00 56.50 812 GLU A O 1
ATOM 6359 N N . TRP A 1 813 ? 6.356 3.319 60.299 1.00 59.22 813 TRP A N 1
ATOM 6360 C CA . TRP A 1 813 ? 5.896 4.642 60.684 1.00 59.22 813 TRP A CA 1
ATOM 6361 C C . TRP A 1 813 ? 7.106 5.482 61.117 1.00 59.22 813 TRP A C 1
ATOM 6363 O O . TRP A 1 813 ? 7.862 5.063 61.992 1.00 59.22 813 TRP A O 1
ATOM 6373 N N . ASP A 1 814 ? 7.290 6.684 60.561 1.00 53.47 814 ASP A N 1
ATOM 6374 C CA . ASP A 1 814 ? 8.259 7.635 61.119 1.00 53.47 814 ASP A CA 1
ATOM 6375 C C . ASP A 1 814 ? 7.703 8.185 62.442 1.00 53.47 814 ASP A C 1
ATOM 6377 O O . ASP A 1 814 ? 7.023 9.218 62.496 1.00 53.47 814 ASP A O 1
ATOM 6381 N N . LEU A 1 815 ? 7.942 7.432 63.520 1.00 46.12 815 LEU A N 1
ATOM 6382 C CA . LEU A 1 815 ? 7.493 7.721 64.889 1.00 46.12 815 LEU A CA 1
ATOM 6383 C C . LEU A 1 815 ? 8.087 9.036 65.415 1.00 46.12 815 LEU A C 1
ATOM 6385 O O . LEU A 1 815 ? 7.565 9.603 66.373 1.00 46.12 815 LEU A O 1
ATOM 6389 N N . ASN A 1 816 ? 9.116 9.576 64.748 1.00 42.78 816 ASN A N 1
ATOM 6390 C CA . ASN A 1 816 ? 9.703 10.876 65.063 1.00 42.78 816 ASN A CA 1
ATOM 6391 C C . ASN A 1 816 ? 8.923 12.064 64.484 1.00 42.78 816 ASN A C 1
ATOM 6393 O O . ASN A 1 816 ? 9.283 13.212 64.751 1.00 42.78 816 ASN A O 1
ATOM 6397 N N . SER A 1 817 ? 7.809 11.842 63.779 1.00 46.09 817 SER A N 1
ATOM 6398 C CA . SER A 1 817 ? 6.836 12.902 63.467 1.00 46.09 817 SER A CA 1
ATOM 6399 C C . SER A 1 817 ? 5.965 13.268 64.683 1.00 46.09 817 SER A C 1
ATOM 6401 O O . SER A 1 817 ? 4.744 13.393 64.605 1.00 46.09 817 SER A O 1
ATOM 6403 N N . GLY A 1 818 ? 6.618 13.440 65.833 1.00 36.31 818 GLY A N 1
ATOM 6404 C CA . GLY A 1 818 ? 6.007 13.769 67.108 1.00 36.31 818 GLY A CA 1
ATOM 6405 C C . GLY A 1 818 ? 5.294 15.126 67.141 1.00 36.31 818 GLY A C 1
ATOM 6406 O O . GLY A 1 818 ? 5.643 16.087 66.452 1.00 36.31 818 GLY A O 1
ATOM 6407 N N . THR A 1 819 ? 4.301 15.179 68.032 1.00 36.19 819 THR A N 1
ATOM 6408 C CA . THR A 1 819 ? 4.006 16.318 68.925 1.00 36.19 819 THR A CA 1
ATOM 6409 C C . THR A 1 819 ? 3.568 17.660 68.326 1.00 36.19 819 THR A C 1
ATOM 6411 O O . THR A 1 819 ? 3.685 18.696 68.983 1.00 36.19 819 THR A O 1
ATOM 6414 N N . ARG A 1 820 ? 2.942 17.689 67.145 1.00 45.19 820 ARG A N 1
ATOM 6415 C CA . ARG A 1 820 ? 2.112 18.842 66.735 1.00 45.19 820 ARG A CA 1
ATOM 6416 C C . ARG A 1 820 ? 0.681 18.409 66.481 1.00 45.19 820 ARG A C 1
ATOM 6418 O O . ARG A 1 820 ? 0.483 17.429 65.782 1.00 45.19 820 ARG A O 1
ATOM 6425 N N . ALA A 1 821 ? -0.285 19.166 67.013 1.00 51.31 821 ALA A N 1
ATOM 6426 C CA . ALA A 1 821 ? -1.713 19.017 66.741 1.00 51.31 821 ALA A CA 1
ATOM 6427 C C . ALA A 1 821 ? -1.941 18.860 65.231 1.00 51.31 821 ALA A C 1
ATOM 6429 O O . ALA A 1 821 ? -1.807 19.804 64.450 1.00 51.31 821 ALA A O 1
ATOM 6430 N N . VAL A 1 822 ? -2.181 17.622 64.823 1.00 57.59 822 VAL A N 1
ATOM 6431 C CA . VAL A 1 822 ? -2.357 17.250 63.431 1.00 57.59 822 VAL A CA 1
ATOM 6432 C C . VAL A 1 822 ? -3.800 17.575 63.042 1.00 57.59 822 VAL A C 1
ATOM 6434 O O . VAL A 1 822 ? -4.712 17.162 63.755 1.00 57.59 822 VAL A O 1
ATOM 6437 N N . PRO A 1 823 ? -4.047 18.294 61.931 1.00 65.88 823 PRO A N 1
ATOM 6438 C CA . PRO A 1 823 ? -5.408 18.520 61.465 1.00 65.88 823 PRO A CA 1
ATOM 6439 C C . PRO A 1 823 ? -6.063 17.188 61.085 1.00 65.88 823 PRO A C 1
ATOM 6441 O O . PRO A 1 823 ? -5.477 16.395 60.342 1.00 65.88 823 PRO A O 1
ATOM 6444 N N . VAL A 1 824 ? -7.280 16.978 61.587 1.00 74.31 824 VAL A N 1
ATOM 6445 C CA . VAL A 1 824 ? -8.139 15.852 61.210 1.00 74.31 824 VAL A CA 1
ATOM 6446 C C . VAL A 1 824 ? -8.450 15.952 59.717 1.00 74.31 824 VAL A C 1
ATOM 6448 O O . VAL A 1 824 ? -8.923 16.980 59.231 1.00 74.31 824 VAL A O 1
ATOM 6451 N N . VAL A 1 825 ? -8.180 14.876 58.989 1.00 82.62 825 VAL A N 1
ATOM 6452 C CA . VAL A 1 825 ? -8.554 14.682 57.592 1.00 82.62 825 VAL A CA 1
ATOM 6453 C C . VAL A 1 825 ? -10.020 14.269 57.556 1.00 82.62 825 VAL A C 1
ATOM 6455 O O . VAL A 1 825 ? -10.372 13.179 58.005 1.00 82.62 825 VAL A O 1
ATOM 6458 N N . VAL A 1 826 ? -10.883 15.135 57.028 1.00 86.19 826 VAL A N 1
ATOM 6459 C CA . VAL A 1 826 ? -12.311 14.836 56.869 1.00 86.19 826 VAL A CA 1
ATOM 6460 C C . VAL A 1 826 ? -12.583 14.448 55.422 1.00 86.19 826 VAL A C 1
ATOM 6462 O O . VAL A 1 826 ? -12.406 15.262 54.520 1.00 86.19 826 VAL A O 1
ATOM 6465 N N . LEU A 1 827 ? -13.038 13.214 55.212 1.00 90.31 827 LEU A N 1
ATOM 6466 C CA . LEU A 1 827 ? -13.418 12.669 53.910 1.00 90.31 827 LEU A CA 1
ATOM 6467 C C . LEU A 1 827 ? -14.946 12.484 53.880 1.00 90.31 827 LEU A C 1
ATOM 6469 O O . LEU A 1 827 ? -15.449 11.423 54.253 1.00 90.31 827 LEU A O 1
ATOM 6473 N N . PRO A 1 828 ? -15.717 13.517 53.491 1.00 88.06 828 PRO A N 1
ATOM 6474 C CA . PRO A 1 828 ? -17.167 13.550 53.692 1.00 88.06 828 PRO A CA 1
ATOM 6475 C C . PRO A 1 828 ? -17.937 12.516 52.863 1.00 88.06 828 PRO A C 1
ATOM 6477 O O . PRO A 1 828 ? -19.024 12.107 53.272 1.00 88.06 828 PRO A O 1
ATOM 6480 N N . PHE A 1 829 ? -17.389 12.088 51.724 1.00 92.12 829 PHE A N 1
ATOM 6481 C CA . PHE A 1 829 ? -18.041 11.168 50.786 1.00 92.12 829 PHE A CA 1
ATOM 6482 C C . PHE A 1 829 ? -17.480 9.744 50.817 1.00 92.12 829 PHE A C 1
ATOM 6484 O O . PHE A 1 829 ? -17.987 8.896 50.087 1.00 92.12 829 PHE A O 1
ATOM 6491 N N . LEU A 1 830 ? -16.467 9.472 51.649 1.00 93.56 830 LEU A N 1
ATOM 6492 C CA . LEU A 1 830 ? -15.837 8.157 51.717 1.00 93.56 830 LEU A CA 1
ATOM 6493 C C . LEU A 1 830 ? -16.853 7.132 52.232 1.00 93.56 830 LEU A C 1
ATOM 6495 O O . LEU A 1 830 ? -17.287 7.222 53.375 1.00 93.56 830 LEU A O 1
ATOM 6499 N N . ASP A 1 831 ? -17.208 6.178 51.377 1.00 93.19 831 ASP A N 1
ATOM 6500 C CA . ASP A 1 831 ? -18.175 5.102 51.615 1.00 93.19 831 ASP A CA 1
ATOM 6501 C C . ASP A 1 831 ? -17.469 3.783 51.958 1.00 93.19 831 ASP A C 1
ATOM 6503 O O . ASP A 1 831 ? -17.925 3.029 52.819 1.00 93.19 831 ASP A O 1
ATOM 6507 N N . ARG A 1 832 ? -16.310 3.524 51.335 1.00 94.44 832 ARG A N 1
ATOM 6508 C CA . ARG A 1 832 ? -15.546 2.282 51.512 1.00 94.44 832 ARG A CA 1
ATOM 6509 C C . ARG A 1 832 ? -14.058 2.544 51.716 1.00 94.44 832 ARG A C 1
ATOM 6511 O O . ARG A 1 832 ? -13.412 3.172 50.878 1.00 94.44 832 ARG A O 1
ATOM 6518 N N . LEU A 1 833 ? -13.514 1.988 52.798 1.00 92.94 833 LEU A N 1
ATOM 6519 C CA . LEU A 1 833 ? -12.103 2.073 53.165 1.00 92.94 833 LEU A CA 1
ATOM 6520 C C . LEU A 1 833 ? -11.508 0.679 53.371 1.00 92.94 833 LEU A C 1
ATOM 6522 O O . LEU A 1 833 ? -12.036 -0.122 54.141 1.00 92.94 833 LEU A O 1
ATOM 6526 N N . ILE A 1 834 ? -10.386 0.410 52.708 1.00 91.25 834 ILE A N 1
ATOM 6527 C CA . ILE A 1 834 ? -9.568 -0.787 52.908 1.00 91.25 834 ILE A CA 1
ATOM 6528 C C . ILE A 1 834 ? -8.189 -0.340 53.388 1.00 91.25 834 ILE A C 1
ATOM 6530 O O . ILE A 1 834 ? -7.493 0.366 52.661 1.00 91.25 834 ILE A O 1
ATOM 6534 N N . LEU A 1 835 ? -7.791 -0.767 54.582 1.00 87.31 835 LEU A N 1
ATOM 6535 C CA . LEU A 1 835 ? -6.450 -0.577 55.125 1.00 87.31 835 LEU A CA 1
ATOM 6536 C C . LEU A 1 835 ? -5.770 -1.937 55.226 1.00 87.31 835 LEU A C 1
ATOM 6538 O O . LEU A 1 835 ? -6.310 -2.848 55.850 1.00 87.31 835 LEU A O 1
ATOM 6542 N N . ALA A 1 836 ? -4.608 -2.078 54.599 1.00 85.56 836 ALA A N 1
ATOM 6543 C CA . ALA A 1 836 ? -3.807 -3.290 54.655 1.00 85.56 836 ALA A CA 1
ATOM 6544 C C . ALA A 1 836 ? -2.394 -2.982 55.156 1.00 85.56 836 ALA A C 1
ATOM 6546 O O . ALA A 1 836 ? -1.755 -2.039 54.691 1.00 85.56 836 ALA A O 1
ATOM 6547 N N . PHE A 1 837 ? -1.922 -3.781 56.105 1.00 79.88 837 PHE A N 1
ATOM 6548 C CA . PHE A 1 837 ? -0.603 -3.682 56.711 1.00 79.88 837 PHE A CA 1
ATOM 6549 C C . PHE A 1 837 ? 0.167 -4.952 56.368 1.00 79.88 837 PHE A C 1
ATOM 6551 O O . PHE A 1 837 ? -0.154 -6.019 56.886 1.00 79.88 837 PHE A O 1
ATOM 6558 N N . HIS A 1 838 ? 1.164 -4.841 55.488 1.00 74.81 838 HIS A N 1
ATOM 6559 C CA . HIS A 1 838 ? 1.935 -5.987 55.012 1.00 74.81 838 HIS A CA 1
ATOM 6560 C C . HIS A 1 838 ? 3.417 -5.877 55.382 1.00 74.81 838 HIS A C 1
ATOM 6562 O O . HIS A 1 838 ? 3.978 -4.793 55.345 1.00 74.81 838 HIS A O 1
ATOM 6568 N N . LYS A 1 839 ? 4.101 -6.981 55.705 1.00 68.44 839 LYS A N 1
ATOM 6569 C CA . LYS A 1 839 ? 5.564 -7.019 55.968 1.00 68.44 839 LYS A CA 1
ATOM 6570 C C . LYS A 1 839 ? 6.087 -6.060 57.067 1.00 68.44 839 LYS A C 1
ATOM 6572 O O . LYS A 1 839 ? 7.279 -5.756 57.086 1.00 68.44 839 LYS A O 1
ATOM 6577 N N . ILE A 1 840 ? 5.237 -5.595 57.983 1.00 68.94 840 ILE A N 1
ATOM 6578 C CA . ILE A 1 840 ? 5.599 -4.718 59.116 1.00 68.94 840 ILE A CA 1
ATOM 6579 C C . ILE A 1 840 ? 5.610 -5.556 60.411 1.00 68.94 840 ILE A C 1
ATOM 6581 O O . ILE A 1 840 ? 4.743 -6.415 60.561 1.00 68.94 840 ILE A O 1
ATOM 6585 N N . PRO A 1 841 ? 6.528 -5.338 61.375 1.00 69.00 841 PRO A N 1
ATOM 6586 C CA . PRO A 1 841 ? 6.465 -6.008 62.677 1.00 69.00 841 PRO A CA 1
ATOM 6587 C C . PRO A 1 841 ? 5.134 -5.742 63.398 1.00 69.00 841 PRO A C 1
ATOM 6589 O O . PRO A 1 841 ? 4.666 -4.605 63.423 1.00 69.00 841 PRO A O 1
ATOM 6592 N N . ASN A 1 842 ? 4.539 -6.760 64.023 1.00 66.31 842 ASN A N 1
ATOM 6593 C CA . ASN A 1 842 ? 3.166 -6.679 64.539 1.00 66.31 842 ASN A CA 1
ATOM 6594 C C . ASN A 1 842 ? 2.918 -5.512 65.514 1.00 66.31 842 ASN A C 1
ATOM 6596 O O . ASN A 1 842 ? 1.877 -4.863 65.436 1.00 66.31 842 ASN A O 1
ATOM 6600 N N . SER A 1 843 ? 3.884 -5.193 66.382 1.00 64.81 843 SER A N 1
ATOM 6601 C CA . SER A 1 843 ? 3.783 -4.068 67.323 1.00 64.81 843 SER A CA 1
ATOM 6602 C C . SER A 1 843 ? 3.653 -2.716 66.615 1.00 64.81 843 SER A C 1
ATOM 6604 O O . SER A 1 843 ? 2.937 -1.834 67.077 1.00 64.81 843 SER A O 1
ATOM 6606 N N . GLN A 1 844 ? 4.281 -2.543 65.450 1.00 67.94 844 GLN A N 1
ATOM 6607 C CA . GLN A 1 844 ? 4.227 -1.300 64.678 1.00 67.94 844 GLN A CA 1
ATOM 6608 C C . GLN A 1 844 ? 2.968 -1.182 63.804 1.00 67.94 844 GLN A C 1
ATOM 6610 O O . GLN A 1 844 ? 2.557 -0.064 63.488 1.00 67.94 844 GLN A O 1
ATOM 6615 N N . GLN A 1 845 ? 2.334 -2.300 63.427 1.00 71.19 845 GLN A N 1
ATOM 6616 C CA . GLN A 1 845 ? 1.091 -2.281 62.640 1.00 71.19 845 GLN A CA 1
ATOM 6617 C C . GLN A 1 845 ? -0.042 -1.579 63.405 1.00 71.19 845 GLN A C 1
ATOM 6619 O O . GLN A 1 845 ? -0.760 -0.753 62.842 1.00 71.19 845 GLN A O 1
ATOM 6624 N N . VAL A 1 846 ? -0.154 -1.854 64.707 1.00 70.25 846 VAL A N 1
ATOM 6625 C CA . VAL A 1 846 ? -1.196 -1.305 65.590 1.00 70.25 846 VAL A CA 1
ATOM 6626 C C . VAL A 1 846 ? -1.017 0.187 65.804 1.00 70.25 846 VAL A C 1
ATOM 6628 O O . VAL A 1 846 ? -1.938 0.949 65.536 1.00 70.25 846 VAL A O 1
ATOM 6631 N N . HIS A 1 847 ? 0.188 0.616 66.181 1.00 72.06 847 HIS A N 1
ATOM 6632 C CA . HIS A 1 847 ? 0.515 2.034 66.337 1.00 72.06 847 HIS A CA 1
ATOM 6633 C C . HIS A 1 847 ? 0.295 2.810 65.027 1.00 72.06 847 HIS A C 1
ATOM 6635 O O . HIS A 1 847 ? -0.158 3.954 65.038 1.00 72.06 847 HIS A O 1
ATOM 6641 N N . GLY A 1 848 ? 0.571 2.178 63.879 1.00 70.88 848 GLY A N 1
ATOM 6642 C CA . GLY A 1 848 ? 0.295 2.768 62.574 1.00 70.88 848 GLY A CA 1
ATOM 6643 C C . GLY A 1 848 ? -1.198 2.907 62.270 1.00 70.88 848 GLY A C 1
ATOM 6644 O O . GLY A 1 848 ? -1.629 3.931 61.738 1.00 70.88 848 GLY A O 1
ATOM 6645 N N . MET A 1 849 ? -2.004 1.909 62.635 1.00 77.38 849 MET A N 1
ATOM 6646 C CA . MET A 1 849 ? -3.461 1.987 62.540 1.00 77.38 849 MET A CA 1
ATOM 6647 C C . MET A 1 849 ? -4.028 3.057 63.477 1.00 77.38 849 MET A C 1
ATOM 6649 O O . MET A 1 849 ? -4.822 3.883 63.030 1.00 77.38 849 MET A O 1
ATOM 6653 N N . GLU A 1 850 ? -3.615 3.062 64.747 1.00 76.62 850 GLU A N 1
ATOM 6654 C CA . GLU A 1 850 ? -4.012 4.049 65.756 1.00 76.62 850 GLU A CA 1
ATOM 6655 C C . GLU A 1 850 ? -3.828 5.463 65.228 1.00 76.62 850 GLU A C 1
ATOM 6657 O O . GLU A 1 850 ? -4.788 6.217 65.071 1.00 76.62 850 GLU A O 1
ATOM 6662 N N . ALA A 1 851 ? -2.599 5.800 64.859 1.00 73.50 851 ALA A N 1
ATOM 6663 C CA . ALA A 1 851 ? -2.270 7.150 64.461 1.00 73.50 851 ALA A CA 1
ATOM 6664 C C . ALA A 1 851 ? -2.888 7.542 63.101 1.00 73.50 851 ALA A C 1
ATOM 6666 O O . ALA A 1 851 ? -3.039 8.731 62.811 1.00 73.50 851 ALA A O 1
ATOM 6667 N N . PHE A 1 852 ? -3.297 6.578 62.264 1.00 78.69 852 PHE A N 1
ATOM 6668 C CA . PHE A 1 852 ? -4.086 6.848 61.057 1.00 78.69 852 PHE A CA 1
ATOM 6669 C C . PHE A 1 852 ? -5.572 7.094 61.368 1.00 78.69 852 PHE A C 1
ATOM 6671 O O . PHE A 1 852 ? -6.165 8.041 60.847 1.00 78.69 852 PHE A O 1
ATOM 6678 N N . LEU A 1 853 ? -6.181 6.277 62.231 1.00 80.94 853 LEU A N 1
ATOM 6679 C CA . LEU A 1 853 ? -7.588 6.411 62.622 1.00 80.94 853 LEU A CA 1
ATOM 6680 C C . LEU A 1 853 ? -7.833 7.640 63.505 1.00 80.94 853 LEU A C 1
ATOM 6682 O O . LEU A 1 853 ? -8.883 8.275 63.384 1.00 80.94 853 LEU A O 1
ATOM 6686 N N . GLU A 1 854 ? -6.863 8.023 64.339 1.00 81.75 854 GLU A N 1
ATOM 6687 C CA . GLU A 1 854 ? -6.907 9.228 65.178 1.00 81.75 854 GLU A CA 1
ATOM 6688 C C . GLU A 1 854 ? -7.151 10.491 64.340 1.00 81.75 854 GLU A C 1
ATOM 6690 O O . GLU A 1 854 ? -7.933 11.365 64.717 1.00 81.75 854 GLU A O 1
ATOM 6695 N N . VAL A 1 855 ? -6.541 10.552 63.155 1.00 80.56 855 VAL A N 1
ATOM 6696 C CA . VAL A 1 855 ? -6.579 11.728 62.281 1.00 80.56 855 VAL A CA 1
ATOM 6697 C C . VAL A 1 855 ? -7.639 11.639 61.186 1.00 80.56 855 VAL A C 1
ATOM 6699 O O . VAL A 1 855 ? -7.789 12.598 60.438 1.00 80.56 855 VAL A O 1
ATOM 6702 N N . LEU A 1 856 ? -8.378 10.533 61.065 1.00 85.31 856 LEU A N 1
ATOM 6703 C CA . LEU A 1 856 ? -9.381 10.333 60.017 1.00 85.31 856 LEU A CA 1
ATOM 6704 C C . LEU A 1 856 ? -10.809 10.574 60.535 1.00 85.31 856 LEU A C 1
ATOM 6706 O O . LEU A 1 856 ? -11.209 10.066 61.585 1.00 85.31 856 LEU A O 1
ATOM 6710 N N . GLY A 1 857 ? -11.609 11.311 59.764 1.00 87.12 857 GLY A N 1
ATOM 6711 C CA . GLY A 1 857 ? -13.060 11.403 59.928 1.00 87.12 857 GLY A CA 1
ATOM 6712 C C . GLY A 1 857 ? -13.783 11.113 58.614 1.00 87.12 857 GLY A C 1
ATOM 6713 O O . GLY A 1 857 ? -13.543 11.795 57.620 1.00 87.12 857 GLY A O 1
ATOM 6714 N N . ALA A 1 858 ? -14.675 10.122 58.604 1.00 89.75 858 ALA A N 1
ATOM 6715 C CA . ALA A 1 858 ? -15.397 9.694 57.409 1.00 89.75 858 ALA A CA 1
ATOM 6716 C C . ALA A 1 858 ? -16.891 9.474 57.731 1.00 89.75 858 ALA A C 1
ATOM 6718 O O . ALA A 1 858 ? -17.329 8.345 57.953 1.00 89.75 858 ALA A O 1
ATOM 6719 N N . PRO A 1 859 ? -17.711 10.542 57.764 1.00 89.56 859 PRO A N 1
ATOM 6720 C CA . PRO A 1 859 ? -19.093 10.473 58.256 1.00 89.56 859 PRO A CA 1
ATOM 6721 C C . PRO A 1 859 ? -20.039 9.628 57.386 1.00 89.56 859 PRO A C 1
ATOM 6723 O O . PRO A 1 859 ? -21.105 9.224 57.857 1.00 89.56 859 PRO A O 1
ATOM 6726 N N . SER A 1 860 ? -19.669 9.373 56.128 1.00 90.88 860 SER A N 1
ATOM 6727 C CA . SER A 1 860 ? -20.440 8.555 55.181 1.00 90.88 860 SER A CA 1
ATOM 6728 C C . SER A 1 860 ? -19.933 7.115 55.067 1.00 90.88 860 SER A C 1
ATOM 6730 O O . SER A 1 860 ? -20.472 6.368 54.256 1.00 90.88 860 SER A O 1
ATOM 6732 N N . LEU A 1 861 ? -18.931 6.720 55.861 1.00 93.00 861 LEU A N 1
ATOM 6733 C CA . LEU A 1 861 ? -18.287 5.416 55.742 1.00 93.00 861 LEU A CA 1
ATOM 6734 C C . LEU A 1 861 ? -19.246 4.291 56.128 1.00 93.00 861 LEU A C 1
ATOM 6736 O O . LEU A 1 861 ? -19.699 4.234 57.271 1.00 93.00 861 LEU A O 1
ATOM 6740 N N . LYS A 1 862 ? -19.493 3.377 55.186 1.00 92.38 862 LYS A N 1
ATOM 6741 C CA . LYS A 1 862 ? -20.309 2.175 55.385 1.00 92.38 862 LYS A CA 1
ATOM 6742 C C . LYS A 1 862 ? -19.480 0.911 55.485 1.00 92.38 862 LYS A C 1
ATOM 6744 O O . LYS A 1 862 ? -19.812 0.042 56.282 1.00 92.38 862 LYS A O 1
ATOM 6749 N N . THR A 1 863 ? -18.406 0.802 54.704 1.00 93.94 863 THR A N 1
ATOM 6750 C CA . THR A 1 863 ? -17.569 -0.401 54.681 1.00 93.94 863 THR A CA 1
ATOM 6751 C C . THR A 1 863 ? -16.156 -0.106 55.163 1.00 93.94 863 THR A C 1
ATOM 6753 O O . THR A 1 863 ? -15.441 0.691 54.552 1.00 93.94 863 THR A O 1
ATOM 6756 N N . LEU A 1 864 ? -15.726 -0.823 56.201 1.00 91.94 864 LEU A N 1
ATOM 6757 C CA . LEU A 1 864 ? -14.366 -0.792 56.730 1.00 91.94 864 LEU A CA 1
ATOM 6758 C C . LEU A 1 864 ? -13.722 -2.179 56.628 1.00 91.94 864 LEU A C 1
ATOM 6760 O O . LEU A 1 864 ? -14.236 -3.155 57.168 1.00 91.94 864 LEU A O 1
ATOM 6764 N N . ASN A 1 865 ? -12.580 -2.270 55.952 1.00 91.12 865 ASN A N 1
ATOM 6765 C CA . ASN A 1 865 ? -11.796 -3.497 55.844 1.00 91.12 865 ASN A CA 1
ATOM 6766 C C . ASN A 1 865 ? -10.390 -3.261 56.398 1.00 91.12 865 ASN A C 1
ATOM 6768 O O . ASN A 1 865 ? -9.696 -2.360 55.929 1.00 91.12 865 ASN A O 1
ATOM 6772 N N . LEU A 1 866 ? -9.992 -4.061 57.382 1.00 87.00 866 LEU A N 1
ATOM 6773 C CA . LEU A 1 866 ? -8.687 -4.001 58.028 1.00 87.00 866 LEU A CA 1
ATOM 6774 C C . LEU A 1 866 ? -7.966 -5.334 57.820 1.00 87.00 866 LEU A C 1
ATOM 6776 O O . LEU A 1 866 ? -8.467 -6.386 58.224 1.00 87.00 86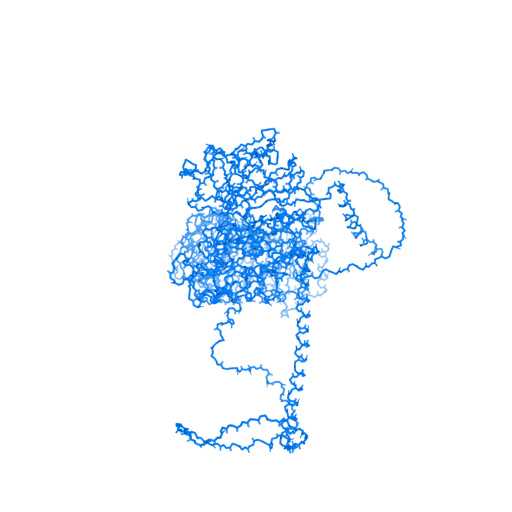6 LEU A O 1
ATOM 6780 N N . LYS A 1 867 ? -6.794 -5.283 57.185 1.00 85.00 867 LYS A N 1
ATOM 6781 C CA . LYS A 1 867 ? -5.959 -6.452 56.898 1.00 85.00 867 LYS A CA 1
ATOM 6782 C C . LYS A 1 867 ? -4.598 -6.320 57.559 1.00 85.00 867 LYS A C 1
ATOM 6784 O O . LYS A 1 867 ? -3.930 -5.312 57.352 1.00 85.00 867 LYS A O 1
ATOM 6789 N N . PHE A 1 868 ? -4.188 -7.344 58.290 1.00 78.56 868 PHE A N 1
ATOM 6790 C CA . PHE A 1 868 ? -2.903 -7.410 58.983 1.00 78.56 868 PHE A CA 1
ATOM 6791 C C . PHE A 1 868 ? -2.067 -8.579 58.441 1.00 78.56 868 PHE A C 1
ATOM 6793 O O . PHE A 1 868 ? -2.613 -9.495 57.828 1.00 78.56 868 PHE A O 1
ATOM 6800 N N . ASP A 1 869 ? -0.752 -8.548 58.656 1.00 68.69 869 ASP A N 1
ATOM 6801 C CA . ASP A 1 869 ? 0.158 -9.663 58.364 1.00 68.69 869 ASP A CA 1
ATOM 6802 C C . ASP A 1 869 ? 0.654 -10.264 59.688 1.00 68.69 869 ASP A C 1
ATOM 6804 O O . ASP A 1 869 ? 1.271 -9.557 60.485 1.00 68.69 869 ASP A O 1
ATOM 6808 N N . GLY A 1 870 ? 0.459 -11.570 59.904 1.00 61.00 870 GLY A N 1
ATOM 6809 C CA . GLY A 1 870 ? 1.070 -12.324 61.011 1.00 61.00 870 GLY A CA 1
ATOM 6810 C C . GLY A 1 870 ? 0.131 -12.721 62.160 1.00 61.00 870 GLY A C 1
ATOM 6811 O O . GLY A 1 870 ? -1.056 -12.422 62.159 1.00 61.00 870 GLY A O 1
ATOM 6812 N N . ASN A 1 871 ? 0.689 -13.438 63.147 1.00 53.00 871 ASN A N 1
ATOM 6813 C CA . ASN A 1 871 ? -0.081 -14.213 64.136 1.00 53.00 871 ASN A CA 1
ATOM 6814 C C . ASN A 1 871 ? -0.357 -13.514 65.485 1.00 53.00 871 ASN A C 1
ATOM 6816 O O . ASN A 1 871 ? -1.004 -14.120 66.326 1.00 53.00 871 ASN A O 1
ATOM 6820 N N . ALA A 1 872 ? 0.158 -12.309 65.764 1.00 50.50 872 ALA A N 1
ATOM 6821 C CA . ALA A 1 872 ? 0.057 -11.737 67.118 1.00 50.50 872 ALA A CA 1
ATOM 6822 C C . ALA A 1 872 ? 0.055 -10.206 67.123 1.00 50.50 872 ALA A C 1
ATOM 6824 O O . ALA A 1 872 ? 1.110 -9.595 67.003 1.00 50.50 872 ALA A O 1
ATOM 6825 N N . ILE A 1 873 ? -1.108 -9.587 67.279 1.00 53.84 873 ILE A N 1
ATOM 6826 C CA . ILE A 1 873 ? -1.278 -8.137 67.390 1.00 53.84 873 ILE A CA 1
ATOM 6827 C C . ILE A 1 873 ? -1.062 -7.735 68.867 1.00 53.84 873 ILE A C 1
ATOM 6829 O O . ILE A 1 873 ? -1.655 -8.336 69.760 1.00 53.84 873 ILE A O 1
ATOM 6833 N N . ASP A 1 874 ? -0.201 -6.738 69.124 1.00 57.81 874 ASP A N 1
ATOM 6834 C CA . ASP A 1 874 ? -0.185 -5.972 70.391 1.00 57.81 874 ASP A CA 1
ATOM 6835 C C . ASP A 1 874 ? -1.583 -5.349 70.624 1.00 57.81 874 ASP A C 1
ATOM 6837 O O . ASP A 1 874 ? -2.278 -5.072 69.653 1.00 57.81 874 ASP A O 1
ATOM 6841 N N . PRO A 1 875 ? -2.062 -5.136 71.861 1.00 64.25 875 PRO A N 1
ATOM 6842 C CA . PRO A 1 875 ? -3.495 -4.998 72.154 1.00 64.25 875 PRO A CA 1
ATOM 6843 C C . PRO A 1 875 ? -4.248 -3.966 71.290 1.00 64.25 875 PRO A C 1
ATOM 6845 O O . PRO A 1 875 ? -3.786 -2.845 71.097 1.00 64.25 875 PRO A O 1
ATOM 6848 N N . TRP A 1 876 ? -5.450 -4.335 70.822 1.00 71.31 876 TRP A N 1
ATOM 6849 C CA . TRP A 1 876 ? -6.319 -3.486 69.997 1.00 71.31 876 TRP A CA 1
ATOM 6850 C C . TRP A 1 876 ? -6.612 -2.111 70.636 1.00 71.31 876 TRP A C 1
ATOM 6852 O O . TRP A 1 876 ? -7.023 -2.048 71.802 1.00 71.31 876 TRP A O 1
ATOM 6862 N N . PRO A 1 877 ? -6.547 -1.009 69.870 1.00 72.75 877 PRO A N 1
ATOM 6863 C CA . PRO A 1 877 ? -6.743 0.342 70.384 1.00 72.75 877 PRO A CA 1
ATOM 6864 C C . PRO A 1 877 ? -8.212 0.733 70.507 1.00 72.75 877 PRO A C 1
ATOM 6866 O O . PRO A 1 877 ? -8.759 1.503 69.710 1.00 72.75 877 PRO A O 1
ATOM 6869 N N . ALA A 1 878 ? -8.868 0.220 71.543 1.00 71.69 878 ALA A N 1
ATOM 6870 C CA . ALA A 1 878 ? -10.292 0.451 71.769 1.00 71.69 878 ALA A CA 1
ATOM 6871 C C . ALA A 1 878 ? -10.660 1.946 71.878 1.00 71.69 878 ALA A C 1
ATOM 6873 O O . ALA A 1 878 ? -11.714 2.355 71.392 1.00 71.69 878 ALA A O 1
ATOM 6874 N N . GLU A 1 879 ? -9.802 2.772 72.486 1.00 75.75 879 GLU A N 1
ATOM 6875 C CA . GLU A 1 879 ? -10.067 4.204 72.668 1.00 75.75 879 GLU A CA 1
ATOM 6876 C C . GLU A 1 879 ? -9.988 4.980 71.346 1.00 75.75 879 GLU A C 1
ATOM 6878 O O . GLU A 1 879 ? -10.921 5.704 70.992 1.00 75.75 879 GLU A O 1
ATOM 6883 N N . VAL A 1 880 ? -8.921 4.778 70.568 1.00 79.31 880 VAL A N 1
ATOM 6884 C CA . VAL A 1 880 ? -8.734 5.442 69.268 1.00 79.31 880 VAL A CA 1
ATOM 6885 C C . VAL A 1 880 ? -9.816 5.016 68.279 1.00 79.31 880 VAL A C 1
ATOM 6887 O O . VAL A 1 880 ? -10.367 5.852 67.558 1.00 79.31 880 VAL A O 1
ATOM 6890 N N . PHE A 1 881 ? -10.181 3.731 68.281 1.00 80.75 881 PHE A N 1
ATOM 6891 C CA . PHE A 1 881 ? -11.265 3.231 67.444 1.00 80.75 881 PHE A CA 1
ATOM 6892 C C . PHE A 1 881 ? -12.616 3.845 67.833 1.00 80.75 881 PHE A C 1
ATOM 6894 O O . PHE A 1 881 ? -13.346 4.308 66.959 1.00 80.75 881 PHE A O 1
ATOM 6901 N N . SER A 1 882 ? -12.917 3.956 69.131 1.00 77.44 882 SER A N 1
ATOM 6902 C CA . SER A 1 882 ? -14.133 4.628 69.609 1.00 77.44 882 SER A CA 1
ATOM 6903 C C . SER A 1 882 ? -14.186 6.093 69.162 1.00 77.44 882 SER A C 1
ATOM 6905 O O . SER A 1 882 ? -15.241 6.596 68.766 1.00 77.44 882 SER A O 1
ATOM 6907 N N . GLN A 1 883 ? -13.052 6.796 69.194 1.00 82.38 883 GLN A N 1
ATOM 6908 C CA . GLN A 1 883 ? -12.970 8.167 68.693 1.00 82.38 883 GLN A CA 1
ATOM 6909 C C . GLN A 1 883 ? -13.195 8.230 67.177 1.00 82.38 883 GLN A C 1
ATOM 6911 O O . GLN A 1 883 ? -13.939 9.090 66.704 1.00 82.38 883 GLN A O 1
ATOM 6916 N N . PHE A 1 884 ? -12.608 7.314 66.410 1.00 86.38 884 PHE A N 1
ATOM 6917 C CA . PHE A 1 884 ? -12.848 7.202 64.973 1.00 86.38 884 PHE A CA 1
ATOM 6918 C C . PHE A 1 884 ? -14.320 6.908 64.648 1.00 86.38 884 PHE A C 1
ATOM 6920 O O . PHE A 1 884 ? -14.899 7.552 63.772 1.00 86.38 884 PHE A O 1
ATOM 6927 N N . GLN A 1 885 ? -14.953 6.005 65.394 1.00 82.56 885 GLN A N 1
ATOM 6928 C CA . GLN A 1 885 ? -16.354 5.637 65.217 1.00 82.56 885 GLN A CA 1
ATOM 6929 C C . GLN A 1 885 ? -17.306 6.795 65.527 1.00 82.56 885 GLN A C 1
ATOM 6931 O O . GLN A 1 885 ? -18.285 6.990 64.811 1.00 82.56 885 GLN A O 1
ATOM 6936 N N . SER A 1 886 ? -16.975 7.646 66.504 1.00 83.75 886 SER A N 1
ATOM 6937 C CA . SER A 1 886 ? -17.723 8.890 66.745 1.00 83.75 886 SER A CA 1
ATOM 6938 C C . SER A 1 886 ? -17.718 9.835 65.535 1.00 83.75 886 SER A C 1
ATOM 6940 O O . SER A 1 886 ? -18.683 10.564 65.305 1.00 83.75 886 SER A O 1
ATOM 6942 N N . ARG A 1 887 ? -16.652 9.790 64.724 1.00 87.88 887 ARG A N 1
ATOM 6943 C CA . ARG A 1 887 ? -16.513 10.558 63.478 1.00 87.88 887 ARG A CA 1
ATOM 6944 C C . ARG A 1 887 ? -17.066 9.818 62.253 1.00 87.88 887 ARG A C 1
ATOM 6946 O O . ARG A 1 887 ? -17.267 10.452 61.218 1.00 87.88 887 ARG A O 1
ATOM 6953 N N . SER A 1 888 ? -17.321 8.514 62.372 1.00 87.00 888 SER A N 1
ATOM 6954 C CA . SER A 1 888 ? -17.740 7.614 61.288 1.00 87.00 888 SER A CA 1
ATOM 6955 C C . SER A 1 888 ? -18.852 6.661 61.771 1.00 87.00 888 SER A C 1
ATOM 6957 O O . SER A 1 888 ? -18.632 5.456 61.882 1.00 87.00 888 SER A O 1
ATOM 6959 N N . PRO A 1 889 ? -20.052 7.173 62.107 1.00 82.75 889 PRO A N 1
ATOM 6960 C CA . PRO A 1 889 ? -21.052 6.400 62.849 1.00 82.75 889 PRO A CA 1
ATOM 6961 C C . PRO A 1 889 ? -21.812 5.356 62.015 1.00 82.75 889 PRO A C 1
ATOM 6963 O O . PRO A 1 889 ? -22.473 4.500 62.587 1.00 82.75 889 PRO A O 1
ATOM 6966 N N . LYS A 1 890 ? -21.752 5.416 60.678 1.00 84.44 890 LYS A N 1
ATOM 6967 C CA . LYS A 1 890 ? -22.625 4.647 59.766 1.00 84.44 890 LYS A CA 1
ATOM 6968 C C . LYS A 1 890 ? -22.017 3.340 59.244 1.00 84.44 890 LYS A C 1
ATOM 6970 O O . LYS A 1 890 ? -22.384 2.891 58.162 1.00 84.44 890 LYS A O 1
ATOM 6975 N N . ILE A 1 891 ? -21.078 2.743 59.969 1.00 89.00 891 ILE A N 1
ATOM 6976 C CA . ILE A 1 891 ? -20.394 1.534 59.498 1.00 89.00 891 ILE A CA 1
ATOM 6977 C C . ILE A 1 891 ? -21.378 0.351 59.515 1.00 89.00 891 ILE A C 1
ATOM 6979 O O . ILE A 1 891 ? -21.806 -0.105 60.573 1.00 89.00 891 ILE A O 1
ATOM 6983 N N . GLU A 1 892 ? -21.720 -0.141 58.325 1.00 92.56 892 GLU A N 1
ATOM 6984 C CA . GLU A 1 892 ? -22.655 -1.243 58.069 1.00 92.56 892 GLU A CA 1
ATOM 6985 C C . GLU A 1 892 ? -21.927 -2.571 57.790 1.00 92.56 892 GLU A C 1
ATOM 6987 O O . GLU A 1 892 ? -22.503 -3.639 58.001 1.00 92.56 892 GLU A O 1
ATOM 6992 N N . GLU A 1 893 ? -20.674 -2.530 57.323 1.00 93.56 893 GLU A N 1
ATOM 6993 C CA . GLU A 1 893 ? -19.857 -3.702 56.982 1.00 93.56 893 GLU A CA 1
ATOM 6994 C C . GLU A 1 893 ? -18.444 -3.576 57.572 1.00 93.56 893 GLU A C 1
ATOM 6996 O O . GLU A 1 893 ? -17.727 -2.617 57.277 1.00 93.56 893 GLU A O 1
ATOM 7001 N N . ILE A 1 894 ? -18.022 -4.574 58.355 1.00 90.44 894 ILE A N 1
ATOM 7002 C CA . ILE A 1 894 ? -16.658 -4.685 58.892 1.00 90.44 894 ILE A CA 1
ATOM 7003 C C . ILE A 1 894 ? -16.036 -5.992 58.412 1.00 90.44 894 ILE A C 1
ATOM 7005 O O . ILE A 1 894 ? -16.624 -7.065 58.550 1.00 90.44 894 ILE A O 1
ATOM 7009 N N . THR A 1 895 ? -14.834 -5.893 57.848 1.00 89.75 895 THR A N 1
ATOM 7010 C CA . THR A 1 895 ? -13.992 -7.038 57.490 1.00 89.75 895 THR A CA 1
ATOM 7011 C C . THR A 1 895 ? -12.678 -6.979 58.257 1.00 89.75 895 THR A C 1
ATOM 7013 O O . THR A 1 895 ? -11.989 -5.962 58.189 1.00 89.75 895 THR A O 1
ATOM 7016 N N . LEU A 1 896 ? -12.323 -8.065 58.941 1.00 85.44 896 LEU A N 1
ATOM 7017 C CA . LEU A 1 896 ? -11.036 -8.246 59.615 1.00 85.44 896 LEU A CA 1
ATOM 7018 C C . LEU A 1 896 ? -10.302 -9.438 58.987 1.00 85.44 896 LEU A C 1
ATOM 7020 O O . LEU A 1 896 ? -10.901 -10.499 58.823 1.00 85.44 896 LEU A O 1
ATOM 7024 N N . TYR A 1 897 ? -9.028 -9.261 58.630 1.00 81.06 897 TYR A N 1
ATOM 7025 C CA . TYR A 1 897 ? -8.176 -10.287 58.010 1.00 81.06 897 TYR A CA 1
ATOM 7026 C C . TYR A 1 897 ? -6.860 -10.444 58.794 1.00 81.06 897 TYR A C 1
ATOM 7028 O O . TYR A 1 897 ? -6.181 -9.436 59.004 1.00 81.06 897 TYR A O 1
ATOM 7036 N N . PHE A 1 898 ? -6.520 -11.670 59.231 1.00 68.94 898 PHE A N 1
ATOM 7037 C CA . PHE A 1 898 ? -5.376 -12.001 60.121 1.00 68.94 898 PHE A CA 1
ATOM 7038 C C . PHE A 1 898 ? -5.274 -11.101 61.366 1.00 68.94 898 PHE A C 1
ATOM 7040 O O . PHE A 1 898 ? -4.199 -10.714 61.821 1.00 68.94 898 PHE A O 1
ATOM 7047 N N . GLY A 1 899 ? -6.417 -10.730 61.938 1.00 60.12 899 GLY A N 1
ATOM 7048 C CA . GLY A 1 899 ? -6.441 -9.993 63.193 1.00 60.12 899 GLY A CA 1
ATOM 7049 C C . GLY A 1 899 ? -6.275 -10.949 64.369 1.00 60.12 899 GLY A C 1
ATOM 7050 O O . GLY A 1 899 ? -7.232 -11.639 64.705 1.00 60.12 899 GLY A O 1
ATOM 7051 N N . SER A 1 900 ? -5.128 -10.938 65.053 1.00 56.09 900 SER A N 1
ATOM 7052 C CA . SER A 1 900 ? -4.999 -11.471 66.425 1.00 56.09 900 SER A CA 1
ATOM 7053 C C . SER A 1 900 ? -5.701 -10.525 67.419 1.00 56.09 900 SER A C 1
ATOM 7055 O O . SER A 1 900 ? -5.110 -10.005 68.363 1.00 56.09 900 SER A O 1
ATOM 7057 N N . VAL A 1 901 ? -6.971 -10.227 67.150 1.00 65.38 901 VAL A N 1
ATOM 7058 C CA . VAL A 1 901 ? -7.852 -9.462 68.029 1.00 65.38 901 VAL A CA 1
ATOM 7059 C C . VAL A 1 901 ? -8.345 -10.435 69.087 1.00 65.38 901 VAL A C 1
ATOM 7061 O O . VAL A 1 901 ? -8.973 -11.426 68.734 1.00 65.38 901 VAL A O 1
ATOM 7064 N N . ASP A 1 902 ? -8.077 -10.171 70.365 1.00 70.75 902 ASP A N 1
ATOM 7065 C CA . ASP A 1 902 ? -8.608 -11.010 71.443 1.00 70.75 902 ASP A CA 1
ATOM 7066 C C . ASP A 1 902 ? -10.148 -10.958 71.457 1.00 70.75 902 ASP A C 1
ATOM 7068 O O . ASP A 1 902 ? -10.759 -9.940 71.116 1.00 70.75 902 ASP A O 1
ATOM 7072 N N . ARG A 1 903 ? -10.805 -12.030 71.912 1.00 78.94 903 ARG A N 1
ATOM 7073 C CA . ARG A 1 903 ? -12.270 -12.116 72.014 1.00 78.94 903 ARG A CA 1
ATOM 7074 C C . ARG A 1 903 ? -12.868 -10.905 72.728 1.00 78.94 903 ARG A C 1
ATOM 7076 O O . ARG A 1 903 ? -13.870 -10.347 72.280 1.00 78.94 903 ARG A O 1
ATOM 7083 N N . SER A 1 904 ? -12.261 -10.473 73.837 1.00 75.75 904 SER A N 1
ATOM 7084 C CA . SER A 1 904 ? -12.760 -9.325 74.605 1.00 75.75 904 SER A CA 1
ATOM 7085 C C . SER A 1 904 ? -12.758 -8.025 73.787 1.00 75.75 904 SER A C 1
ATOM 7087 O O . SER A 1 904 ? -13.681 -7.214 73.903 1.00 75.75 904 SER A O 1
ATOM 7089 N N . GLN A 1 905 ? -11.767 -7.868 72.910 1.00 74.75 905 GLN A N 1
ATOM 7090 C CA . GLN A 1 905 ? -11.574 -6.713 72.039 1.00 74.75 905 GLN A CA 1
ATOM 7091 C C . GLN A 1 905 ? -12.511 -6.758 70.829 1.00 74.75 905 GLN A C 1
ATOM 7093 O O . GLN A 1 905 ? -13.122 -5.742 70.499 1.00 74.75 905 GLN A O 1
ATOM 7098 N N . LEU A 1 906 ? -12.706 -7.935 70.223 1.00 79.94 906 LEU A N 1
ATOM 7099 C CA . LEU A 1 906 ? -13.680 -8.125 69.147 1.00 79.94 906 LEU A CA 1
ATOM 7100 C C . LEU A 1 906 ? -15.098 -7.813 69.642 1.00 79.94 906 LEU A C 1
ATOM 7102 O O . LEU A 1 906 ? -15.831 -7.060 69.005 1.00 79.94 906 LEU A O 1
ATOM 7106 N N . LEU A 1 907 ? -15.466 -8.309 70.826 1.00 82.94 907 LEU A N 1
ATOM 7107 C CA . LEU A 1 907 ? -16.756 -7.992 71.440 1.00 82.94 907 LEU A CA 1
ATOM 7108 C C . LEU A 1 907 ? -16.886 -6.499 71.769 1.00 82.94 907 LEU A C 1
ATOM 7110 O O . LEU A 1 907 ? -17.969 -5.938 71.615 1.00 82.94 907 LEU A O 1
ATOM 7114 N N . ALA A 1 908 ? -15.809 -5.830 72.194 1.00 78.56 908 ALA A N 1
ATOM 7115 C CA . ALA A 1 908 ? -15.818 -4.383 72.408 1.00 78.56 908 ALA A CA 1
ATOM 7116 C C . ALA A 1 908 ? -16.067 -3.611 71.099 1.00 78.56 908 ALA A C 1
ATOM 7118 O O . ALA A 1 908 ? -16.917 -2.723 71.077 1.00 78.56 908 ALA A O 1
ATOM 7119 N N . LEU A 1 909 ? -15.408 -3.998 70.004 1.00 80.00 909 LEU A N 1
ATOM 7120 C CA . LEU A 1 909 ? -15.617 -3.429 68.669 1.00 80.00 909 LEU A CA 1
ATOM 7121 C C . LEU A 1 909 ? -17.064 -3.617 68.189 1.00 80.00 909 LEU A C 1
ATOM 7123 O O . LEU A 1 909 ? -17.694 -2.673 67.703 1.00 80.00 909 LEU A O 1
ATOM 7127 N N . LEU A 1 910 ? -17.623 -4.817 68.367 1.00 84.88 910 LEU A N 1
ATOM 7128 C CA . LEU A 1 910 ? -19.004 -5.126 67.987 1.00 84.88 910 LEU A CA 1
ATOM 7129 C C . LEU A 1 910 ? -20.022 -4.337 68.827 1.00 84.88 910 LEU A C 1
ATOM 7131 O O . LEU A 1 910 ? -21.016 -3.854 68.286 1.00 84.88 910 LEU A O 1
ATOM 7135 N N . ARG A 1 911 ? -19.762 -4.128 70.127 1.00 84.50 911 ARG A N 1
ATOM 7136 C CA . ARG A 1 911 ? -20.605 -3.272 70.989 1.00 84.50 911 ARG A CA 1
ATOM 7137 C C . ARG A 1 911 ? -20.611 -1.817 70.535 1.00 84.50 911 ARG A C 1
ATOM 7139 O O . ARG A 1 911 ? -21.629 -1.146 70.674 1.00 84.50 911 ARG A O 1
ATOM 7146 N N . GLN A 1 912 ? -19.491 -1.336 70.006 1.00 78.00 912 GLN A N 1
ATOM 7147 C CA . GLN A 1 912 ? -19.365 0.033 69.511 1.00 78.00 912 GLN A CA 1
ATOM 7148 C C . GLN A 1 912 ? -19.996 0.217 68.117 1.00 78.00 912 GLN A C 1
ATOM 7150 O O . GLN A 1 912 ? -20.254 1.351 67.725 1.00 78.00 912 GLN A O 1
ATOM 7155 N N . SER A 1 913 ? -20.338 -0.877 67.417 1.00 82.44 913 SER A N 1
ATOM 7156 C CA . SER A 1 913 ? -20.852 -0.890 66.036 1.00 82.44 913 SER A CA 1
ATOM 7157 C C . SER A 1 913 ? -22.303 -1.402 65.925 1.00 82.44 913 SER A C 1
ATOM 7159 O O . SER A 1 913 ? -22.552 -2.415 65.271 1.00 82.44 913 SER A O 1
ATOM 7161 N N . PRO A 1 914 ? -23.303 -0.733 66.531 1.00 82.56 914 PRO A N 1
ATOM 7162 C CA . PRO A 1 914 ? -24.683 -1.231 66.574 1.00 82.56 914 PRO A CA 1
ATOM 7163 C C . PRO A 1 914 ? -25.376 -1.287 65.201 1.00 82.56 914 PRO A C 1
ATOM 7165 O O . PRO A 1 914 ? -26.328 -2.050 65.026 1.00 82.56 914 PRO A O 1
ATOM 7168 N N . ASP A 1 915 ? -24.900 -0.500 64.232 1.00 86.62 915 ASP A N 1
ATOM 7169 C CA . ASP A 1 915 ? -25.450 -0.431 62.874 1.00 86.62 915 ASP A CA 1
ATOM 7170 C C . ASP A 1 915 ? -24.901 -1.506 61.919 1.00 86.62 915 ASP A C 1
ATOM 7172 O O . ASP A 1 915 ? -25.304 -1.567 60.757 1.00 86.62 915 ASP A O 1
ATOM 7176 N N . LEU A 1 916 ? -24.032 -2.391 62.415 1.00 90.75 916 LEU A N 1
ATOM 7177 C CA . LEU A 1 916 ? -23.400 -3.436 61.624 1.00 90.75 916 LEU A CA 1
ATOM 7178 C C . LEU A 1 916 ? -24.435 -4.427 61.067 1.00 90.75 916 LEU A C 1
ATOM 7180 O O . LEU A 1 916 ? -25.176 -5.065 61.813 1.00 90.75 916 LEU A O 1
ATOM 7184 N N . THR A 1 917 ? -24.446 -4.585 59.745 1.00 92.69 917 THR A N 1
ATOM 7185 C CA . THR A 1 917 ? -25.284 -5.546 59.010 1.00 92.69 917 THR A CA 1
ATOM 7186 C C . THR A 1 917 ? -24.488 -6.748 58.518 1.00 92.69 917 THR A C 1
ATOM 7188 O O . THR A 1 917 ? -25.039 -7.843 58.409 1.00 92.69 917 THR A O 1
ATOM 7191 N N . THR A 1 918 ? -23.197 -6.555 58.236 1.00 93.44 918 THR A N 1
ATOM 7192 C CA . THR A 1 918 ? -22.320 -7.575 57.659 1.00 93.44 918 THR A CA 1
ATOM 7193 C C . THR A 1 918 ? -21.013 -7.654 58.438 1.00 93.44 918 THR A C 1
ATOM 7195 O O . THR A 1 918 ? -20.281 -6.669 58.532 1.00 93.44 918 THR A O 1
ATOM 7198 N N . LEU A 1 919 ? -20.701 -8.840 58.958 1.00 91.31 919 LEU A N 1
ATOM 7199 C CA . LEU A 1 919 ? -19.440 -9.139 59.633 1.00 91.31 919 LEU A CA 1
ATOM 7200 C C . LEU A 1 919 ? -18.663 -10.181 58.826 1.00 91.31 919 LEU A C 1
ATOM 7202 O O . LEU A 1 919 ? -19.191 -11.252 58.525 1.00 91.31 919 LEU A O 1
ATOM 7206 N N . LYS A 1 920 ? -17.414 -9.865 58.481 1.00 89.81 920 LYS A N 1
ATOM 7207 C CA . LYS A 1 920 ? -16.502 -10.774 57.779 1.00 89.81 920 LYS A CA 1
ATOM 7208 C C . LYS A 1 920 ? -15.233 -10.975 58.600 1.00 89.81 920 LYS A C 1
ATOM 7210 O O . LYS A 1 920 ? -14.518 -10.008 58.858 1.00 89.81 920 LYS A O 1
ATOM 7215 N N . LEU A 1 921 ? -14.954 -12.210 58.995 1.00 85.94 921 LEU A N 1
ATOM 7216 C CA . LEU A 1 921 ? -13.763 -12.584 59.757 1.00 85.94 921 LEU A CA 1
ATOM 7217 C C . LEU A 1 921 ? -12.947 -13.580 58.937 1.00 85.94 921 LEU A C 1
ATOM 7219 O O . LEU A 1 921 ? -13.426 -14.661 58.619 1.00 85.94 921 LEU A O 1
ATOM 7223 N N . GLN A 1 922 ? -11.728 -13.216 58.563 1.00 82.69 922 GLN A N 1
ATOM 7224 C CA . GLN A 1 922 ? -10.869 -14.047 57.725 1.00 82.69 922 GLN A CA 1
ATOM 7225 C C . GLN A 1 922 ? -9.563 -14.337 58.465 1.00 82.69 922 GLN A C 1
ATOM 7227 O O . GLN A 1 922 ? -8.854 -13.408 58.850 1.00 82.69 922 GLN A O 1
ATOM 7232 N N . HIS A 1 923 ? -9.244 -15.616 58.684 1.00 75.81 923 HIS A N 1
ATOM 7233 C CA . HIS A 1 923 ? -8.065 -16.038 59.456 1.00 75.81 923 HIS A CA 1
ATOM 7234 C C . HIS A 1 923 ? -7.995 -15.449 60.888 1.00 75.81 923 HIS A C 1
ATOM 7236 O O . HIS A 1 923 ? -6.927 -15.082 61.372 1.00 75.81 923 HIS A O 1
ATOM 7242 N N . CYS A 1 924 ? -9.141 -15.334 61.571 1.00 73.62 924 CYS A N 1
ATOM 7243 C CA . CYS A 1 924 ? -9.261 -14.848 62.955 1.00 73.62 924 CYS A CA 1
ATOM 7244 C C . CYS A 1 924 ? -9.466 -16.020 63.938 1.00 73.62 924 CYS A C 1
ATOM 7246 O O . CYS A 1 924 ? -10.540 -16.166 64.512 1.00 73.62 924 CYS A O 1
ATOM 7248 N N . TRP A 1 925 ? -8.468 -16.895 64.084 1.00 70.81 925 TRP A N 1
ATOM 7249 C CA . TRP A 1 925 ? -8.650 -18.215 64.710 1.00 70.81 925 TRP A CA 1
ATOM 7250 C C . TRP A 1 925 ? -8.919 -18.191 66.225 1.00 70.81 925 TRP A C 1
ATOM 7252 O O . TRP A 1 925 ? -9.740 -18.970 66.701 1.00 70.81 925 TRP A O 1
ATOM 7262 N N . ASP A 1 926 ? -8.273 -17.292 66.974 1.00 69.12 926 ASP A N 1
ATOM 7263 C CA . ASP A 1 926 ? -8.251 -17.340 68.449 1.00 69.12 926 ASP A CA 1
ATOM 7264 C C . ASP A 1 926 ? -9.452 -16.663 69.137 1.00 69.12 926 ASP A C 1
ATOM 7266 O O . ASP A 1 926 ? -9.657 -16.827 70.338 1.00 69.12 926 ASP A O 1
ATOM 7270 N N . CYS A 1 927 ? -10.250 -15.879 68.407 1.00 73.38 927 CYS A N 1
ATOM 7271 C CA . CYS A 1 927 ? -11.358 -15.100 68.975 1.00 73.38 927 CYS A CA 1
ATOM 7272 C C . CYS A 1 927 ? -12.751 -15.668 68.694 1.00 73.38 927 CYS A C 1
ATOM 7274 O O . CYS A 1 927 ? -13.740 -15.112 69.179 1.00 73.38 927 CYS A O 1
ATOM 7276 N N . ILE A 1 928 ? -12.823 -16.764 67.935 1.00 78.69 928 ILE A N 1
ATOM 7277 C CA . ILE A 1 928 ? -14.059 -17.462 67.578 1.00 78.69 928 ILE A CA 1
ATOM 7278 C C . ILE A 1 928 ? -14.169 -18.713 68.464 1.00 78.69 928 ILE A C 1
ATOM 7280 O O . ILE A 1 928 ? -13.727 -19.798 68.092 1.00 78.69 928 ILE A O 1
ATOM 7284 N N . ASP A 1 929 ? -14.734 -18.540 69.661 1.00 80.19 929 ASP A N 1
ATOM 7285 C CA . ASP A 1 929 ? -14.973 -19.593 70.658 1.00 80.19 929 ASP A CA 1
ATOM 7286 C C . ASP A 1 929 ? -16.462 -19.662 71.076 1.00 80.19 929 ASP A C 1
ATOM 7288 O O . ASP A 1 929 ? -17.293 -18.889 70.592 1.00 80.19 929 ASP A O 1
ATOM 7292 N N . ASP A 1 930 ? -16.826 -20.576 71.986 1.00 82.88 930 ASP A N 1
ATOM 7293 C CA . ASP A 1 930 ? -18.212 -20.691 72.487 1.00 82.88 930 ASP A CA 1
ATOM 7294 C C . ASP A 1 930 ? -18.752 -19.369 73.059 1.00 82.88 930 ASP A C 1
ATOM 7296 O O . ASP A 1 930 ? -19.918 -19.030 72.871 1.00 82.88 930 ASP A O 1
ATOM 7300 N N . HIS A 1 931 ? -17.897 -18.575 73.709 1.00 84.00 931 HIS A N 1
ATOM 7301 C CA . HIS A 1 931 ? -18.309 -17.319 74.335 1.00 84.00 931 HIS A CA 1
ATOM 7302 C C . HIS A 1 931 ? -18.598 -16.228 73.300 1.00 84.00 931 HIS A C 1
ATOM 7304 O O . HIS A 1 931 ? -19.425 -15.350 73.548 1.00 84.00 931 HIS A O 1
ATOM 7310 N N . PHE A 1 932 ? -17.913 -16.245 72.154 1.00 86.56 932 PHE A N 1
ATOM 7311 C CA . PHE A 1 932 ? -18.242 -15.383 71.023 1.00 86.56 932 PHE A CA 1
ATOM 7312 C C . PHE A 1 932 ? -19.645 -15.694 70.484 1.00 86.56 932 PHE A C 1
ATOM 7314 O O . PHE A 1 932 ? -20.450 -14.775 70.305 1.00 86.56 932 PHE A O 1
ATOM 7321 N N . TRP A 1 933 ? -19.963 -16.976 70.290 1.00 86.00 933 TRP A N 1
ATOM 7322 C CA . TRP A 1 933 ? -21.279 -17.414 69.818 1.00 86.00 933 TRP A CA 1
ATOM 7323 C C . TRP A 1 933 ? -22.388 -17.130 70.828 1.00 86.00 933 TRP A C 1
ATOM 7325 O O . TRP A 1 933 ? -23.419 -16.562 70.462 1.00 86.00 933 TRP A O 1
ATOM 7335 N N . ASP A 1 934 ? -22.141 -17.397 72.108 1.00 85.50 934 ASP A N 1
ATOM 7336 C CA . ASP A 1 934 ? -23.059 -17.053 73.194 1.00 85.50 934 ASP A CA 1
ATOM 7337 C C . ASP A 1 934 ? -23.300 -15.540 73.285 1.00 85.50 934 ASP A C 1
ATOM 7339 O O . ASP A 1 934 ? -24.420 -15.102 73.537 1.00 85.50 934 ASP A O 1
ATOM 7343 N N . ALA A 1 935 ? -22.284 -14.709 73.029 1.00 85.25 935 ALA A N 1
ATOM 7344 C CA . ALA A 1 935 ? -22.443 -13.255 73.010 1.00 85.25 935 ALA A CA 1
ATOM 7345 C C . ALA A 1 935 ? -23.254 -12.745 71.804 1.00 85.25 935 ALA A C 1
ATOM 7347 O O . ALA A 1 935 ? -23.855 -11.668 71.876 1.00 85.25 935 ALA A O 1
ATOM 7348 N N . LEU A 1 936 ? -23.268 -13.489 70.695 1.00 86.44 936 LEU A N 1
ATOM 7349 C CA . LEU A 1 936 ? -24.126 -13.209 69.545 1.00 86.44 936 LEU A CA 1
ATOM 7350 C C . LEU A 1 936 ? -25.543 -13.745 69.731 1.00 86.44 936 LEU A C 1
ATOM 7352 O O . LEU A 1 936 ? -26.453 -13.237 69.077 1.00 86.44 936 LEU A O 1
ATOM 7356 N N . ARG A 1 937 ? -25.768 -14.717 70.612 1.00 86.50 937 ARG A N 1
ATOM 7357 C CA . ARG A 1 937 ? -27.094 -15.274 70.870 1.00 86.50 937 ARG A CA 1
ATOM 7358 C C . ARG A 1 937 ? -28.098 -14.191 71.278 1.00 86.50 937 ARG A C 1
ATOM 7360 O O . ARG A 1 937 ? -27.793 -13.278 72.044 1.00 86.50 937 ARG A O 1
ATOM 7367 N N . TYR A 1 938 ? -29.304 -14.284 70.730 1.00 83.38 938 TYR A N 1
ATOM 7368 C CA . TYR A 1 938 ? -30.425 -13.427 71.099 1.00 83.38 938 TYR A CA 1
ATOM 7369 C C . TYR A 1 938 ? -31.367 -14.169 72.049 1.00 83.38 938 TYR A C 1
ATOM 7371 O O . TYR A 1 938 ? -32.016 -15.130 71.653 1.00 83.38 938 TYR A O 1
ATOM 7379 N N . ASP A 1 939 ? -31.477 -13.688 73.285 1.00 75.94 939 ASP A N 1
ATOM 7380 C CA . ASP A 1 939 ? -32.518 -14.117 74.217 1.00 75.94 939 ASP A CA 1
ATOM 7381 C C . ASP A 1 939 ? -33.424 -12.906 74.520 1.00 75.94 939 ASP A C 1
ATOM 7383 O O . ASP A 1 939 ? -32.934 -11.809 74.789 1.00 75.94 939 ASP A O 1
ATOM 7387 N N . ASP A 1 940 ? -34.751 -13.091 74.507 1.00 66.31 940 ASP A N 1
ATOM 7388 C CA . ASP A 1 940 ? -35.751 -12.025 74.750 1.00 66.31 940 ASP A CA 1
ATOM 7389 C C . ASP A 1 940 ? -35.667 -11.396 76.168 1.00 66.31 940 ASP A C 1
ATOM 7391 O O . ASP A 1 940 ? -36.362 -10.423 76.473 1.00 66.31 940 ASP A O 1
ATOM 7395 N N . ALA A 1 941 ? -34.813 -11.932 77.048 1.00 62.75 941 ALA A N 1
ATOM 7396 C CA . ALA A 1 941 ? -34.621 -11.491 78.425 1.00 62.75 941 ALA A CA 1
ATOM 7397 C C . ALA A 1 941 ? -33.659 -10.285 78.527 1.00 62.75 941 ALA A C 1
ATOM 7399 O O . ALA A 1 941 ? -32.448 -10.465 78.571 1.00 62.75 941 ALA A O 1
ATOM 7400 N N . ASP A 1 942 ? -34.221 -9.069 78.585 1.00 54.88 942 ASP A N 1
ATOM 7401 C CA . ASP A 1 942 ? -33.698 -7.766 79.073 1.00 54.88 942 ASP A CA 1
ATOM 7402 C C . ASP A 1 942 ? -32.280 -7.257 78.706 1.00 54.88 942 ASP A C 1
ATOM 7404 O O . ASP A 1 942 ? -31.985 -6.084 78.951 1.00 54.88 942 ASP A O 1
ATOM 7408 N N . ASN A 1 943 ? -31.414 -8.033 78.057 1.00 64.38 943 ASN A N 1
ATOM 7409 C CA . ASN A 1 943 ? -30.081 -7.590 77.652 1.00 64.38 943 ASN A CA 1
ATOM 7410 C C . ASN A 1 943 ? -30.107 -6.905 76.278 1.00 64.38 943 ASN A C 1
ATOM 7412 O O . ASN A 1 943 ? -30.801 -7.327 75.353 1.00 64.38 943 ASN A O 1
ATOM 7416 N N . ALA A 1 944 ? -29.331 -5.826 76.131 1.00 75.31 944 ALA A N 1
ATOM 7417 C CA . ALA A 1 944 ? -29.148 -5.162 74.844 1.00 75.31 944 ALA A CA 1
ATOM 7418 C C . ALA A 1 944 ? -28.402 -6.110 73.881 1.00 75.31 944 ALA A C 1
ATOM 7420 O O . ALA A 1 944 ? -27.263 -6.483 74.179 1.00 75.31 944 ALA A O 1
ATOM 7421 N N . PRO A 1 945 ? -29.008 -6.511 72.748 1.00 82.12 945 PRO A N 1
ATOM 7422 C CA . PRO A 1 945 ? -28.389 -7.466 71.840 1.00 82.12 945 PRO A CA 1
ATOM 7423 C C . PRO A 1 945 ? -27.138 -6.875 71.188 1.00 82.12 945 PRO A C 1
ATOM 7425 O O . PRO A 1 945 ? -27.143 -5.734 70.721 1.00 82.12 945 PRO A O 1
ATOM 7428 N N . LEU A 1 946 ? -26.071 -7.672 71.119 1.00 85.88 946 LEU A N 1
ATOM 7429 C CA . LEU A 1 946 ? -24.863 -7.321 70.378 1.00 85.88 946 LEU A CA 1
ATOM 7430 C C . LEU A 1 946 ? -25.201 -7.222 68.884 1.00 85.88 946 LEU A C 1
ATOM 7432 O O . LEU A 1 946 ? -25.853 -8.123 68.357 1.00 85.88 946 LEU A O 1
ATOM 7436 N N . VAL A 1 947 ? -24.772 -6.151 68.205 1.00 88.19 947 VAL A N 1
ATOM 7437 C CA . VAL A 1 947 ? -24.994 -5.928 66.758 1.00 88.19 947 VAL A CA 1
ATOM 7438 C C . VAL A 1 947 ? -26.430 -6.263 66.311 1.00 88.19 947 VAL A C 1
ATOM 7440 O O . VAL A 1 947 ? -26.667 -7.238 65.590 1.00 88.19 947 VAL A O 1
ATOM 7443 N N . PRO A 1 948 ? -27.435 -5.487 66.760 1.00 87.62 948 PRO A N 1
ATOM 7444 C CA . PRO A 1 948 ? -28.840 -5.803 66.523 1.00 87.62 948 PRO A CA 1
ATOM 7445 C C . PRO A 1 948 ? -29.194 -5.861 65.040 1.00 87.62 948 PRO A C 1
ATOM 7447 O O . PRO A 1 948 ? -30.118 -6.574 64.678 1.00 87.62 948 PRO A O 1
ATOM 7450 N N . LYS A 1 949 ? -28.479 -5.144 64.167 1.00 89.88 949 LYS A N 1
ATOM 7451 C CA . LYS A 1 949 ? -28.786 -5.097 62.733 1.00 89.88 949 LYS A CA 1
ATOM 7452 C C . LYS A 1 949 ? -28.105 -6.183 61.897 1.00 89.88 949 LYS A C 1
ATOM 7454 O O . LYS A 1 949 ? -28.316 -6.189 60.685 1.00 89.88 949 LYS A O 1
ATOM 7459 N N . LEU A 1 950 ? -27.356 -7.098 62.514 1.00 91.25 950 LEU A N 1
ATOM 7460 C CA . LEU A 1 950 ? -26.570 -8.111 61.812 1.00 91.25 950 LEU A CA 1
ATOM 7461 C C . LEU A 1 950 ? -27.464 -9.047 60.984 1.00 91.25 950 LEU A C 1
ATOM 7463 O O . LEU A 1 950 ? -28.404 -9.642 61.503 1.00 91.25 950 LEU A O 1
ATOM 7467 N N . GLN A 1 951 ? -27.158 -9.173 59.694 1.00 91.50 951 GLN A N 1
ATOM 7468 C CA . GLN A 1 951 ? -27.867 -10.024 58.730 1.00 91.50 951 GLN A CA 1
ATOM 7469 C C . GLN A 1 951 ? -26.930 -11.019 58.042 1.00 91.50 951 GLN A C 1
ATOM 7471 O O . GLN A 1 951 ? -27.378 -12.081 57.619 1.00 91.50 951 GLN A O 1
ATOM 7476 N N . HIS A 1 952 ? -25.647 -10.695 57.911 1.00 92.56 952 HIS A N 1
ATOM 7477 C CA . HIS A 1 952 ? -24.706 -11.492 57.136 1.00 92.56 952 HIS A CA 1
ATOM 7478 C C . HIS A 1 952 ? -23.436 -11.763 57.942 1.00 92.56 952 HIS A C 1
ATOM 7480 O O . HIS A 1 952 ? -22.793 -10.826 58.420 1.00 92.56 952 HIS A O 1
ATOM 7486 N N . ILE A 1 953 ? -23.069 -13.037 58.074 1.00 89.81 953 ILE A N 1
ATOM 7487 C CA . ILE A 1 953 ? -21.835 -13.471 58.736 1.00 89.81 953 ILE A CA 1
ATOM 7488 C C . ILE A 1 953 ? -21.032 -14.308 57.745 1.00 89.81 953 ILE A C 1
ATOM 7490 O O . ILE A 1 953 ? -21.545 -15.280 57.196 1.00 89.81 953 ILE A O 1
ATOM 7494 N N . PHE A 1 954 ? -19.780 -13.927 57.515 1.00 88.31 954 PHE A N 1
ATOM 7495 C CA . PHE A 1 954 ? -18.845 -14.691 56.694 1.00 88.31 954 PHE A CA 1
ATOM 7496 C C . PHE A 1 954 ? -17.584 -14.968 57.500 1.00 88.31 954 PHE A C 1
ATOM 7498 O O . PHE A 1 954 ? -16.986 -14.037 58.045 1.00 88.31 954 PHE A O 1
ATOM 7505 N N . MET A 1 955 ? -17.176 -16.228 57.567 1.00 83.75 955 MET A N 1
ATOM 7506 C CA . MET A 1 955 ? -15.974 -16.647 58.277 1.00 83.75 955 MET A CA 1
ATOM 7507 C C . MET A 1 955 ? -15.117 -17.526 57.378 1.00 83.75 955 MET A C 1
ATOM 7509 O O . MET A 1 955 ? -15.625 -18.444 56.749 1.00 83.75 955 MET A O 1
ATOM 7513 N N . GLU A 1 956 ? -13.824 -17.242 57.307 1.00 73.56 956 GLU A N 1
ATOM 7514 C CA . GLU A 1 956 ? -12.838 -18.069 56.610 1.00 73.56 956 GLU A CA 1
ATOM 7515 C C . GLU A 1 956 ? -11.976 -18.747 57.685 1.00 73.56 956 GLU A C 1
ATOM 7517 O O . GLU A 1 956 ? -11.117 -18.108 58.301 1.00 73.56 956 GLU A O 1
ATOM 7522 N N . SER A 1 957 ? -12.261 -20.034 57.909 1.00 62.66 957 SER A N 1
ATOM 7523 C CA . SER A 1 957 ? -11.808 -20.954 58.962 1.00 62.66 957 SER A CA 1
ATOM 7524 C C . SER A 1 957 ? -12.670 -21.016 60.235 1.00 62.66 957 SER A C 1
ATOM 7526 O O . SER A 1 957 ? -13.054 -20.001 60.816 1.00 62.66 957 SER A O 1
ATOM 7528 N N . ILE A 1 958 ? -12.938 -22.248 60.679 1.00 59.84 958 ILE A N 1
ATOM 7529 C CA . ILE A 1 958 ? -13.544 -22.601 61.968 1.00 59.84 958 ILE A CA 1
ATOM 7530 C C . ILE A 1 958 ? -12.436 -22.608 63.025 1.00 59.84 958 ILE A C 1
ATOM 7532 O O . ILE A 1 958 ? -11.498 -23.399 62.939 1.00 59.84 958 ILE A O 1
ATOM 7536 N N . GLY A 1 959 ? -12.514 -21.720 64.018 1.00 56.69 959 GLY A N 1
ATOM 7537 C CA . GLY A 1 959 ? -11.645 -21.811 65.192 1.00 56.69 959 GLY A CA 1
ATOM 7538 C C . GLY A 1 959 ? -11.852 -23.160 65.889 1.00 56.69 959 GLY A C 1
ATOM 7539 O O . GLY A 1 959 ? -12.982 -23.617 66.027 1.00 56.69 959 GLY A O 1
ATOM 7540 N N . SER A 1 960 ? -10.784 -23.809 66.353 1.00 55.88 960 SER A N 1
ATOM 7541 C CA . SER A 1 960 ? -10.840 -25.123 67.022 1.00 55.88 960 SER A CA 1
ATOM 7542 C C . SER A 1 960 ? -11.424 -25.084 68.449 1.00 55.88 960 SER A C 1
ATOM 7544 O O . SER A 1 960 ? -11.286 -26.049 69.200 1.00 55.88 960 SER A O 1
ATOM 7546 N N . ALA A 1 961 ? -12.048 -23.969 68.844 1.00 61.75 961 ALA A N 1
ATOM 7547 C CA . ALA A 1 961 ? -12.352 -23.617 70.230 1.00 61.75 961 ALA A CA 1
ATOM 7548 C C . ALA A 1 961 ? -13.853 -23.422 70.539 1.00 61.75 961 ALA A C 1
ATOM 7550 O O . ALA A 1 961 ? -14.183 -22.922 71.616 1.00 61.75 961 ALA A O 1
ATOM 7551 N N . PHE A 1 962 ? -14.766 -23.792 69.632 1.00 74.00 962 PHE A N 1
ATOM 7552 C CA . PHE A 1 962 ? -16.213 -23.758 69.888 1.00 74.00 962 PHE A CA 1
ATOM 7553 C C . PHE A 1 962 ? -16.905 -25.081 69.537 1.00 74.00 962 PHE A C 1
ATOM 7555 O O . PHE A 1 962 ? -16.390 -25.900 68.780 1.00 74.00 962 PHE A O 1
ATOM 7562 N N . THR A 1 963 ? -18.082 -25.284 70.115 1.00 80.56 963 THR A N 1
ATOM 7563 C CA . THR A 1 963 ? -18.944 -26.453 69.947 1.00 80.56 963 THR A CA 1
ATOM 7564 C C . THR A 1 963 ? -20.033 -26.200 68.906 1.00 80.56 963 THR A C 1
ATOM 7566 O O . THR A 1 963 ? -20.603 -25.114 68.823 1.00 80.56 963 THR A O 1
ATOM 7569 N N . GLU A 1 964 ? -20.404 -27.232 68.150 1.00 82.44 964 GLU A N 1
ATOM 7570 C CA . GLU A 1 964 ? -21.521 -27.171 67.192 1.00 82.44 964 GLU A CA 1
ATOM 7571 C C . GLU A 1 964 ? -22.835 -26.686 67.842 1.00 82.44 964 GLU A C 1
ATOM 7573 O O . GLU A 1 964 ? -23.613 -25.954 67.228 1.00 82.44 964 GLU A O 1
ATOM 7578 N N . ALA A 1 965 ? -23.040 -27.005 69.126 1.00 82.31 965 ALA A N 1
ATOM 7579 C CA . ALA A 1 965 ? -24.210 -26.597 69.899 1.00 82.31 965 ALA A CA 1
ATOM 7580 C C . ALA A 1 965 ? -24.282 -25.082 70.170 1.00 82.31 965 ALA A C 1
ATOM 7582 O O . ALA A 1 965 ? -25.369 -24.504 70.085 1.00 82.31 965 ALA A O 1
ATOM 7583 N N . SER A 1 966 ? -23.161 -24.423 70.496 1.00 83.38 966 SER A N 1
ATOM 7584 C CA . SER A 1 966 ? -23.145 -22.968 70.732 1.00 83.38 966 SER A CA 1
ATOM 7585 C C . SER A 1 966 ? -23.372 -22.195 69.430 1.00 83.38 966 SER A C 1
ATOM 7587 O O . SER A 1 966 ? -24.142 -21.231 69.400 1.00 83.38 966 SER A O 1
ATOM 7589 N N . PHE A 1 967 ? -22.797 -22.682 68.327 1.00 85.94 967 PHE A N 1
ATOM 7590 C CA . PHE A 1 967 ? -23.027 -22.160 66.983 1.00 85.94 967 PHE A CA 1
ATOM 7591 C C . PHE A 1 967 ? -24.494 -22.294 66.562 1.00 85.94 967 PHE A C 1
ATOM 7593 O O . PHE A 1 967 ? -25.126 -21.299 66.201 1.00 85.94 967 PHE A O 1
ATOM 7600 N N . GLU A 1 968 ? -25.073 -23.495 66.663 1.00 85.75 968 GLU A N 1
ATOM 7601 C CA . GLU A 1 968 ? -26.481 -23.733 66.326 1.00 85.75 968 GLU A CA 1
ATOM 7602 C C . GLU A 1 968 ? -27.415 -22.844 67.158 1.00 85.75 968 GLU A C 1
ATOM 7604 O O . GLU A 1 968 ? -28.321 -22.212 66.605 1.00 85.75 968 GLU A O 1
ATOM 7609 N N . ALA A 1 969 ? -27.175 -22.744 68.471 1.00 85.38 969 ALA A N 1
ATOM 7610 C CA . ALA A 1 969 ? -27.970 -21.904 69.361 1.00 85.38 969 ALA A CA 1
ATOM 7611 C C . ALA A 1 969 ? -27.929 -20.425 68.942 1.00 85.38 969 ALA A C 1
ATOM 7613 O O . ALA A 1 969 ? -28.974 -19.769 68.892 1.00 85.38 969 ALA A O 1
ATOM 7614 N N . ALA A 1 970 ? -26.753 -19.905 68.585 1.00 86.81 970 ALA A N 1
ATOM 7615 C CA . ALA A 1 970 ? -26.598 -18.531 68.124 1.00 86.81 970 ALA A CA 1
ATOM 7616 C C . ALA A 1 970 ? -27.339 -18.275 66.799 1.00 86.81 970 ALA A C 1
ATOM 7618 O O . ALA A 1 970 ? -28.077 -17.290 66.697 1.00 86.81 970 ALA A O 1
ATOM 7619 N N . ILE A 1 971 ? -27.218 -19.171 65.811 1.00 88.06 971 ILE A N 1
ATOM 7620 C CA . ILE A 1 971 ? -27.892 -19.021 64.510 1.00 88.06 971 ILE A CA 1
ATOM 7621 C C . ILE A 1 971 ? -29.413 -19.116 64.659 1.00 88.06 971 ILE A C 1
ATOM 7623 O O . ILE A 1 971 ? -30.129 -18.223 64.197 1.00 88.06 971 ILE A O 1
ATOM 7627 N N . ARG A 1 972 ? -29.920 -20.148 65.347 1.00 86.19 972 ARG A N 1
ATOM 7628 C CA . ARG A 1 972 ? -31.366 -20.337 65.549 1.00 86.19 972 ARG A CA 1
ATOM 7629 C C . ARG A 1 972 ? -31.993 -19.195 66.339 1.00 86.19 972 ARG A C 1
ATOM 7631 O O . ARG A 1 972 ? -33.111 -18.803 66.031 1.00 86.19 972 ARG A O 1
ATOM 7638 N N . SER A 1 973 ? -31.269 -18.605 67.293 1.00 86.06 973 SER A N 1
ATOM 7639 C CA . SER A 1 973 ? -31.769 -17.456 68.060 1.00 86.06 973 SER A CA 1
ATOM 7640 C C . SER A 1 973 ? -32.029 -16.199 67.215 1.00 86.06 973 SER A C 1
ATOM 7642 O O . SER A 1 973 ? -32.778 -15.318 67.627 1.00 86.06 973 SER A O 1
ATOM 7644 N N . ARG A 1 974 ? -31.429 -16.105 66.019 1.00 85.56 974 ARG A N 1
ATOM 7645 C CA . ARG A 1 974 ? -31.550 -14.955 65.106 1.00 85.56 974 ARG A CA 1
ATOM 7646 C C . ARG A 1 974 ? -32.179 -15.298 63.755 1.00 85.56 974 ARG A C 1
ATOM 7648 O O . ARG A 1 974 ? -32.157 -14.474 62.836 1.00 85.56 974 ARG A O 1
ATOM 7655 N N . TRP A 1 975 ? -32.732 -16.501 63.626 1.00 84.25 975 TRP A N 1
ATOM 7656 C CA . TRP A 1 975 ? -33.409 -16.970 62.424 1.00 84.25 975 TRP A CA 1
ATOM 7657 C C . TRP A 1 975 ? -34.881 -17.270 62.706 1.00 84.25 975 TRP A C 1
ATOM 7659 O O . TRP A 1 975 ? -35.215 -17.943 63.676 1.00 84.25 975 TRP A O 1
ATOM 7669 N N . TRP A 1 976 ? -35.769 -16.787 61.836 1.00 80.94 976 TRP A N 1
ATOM 7670 C CA . TRP A 1 976 ? -37.202 -17.084 61.878 1.00 80.94 976 TRP A CA 1
ATOM 7671 C C . TRP A 1 976 ? -37.845 -16.929 60.494 1.00 80.94 976 TRP A C 1
ATOM 7673 O O . TRP A 1 976 ? -37.392 -16.156 59.642 1.00 80.94 976 TRP A O 1
ATOM 7683 N N . LYS A 1 977 ? -38.953 -17.639 60.269 1.00 70.69 977 LYS A N 1
ATOM 7684 C CA . LYS A 1 977 ? -39.771 -17.521 59.053 1.00 70.69 977 LYS A CA 1
ATOM 7685 C C . LYS A 1 977 ? -40.625 -16.246 59.103 1.00 70.69 977 LYS A C 1
ATOM 7687 O O . LYS A 1 977 ? -41.067 -15.860 60.184 1.00 70.69 977 LYS A O 1
ATOM 7692 N N . ASP A 1 978 ? -40.871 -15.605 57.953 1.00 64.25 978 ASP A N 1
ATOM 7693 C CA . ASP A 1 978 ? -41.536 -14.283 57.873 1.00 64.25 978 ASP A CA 1
ATOM 7694 C C . ASP A 1 978 ? -42.931 -14.241 58.546 1.00 64.25 978 ASP A C 1
ATOM 7696 O O . ASP A 1 978 ? -43.359 -13.179 58.988 1.00 64.25 978 ASP A O 1
ATOM 7700 N N . ASP A 1 979 ? -43.584 -15.396 58.724 1.00 57.88 979 ASP A N 1
ATOM 7701 C CA . ASP A 1 979 ? -44.940 -15.513 59.281 1.00 57.88 979 ASP A CA 1
ATOM 7702 C C . ASP A 1 979 ? -44.997 -15.917 60.774 1.00 57.88 979 ASP A C 1
ATOM 7704 O O . ASP A 1 979 ? -46.090 -16.093 61.313 1.00 57.88 979 ASP A O 1
ATOM 7708 N N . GLN A 1 980 ? -43.858 -16.125 61.455 1.00 58.06 980 GLN A N 1
ATOM 7709 C CA . GLN A 1 980 ? -43.834 -16.781 62.780 1.00 58.06 980 GLN A CA 1
ATOM 7710 C C . GLN A 1 980 ? -43.560 -15.879 63.993 1.00 58.06 980 GLN A C 1
ATOM 7712 O O . GLN A 1 980 ? -43.790 -16.319 65.120 1.00 58.06 980 GLN A O 1
ATOM 7717 N N . HIS A 1 981 ? -43.139 -14.623 63.816 1.00 56.91 981 HIS A N 1
ATOM 7718 C CA . HIS A 1 981 ? -42.883 -13.723 64.950 1.00 56.91 981 HIS A CA 1
ATOM 7719 C C . HIS A 1 981 ? -44.043 -12.736 65.156 1.00 56.91 981 HIS A C 1
ATOM 7721 O O . HIS A 1 981 ? -44.191 -11.760 64.426 1.00 56.91 981 HIS A O 1
ATOM 7727 N N . GLY A 1 982 ? -44.875 -12.978 66.176 1.00 53.41 982 GLY A N 1
ATOM 7728 C CA . GLY A 1 982 ? -46.023 -12.123 66.531 1.00 53.41 982 GLY A CA 1
ATOM 7729 C C . GLY A 1 982 ? -45.663 -10.746 67.120 1.00 53.41 982 GLY A C 1
ATOM 7730 O O . GLY A 1 982 ? -46.550 -9.931 67.362 1.00 53.41 982 GLY A O 1
ATOM 7731 N N . SER A 1 983 ? -44.375 -10.474 67.342 1.00 60.75 983 SER A N 1
ATOM 7732 C CA . SER A 1 983 ? -43.810 -9.205 67.813 1.00 60.75 983 SER A CA 1
ATOM 7733 C C . SER A 1 983 ? -42.598 -8.841 66.950 1.00 60.75 983 SER A C 1
ATOM 7735 O O . SER A 1 983 ? -41.834 -9.722 66.564 1.00 60.75 983 SER A O 1
ATOM 7737 N N . THR A 1 984 ? -42.411 -7.552 66.633 1.00 59.84 984 THR A N 1
ATOM 7738 C CA . THR A 1 984 ? -41.219 -7.069 65.911 1.00 59.84 984 THR A CA 1
ATOM 7739 C C . THR A 1 984 ? -39.969 -7.331 66.759 1.00 59.84 984 THR A C 1
ATOM 7741 O O . THR A 1 984 ? -39.847 -6.703 67.818 1.00 59.84 984 THR A O 1
ATOM 7744 N N . PRO A 1 985 ? -39.056 -8.225 66.340 1.00 68.38 985 PRO A N 1
ATOM 7745 C CA . PRO A 1 985 ? -37.882 -8.582 67.132 1.00 68.38 985 PRO A CA 1
ATOM 7746 C C . PRO A 1 985 ? -36.958 -7.374 67.325 1.00 68.38 985 PRO A C 1
ATOM 7748 O O . PRO A 1 985 ? -36.892 -6.489 66.469 1.00 68.38 985 PRO A O 1
ATOM 7751 N N . ARG A 1 986 ? -36.214 -7.326 68.442 1.00 77.38 986 ARG A N 1
ATOM 7752 C CA . ARG A 1 986 ? -35.211 -6.265 68.691 1.00 77.38 986 ARG A CA 1
ATOM 7753 C C . ARG A 1 986 ? -33.951 -6.414 67.826 1.00 77.38 986 ARG A C 1
ATOM 7755 O O . ARG A 1 986 ? -33.105 -5.521 67.826 1.00 77.38 986 ARG A O 1
ATOM 7762 N N . VAL A 1 987 ? -33.831 -7.529 67.108 1.00 84.12 987 VAL A N 1
ATOM 7763 C CA . VAL A 1 987 ? -32.724 -7.859 66.207 1.00 84.12 987 VAL A CA 1
ATOM 7764 C C . VAL A 1 987 ? -33.228 -8.086 64.779 1.00 84.12 987 VAL A C 1
ATOM 7766 O O . VAL A 1 987 ? -34.372 -8.476 64.560 1.00 84.12 987 VAL A O 1
ATOM 7769 N N . SER A 1 988 ? -32.375 -7.833 63.793 1.00 86.06 988 SER A N 1
ATOM 7770 C CA . SER A 1 988 ? -32.582 -8.213 62.398 1.00 86.06 988 SER A CA 1
ATOM 7771 C C . SER A 1 988 ? -32.461 -9.725 62.235 1.00 86.06 988 SER A C 1
ATOM 7773 O O . SER A 1 988 ? -31.655 -10.371 62.903 1.00 86.06 988 SER A O 1
ATOM 7775 N N . ARG A 1 989 ? -33.226 -10.272 61.288 1.00 86.88 989 ARG A N 1
ATOM 7776 C CA . ARG A 1 989 ? -33.119 -11.672 60.874 1.00 86.88 989 ARG A CA 1
ATOM 7777 C C . ARG A 1 989 ? -31.784 -11.915 60.167 1.00 86.88 989 ARG A C 1
ATOM 7779 O O . ARG A 1 989 ? -31.478 -11.204 59.205 1.00 86.88 989 ARG A O 1
ATOM 7786 N N . LEU A 1 990 ? -31.040 -12.942 60.578 1.00 87.44 990 LEU A N 1
ATOM 7787 C CA . LEU A 1 990 ? -29.891 -13.435 59.810 1.00 87.44 990 LEU A CA 1
ATOM 7788 C C . LEU A 1 990 ? -30.356 -13.909 58.432 1.00 87.44 990 LEU A C 1
ATOM 7790 O O . LEU A 1 990 ? -31.361 -14.580 58.324 1.00 87.44 990 LEU A O 1
ATOM 7794 N N . LYS A 1 991 ? -29.658 -13.558 57.360 1.00 87.06 991 LYS A N 1
ATOM 7795 C CA . LYS A 1 991 ? -29.993 -13.952 55.983 1.00 87.06 991 LYS A CA 1
ATOM 7796 C C . LYS A 1 991 ? -28.980 -14.915 55.405 1.00 87.06 991 LYS A C 1
ATOM 7798 O O . LYS A 1 991 ? -29.366 -15.835 54.692 1.00 87.06 991 LYS A O 1
ATOM 7803 N N . THR A 1 992 ? -27.697 -14.681 55.677 1.00 88.56 992 THR A N 1
ATOM 7804 C CA . THR A 1 992 ? -26.631 -15.552 55.188 1.00 88.56 992 THR A CA 1
ATOM 7805 C C . THR A 1 992 ? -25.587 -15.795 56.257 1.00 88.56 992 THR A C 1
ATOM 7807 O O . THR A 1 992 ? -25.131 -14.857 56.917 1.00 88.56 992 THR A O 1
ATOM 7810 N N . VAL A 1 993 ? -25.173 -17.047 56.375 1.00 86.69 993 VAL A N 1
ATOM 7811 C CA . VAL A 1 993 ? -24.054 -17.464 57.213 1.00 86.69 993 VAL A CA 1
ATOM 7812 C C . VAL A 1 993 ? -23.197 -18.378 56.356 1.00 86.69 993 VAL A C 1
ATOM 7814 O O . VAL A 1 993 ? -23.679 -19.387 55.856 1.00 86.69 993 VAL A O 1
ATOM 7817 N N . SER A 1 994 ? -21.950 -17.997 56.136 1.00 85.19 994 SER A N 1
ATOM 7818 C CA . SER A 1 994 ? -21.008 -18.787 55.349 1.00 85.19 994 SER A CA 1
ATOM 7819 C C . SER A 1 994 ? -19.747 -18.994 56.165 1.00 85.19 994 SER A C 1
ATOM 7821 O O . SER A 1 994 ? -19.210 -18.042 56.740 1.00 85.19 994 SER A O 1
ATOM 7823 N N . VAL A 1 995 ? -19.310 -20.243 56.237 1.00 78.25 995 VAL A N 1
ATOM 7824 C CA . VAL A 1 995 ? -18.091 -20.648 56.927 1.00 78.25 995 VAL A CA 1
ATOM 7825 C C . VAL A 1 995 ? -17.245 -21.391 55.908 1.00 78.25 995 VAL A C 1
ATOM 7827 O O . VAL A 1 995 ? -17.602 -22.485 55.528 1.00 78.25 995 VAL A O 1
ATOM 7830 N N . ALA A 1 996 ? -16.156 -20.816 55.416 1.00 70.38 996 ALA A N 1
ATOM 7831 C CA . ALA A 1 996 ? -15.267 -21.473 54.460 1.00 70.38 996 ALA A CA 1
ATOM 7832 C C . ALA A 1 996 ? -14.125 -22.200 55.191 1.00 70.38 996 ALA A C 1
ATOM 7834 O O . ALA A 1 996 ? -13.595 -21.665 56.164 1.00 70.38 996 ALA A O 1
ATOM 7835 N N . HIS A 1 997 ? -13.715 -23.384 54.722 1.00 63.78 997 HIS A N 1
ATOM 7836 C CA . HIS A 1 997 ? -12.607 -24.162 55.298 1.00 63.78 997 HIS A CA 1
ATOM 7837 C C . HIS A 1 997 ? -11.306 -24.020 54.482 1.00 63.78 997 HIS A C 1
ATOM 7839 O O . HIS A 1 997 ? -11.353 -23.946 53.254 1.00 63.78 997 HIS A O 1
ATOM 7845 N N . TYR A 1 998 ? -10.149 -24.003 55.160 1.00 54.25 998 TYR A N 1
ATOM 7846 C CA . TYR A 1 998 ? -8.808 -24.057 54.553 1.00 54.25 998 TYR A CA 1
ATOM 7847 C C . TYR A 1 998 ? -8.136 -25.377 54.959 1.00 54.25 998 TYR A C 1
ATOM 7849 O O . TYR A 1 998 ? -8.101 -25.704 56.141 1.00 54.25 998 TYR A O 1
ATOM 7857 N N . ASP A 1 999 ? -7.634 -26.115 53.969 1.00 48.38 999 ASP A N 1
ATOM 7858 C CA . ASP A 1 999 ? -7.187 -27.522 53.989 1.00 48.38 999 ASP A CA 1
ATOM 7859 C C . ASP A 1 999 ? -5.892 -27.777 54.810 1.00 48.38 999 ASP A C 1
ATOM 7861 O O . ASP A 1 999 ? -4.914 -28.321 54.303 1.00 48.38 999 ASP A O 1
ATOM 7865 N N . ASP A 1 1000 ? -5.865 -27.359 56.083 1.00 45.16 1000 ASP A N 1
ATOM 7866 C CA . ASP A 1 1000 ? -4.706 -27.464 56.994 1.00 45.16 1000 ASP A CA 1
ATOM 7867 C C . ASP A 1 1000 ? -4.902 -28.503 58.129 1.00 45.16 1000 ASP A C 1
ATOM 7869 O O . ASP A 1 1000 ? -4.130 -28.554 59.088 1.00 45.16 1000 ASP A O 1
ATOM 7873 N N . GLY A 1 1001 ? -5.911 -29.379 58.031 1.00 49.38 1001 GLY A N 1
ATOM 7874 C CA . GLY A 1 1001 ? -6.098 -30.512 58.954 1.00 49.38 1001 GLY A CA 1
ATOM 7875 C C . GLY A 1 1001 ? -6.825 -30.198 60.271 1.00 49.38 1001 GLY A C 1
ATOM 7876 O O . GLY A 1 1001 ? -6.756 -30.996 61.209 1.00 49.38 1001 GLY A O 1
ATOM 7877 N N . MET A 1 1002 ? -7.531 -29.067 60.353 1.00 50.72 1002 MET A N 1
ATOM 7878 C CA . MET A 1 1002 ? -8.525 -28.804 61.404 1.00 50.72 1002 MET A CA 1
ATOM 7879 C C . MET A 1 1002 ? -9.839 -29.525 61.046 1.00 50.72 1002 MET A C 1
ATOM 7881 O O . MET A 1 1002 ? -10.184 -29.612 59.875 1.00 50.72 1002 MET A O 1
ATOM 7885 N N . GLY A 1 1003 ? -10.548 -30.100 62.022 1.00 55.34 1003 GLY A N 1
ATOM 7886 C CA . GLY A 1 1003 ? -11.717 -30.959 61.764 1.00 55.34 1003 GLY A CA 1
ATOM 7887 C C . GLY A 1 1003 ? -12.877 -30.251 61.046 1.00 55.34 1003 GLY A C 1
ATOM 7888 O O . GLY A 1 1003 ? -13.122 -29.073 61.291 1.00 55.34 1003 GLY A O 1
ATOM 7889 N N . ASN A 1 1004 ? -13.591 -30.986 60.186 1.00 62.31 1004 ASN A N 1
ATOM 7890 C CA . ASN A 1 1004 ? -14.829 -30.541 59.534 1.00 62.31 1004 ASN A CA 1
ATOM 7891 C C . ASN A 1 1004 ? -16.021 -30.609 60.501 1.00 62.31 1004 ASN A C 1
ATOM 7893 O O . ASN A 1 1004 ? -15.975 -31.357 61.480 1.00 62.31 1004 ASN A O 1
ATOM 7897 N N . PHE A 1 1005 ? -17.101 -29.884 60.186 1.00 70.06 1005 PHE A N 1
ATOM 7898 C CA . PHE A 1 1005 ? -18.407 -30.140 60.802 1.00 70.06 1005 PHE A CA 1
ATOM 7899 C C . PHE A 1 1005 ? -18.824 -31.593 60.549 1.00 70.06 1005 PHE A C 1
ATOM 7901 O O . PHE A 1 1005 ? -18.586 -32.126 59.461 1.00 70.06 1005 PHE A O 1
ATOM 7908 N N . GLU A 1 1006 ? -19.442 -32.245 61.533 1.00 73.44 1006 GLU A N 1
ATOM 7909 C CA . GLU A 1 1006 ? -19.926 -33.610 61.328 1.00 73.44 1006 GLU A CA 1
ATOM 7910 C C . GLU A 1 1006 ? -21.042 -33.628 60.267 1.00 73.44 1006 GLU A C 1
ATOM 7912 O O . GLU A 1 1006 ? -21.949 -32.794 60.290 1.00 73.44 1006 GLU A O 1
ATOM 7917 N N . ASP A 1 1007 ? -21.040 -34.618 59.363 1.00 73.88 1007 ASP A N 1
ATOM 7918 C CA . ASP A 1 1007 ? -22.075 -34.768 58.319 1.00 73.88 1007 ASP A CA 1
ATOM 7919 C C . ASP A 1 1007 ? -23.503 -34.743 58.903 1.00 73.88 1007 ASP A C 1
ATOM 7921 O O . ASP A 1 1007 ? -24.443 -34.238 58.286 1.00 73.88 1007 ASP A O 1
ATOM 7925 N N . ALA A 1 1008 ? -23.666 -35.276 60.120 1.00 75.19 1008 ALA A N 1
ATOM 7926 C CA . ALA A 1 1008 ? -24.928 -35.270 60.854 1.00 75.19 1008 ALA A CA 1
ATOM 7927 C C . ALA A 1 1008 ? -25.361 -33.854 61.272 1.00 75.19 1008 ALA A C 1
ATOM 7929 O O . ALA A 1 1008 ? -26.543 -33.521 61.170 1.00 75.19 1008 ALA A O 1
ATOM 7930 N N . PHE A 1 1009 ? -24.417 -33.014 61.695 1.00 78.38 1009 PHE A N 1
ATOM 7931 C CA . PHE A 1 1009 ? -24.664 -31.623 62.058 1.00 78.38 1009 PHE A CA 1
ATOM 7932 C C . PHE A 1 1009 ? -24.981 -30.763 60.832 1.00 78.38 1009 PHE A C 1
ATOM 7934 O O . PHE A 1 1009 ? -25.940 -29.986 60.840 1.00 78.38 1009 PHE A O 1
ATOM 7941 N N . VAL A 1 1010 ? -24.242 -30.958 59.734 1.00 76.31 1010 VAL A N 1
ATOM 7942 C CA . VAL A 1 1010 ? -24.528 -30.296 58.453 1.00 76.31 1010 VAL A CA 1
ATOM 7943 C C . VAL A 1 1010 ? -25.945 -30.641 57.989 1.00 76.31 1010 VAL A C 1
ATOM 7945 O O . VAL A 1 1010 ? -26.708 -29.743 57.633 1.00 76.31 1010 VAL A O 1
ATOM 7948 N N . ALA A 1 1011 ? -26.344 -31.915 58.068 1.00 76.62 1011 ALA A N 1
ATOM 7949 C CA . ALA A 1 1011 ? -27.706 -32.344 57.750 1.00 76.62 1011 ALA A CA 1
ATOM 7950 C C . ALA A 1 1011 ? -28.766 -31.706 58.671 1.00 76.62 1011 ALA A C 1
ATOM 7952 O O . ALA A 1 1011 ? -29.815 -31.287 58.188 1.00 76.62 1011 ALA A O 1
ATOM 7953 N N . GLN A 1 1012 ? -28.494 -31.565 59.974 1.00 78.62 1012 GLN A N 1
ATOM 7954 C CA . GLN A 1 1012 ? -29.396 -30.900 60.928 1.00 78.62 1012 GLN A CA 1
ATOM 7955 C C . GLN A 1 1012 ? -29.582 -29.400 60.631 1.00 78.62 1012 GLN A C 1
ATOM 7957 O O . GLN A 1 1012 ? -30.659 -28.839 60.850 1.00 78.62 1012 GLN A O 1
ATOM 7962 N N . MET A 1 1013 ? -28.547 -28.734 60.121 1.00 80.69 1013 MET A N 1
ATOM 7963 C CA . MET A 1 1013 ? -28.598 -27.318 59.754 1.00 80.69 1013 MET A CA 1
ATOM 7964 C C . MET A 1 1013 ? -29.192 -27.076 58.354 1.00 80.69 1013 MET A C 1
ATOM 7966 O O . MET A 1 1013 ? -29.693 -25.980 58.089 1.00 80.69 1013 MET A O 1
ATOM 7970 N N . GLN A 1 1014 ? -29.216 -28.087 57.474 1.00 78.81 1014 GLN A N 1
ATOM 7971 C CA . GLN A 1 1014 ? -29.868 -28.010 56.156 1.00 78.81 1014 GLN A CA 1
ATOM 7972 C C . GLN A 1 1014 ? -31.380 -27.746 56.241 1.00 78.81 1014 GLN A C 1
ATOM 7974 O O . GLN A 1 1014 ? -31.935 -27.137 55.324 1.00 78.81 1014 GLN A O 1
ATOM 7979 N N . ASP A 1 1015 ? -32.042 -28.104 57.344 1.00 79.12 1015 ASP A N 1
ATOM 7980 C CA . ASP A 1 1015 ? -33.447 -27.737 57.574 1.00 79.12 1015 ASP A CA 1
ATOM 7981 C C . ASP A 1 1015 ? -33.647 -26.210 57.520 1.00 79.12 1015 ASP A C 1
ATOM 7983 O O . ASP A 1 1015 ? -34.604 -25.718 56.923 1.00 79.12 1015 ASP A O 1
ATOM 7987 N N . LEU A 1 1016 ? -32.690 -25.433 58.043 1.00 78.94 1016 LEU A N 1
ATOM 7988 C CA . LEU A 1 1016 ? -32.730 -23.967 57.983 1.00 78.94 1016 LEU A CA 1
ATOM 7989 C C . LEU A 1 1016 ? -32.542 -23.437 56.552 1.00 78.94 1016 LEU A C 1
ATOM 7991 O O . LEU A 1 1016 ? -33.122 -22.410 56.192 1.00 78.94 1016 LEU A O 1
ATOM 7995 N N . VAL A 1 1017 ? -31.777 -24.148 55.714 1.00 76.69 1017 VAL A N 1
ATOM 7996 C CA . VAL A 1 1017 ? -31.619 -23.833 54.281 1.00 76.69 1017 VAL A CA 1
ATOM 7997 C C . VAL A 1 1017 ? -32.931 -24.036 53.541 1.00 76.69 1017 VAL A C 1
ATOM 7999 O O . VAL A 1 1017 ? -33.348 -23.170 52.770 1.00 76.69 1017 VAL A O 1
ATOM 8002 N N . ALA A 1 1018 ? -33.620 -25.148 53.812 1.00 74.25 1018 ALA A N 1
ATOM 8003 C CA . ALA A 1 1018 ? -34.940 -25.417 53.252 1.00 74.25 1018 ALA A CA 1
ATOM 8004 C C . ALA A 1 1018 ? -35.975 -24.354 53.672 1.00 74.25 1018 ALA A C 1
ATOM 8006 O O . ALA A 1 1018 ? -36.912 -24.061 52.925 1.00 74.25 1018 ALA A O 1
ATOM 8007 N N . GLU A 1 1019 ? -35.785 -23.735 54.837 1.00 76.94 1019 GLU A N 1
ATOM 8008 C CA . GLU A 1 1019 ? -36.604 -22.627 55.334 1.00 76.94 1019 GLU A CA 1
ATOM 8009 C C . GLU A 1 1019 ? -36.209 -21.243 54.787 1.00 76.94 1019 GLU A C 1
ATOM 8011 O O . GLU A 1 1019 ? -36.943 -20.276 55.011 1.00 76.94 1019 GLU A O 1
ATOM 8016 N N . GLY A 1 1020 ? -35.114 -21.143 54.024 1.00 74.62 1020 GLY A N 1
ATOM 8017 C CA . GLY A 1 1020 ? -34.702 -19.938 53.298 1.00 74.62 1020 GLY A CA 1
ATOM 8018 C C . GLY A 1 1020 ? -33.449 -19.230 53.825 1.00 74.62 1020 GLY A C 1
ATOM 8019 O O . GLY A 1 1020 ? -33.149 -18.136 53.341 1.00 74.62 1020 GLY A O 1
ATOM 8020 N N . LEU A 1 1021 ? -32.721 -19.801 54.795 1.00 82.81 1021 LEU A N 1
ATOM 8021 C CA . LEU A 1 1021 ? -31.432 -19.265 55.247 1.00 82.81 1021 LEU A CA 1
ATOM 8022 C C . LEU A 1 1021 ? -30.355 -19.582 54.201 1.00 82.81 1021 LEU A C 1
ATOM 8024 O O . LEU A 1 1021 ? -30.163 -20.737 53.828 1.00 82.81 1021 LEU A O 1
ATOM 8028 N N . GLY A 1 1022 ? -29.610 -18.573 53.746 1.00 80.00 1022 GLY A N 1
ATOM 8029 C CA . GLY A 1 1022 ? -28.434 -18.775 52.898 1.00 80.00 1022 GLY A CA 1
ATOM 8030 C C . GLY A 1 1022 ? -27.254 -19.289 53.720 1.00 80.00 1022 GLY A C 1
ATOM 8031 O O . GLY A 1 1022 ? -26.372 -18.506 54.071 1.00 80.00 1022 GLY A O 1
ATOM 8032 N N . LEU A 1 1023 ? -27.282 -20.571 54.078 1.00 82.25 1023 LEU A N 1
ATOM 8033 C CA . LEU A 1 1023 ? -26.246 -21.231 54.867 1.00 82.25 1023 LEU A CA 1
ATOM 8034 C C . LEU A 1 1023 ? -25.286 -21.998 53.948 1.00 82.25 1023 LEU A C 1
ATOM 8036 O O . LEU A 1 1023 ? -25.730 -22.792 53.121 1.00 82.25 1023 LEU A O 1
ATOM 8040 N N . ASP A 1 1024 ? -23.990 -21.758 54.112 1.00 78.38 1024 ASP A N 1
ATOM 8041 C CA . ASP A 1 1024 ? -22.915 -22.416 53.366 1.00 78.38 1024 ASP A CA 1
ATOM 8042 C C . ASP A 1 1024 ? -21.874 -22.958 54.357 1.00 78.38 1024 ASP A C 1
ATOM 8044 O O . ASP A 1 1024 ? -21.159 -22.181 54.998 1.00 78.38 1024 ASP A O 1
ATOM 8048 N N . LEU A 1 1025 ? -21.876 -24.283 54.533 1.00 73.31 1025 LEU A N 1
ATOM 8049 C CA . LEU A 1 1025 ? -21.022 -25.054 55.441 1.00 73.31 1025 LEU A CA 1
ATOM 8050 C C . LEU A 1 1025 ? -20.385 -26.194 54.611 1.00 73.31 1025 LEU A C 1
ATOM 8052 O O . LEU A 1 1025 ? -21.096 -27.153 54.299 1.00 73.31 1025 LEU A O 1
ATOM 8056 N N . PRO A 1 1026 ? -19.125 -26.052 54.167 1.00 58.25 1026 PRO A N 1
ATOM 8057 C CA . PRO A 1 1026 ? -18.404 -27.020 53.350 1.00 58.25 1026 PRO A CA 1
ATOM 8058 C C . PRO A 1 1026 ? -17.896 -28.227 54.138 1.00 58.25 1026 PRO A C 1
ATOM 8060 O O . PRO A 1 1026 ? -17.699 -28.109 55.372 1.00 58.25 1026 PRO A O 1
#

InterPro domains:
  IPR001087 GDSL lipase/esterase [PF00657] (199-402)
  IPR032675 Leucine-rich repeat domain superfamily [G3DSA:3.80.10.10] (675-974)
  IPR036514 SGNH hydrolase superfamily [G3DSA:3.40.50.1110] (183-406)
  IPR053140 GDSL lipase Rv0518-like [PTHR43784] (16-410)

Organism: NCBI:txid2733690

Sequence (1026 aa):
MGSFQMVSVFAVCLIATQNVWAFQGHNGGWVNAWTSMPQLTESASLPPAPFNGSSSVFFNSTIRQTFHMSIGGDEIRVRFSNAFGVNDLQITAATVALPVGGVSGASEIIPTTLKTLTFSGSESFIVPNGALVVSDPIAFPIESQQTITVTVYLAQGQDGFFHHLAPWQSRNNLDFVRLAHWYFVSAVETFSATASAFVVLGDSLTDGDGSDTDKNNRWPDLLLARMQKDSATSQISVNNQAAAGNRLLADRHLGANVLSRIDRDVLSQSGVKYVMIFEGVNDIGLEAATTEVQTMIGDRLIAAFKQIVTRVHAAGIPIFAATITPFNAPANTTIQTNSSPVREVTRQRVNAFIRTSGIFDAVIDFDKVVADPAIPSQLSPTFNSGDFLHPSVAGYTALAAAFPLDLFERFSEGVESIYEEPKPLPVSRHDYGTRYPVFKEPASLSVRAQPEVYAWIKFLGLFILFFAPALVVFWPVRFLMLQARSKVSDEPFFIHEDAQRLLRHRHNFATAAKMWGALPRRLAFQHSSSMPLEYFDCGTCLRLNQRPLVFGSPRLSSVENEVKVLIAAAEANIERLTVQIRELSLMRDRERSILASLRLMVVPIGKLPTELLAEIFKIAVHTPVFSPTYKAASLYSTLYGNKSGTALEKVLCLSQVSPYWRQIVLNTPQLWAEGVLDIDLVSLTRDDKSSLSKAVARIIIPSAQRWKNLHIDLPSFDHFNHLPPGTFEVVEHLFIEDFSKQTDVILGFHASPCLRNFTLRSRDSAPLIHLFHLPWSQLTHLDVKDVSLGSCRRVLLQCNNIVWARIDTSYEWDLNSGTRAVPVVVLPFLDRLILAFHKIPNSQQVHGMEAFLEVLGAPSLKTLNLKFDGNAIDPWPAEVFSQFQSRSPKIEEITLYFGSVDRSQLLALLRQSPDLTTLKLQHCWDCIDDHFWDALRYDDADNAPLVPKLQHIFMESIGSAFTEASFEAAIRSRWWKDDQHGSTPRVSRLKTVSVAHYDDGMGNFEDAFVAQMQDLVAEGLGLDLP

Radius of gyration: 44.36 Å; chains: 1; bounding box: 117×87×123 Å

Secondary structure (DSSP, 8-state):
--SSSHHHHHHHHHHHTTSSS-------EEEEEEE---EEPPGGGSPPTTSB-SSEESTTEEEEEEEE-SS-EEEEEEEEE-TT-SS-EEE-EEEEEPBGGG-TT-S-B-GGG-EEE-BTTBS-EEE-TT-EEEPPPEEEEE-TT-EEEEEEEESS-EESS--EEB-S---EEETTEEES-B-SEEEEEEEESS-EEEEEEE-HHHHTTTSPTTS--SHHHHHHHHHTTSTTTTTEEEEE---TT--SS--BTTB--HHHHHIIIIITSTTEEEEEEE--HHHHHSS--SHHHHHHHHHHHHHHHHHHHHHHHTTT--EEEEPPPP----TT--S-TT--HHHHHHHHHHHHHHHHS--SSEEE-HHHHHB-SS-TTSB-TTTB-SSSSSBPHHHHHHHHHHS-THHHHHTTT----SSPPPPPPPPPP---------------------HHHHHHHHHHHHHHHHHHHHHHTTSTHHHHHHHHHTT-SS------SSTTS---------SSSSS--------------------------------------HHHHHHHHHHHHHHHHHHHHHHHHHHHHHHHHHHHHHHHHHHHHHHHHHTTGGGS-HHHHHHHHHHHHHS-----S-TTHHHHHHHH-SS---HHHHHHHHHHH-HHHHHHHHT-GGGGSEEEEE---TTS-HHHHHHHHHHHHHHHGGGGGG-SEEEEE-S--TTTTTPPTTTTTT--EEEEE---S-----TTTTT-TT--EEEE--SSS---GGGS---GGG--EEEE-S--HHHHHHHHTT-TT--EEEEEE-S---TTS-SS-PPPEE-TT--EEEEEE-SS-HHHHHHHHHHHHHTEE-TT--EEEEE--SS-PSPP-HHHHHHHHHH-TT--EEEEES----HHHHHHHHHH-TT--EEEEES-GGG-BHHHHHHH---SSSPPPSSTT--EEEEES--TB--HHHHHHHHHHT---TTS-SS--SSPPP-EEEEE--SSSPPPPPHHHHHHHHHHHHTT-EEE--